Protein AF-0000000075581459 (afdb_homodimer)

Nearest PDB structures (foldseek):
  3ufb-assembly1_A  TM=8.511E-01  e=8.751E-43  Vibrio vulnificus YJ016
  5ybb-assembly1_B  TM=8.003E-01  e=1.503E-38  Caldanaerobacter subterraneus subsp. tengcongensis MB4
  2okc-assembly1_A  TM=8.372E-01  e=6.865E-29  Bacteroides thetaiotaomicron VPI-5482
  7eew-assembly1_A  TM=7.874E-01  e=3.936E-24  Vibrio vulnificus YJ016
  3s1s-assembly1_A  TM=5.682E-01  e=8.320E-13  Bacillus pumilus

Sequence (1012 aa):
MAVNNIIKRIRNIMRQDAGINGDAQRIEQMTWMIFLKVYDTQEETWEYKASRESKTYQSIIPKDLRWRNWAVDEKDGEALTGEALLSFVNEKLFPALKNLPVDANTPRAKSIVQETFADLNQYMKNGTLLRQVVNIVNEIEFDDADDRHTFGDIYEGILKDLQSAGNAGEFYTPRALTDFIVMMLDPKLGETFGDFTSGTGGFLTSALNYMGKSVRSAEDGEKLQNAVVGQEWKPLPYLLSITNLLLHDIEAPNIANCDSLGTNVTDFKETDKVDVIGMNPPYGGSTEDSVKNNFPLRYRSSETADLFIALIMYRLKAGGRCGVIIPDGFLFGTDGAKLALKENLLRKFNLHTIIRLPGSIFSPYTSIATNILFFNNEEAEGCEEGFKTKETWFYRLDMPEGYKHFSKNKPMKVEHTLPIQEWWNDRKEIVSSETGEKSRVFTAQQLLDLNCNFDQCKFPKEEEEILPPAELLKQYFEKRAALDYEIDKTLSEIQKILGIDIKSCNMAVNNIIKRIRNIMRQDAGINGDAQRIEQMTWMIFLKVYDTQEETWEYKASRESKTYQSIIPKDLRWRNWAVDEKDGEALTGEALLSFVNEKLFPALKNLPVDANTPRAKSIVQETFADLNQYMKNGTLLRQVVNIVNEIEFDDADDRHTFGDIYEGILKDLQSAGNAGEFYTPRALTDFIVMMLDPKLGETFGDFTSGTGGFLTSALNYMGKSVRSAEDGEKLQNAVVGQEWKPLPYLLSITNLLLHDIEAPNIANCDSLGTNVTDFKETDKVDVIGMNPPYGGSTEDSVKNNFPLRYRSSETADLFIALIMYRLKAGGRCGVIIPDGFLFGTDGAKLALKENLLRKFNLHTIIRLPGSIFSPYTSIATNILFFNNEEAEGCEEGFKTKETWFYRLDMPEGYKHFSKNKPMKVEHTLPIQEWWNDRKEIVSSETGEKSRVFTAQQLLDLNCNFDQCKFPKEEEEILPPAELLKQYFEKRAALDYEIDKTLSEIQKILGIDIKSCN

Solvent-accessible surface area (backbone atoms only — not comparable to full-atom values): 54076 Å² total; per-residue (Å²): 117,72,45,73,40,49,61,50,51,44,48,60,50,45,58,63,24,58,42,44,74,25,40,48,54,46,49,48,46,50,46,57,54,49,38,41,48,51,51,46,54,50,46,52,54,48,38,52,56,24,47,76,69,76,42,82,66,76,73,82,58,56,72,78,64,32,42,83,64,56,55,59,71,85,81,76,81,75,51,62,38,32,69,62,33,42,46,43,46,66,67,42,45,48,55,48,40,43,61,48,93,66,58,94,80,46,52,60,59,51,40,50,56,27,64,52,40,57,79,58,70,86,46,76,71,42,20,53,56,49,36,53,43,43,50,55,59,66,68,61,54,73,88,42,74,75,24,46,54,41,43,53,50,43,50,51,50,50,50,54,44,50,52,52,9,38,47,83,47,59,69,80,74,54,62,32,55,35,40,47,51,40,59,74,65,56,70,50,80,76,42,34,38,30,18,64,50,27,44,54,26,54,46,55,51,34,42,49,58,59,35,53,73,69,51,83,46,73,65,42,47,54,34,56,57,63,22,47,40,34,20,15,55,37,59,63,38,30,42,44,19,49,42,50,35,44,74,69,69,26,73,44,64,50,56,45,80,36,60,67,59,69,50,45,52,86,71,59,49,79,87,66,31,27,38,30,37,42,42,55,57,52,52,86,38,62,62,61,72,73,44,36,69,27,43,60,77,63,46,41,52,61,43,43,47,56,45,48,54,54,49,47,66,60,31,47,29,85,71,10,41,35,39,34,45,42,50,53,58,66,30,58,37,74,50,66,26,49,41,47,50,53,49,41,37,31,36,68,15,17,40,44,35,38,38,38,46,50,39,32,71,52,28,85,74,40,71,67,41,35,27,37,45,32,33,28,38,41,70,40,84,84,29,50,92,78,32,10,12,34,43,32,36,33,38,40,50,68,73,52,90,94,45,92,61,40,29,87,90,50,57,78,48,52,75,70,47,46,71,54,62,63,35,67,85,57,73,64,72,39,71,45,93,86,69,37,46,32,19,45,73,40,40,41,66,58,34,53,74,54,69,49,52,60,67,58,39,63,78,77,75,63,85,62,67,81,59,60,67,65,60,47,46,54,49,38,56,64,39,32,73,65,41,47,62,58,49,52,50,45,48,49,45,43,29,56,69,63,65,46,78,72,73,76,81,119,118,73,44,73,38,52,62,50,50,45,49,61,50,45,57,61,24,58,42,43,76,25,41,48,53,45,49,49,45,52,47,58,53,50,38,41,48,52,51,44,54,50,46,52,53,48,38,52,55,23,48,75,70,76,41,83,65,78,72,82,59,56,72,79,66,32,42,81,63,57,56,60,70,84,80,77,82,74,53,63,38,30,69,62,32,42,47,43,45,66,68,42,46,48,53,48,40,43,61,47,93,66,59,95,80,46,53,58,61,51,40,50,55,27,64,52,38,56,79,60,70,88,47,75,70,42,19,54,56,49,37,53,44,43,50,56,58,66,67,59,54,73,87,41,75,75,23,45,56,40,44,52,50,43,50,50,50,50,52,54,45,51,51,52,10,39,46,86,45,60,70,79,74,52,64,32,57,36,40,47,50,39,59,74,64,57,71,50,82,74,43,33,38,31,18,64,49,28,43,54,25,55,46,55,50,36,42,49,58,59,35,54,74,68,51,81,45,72,68,43,47,54,34,56,56,62,21,49,39,34,20,15,56,37,60,65,38,30,43,44,19,48,42,50,36,43,75,70,69,25,72,44,62,49,57,46,81,37,60,67,60,71,50,46,53,86,70,58,51,81,86,68,31,27,38,30,37,43,42,56,58,54,52,86,38,61,63,61,72,74,45,36,70,27,42,61,76,63,47,42,54,60,43,43,47,56,44,49,54,53,48,48,66,61,31,48,28,85,73,11,41,35,40,35,45,41,50,55,60,66,27,58,38,76,50,66,26,48,43,47,50,52,50,40,36,30,37,67,15,17,39,45,34,36,38,37,44,51,40,32,71,53,28,85,74,42,69,66,41,36,27,37,44,32,35,28,39,40,70,40,85,85,29,50,93,79,32,10,13,35,43,29,35,34,37,39,50,68,73,52,90,94,45,92,60,41,28,85,88,49,58,78,48,53,75,70,45,46,70,56,62,63,34,66,85,58,72,64,71,38,71,44,94,86,69,37,45,32,18,44,74,40,40,42,66,56,34,54,74,54,70,50,52,60,68,60,38,62,79,75,76,62,84,63,68,80,57,60,68,65,62,46,46,53,50,34,56,63,39,32,73,66,40,47,61,58,48,53,51,46,49,49,45,43,29,58,69,65,65,46,79,71,76,76,82,119

InterPro domains:
  IPR003356 DNA methylase, adenine-specific [PF02384] (147-430)
  IPR022749 N6 adenine-specific DNA methyltransferase, N-terminal domain [PF12161] (4-136)
  IPR029063 S-adenosyl-L-methionine-dependent methyltransferase superfamily [G3DSA:3.40.50.150] (144-503)
  IPR029063 S-adenosyl-L-methionine-dependent methyltransferase superfamily [SSF53335] (4-499)
  IPR038333 Type I restriction enzyme EcoKI-like, methylase subunit, N-terminal domain superfamily [G3DSA:1.20.1260.30] (1-143)
  IPR051537 DNA Adenine N(4)/N(6)-Methyltransferase [PTHR42933] (8-495)

Structure (mmCIF, N/CA/C/O backbone):
data_AF-0000000075581459-model_v1
#
loop_
_entity.id
_entity.type
_entity.pdbx_description
1 polymer 'site-specific DNA-methyltransferase (adenine-specific)'
#
loop_
_atom_site.group_PDB
_atom_site.id
_atom_site.type_symbol
_atom_site.label_atom_id
_atom_site.label_alt_id
_atom_site.label_comp_id
_atom_site.label_asym_id
_atom_site.label_entity_id
_atom_site.label_seq_id
_atom_site.pdbx_PDB_ins_code
_atom_site.Cartn_x
_atom_site.Cartn_y
_atom_site.Cartn_z
_atom_site.occupancy
_atom_site.B_iso_or_equiv
_atom_site.auth_seq_id
_atom_site.auth_comp_id
_atom_site.auth_asym_id
_atom_site.auth_atom_id
_atom_site.pdbx_PDB_model_num
ATOM 1 N N . MET A 1 1 ? 22.797 -0.743 -11.5 1 39.19 1 MET A N 1
ATOM 2 C CA . MET A 1 1 ? 22.922 0.636 -11.031 1 39.19 1 MET A CA 1
ATOM 3 C C . MET A 1 1 ? 21.953 1.548 -11.789 1 39.19 1 MET A C 1
ATOM 5 O O . MET A 1 1 ? 21.219 2.328 -11.18 1 39.19 1 MET A O 1
ATOM 9 N N . ALA A 1 2 ? 21.953 1.307 -13.188 1 44.03 2 ALA A N 1
ATOM 10 C CA . ALA A 1 2 ? 21.203 2.195 -14.07 1 44.03 2 ALA A CA 1
ATOM 11 C C . ALA A 1 2 ? 19.703 1.949 -13.93 1 44.03 2 ALA A C 1
ATOM 13 O O . ALA A 1 2 ? 18.922 2.896 -13.859 1 44.03 2 ALA A O 1
ATOM 14 N N . VAL A 1 3 ? 19.234 0.582 -13.852 1 48.88 3 VAL A N 1
ATOM 15 C CA . VAL A 1 3 ? 17.844 0.143 -13.875 1 48.88 3 VAL A CA 1
ATOM 16 C C . VAL A 1 3 ? 17.188 0.456 -12.539 1 48.88 3 VAL A C 1
ATOM 18 O O . VAL A 1 3 ? 16.047 0.937 -12.5 1 48.88 3 VAL A O 1
ATOM 21 N N . ASN A 1 4 ? 17.828 0.048 -11.312 1 57.47 4 ASN A N 1
ATOM 22 C CA . ASN A 1 4 ? 17.359 0.475 -9.992 1 57.47 4 ASN A CA 1
ATOM 23 C C . ASN A 1 4 ? 17.078 1.975 -9.961 1 57.47 4 ASN A C 1
ATOM 25 O O . ASN A 1 4 ? 16.172 2.424 -9.258 1 57.47 4 ASN A O 1
ATOM 29 N N . ASN A 1 5 ? 17.547 2.447 -11.117 1 75.88 5 ASN A N 1
ATOM 30 C CA . ASN A 1 5 ? 17.438 3.898 -11.234 1 75.88 5 ASN A CA 1
ATOM 31 C C . ASN A 1 5 ? 16.109 4.309 -11.883 1 75.88 5 ASN A C 1
ATOM 33 O O . ASN A 1 5 ? 15.477 5.27 -11.453 1 75.88 5 ASN A O 1
ATOM 37 N N . ILE A 1 6 ? 15.523 3.244 -12.75 1 83.69 6 ILE A N 1
ATOM 38 C CA . ILE A 1 6 ? 14.32 3.609 -13.492 1 83.69 6 ILE A CA 1
ATOM 39 C C . ILE A 1 6 ? 13.109 3.566 -12.57 1 83.69 6 ILE A C 1
ATOM 41 O O . ILE A 1 6 ? 12.297 4.492 -12.555 1 83.69 6 ILE A O 1
ATOM 45 N N . ILE A 1 7 ? 13.008 2.508 -11.758 1 84.88 7 ILE A N 1
ATOM 46 C CA . ILE A 1 7 ? 11.891 2.354 -10.836 1 84.88 7 ILE A CA 1
ATOM 47 C C . ILE A 1 7 ? 11.906 3.49 -9.82 1 84.88 7 ILE A C 1
ATOM 49 O O . ILE A 1 7 ? 10.852 4.055 -9.5 1 84.88 7 ILE A O 1
ATOM 53 N N . LYS A 1 8 ? 13.078 3.781 -9.406 1 84 8 LYS A N 1
ATOM 54 C CA . LYS A 1 8 ? 13.219 4.867 -8.438 1 84 8 LYS A CA 1
ATOM 55 C C . LYS A 1 8 ? 12.812 6.203 -9.047 1 84 8 LYS A C 1
ATOM 57 O O . LYS A 1 8 ? 12.141 7.012 -8.406 1 84 8 LYS A O 1
ATOM 62 N N . ARG A 1 9 ? 13.211 6.41 -10.289 1 88.88 9 ARG A N 1
ATOM 63 C CA . ARG A 1 9 ? 12.859 7.641 -10.992 1 88.88 9 ARG A CA 1
ATOM 64 C C . ARG A 1 9 ? 11.352 7.758 -11.172 1 88.88 9 ARG A C 1
ATOM 66 O O . ARG A 1 9 ? 10.773 8.82 -10.938 1 88.88 9 ARG A O 1
ATOM 73 N N . ILE A 1 10 ? 10.727 6.68 -11.57 1 91.31 10 ILE A N 1
ATOM 74 C CA . ILE A 1 10 ? 9.281 6.664 -11.766 1 91.31 10 ILE A CA 1
ATOM 75 C C . ILE A 1 10 ? 8.57 6.91 -10.438 1 91.31 10 ILE A C 1
ATOM 77 O O . ILE A 1 10 ? 7.629 7.699 -10.367 1 91.31 10 ILE A O 1
ATOM 81 N N . ARG A 1 11 ? 9.062 6.281 -9.43 1 86.06 11 ARG A N 1
ATOM 82 C CA . ARG A 1 11 ? 8.5 6.449 -8.094 1 86.06 11 ARG A CA 1
ATOM 83 C C . ARG A 1 11 ? 8.562 7.906 -7.648 1 86.06 11 ARG A C 1
ATOM 85 O O . ARG A 1 11 ? 7.59 8.445 -7.117 1 86.06 11 ARG A O 1
ATOM 92 N N . ASN A 1 12 ? 9.688 8.539 -7.879 1 84.12 12 ASN A N 1
ATOM 93 C CA . ASN A 1 12 ? 9.883 9.922 -7.473 1 84.12 12 ASN A CA 1
ATOM 94 C C . ASN A 1 12 ? 8.914 10.859 -8.195 1 84.12 12 ASN A C 1
ATOM 96 O O . ASN A 1 12 ? 8.422 11.82 -7.605 1 84.12 12 ASN A O 1
ATOM 100 N N . ILE A 1 13 ? 8.641 10.562 -9.383 1 89.88 13 ILE A N 1
ATOM 101 C CA . ILE A 1 13 ? 7.711 11.375 -10.156 1 89.88 13 ILE A CA 1
ATOM 102 C C . ILE A 1 13 ? 6.285 11.141 -9.656 1 89.88 13 ILE A C 1
ATOM 104 O O . ILE A 1 13 ? 5.543 12.094 -9.414 1 89.88 13 ILE A O 1
ATOM 108 N N . MET A 1 14 ? 5.941 9.891 -9.414 1 90.06 14 MET A N 1
ATOM 109 C CA . MET A 1 14 ? 4.566 9.531 -9.094 1 90.06 14 MET A CA 1
ATOM 110 C C . MET A 1 14 ? 4.207 9.977 -7.68 1 90.06 14 MET A C 1
ATOM 112 O O . MET A 1 14 ? 3.033 10.195 -7.371 1 90.06 14 MET A O 1
ATOM 116 N N . ARG A 1 15 ? 5.215 10.125 -6.883 1 81.88 15 ARG A N 1
ATOM 117 C CA . ARG A 1 15 ? 4.973 10.617 -5.531 1 81.88 15 ARG A CA 1
ATOM 118 C C . ARG A 1 15 ? 4.43 12.039 -5.555 1 81.88 15 ARG A C 1
ATOM 120 O O . ARG A 1 15 ? 3.781 12.477 -4.602 1 81.88 15 ARG A O 1
ATOM 127 N N . GLN A 1 16 ? 4.695 12.719 -6.625 1 83.25 16 GLN A N 1
ATOM 128 C CA . GLN A 1 16 ? 4.273 14.109 -6.77 1 83.25 16 GLN A CA 1
ATOM 129 C C . GLN A 1 16 ? 2.863 14.195 -7.348 1 83.25 16 GLN A C 1
ATOM 131 O O . GLN A 1 16 ? 2.324 15.289 -7.52 1 83.25 16 GLN A O 1
ATOM 136 N N . ASP A 1 17 ? 2.289 13.039 -7.66 1 88.69 17 ASP A N 1
ATOM 137 C CA . ASP A 1 17 ? 0.964 13.016 -8.273 1 88.69 17 ASP A CA 1
ATOM 138 C C . ASP A 1 17 ? -0.118 12.75 -7.227 1 88.69 17 ASP A C 1
ATOM 140 O O . ASP A 1 17 ? -0.044 11.766 -6.484 1 88.69 17 ASP A O 1
ATOM 144 N N . ALA A 1 18 ? -1.13 13.531 -7.188 1 83.62 18 ALA A N 1
ATOM 145 C CA . ALA A 1 18 ? -2.189 13.453 -6.184 1 83.62 18 ALA A CA 1
ATOM 146 C C . ALA A 1 18 ? -3.004 12.172 -6.34 1 83.62 18 ALA A C 1
ATOM 148 O O . ALA A 1 18 ? -3.668 11.734 -5.395 1 83.62 18 ALA A O 1
ATOM 149 N N . GLY A 1 19 ? -2.979 11.602 -7.535 1 86.69 19 GLY A N 1
ATOM 150 C CA . GLY A 1 19 ? -3.818 10.453 -7.816 1 86.69 19 GLY A CA 1
ATOM 151 C C . GLY A 1 19 ? -3.227 9.148 -7.316 1 86.69 19 GLY A C 1
ATOM 152 O O . GLY A 1 19 ? -3.908 8.117 -7.293 1 86.69 19 GLY A O 1
ATOM 153 N N . ILE A 1 20 ? -2.018 9.18 -6.863 1 86.12 20 ILE A N 1
ATOM 154 C CA . ILE A 1 20 ? -1.335 7.965 -6.43 1 86.12 20 ILE A CA 1
ATOM 155 C C . ILE A 1 20 ? -1.223 7.953 -4.906 1 86.12 20 ILE A C 1
ATOM 157 O O . ILE A 1 20 ? -0.55 8.805 -4.32 1 86.12 20 ILE A O 1
ATOM 161 N N . ASN A 1 21 ? -1.779 6.961 -4.23 1 75.94 21 ASN A N 1
ATOM 162 C CA . ASN A 1 21 ? -1.84 6.9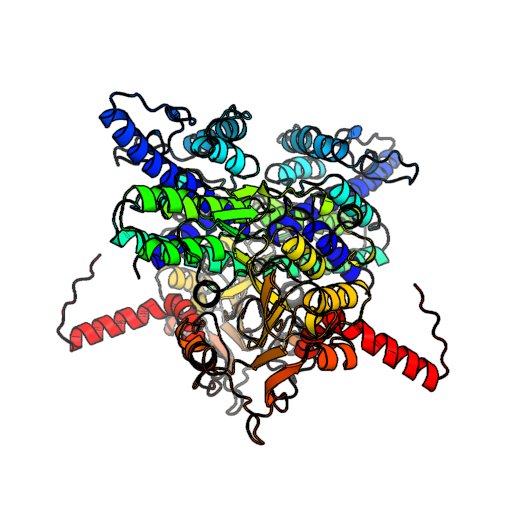45 -2.775 1 75.94 21 ASN A CA 1
ATOM 163 C C . ASN A 1 21 ? -1.022 5.797 -2.193 1 75.94 21 ASN A C 1
ATOM 165 O O . ASN A 1 21 ? -0.963 5.625 -0.974 1 75.94 21 ASN A O 1
ATOM 169 N N . GLY A 1 22 ? -0.362 5.027 -2.994 1 75.44 22 GLY A N 1
ATOM 170 C CA . GLY A 1 22 ? 0.388 3.898 -2.467 1 75.44 22 GLY A CA 1
ATOM 171 C C . GLY A 1 22 ? 1.098 3.098 -3.543 1 75.44 22 GLY A C 1
ATOM 172 O O . GLY A 1 22 ? 0.94 3.375 -4.734 1 75.44 22 GLY A O 1
ATOM 173 N N . ASP A 1 23 ? 1.802 2.125 -3.008 1 77.5 23 ASP A N 1
ATOM 174 C CA . ASP A 1 23 ? 2.66 1.334 -3.883 1 77.5 23 ASP A CA 1
ATOM 175 C C . ASP A 1 23 ? 1.831 0.502 -4.859 1 77.5 23 ASP A C 1
ATOM 177 O O . ASP A 1 23 ? 2.193 0.365 -6.031 1 77.5 23 ASP A O 1
ATOM 181 N N . ALA A 1 24 ? 0.75 -0.018 -4.367 1 79.12 24 ALA A N 1
ATOM 182 C CA . ALA A 1 24 ? -0.065 -0.855 -5.242 1 79.12 24 ALA A CA 1
ATOM 183 C C . ALA A 1 24 ? -0.57 -0.063 -6.445 1 79.12 24 ALA A C 1
ATOM 185 O O . ALA A 1 24 ? -0.527 -0.547 -7.578 1 79.12 24 ALA A O 1
ATOM 186 N N . GLN A 1 25 ? -1.04 1.146 -6.227 1 85.06 25 GLN A N 1
ATOM 187 C CA . GLN A 1 25 ? -1.517 2.004 -7.309 1 85.06 25 GLN A CA 1
ATOM 188 C C . GLN A 1 25 ? -0.373 2.408 -8.234 1 85.06 25 GLN A C 1
ATOM 190 O O . GLN A 1 25 ? -0.535 2.43 -9.453 1 85.06 25 GLN A O 1
ATOM 195 N N . ARG A 1 26 ? 0.713 2.691 -7.617 1 88.19 26 ARG A N 1
ATOM 196 C CA . ARG A 1 26 ? 1.892 3.076 -8.391 1 88.19 26 ARG A CA 1
ATOM 197 C C . ARG A 1 26 ? 2.336 1.948 -9.312 1 88.19 26 ARG A C 1
ATOM 199 O O . ARG A 1 26 ? 2.645 2.184 -10.484 1 88.19 26 ARG A O 1
ATOM 206 N N . ILE A 1 27 ? 2.369 0.792 -8.773 1 87 27 ILE A N 1
ATOM 207 C CA . ILE A 1 27 ? 2.82 -0.368 -9.539 1 87 27 ILE A CA 1
ATOM 208 C C . ILE A 1 27 ? 1.844 -0.649 -10.672 1 87 27 ILE A C 1
ATOM 210 O O . ILE A 1 27 ? 2.26 -0.887 -11.812 1 87 27 ILE A O 1
ATOM 214 N N . GLU A 1 28 ? 0.582 -0.624 -10.367 1 88.5 28 GLU A N 1
ATOM 215 C CA . GLU A 1 28 ? -0.414 -0.833 -11.414 1 88.5 28 GLU A CA 1
ATOM 216 C C . GLU A 1 28 ? -0.28 0.209 -12.516 1 88.5 28 GLU A C 1
ATOM 218 O O . GLU A 1 28 ? -0.324 -0.126 -13.703 1 88.5 28 GLU A O 1
ATOM 223 N N . GLN A 1 29 ? -0.099 1.438 -12.117 1 92.31 29 GLN A N 1
ATOM 224 C CA . GLN A 1 29 ? 0.054 2.555 -13.039 1 92.31 29 GLN A CA 1
ATOM 225 C C . GLN A 1 29 ? 1.251 2.344 -13.961 1 92.31 29 GLN A C 1
ATOM 227 O O . GLN A 1 29 ? 1.152 2.551 -15.172 1 92.31 29 GLN A O 1
ATOM 232 N N . MET A 1 30 ? 2.326 1.937 -13.438 1 92.19 30 MET A N 1
ATOM 233 C CA . MET A 1 30 ? 3.543 1.764 -14.227 1 92.19 30 MET A CA 1
ATOM 234 C C . MET A 1 30 ? 3.455 0.513 -15.094 1 92.19 30 MET A C 1
ATOM 236 O O . MET A 1 30 ? 3.928 0.508 -16.234 1 92.19 30 MET A O 1
ATOM 240 N N . THR A 1 31 ? 2.797 -0.512 -14.625 1 91.62 31 THR A N 1
ATOM 241 C CA . THR A 1 31 ? 2.83 -1.816 -15.281 1 91.62 31 THR A CA 1
ATOM 242 C C . THR A 1 31 ? 2.029 -1.792 -16.578 1 91.62 31 THR A C 1
ATOM 244 O O . THR A 1 31 ? 2.404 -2.441 -17.562 1 91.62 31 THR A O 1
ATOM 247 N N . TRP A 1 32 ? 0.893 -1.052 -16.578 1 95 32 TRP A N 1
ATOM 248 C CA . TRP A 1 32 ? 0.152 -1.059 -17.844 1 95 32 TRP A CA 1
ATOM 249 C C . TRP A 1 32 ? 0.925 -0.326 -18.938 1 95 32 TRP A C 1
ATOM 251 O O . TRP A 1 32 ? 0.815 -0.664 -20.109 1 95 32 TRP A O 1
ATOM 261 N N . MET A 1 33 ? 1.749 0.681 -18.594 1 95.38 33 MET A N 1
ATOM 262 C CA . MET A 1 33 ? 2.582 1.366 -19.578 1 95.38 33 MET A CA 1
ATOM 263 C C . MET A 1 33 ? 3.682 0.445 -20.109 1 95.38 33 MET A C 1
ATOM 265 O O . MET A 1 33 ? 3.926 0.38 -21.312 1 95.38 33 MET A O 1
ATOM 269 N N . ILE A 1 34 ? 4.273 -0.283 -19.172 1 91.88 34 ILE A N 1
ATOM 270 C CA . ILE A 1 34 ? 5.316 -1.227 -19.562 1 91.88 34 ILE A CA 1
ATOM 271 C C . ILE A 1 34 ? 4.73 -2.305 -20.469 1 91.88 34 ILE A C 1
ATOM 273 O O . ILE A 1 34 ? 5.344 -2.682 -21.469 1 91.88 34 ILE A O 1
ATOM 277 N N . PHE A 1 35 ? 3.521 -2.75 -20.156 1 95.06 35 PHE A N 1
ATOM 278 C CA . PHE A 1 35 ? 2.838 -3.742 -20.969 1 95.06 35 PHE A CA 1
ATOM 279 C C . PHE A 1 35 ? 2.662 -3.236 -22.406 1 95.06 35 PHE A C 1
ATOM 281 O O . PHE A 1 35 ? 2.975 -3.943 -23.359 1 95.06 35 PHE A O 1
ATOM 288 N N . LEU A 1 36 ? 2.166 -2.004 -22.547 1 96.62 36 LEU A N 1
ATOM 289 C CA . LEU A 1 36 ? 1.915 -1.459 -23.875 1 96.62 36 LEU A CA 1
ATOM 290 C C . LEU A 1 36 ? 3.217 -1.313 -24.656 1 96.62 36 LEU A C 1
ATOM 292 O O . LEU A 1 36 ? 3.252 -1.562 -25.875 1 96.62 36 LEU A O 1
ATOM 296 N N . LYS A 1 37 ? 4.246 -0.933 -23.984 1 94.31 37 LYS A N 1
ATOM 297 C CA . LYS A 1 37 ? 5.547 -0.808 -24.625 1 94.31 37 LYS A CA 1
ATOM 298 C C . LYS A 1 37 ? 6.066 -2.168 -25.094 1 94.31 37 LYS A C 1
ATOM 300 O O . LYS A 1 37 ? 6.527 -2.312 -26.219 1 94.31 37 LYS A O 1
ATOM 305 N N . VAL A 1 38 ? 5.996 -3.121 -24.219 1 91.5 38 VAL A N 1
ATOM 306 C CA . VAL A 1 38 ? 6.445 -4.477 -24.516 1 91.5 38 VAL A CA 1
ATOM 307 C C . VAL A 1 38 ? 5.609 -5.051 -25.656 1 91.5 38 VAL A C 1
ATOM 309 O O . VAL A 1 38 ? 6.152 -5.629 -26.609 1 91.5 38 VAL A O 1
ATOM 312 N N . TYR A 1 39 ? 4.324 -4.883 -25.562 1 94.94 39 TYR A N 1
ATOM 313 C CA . TYR A 1 39 ? 3.432 -5.391 -26.594 1 94.94 39 TYR A CA 1
ATOM 314 C C . TYR A 1 39 ? 3.754 -4.762 -27.953 1 94.94 39 TYR A C 1
ATOM 316 O O . TYR A 1 39 ? 3.771 -5.449 -28.969 1 94.94 39 TYR A O 1
ATOM 324 N N . ASP A 1 40 ? 4.031 -3.502 -27.938 1 95.19 40 ASP A N 1
ATOM 325 C CA . ASP A 1 40 ? 4.379 -2.801 -29.172 1 95.19 40 ASP A CA 1
ATOM 326 C C . ASP A 1 40 ? 5.668 -3.357 -29.781 1 95.19 40 ASP A C 1
ATOM 328 O O . ASP A 1 40 ? 5.766 -3.523 -31 1 95.19 40 ASP A O 1
ATOM 332 N N . THR A 1 41 ? 6.609 -3.604 -28.953 1 91.12 41 THR A N 1
ATOM 333 C CA . THR A 1 41 ? 7.867 -4.191 -29.406 1 91.12 41 THR A CA 1
ATOM 334 C C . THR A 1 41 ? 7.629 -5.566 -30.016 1 91.12 41 THR A C 1
ATOM 336 O O . THR A 1 41 ? 8.211 -5.898 -31.047 1 91.12 41 THR A O 1
ATOM 339 N N . GLN A 1 42 ? 6.793 -6.336 -29.375 1 92 42 GLN A N 1
ATOM 340 C CA . GLN A 1 42 ? 6.457 -7.648 -29.906 1 92 42 GLN A CA 1
ATOM 341 C C . GLN A 1 42 ? 5.762 -7.531 -31.266 1 92 42 GLN A C 1
ATOM 343 O O . GLN A 1 42 ? 6.023 -8.32 -32.188 1 92 42 GLN A O 1
ATOM 348 N N . GLU A 1 43 ? 4.871 -6.555 -31.375 1 94.56 43 GLU A N 1
ATOM 349 C CA . GLU A 1 43 ? 4.156 -6.367 -32.625 1 94.56 43 GLU A CA 1
ATOM 350 C C . GLU A 1 43 ? 5.117 -6.008 -33.75 1 94.56 43 GLU A C 1
ATOM 352 O O . GLU A 1 43 ? 4.91 -6.398 -34.906 1 94.56 43 GLU A O 1
ATOM 357 N N . GLU A 1 44 ? 6.16 -5.289 -33.438 1 92.94 44 GLU A N 1
ATOM 358 C CA . GLU A 1 44 ? 7.176 -4.996 -34.438 1 92.94 44 GLU A CA 1
ATOM 359 C C . GLU A 1 44 ? 7.789 -6.277 -35 1 92.94 44 GLU A C 1
ATOM 361 O O . GLU A 1 44 ? 8 -6.398 -36.188 1 92.94 44 GLU A O 1
ATOM 366 N N . THR A 1 45 ? 8.031 -7.137 -34.094 1 90.75 45 THR A N 1
ATOM 367 C CA . THR A 1 45 ? 8.57 -8.43 -34.5 1 90.75 45 THR A CA 1
ATOM 368 C C . THR A 1 45 ? 7.562 -9.203 -35.344 1 90.75 45 THR A C 1
ATOM 370 O O . THR A 1 45 ? 7.926 -9.812 -36.344 1 90.75 45 THR A O 1
ATOM 373 N N . TRP A 1 46 ? 6.297 -9.141 -34.969 1 93.25 46 TRP A N 1
ATOM 374 C CA . TRP A 1 46 ? 5.246 -9.844 -35.719 1 93.25 46 TRP A CA 1
ATOM 375 C C . TRP A 1 46 ? 5.031 -9.219 -37.094 1 93.25 46 TRP A C 1
ATOM 377 O O . TRP A 1 46 ? 4.777 -9.93 -38.062 1 93.25 46 TRP A O 1
ATOM 387 N N . GLU A 1 47 ? 5.145 -7.969 -37.125 1 94.94 47 GLU A N 1
ATOM 388 C CA . GLU A 1 47 ? 5.059 -7.266 -38.406 1 94.94 47 GLU A CA 1
ATOM 389 C C . GLU A 1 47 ? 6.184 -7.684 -39.344 1 94.94 47 GLU A C 1
ATOM 391 O O . GLU A 1 47 ? 5.957 -7.906 -40.531 1 94.94 47 GLU A O 1
ATOM 396 N N . TYR A 1 48 ? 7.34 -7.773 -38.812 1 93.31 48 TYR A N 1
ATOM 397 C CA . TYR A 1 48 ? 8.5 -8.188 -39.594 1 93.31 48 TYR A CA 1
ATOM 398 C C . TYR A 1 48 ? 8.328 -9.609 -40.094 1 93.31 48 TYR A C 1
ATOM 400 O O . TYR A 1 48 ? 8.57 -9.883 -41.281 1 93.31 48 TYR A O 1
ATOM 408 N N . LYS A 1 49 ? 7.918 -10.484 -39.25 1 91.5 49 LYS A N 1
ATOM 409 C CA . LYS A 1 49 ? 7.691 -11.875 -39.625 1 91.5 49 LYS A CA 1
ATOM 410 C C . LYS A 1 49 ? 6.625 -11.977 -40.719 1 91.5 49 LYS A C 1
ATOM 412 O O . LYS A 1 49 ? 6.785 -12.727 -41.688 1 91.5 49 LYS A O 1
ATOM 417 N N . ALA A 1 50 ? 5.582 -11.227 -40.562 1 94 50 ALA A N 1
ATOM 418 C CA . ALA A 1 50 ? 4.504 -11.219 -41.531 1 94 50 ALA A CA 1
ATOM 419 C C . ALA A 1 50 ? 5 -10.711 -42.906 1 94 50 ALA A C 1
ATOM 421 O O . ALA A 1 50 ? 4.641 -11.258 -43.938 1 94 50 ALA A O 1
ATOM 422 N N . SER A 1 51 ? 5.801 -9.766 -42.812 1 94.31 51 SER A N 1
ATOM 423 C CA . SER A 1 51 ? 6.324 -9.18 -44.031 1 94.31 51 SER A CA 1
ATOM 424 C C . SER A 1 51 ? 7.191 -10.18 -44.812 1 94.31 51 SER A C 1
ATOM 426 O O . SER A 1 51 ? 7.176 -10.219 -46.031 1 94.31 51 SER A O 1
ATOM 428 N N . ARG A 1 52 ? 7.855 -10.945 -44.156 1 93.25 52 ARG A N 1
ATOM 429 C CA . ARG A 1 52 ? 8.703 -11.969 -44.75 1 93.25 52 ARG A CA 1
ATOM 430 C C . ARG A 1 52 ? 7.859 -13.023 -45.469 1 93.25 52 ARG A C 1
ATOM 432 O O . ARG A 1 52 ? 8.328 -13.68 -46.406 1 93.25 52 ARG A O 1
ATOM 439 N N . GLU A 1 53 ? 6.727 -13.195 -45 1 93.19 53 GLU A N 1
ATOM 440 C CA . GLU A 1 53 ? 5.805 -14.156 -45.594 1 93.19 53 GLU A CA 1
ATOM 441 C C . GLU A 1 53 ? 4.84 -13.469 -46.562 1 93.19 53 GLU A C 1
ATOM 443 O O . GLU A 1 53 ? 3.85 -14.07 -46.969 1 93.19 53 GLU A O 1
ATOM 448 N N . SER A 1 54 ? 5.012 -12.258 -46.844 1 94.44 54 SER A N 1
ATOM 449 C CA . SER A 1 54 ? 4.195 -11.438 -47.719 1 94.44 54 SER A CA 1
ATOM 450 C C . SER A 1 54 ? 2.762 -11.32 -47.219 1 94.44 54 SER A C 1
ATOM 452 O O . SER A 1 54 ? 1.811 -11.391 -48 1 94.44 54 SER A O 1
ATOM 454 N N . LYS A 1 55 ? 2.678 -11.312 -45.938 1 93.88 55 LYS A N 1
ATOM 455 C CA . LYS A 1 55 ? 1.399 -11.07 -45.25 1 93.88 55 LYS A CA 1
ATOM 456 C C . LYS A 1 55 ? 1.41 -9.742 -44.5 1 93.88 55 LYS A C 1
ATOM 458 O O . LYS A 1 55 ? 2.469 -9.141 -44.312 1 93.88 55 LYS A O 1
ATOM 463 N N . THR A 1 56 ? 0.175 -9.273 -44.312 1 93.19 56 THR A N 1
ATOM 464 C CA . THR A 1 56 ? 0.052 -8.039 -43.531 1 93.19 56 THR A CA 1
ATOM 465 C C . THR A 1 56 ? -0.397 -8.336 -42.094 1 93.19 56 THR A C 1
ATOM 467 O O . THR A 1 56 ? -1.349 -9.094 -41.906 1 93.19 56 THR A O 1
ATOM 470 N N . TYR A 1 57 ? 0.357 -7.828 -41.156 1 94 57 TYR A N 1
ATOM 471 C CA . TYR A 1 57 ? -0.018 -7.945 -39.75 1 94 57 TYR A CA 1
ATOM 472 C C . TYR A 1 57 ? -1.026 -6.871 -39.344 1 94 57 TYR A C 1
ATOM 474 O O . TYR A 1 57 ? -0.856 -5.699 -39.688 1 94 57 TYR A O 1
ATOM 482 N N . GLN A 1 58 ? -2.088 -7.262 -38.781 1 94.25 58 GLN A N 1
ATOM 483 C CA . GLN A 1 58 ? -3.084 -6.328 -38.25 1 94.25 58 GLN A CA 1
ATOM 484 C C . GLN A 1 58 ? -3.105 -6.32 -36.719 1 94.25 58 GLN A C 1
ATOM 486 O O . GLN A 1 58 ? -3.434 -7.332 -36.094 1 94.25 58 GLN A O 1
ATOM 491 N N . SER A 1 59 ? -2.809 -5.211 -36.188 1 96.31 59 SER A N 1
ATOM 492 C CA . SER A 1 59 ? -2.828 -5.062 -34.719 1 96.31 59 SER A CA 1
ATOM 493 C C . SER A 1 59 ? -4.258 -5.031 -34.188 1 96.31 59 SER A C 1
ATOM 495 O O . SER A 1 59 ? -5.16 -4.512 -34.844 1 96.31 59 SER A O 1
ATOM 497 N N . ILE A 1 60 ? -4.465 -5.594 -33 1 96.94 60 ILE A N 1
ATOM 498 C CA . ILE A 1 60 ? -5.762 -5.48 -32.344 1 96.94 60 ILE A CA 1
ATOM 499 C C . ILE A 1 60 ? -5.93 -4.074 -31.766 1 96.94 60 ILE A C 1
ATOM 501 O O . ILE A 1 60 ? -7.051 -3.627 -31.531 1 96.94 60 ILE A O 1
ATOM 505 N N . ILE A 1 61 ? -4.855 -3.385 -31.547 1 97.75 61 ILE A N 1
ATOM 506 C CA . ILE A 1 61 ? -4.875 -2.021 -31.031 1 97.75 61 ILE A CA 1
ATOM 507 C C . ILE A 1 61 ? -5.016 -1.029 -32.188 1 97.75 61 ILE A C 1
ATOM 509 O O . ILE A 1 61 ? -4.238 -1.063 -33.125 1 97.75 61 ILE A O 1
ATOM 513 N N . PRO A 1 62 ? -6.016 -0.135 -32.062 1 97.69 62 PRO A N 1
ATOM 514 C CA . PRO A 1 62 ? -6.125 0.903 -33.094 1 97.69 62 PRO A CA 1
ATOM 515 C C . PRO A 1 62 ? -4.82 1.671 -33.312 1 97.69 62 PRO A C 1
ATOM 517 O O . PRO A 1 62 ? -4.094 1.927 -32.344 1 97.69 62 PRO A O 1
ATOM 520 N N . LYS A 1 63 ? -4.574 2.053 -34.531 1 96.88 63 LYS A N 1
ATOM 521 C CA . LYS A 1 63 ? -3.293 2.621 -34.938 1 96.88 63 LYS A CA 1
ATOM 522 C C . LYS A 1 63 ? -2.906 3.801 -34.031 1 96.88 63 LYS A C 1
ATOM 524 O O . LYS A 1 63 ? -1.776 3.873 -33.562 1 96.88 63 LYS A O 1
ATOM 529 N N . ASP A 1 64 ? -3.867 4.66 -33.719 1 96.5 64 ASP A N 1
ATOM 530 C CA . ASP A 1 64 ? -3.582 5.883 -33 1 96.5 64 ASP A CA 1
ATOM 531 C C . ASP A 1 64 ? -3.348 5.586 -31.5 1 96.5 64 ASP A C 1
ATOM 533 O O . ASP A 1 64 ? -2.859 6.445 -30.766 1 96.5 64 ASP A O 1
ATOM 537 N N . LEU A 1 65 ? -3.652 4.34 -31.109 1 97.94 65 LEU A N 1
ATOM 538 C CA . LEU A 1 65 ? -3.557 3.99 -29.703 1 97.94 65 LEU A CA 1
ATOM 539 C C . LEU A 1 65 ? -2.352 3.094 -29.438 1 97.94 65 LEU A C 1
ATOM 541 O O . LEU A 1 65 ? -2.074 2.736 -28.297 1 97.94 65 LEU A O 1
ATOM 545 N N . ARG A 1 66 ? -1.609 2.756 -30.531 1 97.62 66 ARG A N 1
ATOM 546 C CA . ARG A 1 66 ? -0.378 1.987 -30.375 1 97.62 66 ARG A CA 1
ATOM 547 C C . ARG A 1 66 ? 0.708 2.824 -29.703 1 97.62 66 ARG A C 1
ATOM 549 O O . ARG A 1 66 ? 0.858 4.008 -30.016 1 97.62 66 ARG A O 1
ATOM 556 N N . TRP A 1 67 ? 1.461 2.203 -28.828 1 97.31 67 TRP A N 1
ATOM 557 C CA . TRP A 1 67 ? 2.453 2.889 -28.016 1 97.31 67 TRP A CA 1
ATOM 558 C C . TRP A 1 67 ? 3.328 3.801 -28.875 1 97.31 67 TRP A C 1
ATOM 560 O O . TRP A 1 67 ? 3.533 4.969 -28.531 1 97.31 67 TRP A O 1
ATOM 570 N N . ARG A 1 68 ? 3.785 3.35 -30.016 1 95.88 68 ARG A N 1
ATOM 571 C CA . ARG A 1 68 ? 4.734 4.043 -30.891 1 95.88 68 ARG A CA 1
ATOM 572 C C . ARG A 1 68 ? 4.121 5.316 -31.453 1 95.88 68 ARG A C 1
ATOM 574 O O . ARG A 1 68 ? 4.844 6.211 -31.906 1 95.88 68 ARG A O 1
ATOM 581 N N . ASN A 1 69 ? 2.85 5.41 -31.375 1 96.44 69 ASN A N 1
ATOM 582 C CA . ASN A 1 69 ? 2.205 6.508 -32.094 1 96.44 69 ASN A CA 1
ATOM 583 C C . ASN A 1 69 ? 1.81 7.641 -31.141 1 96.44 69 ASN A C 1
ATOM 585 O O . ASN A 1 69 ? 1.475 8.734 -31.594 1 96.44 69 ASN A O 1
ATOM 589 N N . TRP A 1 70 ? 1.82 7.469 -29.812 1 96.25 70 TRP A N 1
ATOM 590 C CA . TRP A 1 70 ? 1.438 8.547 -28.922 1 96.25 70 TRP A CA 1
ATOM 591 C C . TRP A 1 70 ? 2.484 8.742 -27.828 1 96.25 70 TRP A C 1
ATOM 593 O O . TRP A 1 70 ? 2.582 9.82 -27.234 1 96.25 70 TRP A O 1
ATOM 603 N N . ALA A 1 71 ? 3.225 7.703 -27.5 1 95.81 71 ALA A N 1
ATOM 604 C CA . ALA A 1 71 ? 4.066 7.711 -26.312 1 95.81 71 ALA A CA 1
ATOM 605 C C . ALA A 1 71 ? 5.465 8.234 -26.625 1 95.81 71 ALA A C 1
ATOM 607 O O . ALA A 1 71 ? 6.16 8.734 -25.734 1 95.81 71 ALA A O 1
ATOM 608 N N . VAL A 1 72 ? 5.926 8.195 -27.844 1 93.88 72 VAL A N 1
ATOM 609 C CA . VAL A 1 72 ? 7.273 8.594 -28.234 1 93.88 72 VAL A CA 1
ATOM 610 C C . VAL A 1 72 ? 7.379 10.117 -28.234 1 93.88 72 VAL A C 1
ATOM 612 O O . VAL A 1 72 ? 6.504 10.805 -28.766 1 93.88 72 VAL A O 1
ATOM 615 N N . ASP A 1 73 ? 8.406 10.555 -27.531 1 92.31 73 ASP A N 1
ATOM 616 C CA . ASP A 1 73 ? 8.711 11.984 -27.5 1 92.31 73 ASP A CA 1
ATOM 617 C C . ASP A 1 73 ? 9.859 12.312 -28.469 1 92.31 73 ASP A C 1
ATOM 619 O O . ASP A 1 73 ? 11.023 12.023 -28.172 1 92.31 73 ASP A O 1
ATOM 623 N N . GLU A 1 74 ? 9.57 12.977 -29.547 1 89.56 74 GLU A N 1
ATOM 624 C CA . GLU A 1 74 ? 10.57 13.344 -30.547 1 89.56 74 GLU A CA 1
ATOM 625 C C . GLU A 1 74 ? 11.305 14.617 -30.141 1 89.56 74 GLU A C 1
ATOM 627 O O . GLU A 1 74 ? 12.18 15.102 -30.875 1 89.56 74 GLU A O 1
ATOM 632 N N . LYS A 1 75 ? 10.984 15.172 -29.047 1 88.31 75 LYS A N 1
ATOM 633 C CA . LYS A 1 75 ? 11.625 16.359 -28.484 1 88.31 75 LYS A CA 1
ATOM 634 C C . LYS A 1 75 ? 11.391 17.578 -29.375 1 88.31 75 LYS A C 1
ATOM 636 O O . LYS A 1 75 ? 12.289 18.406 -29.562 1 88.31 75 LYS A O 1
ATOM 641 N N . ASP A 1 76 ? 10.32 17.609 -30.094 1 87.31 76 ASP A N 1
ATOM 642 C CA . ASP A 1 76 ? 9.961 18.734 -30.938 1 87.31 76 ASP A CA 1
ATOM 643 C C . ASP A 1 76 ? 8.891 19.609 -30.281 1 87.31 76 ASP A C 1
ATOM 645 O O . ASP A 1 76 ? 8.375 20.531 -30.906 1 87.31 76 ASP A O 1
ATOM 649 N N . GLY A 1 77 ? 8.547 19.203 -29.047 1 86.19 77 GLY A N 1
ATOM 650 C CA . GLY A 1 77 ? 7.562 19.969 -28.297 1 86.19 77 GLY A CA 1
ATOM 651 C C . GLY A 1 77 ? 6.129 19.578 -28.609 1 86.19 77 GLY A C 1
ATOM 652 O O . GLY A 1 77 ? 5.188 20.203 -28.125 1 86.19 77 GLY A O 1
ATOM 653 N N . GLU A 1 78 ? 5.914 18.484 -29.422 1 87.06 78 GLU A N 1
ATOM 654 C CA . GLU A 1 78 ? 4.578 18.125 -29.891 1 87.06 78 GLU A CA 1
ATOM 655 C C . GLU A 1 78 ? 4.031 16.922 -29.125 1 87.06 78 GLU A C 1
ATOM 657 O O . GLU A 1 78 ? 2.865 16.562 -29.281 1 87.06 78 GLU A O 1
ATOM 662 N N . ALA A 1 79 ? 4.836 16.469 -28.266 1 91.75 79 ALA A N 1
ATOM 663 C CA . ALA A 1 79 ? 4.391 15.289 -27.531 1 91.75 79 ALA A CA 1
ATOM 664 C C . ALA A 1 79 ? 3.209 15.625 -26.625 1 91.75 79 ALA A C 1
ATOM 666 O O . ALA A 1 79 ? 3.178 16.688 -26 1 91.75 79 ALA A O 1
ATOM 667 N N . LEU A 1 80 ? 2.168 14.711 -26.578 1 93.69 80 LEU A N 1
ATOM 668 C CA . LEU A 1 80 ? 1.014 14.891 -25.703 1 93.69 80 LEU A CA 1
ATOM 669 C C . LEU A 1 80 ? 1.451 15.055 -24.25 1 93.69 80 LEU A C 1
ATOM 671 O O . LEU A 1 80 ? 2.311 14.312 -23.766 1 93.69 80 LEU A O 1
ATOM 675 N N . THR A 1 81 ? 0.926 16.031 -23.516 1 94.56 81 THR A N 1
ATOM 676 C CA . THR A 1 81 ? 1.209 16.281 -22.109 1 94.56 81 THR A CA 1
ATOM 677 C C . THR A 1 81 ? 0.065 17.047 -21.453 1 94.56 81 THR A C 1
ATOM 679 O O . THR A 1 81 ? -0.947 17.328 -22.094 1 94.56 81 THR A O 1
ATOM 682 N N . GLY A 1 82 ? 0.145 17.203 -20.156 1 94.12 82 GLY A N 1
ATOM 683 C CA . GLY A 1 82 ? -0.864 17.969 -19.453 1 94.12 82 GLY A CA 1
ATOM 684 C C . GLY A 1 82 ? -2.262 17.406 -19.578 1 94.12 82 GLY A C 1
ATOM 685 O O . GLY A 1 82 ? -2.443 16.188 -19.547 1 94.12 82 GLY A O 1
ATOM 686 N N . GLU A 1 83 ? -3.209 18.234 -19.734 1 94.69 83 GLU A N 1
ATOM 687 C CA . GLU A 1 83 ? -4.613 17.844 -19.797 1 94.69 83 GLU A CA 1
ATOM 688 C C . GLU A 1 83 ? -4.906 17.031 -21.062 1 94.69 83 GLU A C 1
ATOM 690 O O . GLU A 1 83 ? -5.742 16.125 -21.047 1 94.69 83 GLU A O 1
ATOM 695 N N . ALA A 1 84 ? -4.211 17.344 -22.125 1 96.38 84 ALA A N 1
ATOM 696 C CA . ALA A 1 84 ? -4.41 16.641 -23.375 1 96.38 84 ALA A CA 1
ATOM 697 C C . ALA A 1 84 ? -4.039 15.164 -23.234 1 96.38 84 ALA A C 1
ATOM 699 O O . ALA A 1 84 ? -4.762 14.289 -23.734 1 96.38 84 ALA A O 1
ATOM 700 N N . LEU A 1 85 ? -2.949 14.922 -22.594 1 97.19 85 LEU A N 1
ATOM 701 C CA . LEU A 1 85 ? -2.52 13.539 -22.391 1 97.19 85 LEU A CA 1
ATOM 702 C C . LEU A 1 85 ? -3.471 12.805 -21.453 1 97.19 85 LEU A C 1
ATOM 704 O O . LEU A 1 85 ? -3.824 11.648 -21.703 1 97.19 85 LEU A O 1
ATOM 708 N N . LEU A 1 86 ? -3.906 13.477 -20.422 1 95.81 86 LEU A N 1
ATOM 709 C CA . LEU A 1 86 ? -4.844 12.859 -19.484 1 95.81 86 LEU A CA 1
ATOM 710 C C . LEU A 1 86 ? -6.141 12.484 -20.188 1 95.81 86 LEU A C 1
ATOM 712 O O . LEU A 1 86 ? -6.652 11.375 -20 1 95.81 86 LEU A O 1
ATOM 716 N N . SER A 1 87 ? -6.617 13.414 -20.969 1 96 87 SER A N 1
ATOM 717 C CA . SER A 1 87 ? -7.844 13.156 -21.719 1 96 87 SER A CA 1
ATOM 718 C C . SER A 1 87 ? -7.664 12 -22.688 1 96 87 SER A C 1
ATOM 720 O O . SER A 1 87 ? -8.547 11.156 -22.844 1 96 87 SER A O 1
ATOM 722 N N . PHE A 1 88 ? -6.527 11.977 -23.375 1 97.62 88 PHE A N 1
ATOM 723 C CA . PHE A 1 88 ? -6.227 10.898 -24.297 1 97.62 88 PHE A CA 1
ATOM 724 C C . PHE A 1 88 ? -6.25 9.547 -23.594 1 97.62 88 PHE A C 1
ATOM 726 O O . PHE A 1 88 ? -6.891 8.602 -24.062 1 97.62 88 PHE A O 1
ATOM 733 N N . VAL A 1 89 ? -5.617 9.477 -22.438 1 97.5 89 VAL A N 1
ATOM 734 C CA . VAL A 1 89 ? -5.477 8.211 -21.719 1 97.5 89 VAL A CA 1
ATOM 735 C C . VAL A 1 89 ? -6.816 7.812 -21.109 1 97.5 89 VAL A C 1
ATOM 737 O O . VAL A 1 89 ? -7.25 6.664 -21.234 1 97.5 89 VAL A O 1
ATOM 740 N N . ASN A 1 90 ? -7.531 8.742 -20.531 1 93.88 90 ASN A N 1
ATOM 741 C CA . ASN A 1 90 ? -8.75 8.461 -19.766 1 93.88 90 ASN A CA 1
ATOM 742 C C . ASN A 1 90 ? -9.945 8.25 -20.688 1 93.88 90 ASN A C 1
ATOM 744 O O . ASN A 1 90 ? -10.812 7.426 -20.406 1 93.88 90 ASN A O 1
ATOM 748 N N . GLU A 1 91 ? -9.953 8.945 -21.797 1 94.69 91 GLU A N 1
ATOM 749 C CA . GLU A 1 91 ? -11.18 8.992 -22.594 1 94.69 91 GLU A CA 1
ATOM 750 C C . GLU A 1 91 ? -11.031 8.195 -23.891 1 94.69 91 GLU A C 1
ATOM 752 O O . GLU A 1 91 ? -12.023 7.84 -24.516 1 94.69 91 GLU A O 1
ATOM 757 N N . LYS A 1 92 ? -9.852 7.93 -24.281 1 97.12 92 LYS A N 1
ATOM 758 C CA . LYS A 1 92 ? -9.648 7.23 -25.547 1 97.12 92 LYS A CA 1
ATOM 759 C C . LYS A 1 92 ? -8.93 5.906 -25.344 1 97.12 92 LYS A C 1
ATOM 761 O O . LYS A 1 92 ? -9.5 4.836 -25.562 1 97.12 92 LYS A O 1
ATOM 766 N N . LEU A 1 93 ? -7.75 5.953 -24.812 1 97.81 93 LEU A N 1
ATOM 767 C CA . LEU A 1 93 ? -6.887 4.781 -24.719 1 97.81 93 LEU A CA 1
ATOM 768 C C . LEU A 1 93 ? -7.539 3.691 -23.875 1 97.81 93 LEU A C 1
ATOM 770 O O . LEU A 1 93 ? -7.781 2.584 -24.359 1 97.81 93 LEU A O 1
ATOM 774 N N . PHE A 1 94 ? -7.93 4.012 -22.656 1 96.38 94 PHE A N 1
ATOM 775 C CA . PHE A 1 94 ? -8.43 3.006 -21.719 1 96.38 94 PHE A CA 1
ATOM 776 C C . PHE A 1 94 ? -9.789 2.488 -22.172 1 96.38 94 PHE A C 1
ATOM 778 O O . PHE A 1 94 ? -9.992 1.277 -22.297 1 96.38 94 PHE A O 1
ATOM 785 N N . PRO A 1 95 ? -10.703 3.396 -22.516 1 95.06 95 PRO A N 1
ATOM 786 C CA . PRO A 1 95 ? -11.992 2.883 -22.969 1 95.06 95 PRO A CA 1
ATOM 787 C C . PRO A 1 95 ? -11.875 2.006 -24.203 1 95.06 95 PRO A C 1
ATOM 789 O O . PRO A 1 95 ? -12.523 0.963 -24.297 1 95.06 95 PRO A O 1
ATOM 792 N N . ALA A 1 96 ? -11.016 2.359 -25.109 1 97.19 96 ALA A N 1
ATOM 793 C CA . ALA A 1 96 ? -10.852 1.581 -26.344 1 97.19 96 ALA A CA 1
ATOM 794 C C . ALA A 1 96 ? -10.273 0.201 -26.047 1 97.19 96 ALA A C 1
ATOM 796 O O . ALA A 1 96 ? -10.773 -0.81 -26.547 1 97.19 96 ALA A O 1
ATOM 797 N N . LEU A 1 97 ? -9.25 0.122 -25.25 1 97.31 97 LEU A N 1
ATOM 798 C CA . LEU A 1 97 ? -8.57 -1.141 -24.969 1 97.31 97 LEU A CA 1
ATOM 799 C C . LEU A 1 97 ? -9.453 -2.051 -24.125 1 97.31 97 LEU A C 1
ATOM 801 O O . LEU A 1 97 ? -9.414 -3.275 -24.266 1 97.31 97 LEU A O 1
ATOM 805 N N . LYS A 1 98 ? -10.273 -1.46 -23.219 1 93.69 98 LYS A N 1
ATOM 806 C CA . LYS A 1 98 ? -11.203 -2.23 -22.406 1 93.69 98 LYS A CA 1
ATOM 807 C C . LYS A 1 98 ? -12.297 -2.865 -23.25 1 93.69 98 LYS A C 1
ATOM 809 O O . LYS A 1 98 ? -12.828 -3.92 -22.906 1 93.69 98 LYS A O 1
ATOM 814 N N . ASN A 1 99 ? -12.555 -2.248 -24.422 1 94.44 99 ASN A N 1
ATOM 815 C CA . ASN A 1 99 ? -13.719 -2.664 -25.203 1 94.44 99 ASN A CA 1
ATOM 816 C C . ASN A 1 99 ? -13.305 -3.23 -26.562 1 94.44 99 ASN A C 1
ATOM 818 O O . ASN A 1 99 ? -14.094 -3.227 -27.5 1 94.44 99 ASN A O 1
ATOM 822 N N . LEU A 1 100 ? -12.039 -3.635 -26.641 1 96.06 100 LEU A N 1
ATOM 823 C CA . LEU A 1 100 ? -11.602 -4.277 -27.891 1 96.06 100 LEU A CA 1
ATOM 824 C C . LEU A 1 100 ? -12.484 -5.477 -28.219 1 96.06 100 LEU A C 1
ATOM 826 O O . LEU A 1 100 ? -12.875 -6.23 -27.312 1 96.06 100 LEU A O 1
ATOM 830 N N . PRO A 1 101 ? -12.828 -5.645 -29.422 1 93.94 101 PRO A N 1
ATOM 831 C CA . PRO A 1 101 ? -13.656 -6.789 -29.797 1 93.94 101 PRO A CA 1
ATOM 832 C C . PRO A 1 101 ? -12.898 -8.117 -29.734 1 93.94 101 PRO A C 1
ATOM 834 O O . PRO A 1 101 ? -12.016 -8.367 -30.562 1 93.94 101 PRO A O 1
ATOM 837 N N . VAL A 1 102 ? -13.078 -8.875 -28.734 1 93.56 102 VAL A N 1
ATOM 838 C CA . VAL A 1 102 ? -12.453 -10.18 -28.547 1 93.56 102 VAL A CA 1
ATOM 839 C C . VAL A 1 102 ? -13.531 -11.266 -28.5 1 93.56 102 VAL A C 1
ATOM 841 O O . VAL A 1 102 ? -14.586 -11.078 -27.891 1 93.56 102 VAL A O 1
ATOM 844 N N . ASP A 1 103 ? -13.398 -12.305 -29.281 1 91.69 103 ASP A N 1
ATOM 845 C CA . ASP A 1 103 ? -14.266 -13.469 -29.25 1 91.69 103 ASP A CA 1
ATOM 846 C C . ASP A 1 103 ? -13.453 -14.766 -29.203 1 91.69 103 ASP A C 1
ATOM 848 O O . ASP A 1 103 ? -12.234 -14.727 -28.984 1 91.69 103 ASP A O 1
ATOM 852 N N . ALA A 1 104 ? -14.094 -15.914 -29.312 1 88.31 104 ALA A N 1
ATOM 853 C CA . ALA A 1 104 ? -13.445 -17.219 -29.156 1 88.31 104 ALA A CA 1
ATOM 854 C C . ALA A 1 104 ? -12.43 -17.453 -30.266 1 88.31 104 ALA A C 1
ATOM 856 O O . ALA A 1 104 ? -11.5 -18.25 -30.109 1 88.31 104 ALA A O 1
ATOM 857 N N . ASN A 1 105 ? -12.562 -16.688 -31.344 1 91.88 105 ASN A N 1
ATOM 858 C CA . ASN A 1 105 ? -11.688 -16.906 -32.5 1 91.88 105 ASN A CA 1
ATOM 859 C C . ASN A 1 105 ? -10.516 -15.922 -32.5 1 91.88 105 ASN A C 1
ATOM 861 O O . ASN A 1 105 ? -9.594 -16.062 -33.312 1 91.88 105 ASN A O 1
ATOM 865 N N . THR A 1 106 ? -10.578 -15.016 -31.578 1 93.94 106 THR A N 1
ATOM 866 C CA . THR A 1 106 ? -9.469 -14.07 -31.5 1 93.94 106 THR A CA 1
ATOM 867 C C . THR A 1 106 ? -8.203 -14.758 -30.984 1 93.94 106 THR A C 1
ATOM 869 O O . THR A 1 106 ? -8.234 -15.43 -29.953 1 93.94 106 THR A O 1
ATOM 872 N N . PRO A 1 107 ? -7.109 -14.617 -31.781 1 93.81 107 PRO A N 1
ATOM 873 C CA . PRO A 1 107 ? -5.867 -15.234 -31.312 1 93.81 107 PRO A CA 1
ATOM 874 C C . PRO A 1 107 ? -5.457 -14.766 -29.922 1 93.81 107 PRO A C 1
ATOM 876 O O . PRO A 1 107 ? -5.645 -13.594 -29.578 1 93.81 107 PRO A O 1
ATOM 879 N N . ARG A 1 108 ? -4.863 -15.68 -29.188 1 93.5 108 ARG A N 1
ATOM 880 C CA . ARG A 1 108 ? -4.469 -15.43 -27.812 1 93.5 108 ARG A CA 1
ATOM 881 C C . ARG A 1 108 ? -3.529 -14.227 -27.719 1 93.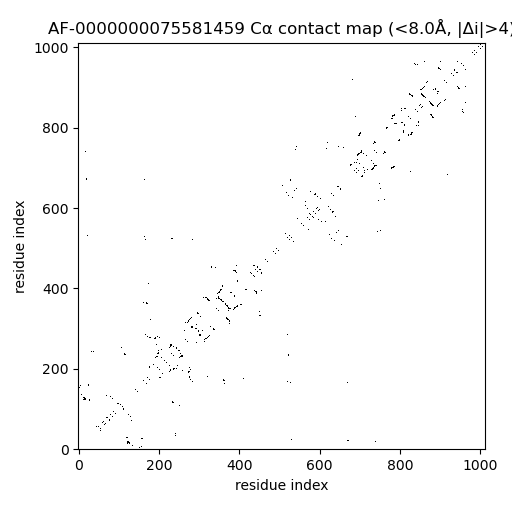5 108 ARG A C 1
ATOM 883 O O . ARG A 1 108 ? -3.666 -13.391 -26.828 1 93.5 108 ARG A O 1
ATOM 890 N N . ALA A 1 109 ? -2.615 -14.133 -28.672 1 93.19 109 ALA A N 1
ATOM 891 C CA . ALA A 1 109 ? -1.637 -13.047 -28.688 1 93.19 109 ALA A CA 1
ATOM 892 C C . ALA A 1 109 ? -2.328 -11.688 -28.75 1 93.19 109 ALA A C 1
ATOM 894 O O . ALA A 1 109 ? -1.759 -10.672 -28.328 1 93.19 109 ALA A O 1
ATOM 895 N N . LYS A 1 110 ? -3.564 -11.688 -29.234 1 95.38 110 LYS A N 1
ATOM 896 C CA . LYS A 1 110 ? -4.309 -10.445 -29.406 1 95.38 110 LYS A CA 1
ATOM 897 C C . LYS A 1 110 ? -5.297 -10.242 -28.25 1 95.38 110 LYS A C 1
ATOM 899 O O . LYS A 1 110 ? -5.395 -9.148 -27.688 1 95.38 110 LYS A O 1
ATOM 904 N N . SER A 1 111 ? -5.977 -11.297 -27.844 1 95.31 111 SER A N 1
ATOM 905 C CA . SER A 1 111 ? -7.031 -11.195 -26.844 1 95.31 111 SER A CA 1
ATOM 906 C C . SER A 1 111 ? -6.473 -10.766 -25.484 1 95.31 111 SER A C 1
ATOM 908 O O . SER A 1 111 ? -7.195 -10.211 -24.656 1 95.31 111 SER A O 1
ATOM 910 N N . ILE A 1 112 ? -5.18 -10.969 -25.281 1 94.44 112 ILE A N 1
ATOM 911 C CA . ILE A 1 112 ? -4.559 -10.672 -23.984 1 94.44 112 ILE A CA 1
ATOM 912 C C . ILE A 1 112 ? -4.641 -9.18 -23.703 1 94.44 112 ILE A C 1
ATOM 914 O O . ILE A 1 112 ? -4.691 -8.758 -22.547 1 94.44 112 ILE A O 1
ATOM 918 N N . VAL A 1 113 ? -4.684 -8.312 -24.766 1 96.06 113 VAL A N 1
ATOM 919 C CA . VAL A 1 113 ? -4.723 -6.867 -24.594 1 96.06 113 VAL A CA 1
ATOM 920 C C . VAL A 1 113 ? -6.016 -6.473 -23.875 1 96.06 113 VAL A C 1
ATOM 922 O O . VAL A 1 113 ? -5.98 -5.801 -22.844 1 96.06 113 VAL A O 1
ATOM 925 N N . GLN A 1 114 ? -7.102 -6.918 -24.406 1 95.62 114 GLN A N 1
ATOM 926 C CA . GLN A 1 114 ? -8.391 -6.609 -23.797 1 95.62 114 GLN A CA 1
ATOM 927 C C . GLN A 1 114 ? -8.492 -7.211 -22.406 1 95.62 114 GLN A C 1
ATOM 929 O O . GLN A 1 114 ? -8.984 -6.562 -21.469 1 95.62 114 GLN A O 1
ATOM 934 N N . GLU A 1 115 ? -8.023 -8.438 -22.219 1 92.56 115 GLU A N 1
ATOM 935 C CA . GLU A 1 115 ? -8.102 -9.133 -20.938 1 92.56 115 GLU A CA 1
ATOM 936 C C . GLU A 1 115 ? -7.324 -8.391 -19.844 1 92.56 115 GLU A C 1
ATOM 938 O O . GLU A 1 115 ? -7.777 -8.297 -18.703 1 92.56 115 GLU A O 1
ATOM 943 N N . THR A 1 116 ? -6.207 -7.895 -20.234 1 92.12 116 THR A N 1
ATOM 944 C CA . THR A 1 116 ? -5.344 -7.207 -19.281 1 92.12 116 THR A CA 1
ATOM 945 C C . THR A 1 116 ? -5.926 -5.848 -18.906 1 92.12 116 THR A C 1
ATOM 947 O O . THR A 1 116 ? -5.832 -5.422 -17.75 1 92.12 116 THR A O 1
ATOM 950 N N . PHE A 1 117 ? -6.57 -5.133 -19.797 1 93.81 117 PHE A N 1
ATOM 951 C CA . PHE A 1 117 ? -7.02 -3.764 -19.578 1 93.81 117 PHE A CA 1
ATOM 952 C C . PHE A 1 117 ? -8.43 -3.744 -19 1 93.81 117 PHE A C 1
ATOM 954 O O . PHE A 1 117 ? -8.883 -2.715 -18.5 1 93.81 117 PHE A O 1
ATOM 961 N N . ALA A 1 118 ? -9.086 -4.91 -19.031 1 88.81 118 ALA A N 1
ATOM 962 C CA . ALA A 1 118 ? -10.484 -4.977 -18.641 1 88.81 118 ALA A CA 1
ATOM 963 C C . ALA A 1 118 ? -10.68 -4.426 -17.219 1 88.81 118 ALA A C 1
ATOM 965 O O . ALA A 1 118 ? -11.656 -3.727 -16.953 1 88.81 118 ALA A O 1
ATOM 966 N N . ASP A 1 119 ? -9.688 -4.645 -16.375 1 84.5 119 ASP A N 1
ATOM 967 C CA . ASP A 1 119 ? -9.898 -4.316 -14.969 1 84.5 119 ASP A CA 1
ATOM 968 C C . ASP A 1 119 ? -8.82 -3.367 -14.453 1 84.5 119 ASP A C 1
ATOM 970 O O . ASP A 1 119 ? -8.648 -3.205 -13.242 1 84.5 119 ASP A O 1
ATOM 974 N N . LEU A 1 120 ? -8.133 -2.752 -15.328 1 87 120 LEU A N 1
ATOM 975 C CA . LEU A 1 120 ? -7.062 -1.847 -14.922 1 87 120 LEU A CA 1
ATOM 976 C C . LEU A 1 120 ? -7.598 -0.436 -14.703 1 87 120 LEU A C 1
ATOM 978 O O . LEU A 1 120 ? -8.641 -0.073 -15.25 1 87 120 LEU A O 1
ATOM 982 N N . ASN A 1 121 ? -6.883 0.281 -13.906 1 86.44 121 ASN A N 1
ATOM 983 C CA . ASN A 1 121 ? -7.227 1.669 -13.617 1 86.44 121 ASN A CA 1
ATOM 984 C C . ASN A 1 121 ? -6.074 2.615 -13.945 1 86.44 121 ASN A C 1
ATOM 986 O O . ASN A 1 121 ? -4.906 2.238 -13.828 1 86.44 121 ASN A O 1
ATOM 990 N N . GLN A 1 122 ? -6.461 3.773 -14.445 1 91.94 122 GLN A N 1
ATOM 991 C CA . GLN A 1 122 ? -5.551 4.91 -14.562 1 91.94 122 GLN A CA 1
ATOM 992 C C . GLN A 1 122 ? -5.68 5.844 -13.359 1 91.94 122 GLN A C 1
ATOM 994 O O . GLN A 1 122 ? -6.766 6.363 -13.086 1 91.94 122 GLN A O 1
ATOM 999 N N . TYR A 1 123 ? -4.516 6.09 -12.625 1 89.56 123 TYR A N 1
ATOM 1000 C CA . TYR A 1 123 ? -4.625 6.754 -11.336 1 89.56 123 TYR A CA 1
ATOM 1001 C C . TYR A 1 123 ? -4.09 8.18 -11.406 1 89.56 123 TYR A C 1
ATOM 1003 O O . TYR A 1 123 ? -4.492 9.039 -10.617 1 89.56 123 TYR A O 1
ATOM 1011 N N . MET A 1 124 ? -3.076 8.422 -12.25 1 93.31 124 MET A N 1
ATOM 1012 C CA . MET A 1 124 ? -2.393 9.711 -12.242 1 93.31 124 MET A CA 1
ATOM 1013 C C . MET A 1 124 ? -3.338 10.828 -12.664 1 93.31 124 MET A C 1
ATOM 1015 O O . MET A 1 124 ? -4.148 10.656 -13.57 1 93.31 124 MET A O 1
ATOM 1019 N N . LYS A 1 125 ? -3.211 11.984 -12.016 1 90.81 125 LYS A N 1
ATOM 1020 C CA . LYS A 1 125 ? -4.109 13.109 -12.242 1 90.81 125 LYS A CA 1
ATOM 1021 C C . LYS A 1 125 ? -3.363 14.297 -12.844 1 90.81 125 LYS A C 1
ATOM 1023 O O . LYS A 1 125 ? -3.979 15.297 -13.227 1 90.81 125 LYS A O 1
ATOM 1028 N N . ASN A 1 126 ? -2.064 14.242 -12.883 1 92 126 ASN A N 1
ATOM 1029 C CA . ASN A 1 126 ? -1.224 15.281 -13.469 1 92 126 ASN A CA 1
ATOM 1030 C C . ASN A 1 126 ? -0.613 14.828 -14.789 1 92 126 ASN A C 1
ATOM 1032 O O . ASN A 1 126 ? 0.281 13.977 -14.805 1 92 126 ASN A O 1
ATOM 1036 N N . GLY A 1 127 ? -1.103 15.445 -15.914 1 95.25 127 GLY A N 1
ATOM 1037 C CA . GLY A 1 127 ? -0.685 15.023 -17.25 1 95.25 127 GLY A CA 1
ATOM 1038 C C . GLY A 1 127 ? 0.783 15.289 -17.516 1 95.25 127 GLY A C 1
ATOM 1039 O O . GLY A 1 127 ? 1.411 14.578 -18.312 1 95.25 127 GLY A O 1
ATOM 1040 N N . THR A 1 128 ? 1.315 16.312 -16.922 1 93.5 128 THR A N 1
ATOM 1041 C CA . THR A 1 128 ? 2.734 16.609 -17.078 1 93.5 128 THR A CA 1
ATOM 1042 C C . THR A 1 128 ? 3.594 15.539 -16.422 1 93.5 128 THR A C 1
ATOM 1044 O O . THR A 1 128 ? 4.586 15.086 -17 1 93.5 128 THR A O 1
ATOM 1047 N N . LEU A 1 129 ? 3.221 15.156 -15.211 1 93.81 129 LEU A N 1
ATOM 1048 C CA . LEU A 1 129 ? 3.924 14.078 -14.523 1 93.81 129 LEU A CA 1
ATOM 1049 C C . LEU A 1 129 ? 3.766 12.758 -15.273 1 93.81 129 LEU A C 1
ATOM 1051 O O . LEU A 1 129 ? 4.723 11.984 -15.383 1 93.81 129 LEU A O 1
ATOM 1055 N N . LEU A 1 130 ? 2.574 12.539 -15.805 1 97.25 130 LEU A N 1
ATOM 1056 C CA . LEU A 1 130 ? 2.334 11.344 -16.609 1 97.25 130 LEU A CA 1
ATOM 1057 C C . LEU A 1 130 ? 3.27 11.289 -17.812 1 97.25 130 LEU A C 1
ATOM 1059 O O . LEU A 1 130 ? 3.84 10.242 -18.109 1 97.25 130 LEU A O 1
ATOM 1063 N N . ARG A 1 131 ? 3.457 12.422 -18.469 1 97 131 ARG A N 1
ATOM 1064 C CA . ARG A 1 131 ? 4.367 12.508 -19.609 1 97 131 ARG A CA 1
ATOM 1065 C C . ARG A 1 131 ? 5.789 12.148 -19.203 1 97 131 ARG A C 1
ATOM 1067 O O . ARG A 1 131 ? 6.488 11.43 -19.922 1 97 131 ARG A O 1
ATOM 1074 N N . GLN A 1 132 ? 6.207 12.586 -18.078 1 94.5 132 GLN A N 1
ATOM 1075 C CA . GLN A 1 132 ? 7.547 12.281 -17.594 1 94.5 132 GLN A CA 1
ATOM 1076 C C . GLN A 1 132 ? 7.73 10.781 -17.391 1 94.5 132 GLN A C 1
ATOM 1078 O O . GLN A 1 132 ? 8.773 10.219 -17.734 1 94.5 132 GLN A O 1
ATOM 1083 N N . VAL A 1 133 ? 6.715 10.164 -16.844 1 96.31 133 VAL A N 1
ATOM 1084 C CA . VAL A 1 133 ? 6.781 8.719 -16.609 1 96.31 133 VAL A CA 1
ATOM 1085 C C . VAL A 1 133 ? 6.84 7.992 -17.953 1 96.31 133 VAL A C 1
ATOM 1087 O O . VAL A 1 133 ? 7.66 7.09 -18.141 1 96.31 133 VAL A O 1
ATOM 1090 N N . VAL A 1 134 ? 5.992 8.391 -18.922 1 97.31 134 VAL A N 1
ATOM 1091 C CA . VAL A 1 134 ? 5.977 7.797 -20.25 1 97.31 134 VAL A CA 1
ATOM 1092 C C . VAL A 1 134 ? 7.355 7.922 -20.891 1 97.31 134 VAL A C 1
ATOM 1094 O O . VAL A 1 134 ? 7.848 6.977 -21.516 1 97.31 134 VAL A O 1
ATOM 1097 N N . ASN A 1 135 ? 7.98 9.047 -20.703 1 95.75 135 ASN A N 1
ATOM 1098 C CA . ASN A 1 135 ? 9.312 9.273 -21.266 1 95.75 135 ASN A CA 1
ATOM 1099 C C . ASN A 1 135 ? 10.336 8.312 -20.672 1 95.75 135 ASN A C 1
ATOM 1101 O O . ASN A 1 135 ? 11.211 7.812 -21.375 1 95.75 135 ASN A O 1
ATOM 1105 N N . ILE A 1 136 ? 10.258 8.102 -19.406 1 93.62 136 ILE A N 1
ATOM 1106 C CA . ILE A 1 136 ? 11.172 7.164 -18.75 1 93.62 136 ILE A CA 1
ATOM 1107 C C . ILE A 1 136 ? 10.93 5.754 -19.297 1 93.62 136 ILE A C 1
ATOM 1109 O O . ILE A 1 136 ? 11.883 5.031 -19.594 1 93.62 136 ILE A O 1
ATOM 1113 N N . VAL A 1 137 ? 9.664 5.332 -19.453 1 92.5 137 VAL A N 1
ATOM 1114 C CA . VAL A 1 137 ? 9.328 4.016 -19.984 1 92.5 137 VAL A CA 1
ATOM 1115 C C . VAL A 1 137 ? 9.883 3.865 -21.391 1 92.5 137 VAL A C 1
ATOM 1117 O O . VAL A 1 137 ? 10.359 2.791 -21.766 1 92.5 137 VAL A O 1
ATOM 1120 N N . ASN A 1 138 ? 9.914 4.934 -22.156 1 92.38 138 ASN A N 1
ATOM 1121 C CA . ASN A 1 138 ? 10.422 4.93 -23.531 1 92.38 138 ASN A CA 1
ATOM 1122 C C . ASN A 1 138 ? 11.93 4.688 -23.562 1 92.38 138 ASN A C 1
ATOM 1124 O O . ASN A 1 138 ? 12.477 4.277 -24.578 1 92.38 138 ASN A O 1
ATOM 1128 N N . GLU A 1 139 ? 12.586 4.957 -22.484 1 87.88 139 GLU A N 1
ATOM 1129 C CA . GLU A 1 139 ? 14.031 4.754 -22.422 1 87.88 139 GLU A CA 1
ATOM 1130 C C . GLU A 1 139 ? 14.375 3.271 -22.328 1 87.88 139 GLU A C 1
ATOM 1132 O O . GLU A 1 139 ? 15.516 2.879 -22.594 1 87.88 139 GLU A O 1
ATOM 1137 N N . ILE A 1 140 ? 13.398 2.531 -21.969 1 82.56 140 ILE A N 1
ATOM 1138 C CA . ILE A 1 140 ? 13.641 1.104 -21.797 1 82.56 140 ILE A CA 1
ATOM 1139 C C . ILE A 1 140 ? 13.688 0.425 -23.172 1 82.56 140 ILE A C 1
ATOM 1141 O O . ILE A 1 140 ? 12.742 0.527 -23.953 1 82.56 140 ILE A O 1
ATOM 1145 N N . GLU A 1 141 ? 14.812 -0.165 -23.516 1 78.75 141 GLU A N 1
ATOM 1146 C CA . GLU A 1 141 ? 14.93 -0.895 -24.766 1 78.75 141 GLU A CA 1
ATOM 1147 C C . GLU A 1 141 ? 14.867 -2.402 -24.547 1 78.75 141 GLU A C 1
ATOM 1149 O O . GLU A 1 141 ? 15.742 -2.969 -23.875 1 78.75 141 GLU A O 1
ATOM 1154 N N . PHE A 1 142 ? 13.891 -3.061 -25.016 1 71.56 142 PHE A N 1
ATOM 1155 C CA . PHE A 1 142 ? 13.656 -4.473 -24.734 1 71.56 142 PHE A CA 1
ATOM 1156 C C . PHE A 1 142 ? 14.258 -5.344 -25.828 1 71.56 142 PHE A C 1
ATOM 1158 O O . PHE A 1 142 ? 14.305 -6.57 -25.703 1 71.56 142 PHE A O 1
ATOM 1165 N N . ASP A 1 143 ? 14.789 -4.84 -26.922 1 64.88 143 ASP A N 1
ATOM 1166 C CA . ASP A 1 143 ? 15.266 -5.617 -28.062 1 64.88 143 ASP A CA 1
ATOM 1167 C C . ASP A 1 143 ? 16.719 -6.043 -27.875 1 64.88 143 ASP A C 1
ATOM 1169 O O . ASP A 1 143 ? 17.203 -6.949 -28.547 1 64.88 143 ASP A O 1
ATOM 1173 N N . ASP A 1 144 ? 17.422 -5.559 -26.953 1 61.19 144 ASP A N 1
ATOM 1174 C CA . ASP A 1 144 ? 18.828 -5.883 -26.781 1 61.19 144 ASP A CA 1
ATOM 1175 C C . ASP A 1 144 ? 19.047 -6.762 -25.547 1 61.19 144 ASP A C 1
ATOM 1177 O O . ASP A 1 144 ? 18.312 -6.633 -24.562 1 61.19 144 ASP A O 1
ATOM 1181 N N . ALA A 1 145 ? 19.828 -7.922 -25.766 1 54.75 145 ALA A N 1
ATOM 1182 C CA . ALA A 1 145 ? 20.141 -8.867 -24.703 1 54.75 145 ALA A CA 1
ATOM 1183 C C . ALA A 1 145 ? 20.453 -8.141 -23.406 1 54.75 145 ALA A C 1
ATOM 1185 O O . ALA A 1 145 ? 20.016 -8.555 -22.328 1 54.75 145 ALA A O 1
ATOM 1186 N N . ASP A 1 146 ? 21.297 -7.188 -23.516 1 56.44 146 ASP A N 1
ATOM 1187 C CA . ASP A 1 146 ? 21.656 -6.387 -22.344 1 56.44 146 ASP A CA 1
ATOM 1188 C C . ASP A 1 146 ? 20.422 -5.758 -21.703 1 56.44 146 ASP A C 1
ATOM 1190 O O . ASP A 1 146 ? 20.328 -5.652 -20.484 1 56.44 146 ASP A O 1
ATOM 1194 N N . ASP A 1 147 ? 19.422 -5.684 -22.531 1 58.38 147 ASP A N 1
ATOM 1195 C CA . ASP A 1 147 ? 18.234 -5 -22.062 1 58.38 147 ASP A CA 1
ATOM 1196 C C . ASP A 1 147 ? 17.266 -5.98 -21.406 1 58.38 147 ASP A C 1
ATOM 1198 O O . ASP A 1 147 ? 16.531 -5.605 -20.484 1 58.38 147 ASP A O 1
ATOM 1202 N N . ARG A 1 148 ? 17.438 -7.199 -21.781 1 60.84 148 ARG A N 1
ATOM 1203 C CA . ARG A 1 148 ? 16.641 -8.203 -21.094 1 60.84 148 ARG A CA 1
ATOM 1204 C C . ARG A 1 148 ? 17.047 -8.336 -19.625 1 60.84 148 ARG A C 1
ATOM 1206 O O . ARG A 1 148 ? 16.203 -8.5 -18.75 1 60.84 148 ARG A O 1
ATOM 1213 N N . HIS A 1 149 ? 18.312 -8.203 -19.453 1 64.88 149 HIS A N 1
ATOM 1214 C CA . HIS A 1 149 ? 18.797 -8.195 -18.078 1 64.88 149 HIS A CA 1
ATOM 1215 C C . HIS A 1 149 ? 18.281 -6.98 -17.312 1 64.88 149 HIS A C 1
ATOM 1217 O O . HIS A 1 149 ? 17.891 -7.094 -16.141 1 64.88 149 HIS A O 1
ATOM 1223 N N . THR A 1 150 ? 18.281 -5.93 -18.094 1 69.19 150 THR A N 1
ATOM 1224 C CA . THR A 1 150 ? 17.766 -4.703 -17.484 1 69.19 150 THR A CA 1
ATOM 1225 C C . THR A 1 150 ? 16.297 -4.863 -17.094 1 69.19 150 THR A C 1
ATOM 1227 O O . THR A 1 150 ? 15.898 -4.449 -16 1 69.19 150 THR A O 1
ATOM 1230 N N . PHE A 1 151 ? 15.57 -5.547 -17.922 1 71.69 151 PHE A N 1
ATOM 1231 C CA . PHE A 1 151 ? 14.156 -5.727 -17.594 1 71.69 151 PHE A CA 1
ATOM 1232 C C . PHE A 1 151 ? 14 -6.672 -16.406 1 71.69 151 PHE A C 1
ATOM 1234 O O . PHE A 1 151 ? 13.125 -6.469 -15.562 1 71.69 151 PHE A O 1
ATOM 1241 N N . GLY A 1 152 ? 14.836 -7.703 -16.5 1 73.62 152 GLY A N 1
ATOM 1242 C CA . GLY A 1 152 ? 14.805 -8.586 -15.352 1 73.62 152 GLY A CA 1
ATOM 1243 C C . GLY A 1 152 ? 14.969 -7.855 -14.031 1 73.62 152 GLY A C 1
ATOM 1244 O O . GLY A 1 152 ? 14.25 -8.125 -13.07 1 73.62 152 GLY A O 1
ATOM 1245 N N . ASP A 1 153 ? 15.789 -6.879 -14.125 1 76 153 ASP A N 1
ATOM 1246 C CA . ASP A 1 153 ? 16.031 -6.086 -12.922 1 76 153 ASP A CA 1
ATOM 1247 C C . ASP A 1 153 ? 14.828 -5.203 -12.594 1 76 153 ASP A C 1
ATOM 1249 O O . ASP A 1 153 ? 14.453 -5.07 -11.422 1 76 153 ASP A O 1
ATOM 1253 N N . ILE A 1 154 ? 14.281 -4.617 -13.641 1 77.75 154 ILE A N 1
ATOM 1254 C CA . ILE A 1 154 ? 13.102 -3.783 -13.461 1 77.75 154 ILE A CA 1
ATOM 1255 C C . ILE A 1 154 ? 11.961 -4.617 -12.875 1 77.75 154 ILE A C 1
ATOM 1257 O O . ILE A 1 154 ? 11.32 -4.207 -11.898 1 77.75 154 ILE A O 1
ATOM 1261 N N . TYR A 1 155 ? 11.859 -5.688 -13.453 1 79.19 155 TYR A N 1
ATOM 1262 C CA . TYR A 1 155 ? 10.773 -6.566 -13.031 1 79.19 155 TYR A CA 1
ATOM 1263 C C . TYR A 1 155 ? 10.953 -7 -11.578 1 79.19 155 TYR A C 1
ATOM 1265 O O . TYR A 1 155 ? 10 -6.965 -10.797 1 79.19 155 TYR A O 1
ATOM 1273 N N . GLU A 1 156 ? 12.133 -7.359 -11.188 1 78.38 156 GLU A N 1
ATOM 1274 C CA . GLU A 1 156 ? 12.406 -7.734 -9.805 1 78.38 156 GLU A CA 1
ATOM 1275 C C . GLU A 1 156 ? 12.148 -6.57 -8.859 1 78.38 156 GLU A C 1
ATOM 1277 O O . GLU A 1 156 ? 11.688 -6.773 -7.73 1 78.38 156 GLU A O 1
ATOM 1282 N N . GLY A 1 157 ? 12.484 -5.422 -9.305 1 77.44 157 GLY A N 1
ATOM 1283 C CA . GLY A 1 157 ? 12.172 -4.234 -8.523 1 77.44 157 GLY A CA 1
ATOM 1284 C C . GLY A 1 157 ? 10.68 -4.055 -8.289 1 77.44 157 GLY A C 1
ATOM 1285 O O . GLY A 1 157 ? 10.25 -3.748 -7.176 1 77.44 157 GLY A O 1
ATOM 1286 N N . ILE A 1 158 ? 9.922 -4.27 -9.312 1 81.19 158 ILE A N 1
ATOM 1287 C CA . ILE A 1 158 ? 8.469 -4.164 -9.234 1 81.19 158 ILE A CA 1
ATOM 1288 C C . ILE A 1 158 ? 7.934 -5.188 -8.234 1 81.19 158 ILE A C 1
ATOM 1290 O O . ILE A 1 158 ? 7.066 -4.867 -7.418 1 81.19 158 ILE A O 1
ATOM 1294 N N . LEU A 1 159 ? 8.508 -6.34 -8.312 1 79 159 LEU A N 1
ATOM 1295 C CA . LEU A 1 159 ? 8.062 -7.41 -7.418 1 79 159 LEU A CA 1
ATOM 1296 C C . LEU A 1 159 ? 8.336 -7.043 -5.961 1 79 159 LEU A C 1
ATOM 1298 O O . LEU A 1 159 ? 7.484 -7.27 -5.098 1 79 159 LEU A O 1
ATOM 1302 N N . LYS A 1 160 ? 9.461 -6.512 -5.742 1 76.31 160 LYS A N 1
ATOM 1303 C CA . LYS A 1 160 ? 9.828 -6.09 -4.395 1 76.31 160 LYS A CA 1
ATOM 1304 C C . LYS A 1 160 ? 8.852 -5.039 -3.867 1 76.31 160 LYS A C 1
ATOM 1306 O O . LYS A 1 160 ? 8.406 -5.117 -2.721 1 76.31 160 LYS A O 1
ATOM 1311 N N . ASP A 1 161 ? 8.531 -4.156 -4.699 1 75.62 161 ASP A N 1
ATOM 1312 C CA . ASP A 1 161 ? 7.609 -3.096 -4.309 1 75.62 161 ASP A CA 1
ATOM 1313 C C . ASP A 1 161 ? 6.207 -3.65 -4.07 1 75.62 161 ASP A C 1
ATOM 1315 O O . ASP A 1 161 ? 5.504 -3.201 -3.164 1 75.62 161 ASP A O 1
ATOM 1319 N N . LEU A 1 162 ? 5.844 -4.523 -4.895 1 75 162 LEU A N 1
ATOM 1320 C CA . LEU A 1 162 ? 4.523 -5.133 -4.762 1 75 162 LEU A CA 1
ATOM 1321 C C . LEU A 1 162 ? 4.391 -5.859 -3.428 1 75 162 LEU A C 1
ATOM 1323 O O . LEU A 1 162 ? 3.342 -5.793 -2.783 1 75 162 LEU A O 1
ATOM 1327 N N . GLN A 1 163 ? 5.418 -6.5 -3.043 1 72.06 163 GLN A N 1
ATOM 1328 C CA . GLN A 1 163 ? 5.426 -7.223 -1.777 1 72.06 163 GLN A CA 1
ATOM 1329 C C . GLN A 1 163 ? 5.324 -6.266 -0.594 1 72.06 163 GLN A C 1
ATOM 1331 O O . GLN A 1 163 ? 4.707 -6.586 0.423 1 72.06 163 GLN A O 1
ATOM 1336 N N . SER A 1 164 ? 5.879 -5.09 -0.748 1 68.94 164 SER A N 1
ATOM 1337 C CA . SER A 1 164 ? 5.879 -4.098 0.32 1 68.94 164 SER A CA 1
ATOM 1338 C C . SER A 1 164 ? 4.52 -3.416 0.443 1 68.94 164 SER A C 1
ATOM 1340 O O . SER A 1 164 ? 4.219 -2.799 1.467 1 68.94 164 SER A O 1
ATOM 1342 N N . ALA A 1 165 ? 3.785 -3.4 -0.6 1 65.31 165 ALA A N 1
ATOM 1343 C CA . ALA A 1 165 ? 2.502 -2.701 -0.631 1 65.31 165 ALA A CA 1
ATOM 1344 C C . ALA A 1 165 ? 1.473 -3.404 0.249 1 65.31 165 ALA A C 1
ATOM 1346 O O . ALA A 1 165 ? 0.379 -2.881 0.474 1 65.31 165 ALA A O 1
ATOM 1347 N N . GLY A 1 166 ? 1.937 -4.293 1.157 1 57.19 166 GLY A N 1
ATOM 1348 C CA . GLY A 1 166 ? 1.005 -4.98 2.037 1 57.19 166 GLY A CA 1
ATOM 1349 C C . GLY A 1 166 ? 0.02 -5.863 1.291 1 57.19 166 GLY A C 1
ATOM 1350 O O . GLY A 1 166 ? -0.361 -5.555 0.159 1 57.19 166 GLY A O 1
ATOM 1351 N N . ASN A 1 167 ? 0.147 -7.258 1.318 1 56.91 167 ASN A N 1
ATOM 1352 C CA . ASN A 1 167 ? -0.752 -8.156 0.605 1 56.91 167 ASN A CA 1
ATOM 1353 C C . ASN A 1 167 ? -1.51 -9.07 1.565 1 56.91 167 ASN A C 1
ATOM 1355 O O . ASN A 1 167 ? -1.133 -9.203 2.73 1 56.91 167 ASN A O 1
ATOM 1359 N N . ALA A 1 168 ? -2.869 -9.141 1.132 1 50.56 168 ALA A N 1
ATOM 1360 C CA . ALA A 1 168 ? -3.785 -10.102 1.748 1 50.56 168 ALA A CA 1
ATOM 1361 C C . ALA A 1 168 ? -3.207 -11.508 1.717 1 50.56 168 ALA A C 1
ATOM 1363 O O . ALA A 1 168 ? -3.889 -12.461 1.321 1 50.56 168 ALA A O 1
ATOM 1364 N N . GLY A 1 169 ? -1.895 -11.648 2.146 1 54.31 169 GLY A N 1
ATOM 1365 C CA . GLY A 1 169 ? -1.445 -13.023 2.209 1 54.31 169 GLY A CA 1
ATOM 1366 C C . GLY A 1 169 ? -0.733 -13.484 0.949 1 54.31 169 GLY A C 1
ATOM 1367 O O . GLY A 1 169 ? -0.38 -14.656 0.818 1 54.31 169 GLY A O 1
ATOM 1368 N N . GLU A 1 170 ? -0.626 -12.555 -0.047 1 62.88 170 GLU A N 1
ATOM 1369 C CA . GLU A 1 170 ? 0.08 -12.898 -1.278 1 62.88 170 GLU A CA 1
ATOM 1370 C C . GLU A 1 170 ? 1.574 -12.609 -1.154 1 62.88 170 GLU A C 1
ATOM 1372 O O . GLU A 1 170 ? 1.975 -11.477 -0.892 1 62.88 170 GLU A O 1
ATOM 1377 N N . PHE A 1 171 ? 2.268 -13.742 -1.106 1 69.94 171 PHE A N 1
ATOM 1378 C CA . PHE A 1 171 ? 3.719 -13.625 -1.045 1 69.94 171 PHE A CA 1
ATOM 1379 C C . PHE A 1 171 ? 4.359 -14.141 -2.33 1 69.94 171 PHE A C 1
ATOM 1381 O O . PHE A 1 171 ? 4.094 -15.266 -2.754 1 69.94 171 PHE A O 1
ATOM 1388 N N . TYR A 1 172 ? 5.148 -13.352 -2.928 1 78.44 172 TYR A N 1
ATOM 1389 C CA . TYR A 1 172 ? 5.809 -13.758 -4.16 1 78.44 172 TYR A CA 1
ATOM 1390 C C . TYR A 1 172 ? 7.066 -14.562 -3.861 1 78.44 172 TYR A C 1
ATOM 1392 O O . TYR A 1 172 ? 7.844 -14.211 -2.971 1 78.44 172 TYR A O 1
ATOM 1400 N N . THR A 1 173 ? 7.141 -15.656 -4.59 1 88.75 173 THR A N 1
ATOM 1401 C CA . THR A 1 173 ? 8.211 -16.625 -4.355 1 88.75 173 THR A CA 1
ATOM 1402 C C . THR A 1 173 ? 9.547 -16.062 -4.832 1 88.75 173 THR A C 1
ATOM 1404 O O . THR A 1 173 ? 9.664 -15.586 -5.965 1 88.75 173 THR A O 1
ATOM 1407 N N . PRO A 1 174 ? 10.578 -16.156 -3.924 1 88.19 174 PRO A N 1
ATOM 1408 C CA . PRO A 1 174 ? 11.906 -15.781 -4.418 1 88.19 174 PRO A CA 1
ATOM 1409 C C . PRO A 1 174 ? 12.312 -16.578 -5.66 1 88.19 174 PRO A C 1
ATOM 1411 O O . PRO A 1 174 ? 12.055 -17.781 -5.738 1 88.19 174 PRO A O 1
ATOM 1414 N N . ARG A 1 175 ? 12.93 -15.891 -6.586 1 89.06 175 ARG A N 1
ATOM 1415 C CA . ARG A 1 175 ? 13.297 -16.516 -7.855 1 89.06 175 ARG A CA 1
ATOM 1416 C C . ARG A 1 175 ? 14.234 -17.703 -7.629 1 89.06 175 ARG A C 1
ATOM 1418 O O . ARG A 1 175 ? 14.117 -18.734 -8.305 1 89.06 175 ARG A O 1
ATOM 1425 N N . ALA A 1 176 ? 15.125 -17.516 -6.664 1 92.5 176 ALA A N 1
ATOM 1426 C CA . ALA A 1 176 ? 16.047 -18.609 -6.344 1 92.5 176 ALA A CA 1
ATOM 1427 C C . ALA A 1 176 ? 15.281 -19.891 -5.992 1 92.5 176 ALA A C 1
ATOM 1429 O O . ALA A 1 176 ? 15.703 -20.984 -6.355 1 92.5 176 ALA A O 1
ATOM 1430 N N . LEU A 1 177 ? 14.234 -19.719 -5.328 1 95.19 177 LEU A N 1
ATOM 1431 C CA . LEU A 1 177 ? 13.453 -20.875 -4.891 1 95.19 177 LEU A CA 1
ATOM 1432 C C . LEU A 1 177 ? 12.672 -21.469 -6.055 1 95.19 177 LEU A C 1
ATOM 1434 O O . LEU A 1 177 ? 12.594 -22.688 -6.191 1 95.19 177 LEU A O 1
ATOM 1438 N N . THR A 1 178 ? 12.031 -20.609 -6.945 1 96.44 178 THR A N 1
ATOM 1439 C CA . THR A 1 178 ? 11.344 -21.125 -8.125 1 96.44 178 THR A CA 1
ATOM 1440 C C . THR A 1 178 ? 12.32 -21.844 -9.047 1 96.44 178 THR A C 1
ATOM 1442 O O . THR A 1 178 ? 12.016 -22.922 -9.562 1 96.44 178 THR A O 1
ATOM 1445 N N . ASP A 1 179 ? 13.508 -21.266 -9.195 1 96.75 179 ASP A N 1
ATOM 1446 C CA . ASP A 1 179 ? 14.531 -21.875 -10.031 1 96.75 179 ASP A CA 1
ATOM 1447 C C . ASP A 1 179 ? 14.938 -23.234 -9.492 1 96.75 179 ASP A C 1
ATOM 1449 O O . ASP A 1 179 ? 15.062 -24.203 -10.258 1 96.75 179 ASP A O 1
ATOM 1453 N N . PHE A 1 180 ? 15.117 -23.328 -8.25 1 97.88 180 PHE A N 1
ATOM 1454 C CA . PHE A 1 180 ? 15.508 -24.578 -7.613 1 97.88 180 PHE A CA 1
ATOM 1455 C C . PHE A 1 180 ? 14.445 -25.641 -7.836 1 97.88 180 PHE A C 1
ATOM 1457 O O . PHE A 1 180 ? 14.766 -26.766 -8.258 1 97.88 180 PHE A O 1
ATOM 1464 N N . ILE A 1 181 ? 13.219 -25.328 -7.543 1 98.69 181 ILE A N 1
ATOM 1465 C CA . ILE A 1 181 ? 12.133 -26.297 -7.648 1 98.69 181 ILE A CA 1
ATOM 1466 C C . ILE A 1 181 ? 12.008 -26.766 -9.094 1 98.69 181 ILE A C 1
ATOM 1468 O O . ILE A 1 181 ? 11.859 -27.969 -9.344 1 98.69 181 ILE A O 1
ATOM 1472 N N . VAL A 1 182 ? 12.102 -25.844 -10.023 1 98.69 182 VAL A N 1
ATOM 1473 C CA . VAL A 1 182 ? 12.016 -26.188 -11.438 1 98.69 182 VAL A CA 1
ATOM 1474 C C . VAL A 1 182 ? 13.172 -27.109 -11.82 1 98.69 182 VAL A C 1
ATOM 1476 O O . VAL A 1 182 ? 12.984 -28.078 -12.547 1 98.69 182 VAL A O 1
ATOM 1479 N N . MET A 1 183 ? 14.344 -26.75 -11.305 1 98.19 183 MET A N 1
ATOM 1480 C CA . MET A 1 183 ? 15.508 -27.578 -11.578 1 98.19 183 MET A CA 1
ATOM 1481 C C . MET A 1 183 ? 15.289 -29.016 -11.094 1 98.19 183 MET A C 1
ATOM 1483 O O . MET A 1 183 ? 15.586 -29.969 -11.812 1 98.19 183 MET A O 1
ATOM 1487 N N . MET A 1 184 ? 14.766 -29.156 -9.945 1 98.19 184 MET A N 1
ATOM 1488 C CA . MET A 1 184 ? 14.539 -30.484 -9.367 1 98.19 184 MET A CA 1
ATOM 1489 C C . MET A 1 184 ? 13.445 -31.219 -10.125 1 98.19 184 MET A C 1
ATOM 1491 O O . MET A 1 184 ? 13.492 -32.438 -10.25 1 98.19 184 MET A O 1
ATOM 1495 N N . LEU A 1 185 ? 12.461 -30.531 -10.656 1 98.69 185 LEU A N 1
ATOM 1496 C CA . LEU A 1 185 ? 11.367 -31.141 -11.406 1 98.69 185 LEU A CA 1
ATOM 1497 C C . LEU A 1 185 ? 11.82 -31.516 -12.812 1 98.69 185 LEU A C 1
ATOM 1499 O O . LEU A 1 185 ? 11.195 -32.375 -13.461 1 98.69 185 LEU A O 1
ATOM 1503 N N . ASP A 1 186 ? 12.805 -30.844 -13.32 1 98.44 186 ASP A N 1
ATOM 1504 C CA . ASP A 1 186 ? 13.484 -31.172 -14.57 1 98.44 186 ASP A CA 1
ATOM 1505 C C . ASP A 1 186 ? 12.484 -31.266 -15.727 1 98.44 186 ASP A C 1
ATOM 1507 O O . ASP A 1 186 ? 12.414 -32.281 -16.406 1 98.44 186 ASP A O 1
ATOM 1511 N N . PRO A 1 187 ? 11.672 -30.219 -15.93 1 98.75 187 PRO A N 1
ATOM 1512 C CA . PRO A 1 187 ? 10.75 -30.25 -17.078 1 98.75 187 PRO A CA 1
ATOM 1513 C C . PRO A 1 187 ? 11.477 -30.375 -18.406 1 98.75 187 PRO A C 1
ATOM 1515 O O . PRO A 1 187 ? 12.562 -29.812 -18.578 1 98.75 187 PRO A O 1
ATOM 1518 N N . LYS A 1 188 ? 10.859 -31.062 -19.391 1 98.31 188 LYS A N 1
ATOM 1519 C CA . LYS A 1 188 ? 11.43 -31.297 -20.719 1 98.31 188 LYS A CA 1
ATOM 1520 C C . LYS A 1 188 ? 10.617 -30.594 -21.797 1 98.31 188 LYS A C 1
ATOM 1522 O O . LYS A 1 188 ? 9.414 -30.391 -21.641 1 98.31 188 LYS A O 1
ATOM 1527 N N . LEU A 1 189 ? 11.359 -30.266 -22.875 1 97.94 189 LEU A N 1
ATOM 1528 C CA . LEU A 1 189 ? 10.633 -29.781 -24.047 1 97.94 189 LEU A CA 1
ATOM 1529 C C . LEU A 1 189 ? 9.602 -30.797 -24.516 1 97.94 189 LEU A C 1
ATOM 1531 O O . LEU A 1 189 ? 9.898 -31.984 -24.609 1 97.94 189 LEU A O 1
ATOM 1535 N N . GLY A 1 190 ? 8.477 -30.344 -24.719 1 97.25 190 GLY A N 1
ATOM 1536 C CA . GLY A 1 190 ? 7.379 -31.219 -25.078 1 97.25 190 GLY A CA 1
ATOM 1537 C C . GLY A 1 190 ? 6.418 -31.484 -23.938 1 97.25 190 GLY A C 1
ATOM 1538 O O . GLY A 1 190 ? 5.273 -31.875 -24.156 1 97.25 190 GLY A O 1
ATOM 1539 N N . GLU A 1 191 ? 6.898 -31.266 -22.734 1 98.31 191 GLU A N 1
ATOM 1540 C CA . GLU A 1 191 ? 6.031 -31.344 -21.562 1 98.31 191 GLU A CA 1
ATOM 1541 C C . GLU A 1 191 ? 5.375 -30 -21.281 1 98.31 191 GLU A C 1
ATOM 1543 O O . GLU A 1 191 ? 5.91 -28.953 -21.641 1 98.31 191 GLU A O 1
ATOM 1548 N N . THR A 1 192 ? 4.195 -30.062 -20.625 1 98.56 192 THR A N 1
ATOM 1549 C CA . THR A 1 192 ? 3.529 -28.859 -20.172 1 98.56 192 THR A CA 1
ATOM 1550 C C . THR A 1 192 ? 3.793 -28.609 -18.688 1 98.56 192 THR A C 1
ATOM 1552 O O . THR A 1 192 ? 3.76 -29.547 -17.891 1 98.56 192 THR A O 1
ATOM 1555 N N . PHE A 1 193 ? 4.152 -27.359 -18.375 1 98.88 193 PHE A N 1
ATOM 1556 C CA . PHE A 1 193 ? 4.406 -26.922 -17 1 98.88 193 PHE A CA 1
ATOM 1557 C C . PHE A 1 193 ? 3.289 -26.016 -16.5 1 98.88 193 PHE A C 1
ATOM 1559 O O . PHE A 1 193 ? 3.023 -24.969 -17.109 1 98.88 193 PHE A O 1
ATOM 1566 N N . GLY A 1 194 ? 2.686 -26.406 -15.398 1 98.81 194 GLY A N 1
ATOM 1567 C CA . GLY A 1 194 ? 1.532 -25.656 -14.914 1 98.81 194 GLY A CA 1
ATOM 1568 C C . GLY A 1 194 ? 1.787 -24.953 -13.594 1 98.81 194 GLY A C 1
ATOM 1569 O O . GLY A 1 194 ? 2.469 -25.484 -12.719 1 98.81 194 GLY A O 1
ATOM 1570 N N . ASP A 1 195 ? 1.257 -23.719 -13.445 1 98.62 195 ASP A N 1
ATOM 1571 C CA . ASP A 1 195 ? 1.083 -22.984 -12.203 1 98.62 195 ASP A CA 1
ATOM 1572 C C . ASP A 1 195 ? -0.307 -22.344 -12.133 1 98.62 195 ASP A C 1
ATOM 1574 O O . ASP A 1 195 ? -0.574 -21.344 -12.797 1 98.62 195 ASP A O 1
ATOM 1578 N N . PHE A 1 196 ? -1.159 -22.875 -11.273 1 98.38 196 PHE A N 1
ATOM 1579 C CA . PHE A 1 196 ? -2.562 -22.469 -11.25 1 98.38 196 PHE A CA 1
ATOM 1580 C C . PHE A 1 196 ? -2.805 -21.406 -10.195 1 98.38 196 PHE A C 1
ATOM 1582 O O . PHE A 1 196 ? -3.949 -21.141 -9.82 1 98.38 196 PHE A O 1
ATOM 1589 N N . THR A 1 197 ? -1.793 -20.859 -9.617 1 95.88 197 THR A N 1
ATOM 1590 C CA . THR A 1 197 ? -1.68 -19.641 -8.828 1 95.88 197 THR A CA 1
ATOM 1591 C C . THR A 1 197 ? -0.442 -18.844 -9.234 1 95.88 197 THR A C 1
ATOM 1593 O O . THR A 1 197 ? 0.42 -18.562 -8.406 1 95.88 197 THR A O 1
ATOM 1596 N N . SER A 1 198 ? -0.388 -18.422 -10.414 1 95.69 198 SER A N 1
ATOM 1597 C CA . SER A 1 198 ? 0.864 -18.078 -11.07 1 95.69 198 SER A CA 1
ATOM 1598 C C . SER A 1 198 ? 1.404 -16.75 -10.562 1 95.69 198 SER A C 1
ATOM 1600 O O . SER A 1 198 ? 2.59 -16.453 -10.727 1 95.69 198 SER A O 1
ATOM 1602 N N . GLY A 1 199 ? 0.463 -15.938 -9.945 1 91.69 199 GLY A N 1
ATOM 1603 C CA . GLY A 1 199 ? 0.936 -14.633 -9.508 1 91.69 199 GLY A CA 1
ATOM 1604 C C . GLY A 1 199 ? 1.59 -13.828 -10.617 1 91.69 199 GLY A C 1
ATOM 1605 O O . GLY A 1 199 ? 1.004 -13.648 -11.688 1 91.69 199 GLY A O 1
ATOM 1606 N N . THR A 1 200 ? 2.834 -13.477 -10.422 1 90.62 200 THR A N 1
ATOM 1607 C CA . THR A 1 200 ? 3.561 -12.664 -11.398 1 90.62 200 THR A CA 1
ATOM 1608 C C . THR A 1 200 ? 4.277 -13.555 -12.406 1 90.62 200 THR A C 1
ATOM 1610 O O . THR A 1 200 ? 5.09 -13.07 -13.203 1 90.62 200 THR A O 1
ATOM 1613 N N . GLY A 1 201 ? 4.086 -14.812 -12.367 1 93.69 201 GLY A N 1
ATOM 1614 C CA . GLY A 1 201 ? 4.613 -15.727 -13.359 1 93.69 201 GLY A CA 1
ATOM 1615 C C . GLY A 1 201 ? 5.977 -16.281 -13 1 93.69 201 GLY A C 1
ATOM 1616 O O . GLY A 1 201 ? 6.715 -16.75 -13.875 1 93.69 201 GLY A O 1
ATOM 1617 N N . GLY A 1 202 ? 6.328 -16.266 -11.75 1 92.56 202 GLY A N 1
ATOM 1618 C CA . GLY A 1 202 ? 7.652 -16.688 -11.32 1 92.56 202 GLY A CA 1
ATOM 1619 C C . GLY A 1 202 ? 7.984 -18.109 -11.727 1 92.56 202 GLY A C 1
ATOM 1620 O O . GLY A 1 202 ? 9 -18.359 -12.383 1 92.56 202 GLY A O 1
ATOM 1621 N N . PHE A 1 203 ? 7.176 -19.078 -11.422 1 97.38 203 PHE A N 1
ATOM 1622 C CA . PHE A 1 203 ? 7.398 -20.469 -11.766 1 97.38 203 PHE A CA 1
ATOM 1623 C C . PHE A 1 203 ? 7.41 -20.656 -13.281 1 97.38 203 PHE A C 1
ATOM 1625 O O . PHE A 1 203 ? 8.242 -21.406 -13.805 1 97.38 203 PHE A O 1
ATOM 1632 N N . LEU A 1 204 ? 6.492 -20.016 -13.953 1 97.81 204 LEU A N 1
ATOM 1633 C CA . LEU A 1 204 ? 6.371 -20.156 -15.398 1 97.81 204 LEU A CA 1
ATOM 1634 C C . LEU A 1 204 ? 7.629 -19.656 -16.094 1 97.81 204 LEU A C 1
ATOM 1636 O O . LEU A 1 204 ? 8.148 -20.328 -16.984 1 97.81 204 LEU A O 1
ATOM 1640 N N . THR A 1 205 ? 8.133 -18.547 -15.664 1 94.38 205 THR A N 1
ATOM 1641 C CA . THR A 1 205 ? 9.336 -17.984 -16.266 1 94.38 205 THR A CA 1
ATOM 1642 C C . THR A 1 205 ? 10.555 -18.844 -15.938 1 94.38 205 THR A C 1
ATOM 1644 O O . THR A 1 205 ? 11.43 -19.047 -16.797 1 94.38 205 THR A O 1
ATOM 1647 N N . SER A 1 206 ? 10.625 -19.328 -14.68 1 96.19 206 SER A N 1
ATOM 1648 C CA . SER A 1 206 ? 11.703 -20.234 -14.32 1 96.19 206 SER A CA 1
ATOM 1649 C C . SER A 1 206 ? 11.688 -21.484 -15.195 1 96.19 206 SER A C 1
ATOM 1651 O O . SER A 1 206 ? 12.734 -21.953 -15.633 1 96.19 206 SER A O 1
ATOM 1653 N N . ALA A 1 207 ? 10.539 -22.016 -15.469 1 98.38 207 ALA A N 1
ATOM 1654 C CA . ALA A 1 207 ? 10.398 -23.188 -16.312 1 98.38 207 ALA A CA 1
ATOM 1655 C C . ALA A 1 207 ? 10.836 -22.891 -17.75 1 98.38 207 ALA A C 1
ATOM 1657 O O . ALA A 1 207 ? 11.539 -23.688 -18.375 1 98.38 207 ALA A O 1
ATOM 1658 N N . LEU A 1 208 ? 10.414 -21.75 -18.266 1 96.88 208 LEU A N 1
ATOM 1659 C CA . LEU A 1 208 ? 10.797 -21.359 -19.625 1 96.88 208 LEU A CA 1
ATOM 1660 C C . LEU A 1 208 ? 12.312 -21.219 -19.734 1 96.88 208 LEU A C 1
ATOM 1662 O O . LEU A 1 208 ? 12.906 -21.703 -20.703 1 96.88 208 LEU A O 1
ATOM 1666 N N . ASN A 1 209 ? 12.891 -20.562 -18.75 1 94.75 209 ASN A N 1
ATOM 1667 C CA . ASN A 1 209 ? 14.344 -20.406 -18.75 1 94.75 209 ASN A CA 1
ATOM 1668 C C . ASN A 1 209 ? 15.055 -21.75 -18.703 1 94.75 209 ASN A C 1
ATOM 1670 O O . ASN A 1 209 ? 16.047 -21.953 -19.406 1 94.75 209 ASN A O 1
ATOM 1674 N N . TYR A 1 210 ? 14.531 -22.609 -17.906 1 97.44 210 TYR A N 1
ATOM 1675 C CA . TYR A 1 210 ? 15.133 -23.938 -17.766 1 97.44 210 TYR A CA 1
ATOM 1676 C C . TYR A 1 210 ? 15.016 -24.734 -19.062 1 97.44 210 TYR A C 1
ATOM 1678 O O . TYR A 1 210 ? 16.016 -25.25 -19.578 1 97.44 210 TYR A O 1
ATOM 1686 N N . MET A 1 211 ? 13.867 -24.812 -19.656 1 97.94 211 MET A N 1
ATOM 1687 C CA . MET A 1 211 ? 13.625 -25.578 -20.875 1 97.94 211 MET A CA 1
ATOM 1688 C C . MET A 1 211 ? 14.305 -24.922 -22.062 1 97.94 211 MET A C 1
ATOM 1690 O O . MET A 1 211 ? 14.703 -25.594 -23.016 1 97.94 211 MET A O 1
ATOM 1694 N N . GLY A 1 212 ? 14.391 -23.625 -22.031 1 96.56 212 GLY A N 1
ATOM 1695 C CA . GLY A 1 212 ? 14.984 -22.859 -23.109 1 96.56 212 GLY A CA 1
ATOM 1696 C C . GLY A 1 212 ? 16.422 -23.266 -23.406 1 96.56 212 GLY A C 1
ATOM 1697 O O . GLY A 1 212 ? 16.859 -23.188 -24.562 1 96.56 212 GLY A O 1
ATOM 1698 N N . LYS A 1 213 ? 17.078 -23.75 -22.406 1 95.44 213 LYS A N 1
ATOM 1699 C CA . LYS A 1 213 ? 18.469 -24.172 -22.562 1 95.44 213 LYS A CA 1
ATOM 1700 C C . LYS A 1 213 ? 18.594 -25.375 -23.484 1 95.44 213 LYS A C 1
ATOM 1702 O O . LYS A 1 213 ? 19.656 -25.641 -24.047 1 95.44 213 LYS A O 1
ATOM 1707 N N . SER A 1 214 ? 17.5 -26.031 -23.719 1 96.5 214 SER A N 1
ATOM 1708 C CA . SER A 1 214 ? 17.531 -27.266 -24.5 1 96.5 214 SER A CA 1
ATOM 1709 C C . SER A 1 214 ? 17.031 -27.031 -25.922 1 96.5 214 SER A C 1
ATOM 1711 O O . SER A 1 214 ? 16.906 -27.969 -26.703 1 96.5 214 SER A O 1
ATOM 1713 N N . VAL A 1 215 ? 16.688 -25.828 -26.25 1 95.88 215 VAL A N 1
ATOM 1714 C CA . VAL A 1 215 ? 16.188 -25.531 -27.594 1 95.88 215 VAL A CA 1
ATOM 1715 C C . VAL A 1 215 ? 17.344 -25.609 -28.594 1 95.88 215 VAL A C 1
ATOM 1717 O O . VAL A 1 215 ? 18.375 -24.953 -28.422 1 95.88 215 VAL A O 1
ATOM 1720 N N . ARG A 1 216 ? 17.172 -26.453 -29.609 1 96.12 216 ARG A N 1
ATOM 1721 C CA . ARG A 1 216 ? 18.219 -26.656 -30.609 1 96.12 216 ARG A CA 1
ATOM 1722 C C . ARG A 1 216 ? 17.672 -26.484 -32.031 1 96.12 216 ARG A C 1
ATOM 1724 O O . ARG A 1 216 ? 18.438 -26.438 -33 1 96.12 216 ARG A O 1
ATOM 1731 N N . SER A 1 217 ? 16.375 -26.438 -32.156 1 96.06 217 SER A N 1
ATOM 1732 C CA . SER A 1 217 ? 15.742 -26.344 -33.469 1 96.06 217 SER A CA 1
ATOM 1733 C C . SER A 1 217 ? 14.5 -25.469 -33.438 1 96.06 217 SER A C 1
ATOM 1735 O O . SER A 1 217 ? 14.062 -25.062 -32.344 1 96.06 217 SER A O 1
ATOM 1737 N N . ALA A 1 218 ? 14.016 -25.156 -34.594 1 92.88 218 ALA A N 1
ATOM 1738 C CA . ALA A 1 218 ? 12.773 -24.391 -34.688 1 92.88 218 ALA A CA 1
ATOM 1739 C C . ALA A 1 218 ? 11.609 -25.156 -34.062 1 92.88 218 ALA A C 1
ATOM 1741 O O . ALA A 1 218 ? 10.719 -24.562 -33.438 1 92.88 218 ALA A O 1
ATOM 1742 N N . GLU A 1 219 ? 11.742 -26.406 -34.25 1 95.94 219 GLU A N 1
ATOM 1743 C CA . GLU A 1 219 ? 10.711 -27.25 -33.656 1 95.94 219 GLU A CA 1
ATOM 1744 C C . GLU A 1 219 ? 10.742 -27.172 -32.125 1 95.94 219 GLU A C 1
ATOM 1746 O O . GLU A 1 219 ? 9.695 -27.109 -31.484 1 95.94 219 GLU A O 1
ATOM 1751 N N . ASP A 1 220 ? 11.945 -27.172 -31.594 1 96.62 220 ASP A N 1
ATOM 1752 C CA . ASP A 1 220 ? 12.109 -27 -30.141 1 96.62 220 ASP A CA 1
ATOM 1753 C C . ASP A 1 220 ? 11.555 -25.656 -29.688 1 96.62 220 ASP A C 1
ATOM 1755 O O . ASP A 1 220 ? 10.938 -25.578 -28.625 1 96.62 220 ASP A O 1
ATOM 1759 N N . GLY A 1 221 ? 11.719 -24.703 -30.5 1 95.94 221 GLY A N 1
ATOM 1760 C CA . GLY A 1 221 ? 11.195 -23.391 -30.203 1 95.94 221 GLY A CA 1
ATOM 1761 C C . GLY A 1 221 ? 9.68 -23.344 -30.125 1 95.94 221 GLY A C 1
ATOM 1762 O O . GLY A 1 221 ? 9.109 -22.672 -29.25 1 95.94 221 GLY A O 1
ATOM 1763 N N . GLU A 1 222 ? 9.156 -24.047 -31 1 95.81 222 GLU A N 1
ATOM 1764 C CA . GLU A 1 222 ? 7.699 -24.125 -31.016 1 95.81 222 GLU A CA 1
ATOM 1765 C C . GLU A 1 222 ? 7.176 -24.844 -29.766 1 95.81 222 GLU A C 1
ATOM 1767 O O . GLU A 1 222 ? 6.152 -24.438 -29.203 1 95.81 222 GLU A O 1
ATOM 1772 N N . LYS A 1 223 ? 7.871 -25.891 -29.391 1 97.38 223 LYS A N 1
ATOM 1773 C CA . LYS A 1 223 ? 7.5 -26.578 -28.172 1 97.38 223 LYS A CA 1
ATOM 1774 C C . LYS A 1 223 ? 7.57 -25.656 -26.969 1 97.38 223 LYS A C 1
ATOM 1776 O O . LYS A 1 223 ? 6.715 -25.719 -26.078 1 97.38 223 LYS A O 1
ATOM 1781 N N . LEU A 1 224 ? 8.531 -24.812 -26.953 1 97.69 224 LEU A N 1
ATOM 1782 C CA . LEU A 1 224 ? 8.719 -23.875 -25.859 1 97.69 224 LEU A CA 1
ATOM 1783 C C . LEU A 1 224 ? 7.566 -22.875 -25.797 1 97.69 224 LEU A C 1
ATOM 1785 O O . LEU A 1 224 ? 7.117 -22.5 -24.719 1 97.69 224 LEU A O 1
ATOM 1789 N N . GLN A 1 225 ? 7.012 -22.484 -26.969 1 96.75 225 GLN A N 1
ATOM 1790 C CA . GLN A 1 225 ? 5.918 -21.516 -27.062 1 96.75 225 GLN A CA 1
ATOM 1791 C C . GLN A 1 225 ? 4.668 -22.031 -26.344 1 96.75 225 GLN A C 1
ATOM 1793 O O . GLN A 1 225 ? 3.863 -21.234 -25.859 1 96.75 225 GLN A O 1
ATOM 1798 N N . ASN A 1 226 ? 4.602 -23.344 -26.188 1 96.38 226 ASN A N 1
ATOM 1799 C CA . ASN A 1 226 ? 3.395 -23.938 -25.641 1 96.38 226 ASN A CA 1
ATOM 1800 C C . ASN A 1 226 ? 3.676 -24.672 -24.328 1 96.38 226 ASN A C 1
ATOM 1802 O O . ASN A 1 226 ? 2.852 -25.453 -23.859 1 96.38 226 ASN A O 1
ATOM 1806 N N . ALA A 1 227 ? 4.758 -24.375 -23.734 1 97.88 227 ALA A N 1
ATOM 1807 C CA . ALA A 1 227 ? 5.285 -25.203 -22.656 1 97.88 227 ALA A CA 1
ATOM 1808 C C . ALA A 1 227 ? 4.648 -24.844 -21.328 1 97.88 227 ALA A C 1
ATOM 1810 O O . ALA A 1 227 ? 4.668 -25.641 -20.391 1 97.88 227 ALA A O 1
ATOM 1811 N N . VAL A 1 228 ? 4.082 -23.609 -21.188 1 98.44 228 VAL A N 1
ATOM 1812 C CA . VAL A 1 228 ? 3.65 -23.203 -19.859 1 98.44 228 VAL A CA 1
ATOM 1813 C C . VAL A 1 228 ? 2.158 -22.875 -19.891 1 98.44 228 VAL A C 1
ATOM 1815 O O . VAL A 1 228 ? 1.642 -22.359 -20.875 1 98.44 228 VAL A O 1
ATOM 1818 N N . VAL A 1 229 ? 1.462 -23.266 -18.812 1 98.38 229 VAL A N 1
ATOM 1819 C CA . VAL A 1 229 ? 0.047 -23.016 -18.562 1 98.38 229 VAL A CA 1
ATOM 1820 C C . VAL A 1 229 ? -0.132 -22.391 -17.188 1 98.38 229 VAL A C 1
ATOM 1822 O O . VAL A 1 229 ? 0.333 -22.938 -16.188 1 98.38 229 VAL A O 1
ATOM 1825 N N . GLY A 1 230 ? -0.755 -21.203 -17.172 1 98.19 230 GLY A N 1
ATOM 1826 C CA . GLY A 1 230 ? -0.938 -20.547 -15.891 1 98.19 230 GLY A CA 1
ATOM 1827 C C . GLY A 1 230 ? -2.361 -20.078 -15.656 1 98.19 230 GLY A C 1
ATOM 1828 O O . GLY A 1 230 ? -3.162 -20.016 -16.594 1 98.19 230 GLY A O 1
ATOM 1829 N N . GLN A 1 231 ? -2.748 -19.859 -14.445 1 97.69 231 GLN A N 1
ATOM 1830 C CA . GLN A 1 231 ? -3.967 -19.188 -14.016 1 97.69 231 GLN A CA 1
ATOM 1831 C C . GLN A 1 231 ? -3.676 -18.188 -12.898 1 97.69 231 GLN A C 1
ATOM 1833 O O . GLN A 1 231 ? -2.863 -18.453 -12.016 1 97.69 231 GLN A O 1
ATOM 1838 N N . GLU A 1 232 ? -4.199 -17.016 -13.023 1 95.06 232 GLU A N 1
ATOM 1839 C CA . GLU A 1 232 ? -4.055 -15.977 -12 1 95.06 232 GLU A CA 1
ATOM 1840 C C . GLU A 1 232 ? -5.367 -15.219 -11.797 1 95.06 232 GLU A C 1
ATOM 1842 O O . GLU A 1 232 ? -6.016 -14.812 -12.758 1 95.06 232 GLU A O 1
ATOM 1847 N N . TRP A 1 233 ? -5.684 -15.141 -10.555 1 91.19 233 TRP A N 1
ATOM 1848 C CA . TRP A 1 233 ? -6.988 -14.617 -10.18 1 91.19 233 TRP A CA 1
ATOM 1849 C C . TRP A 1 233 ? -6.977 -13.086 -10.18 1 91.19 233 TRP A C 1
ATOM 1851 O O . TRP A 1 233 ? -7.906 -12.453 -10.68 1 91.19 233 TRP A O 1
ATOM 1861 N N . LYS A 1 234 ? -5.996 -12.477 -9.664 1 88.38 234 LYS A N 1
ATOM 1862 C CA . LYS A 1 234 ? -5.941 -11.031 -9.484 1 88.38 234 LYS A CA 1
ATOM 1863 C C . LYS A 1 234 ? -5.414 -10.344 -10.742 1 88.38 234 LYS A C 1
ATOM 1865 O O . LYS A 1 234 ? -4.422 -10.781 -11.328 1 88.38 234 LYS A O 1
ATOM 1870 N N . PRO A 1 235 ? -5.965 -9.234 -11.078 1 88.44 235 PRO A N 1
ATOM 1871 C CA . PRO A 1 235 ? -5.633 -8.562 -12.336 1 88.44 235 PRO A CA 1
ATOM 1872 C C . PRO A 1 235 ? -4.191 -8.055 -12.367 1 88.44 235 PRO A C 1
ATOM 1874 O O . PRO A 1 235 ? -3.504 -8.211 -13.383 1 88.44 235 PRO A O 1
ATOM 1877 N N . LEU A 1 236 ? -3.744 -7.434 -11.305 1 87 236 LEU A N 1
ATOM 1878 C CA . LEU A 1 236 ? -2.416 -6.832 -11.344 1 87 236 LEU A CA 1
ATOM 1879 C C . LEU A 1 236 ? -1.337 -7.902 -11.469 1 87 236 LEU A C 1
ATOM 1881 O O . LEU A 1 236 ? -0.499 -7.84 -12.375 1 87 236 LEU A O 1
ATOM 1885 N N . PRO A 1 237 ? -1.332 -8.906 -10.586 1 90.38 237 PRO A N 1
ATOM 1886 C CA . PRO A 1 237 ? -0.37 -9.984 -10.805 1 90.38 237 PRO A CA 1
ATOM 1887 C C . PRO A 1 237 ? -0.531 -10.648 -12.172 1 90.38 237 PRO A C 1
ATOM 1889 O O . PRO A 1 237 ? 0.462 -11.031 -12.797 1 90.38 237 PRO A O 1
ATOM 1892 N N . TYR A 1 238 ? -1.746 -10.766 -12.664 1 93.31 238 TYR A N 1
ATOM 1893 C CA . TYR A 1 238 ? -2.004 -11.312 -13.992 1 93.31 238 TYR A CA 1
ATOM 1894 C C . TYR A 1 238 ? -1.304 -10.477 -15.062 1 93.31 238 TYR A C 1
ATOM 1896 O O . TYR A 1 238 ? -0.601 -11.023 -15.922 1 93.31 238 TYR A O 1
ATOM 1904 N N . LEU A 1 239 ? -1.486 -9.188 -14.977 1 92 239 LEU A N 1
ATOM 1905 C CA . LEU A 1 239 ? -0.844 -8.273 -15.914 1 92 239 LEU A CA 1
ATOM 1906 C C . LEU A 1 239 ? 0.671 -8.445 -15.891 1 92 239 LEU A C 1
ATOM 1908 O O . LEU A 1 239 ? 1.311 -8.5 -16.938 1 92 239 LEU A O 1
ATOM 1912 N N . LEU A 1 240 ? 1.204 -8.539 -14.758 1 90.81 240 LEU A N 1
ATOM 1913 C CA . LEU A 1 240 ? 2.646 -8.695 -14.602 1 90.81 240 LEU A CA 1
ATOM 1914 C C . LEU A 1 240 ? 3.123 -10.016 -15.188 1 90.81 240 LEU A C 1
ATOM 1916 O O . LEU A 1 240 ? 4.188 -10.078 -15.805 1 90.81 240 LEU A O 1
ATOM 1920 N N . SER A 1 241 ? 2.346 -11.039 -14.992 1 94.19 241 SER A N 1
ATOM 1921 C CA . SER A 1 241 ? 2.719 -12.352 -15.516 1 94.19 241 SER A CA 1
ATOM 1922 C C . SER A 1 241 ? 2.686 -12.367 -17.031 1 94.19 241 SER A C 1
ATOM 1924 O O . SER A 1 241 ? 3.592 -12.898 -17.688 1 94.19 241 SER A O 1
ATOM 1926 N N . ILE A 1 242 ? 1.654 -11.805 -17.641 1 94.75 242 ILE A N 1
ATOM 1927 C CA . ILE A 1 242 ? 1.538 -11.719 -19.094 1 94.75 242 ILE A CA 1
ATOM 1928 C C . ILE A 1 242 ? 2.727 -10.945 -19.656 1 94.75 242 ILE A C 1
ATOM 1930 O O . ILE A 1 242 ? 3.375 -11.398 -20.609 1 94.75 242 ILE A O 1
ATOM 1934 N N . THR A 1 243 ? 2.986 -9.812 -19.047 1 91.25 243 THR A N 1
ATOM 1935 C CA . THR A 1 243 ? 4.094 -8.969 -19.484 1 91.25 243 THR A CA 1
ATOM 1936 C C . THR A 1 243 ? 5.418 -9.719 -19.391 1 91.25 243 THR A C 1
ATOM 1938 O O . THR A 1 243 ? 6.242 -9.648 -20.297 1 91.25 243 THR A O 1
ATOM 1941 N N . ASN A 1 244 ? 5.594 -10.43 -18.344 1 89.88 244 ASN A N 1
ATOM 1942 C CA . ASN A 1 244 ? 6.805 -11.211 -18.125 1 89.88 244 ASN A CA 1
ATOM 1943 C C . ASN A 1 244 ? 6.992 -12.273 -19.203 1 89.88 244 ASN A C 1
ATOM 1945 O O . ASN A 1 244 ? 8.094 -12.453 -19.719 1 89.88 244 ASN A O 1
ATOM 1949 N N . LEU A 1 245 ? 5.965 -12.953 -19.547 1 94 245 LEU A N 1
ATOM 1950 C CA . LEU A 1 245 ? 6.059 -13.992 -20.578 1 94 245 LEU A CA 1
ATOM 1951 C C . LEU A 1 245 ? 6.34 -13.375 -21.938 1 94 245 LEU A C 1
ATOM 1953 O O . LEU A 1 245 ? 7.117 -13.93 -22.719 1 94 245 LEU A O 1
ATOM 1957 N N . LEU A 1 246 ? 5.688 -12.25 -22.234 1 90.81 246 LEU A N 1
ATOM 1958 C CA . LEU A 1 246 ? 5.965 -11.562 -23.484 1 90.81 246 LEU A CA 1
ATOM 1959 C C . LEU A 1 246 ? 7.441 -11.188 -23.594 1 90.81 246 LEU A C 1
ATOM 1961 O O . LEU A 1 246 ? 8.055 -11.328 -24.656 1 90.81 246 LEU A O 1
ATOM 1965 N N . LEU A 1 247 ? 7.969 -10.797 -22.531 1 85.88 247 LEU A N 1
ATOM 1966 C CA . LEU A 1 247 ? 9.375 -10.398 -22.484 1 85.88 247 LEU A CA 1
ATOM 1967 C C . LEU A 1 247 ? 10.281 -11.602 -22.703 1 85.88 247 LEU A C 1
ATOM 1969 O O . LEU A 1 247 ? 11.445 -11.453 -23.094 1 85.88 247 LEU A O 1
ATOM 1973 N N . HIS A 1 248 ? 9.805 -12.742 -22.375 1 86.75 248 HIS A N 1
ATOM 1974 C CA . HIS A 1 248 ? 10.547 -13.977 -22.609 1 86.75 248 HIS A CA 1
ATOM 1975 C C . HIS A 1 248 ? 10.234 -14.57 -23.969 1 86.75 248 HIS A C 1
ATOM 1977 O O . HIS A 1 248 ? 10.469 -15.758 -24.203 1 86.75 248 HIS A O 1
ATOM 1983 N N . ASP A 1 249 ? 9.609 -13.789 -24.781 1 88.5 249 ASP A N 1
ATOM 1984 C CA . ASP A 1 249 ? 9.359 -14.062 -26.188 1 88.5 249 ASP A CA 1
ATOM 1985 C C . ASP A 1 249 ? 8.289 -15.133 -26.359 1 88.5 249 ASP A C 1
ATOM 1987 O O . ASP A 1 249 ? 8.344 -15.945 -27.297 1 88.5 249 ASP A O 1
ATOM 1991 N N . ILE A 1 250 ? 7.492 -15.266 -25.406 1 94.38 250 ILE A N 1
ATOM 1992 C CA . ILE A 1 250 ? 6.289 -16.062 -25.578 1 94.38 250 ILE A CA 1
ATOM 1993 C C . ILE A 1 250 ? 5.207 -15.234 -26.266 1 94.38 250 ILE A C 1
ATOM 1995 O O . ILE A 1 250 ? 4.676 -14.289 -25.672 1 94.38 250 ILE A O 1
ATOM 1999 N N . GLU A 1 251 ? 4.855 -15.609 -27.422 1 92.88 251 GLU A N 1
ATOM 2000 C CA . GLU A 1 251 ? 3.996 -14.797 -28.281 1 92.88 251 GLU A CA 1
ATOM 2001 C C . GLU A 1 251 ? 2.553 -14.812 -27.781 1 92.88 251 GLU A C 1
ATOM 2003 O O . GLU A 1 251 ? 1.844 -13.812 -27.891 1 92.88 251 GLU A O 1
ATOM 2008 N N . ALA A 1 252 ? 2.107 -15.945 -27.281 1 95 252 ALA A N 1
ATOM 2009 C CA . ALA A 1 252 ? 0.738 -16.156 -26.828 1 95 252 ALA A CA 1
ATOM 2010 C C . ALA A 1 252 ? 0.716 -16.734 -25.406 1 95 252 ALA A C 1
ATOM 2012 O O . ALA A 1 252 ? 0.387 -17.906 -25.219 1 95 252 ALA A O 1
ATOM 2013 N N . PRO A 1 253 ? 1.03 -15.867 -24.438 1 96.38 253 PRO A N 1
ATOM 2014 C CA . PRO A 1 253 ? 1.038 -16.359 -23.062 1 96.38 253 PRO A CA 1
ATOM 2015 C C . PRO A 1 253 ? -0.256 -17.078 -22.688 1 96.38 253 PRO A C 1
ATOM 2017 O O . PRO A 1 253 ? -1.338 -16.5 -22.766 1 96.38 253 PRO A O 1
ATOM 2020 N N . ASN A 1 254 ? -0.119 -18.328 -22.297 1 96.81 254 ASN A N 1
ATOM 2021 C CA . ASN A 1 254 ? -1.268 -19.156 -21.922 1 96.81 254 ASN A CA 1
ATOM 2022 C C . ASN A 1 254 ? -1.549 -19.078 -20.422 1 96.81 254 ASN A C 1
ATOM 2024 O O . ASN A 1 254 ? -1.417 -20.078 -19.719 1 96.81 254 ASN A O 1
ATOM 2028 N N . ILE A 1 255 ? -1.884 -17.906 -19.953 1 97.5 255 ILE A N 1
ATOM 2029 C CA . ILE A 1 255 ? -2.293 -17.656 -18.578 1 97.5 255 ILE A CA 1
ATOM 2030 C C . ILE A 1 255 ? -3.721 -17.125 -18.547 1 97.5 255 ILE A C 1
ATOM 2032 O O . ILE A 1 255 ? -4.02 -16.094 -19.172 1 97.5 255 ILE A O 1
ATOM 2036 N N . ALA A 1 256 ? -4.609 -17.812 -17.906 1 95.5 256 ALA A N 1
ATOM 2037 C CA . ALA A 1 256 ? -5.996 -17.359 -17.797 1 95.5 256 ALA A CA 1
ATOM 2038 C C . ALA A 1 256 ? -6.191 -16.5 -16.547 1 95.5 256 ALA A C 1
ATOM 2040 O O . ALA A 1 256 ? -5.645 -16.797 -15.484 1 95.5 256 ALA A O 1
ATOM 2041 N N . ASN A 1 257 ? -6.891 -15.375 -16.703 1 93.75 257 ASN A N 1
ATOM 2042 C CA . ASN A 1 257 ? -7.309 -14.562 -15.555 1 93.75 257 ASN A CA 1
ATOM 2043 C C . ASN A 1 257 ? -8.586 -15.102 -14.922 1 93.75 257 ASN A C 1
ATOM 2045 O O . ASN A 1 257 ? -9.688 -14.68 -15.273 1 93.75 257 ASN A O 1
ATOM 2049 N N . CYS A 1 258 ? -8.406 -15.984 -13.93 1 92.88 258 CYS A N 1
ATOM 2050 C CA . CYS A 1 258 ? -9.57 -16.641 -13.352 1 92.88 258 CYS A CA 1
ATOM 2051 C C . CYS A 1 258 ? -9.25 -17.203 -11.969 1 92.88 258 CYS A C 1
ATOM 2053 O O . CYS A 1 258 ? -8.094 -17.234 -11.562 1 92.88 258 CYS A O 1
ATOM 2055 N N . ASP A 1 259 ? -10.297 -17.547 -11.281 1 92.06 259 ASP A N 1
ATOM 2056 C CA . ASP A 1 259 ? -10.172 -18.266 -10.023 1 92.06 259 ASP A CA 1
ATOM 2057 C C . ASP A 1 259 ? -9.953 -19.766 -10.273 1 92.06 259 ASP A C 1
ATOM 2059 O O . ASP A 1 259 ? -10.867 -20.453 -10.711 1 92.06 259 ASP A O 1
ATOM 2063 N N . SER A 1 260 ? -8.797 -20.25 -9.938 1 95.88 260 SER A N 1
ATOM 2064 C CA . SER A 1 260 ? -8.469 -21.656 -10.18 1 95.88 260 SER A CA 1
ATOM 2065 C C . SER A 1 260 ? -9.375 -22.578 -9.375 1 95.88 260 SER A C 1
ATOM 2067 O O . SER A 1 260 ? -9.586 -23.734 -9.75 1 95.88 260 SER A O 1
ATOM 2069 N N . LEU A 1 261 ? -9.914 -22.094 -8.312 1 95.25 261 LEU A N 1
ATOM 2070 C CA . LEU A 1 261 ? -10.758 -22.922 -7.453 1 95.25 261 LEU A CA 1
ATOM 2071 C C . LEU A 1 261 ? -12.211 -22.875 -7.898 1 95.25 261 LEU A C 1
ATOM 2073 O O . LEU A 1 261 ? -13.07 -23.531 -7.312 1 95.25 261 LEU A O 1
ATOM 2077 N N . GLY A 1 262 ? -12.477 -22.125 -8.898 1 93.44 262 GLY A N 1
ATOM 2078 C CA . GLY A 1 262 ? -13.836 -21.891 -9.336 1 93.44 262 GLY A CA 1
ATOM 2079 C C . GLY A 1 262 ? -14.383 -23 -10.211 1 93.44 262 GLY A C 1
ATOM 2080 O O . GLY A 1 262 ? -15.586 -23.047 -10.492 1 93.44 262 GLY A O 1
ATOM 2081 N N . THR A 1 263 ? -13.609 -23.891 -10.602 1 94.56 263 THR A N 1
ATOM 2082 C CA . THR A 1 263 ? -14.016 -25.016 -11.445 1 94.56 263 THR A CA 1
ATOM 2083 C C . THR A 1 263 ? -14.18 -26.281 -10.609 1 94.56 263 THR A C 1
ATOM 2085 O O . THR A 1 263 ? -13.344 -26.578 -9.758 1 94.56 263 THR A O 1
ATOM 2088 N N . ASN A 1 264 ? -15.289 -26.938 -10.844 1 96.69 264 ASN A N 1
ATOM 2089 C CA . ASN A 1 264 ? -15.43 -28.234 -10.203 1 96.69 264 ASN A CA 1
ATOM 2090 C C . ASN A 1 264 ? -14.312 -29.188 -10.609 1 96.69 264 ASN A C 1
ATOM 2092 O O . ASN A 1 264 ? -14.141 -29.484 -11.797 1 96.69 264 ASN A O 1
ATOM 2096 N N . VAL A 1 265 ? -13.602 -29.75 -9.672 1 96.94 265 VAL A N 1
ATOM 2097 C CA . VAL A 1 265 ? -12.375 -30.484 -9.961 1 96.94 265 VAL A CA 1
ATOM 2098 C C . VAL A 1 265 ? -12.695 -31.766 -10.711 1 96.94 265 VAL A C 1
ATOM 2100 O O . VAL A 1 265 ? -11.867 -32.281 -11.461 1 96.94 265 VAL A O 1
ATOM 2103 N N . THR A 1 266 ? -13.891 -32.281 -10.57 1 95.12 266 THR A N 1
ATOM 2104 C CA . THR A 1 266 ? -14.266 -33.531 -11.242 1 95.12 266 THR A CA 1
ATOM 2105 C C . THR A 1 266 ? -14.562 -33.281 -12.711 1 95.12 266 THR A C 1
ATOM 2107 O O . THR A 1 266 ? -14.672 -34.25 -13.5 1 95.12 266 THR A O 1
ATOM 2110 N N . ASP A 1 267 ? -14.641 -32.031 -13.062 1 96.25 267 ASP A N 1
ATOM 2111 C CA . ASP A 1 267 ? -14.961 -31.672 -14.445 1 96.25 267 ASP A CA 1
ATOM 2112 C C . ASP A 1 267 ? -13.703 -31.609 -15.305 1 96.25 267 ASP A C 1
ATOM 2114 O O . ASP A 1 267 ? -13.789 -31.516 -16.531 1 96.25 267 ASP A O 1
ATOM 2118 N N . PHE A 1 268 ? -12.516 -31.688 -14.695 1 96.56 268 PHE A N 1
ATOM 2119 C CA . PHE A 1 268 ? -11.281 -31.594 -15.469 1 96.56 268 PHE A CA 1
ATOM 2120 C C . PHE A 1 268 ? -11.109 -32.812 -16.359 1 96.56 268 PHE A C 1
ATOM 2122 O O . PHE A 1 268 ? -11.273 -33.938 -15.906 1 96.56 268 PHE A O 1
ATOM 2129 N N . LYS A 1 269 ? -10.828 -32.5 -17.609 1 96.56 269 LYS A N 1
ATOM 2130 C CA . LYS A 1 269 ? -10.508 -33.531 -18.578 1 96.56 269 LYS A CA 1
ATOM 2131 C C . LYS A 1 269 ? -9 -33.75 -18.688 1 96.56 269 LYS A C 1
ATOM 2133 O O . LYS A 1 269 ? -8.219 -33 -18.109 1 96.56 269 LYS A O 1
ATOM 2138 N N . GLU A 1 270 ? -8.617 -34.812 -19.406 1 96 270 GLU A N 1
ATOM 2139 C CA . GLU A 1 270 ? -7.203 -35.125 -19.594 1 96 270 GLU A CA 1
ATOM 2140 C C . GLU A 1 270 ? -6.48 -33.938 -20.25 1 96 270 GLU A C 1
ATOM 2142 O O . GLU A 1 270 ? -5.316 -33.656 -19.953 1 96 270 GLU A O 1
ATOM 2147 N N . THR A 1 271 ? -7.184 -33.219 -21.062 1 95.38 271 THR A N 1
ATOM 2148 C CA . THR A 1 271 ? -6.602 -32.094 -21.781 1 95.38 271 THR A CA 1
ATOM 2149 C C . THR A 1 271 ? -6.359 -30.906 -20.859 1 95.38 271 THR A C 1
ATOM 2151 O O . THR A 1 271 ? -5.629 -29.969 -21.203 1 95.38 271 THR A O 1
ATOM 2154 N N . ASP A 1 272 ? -6.969 -30.953 -19.688 1 96.62 272 ASP A N 1
ATOM 2155 C CA . ASP A 1 272 ? -6.824 -29.875 -18.719 1 96.62 272 ASP A CA 1
ATOM 2156 C C . ASP A 1 272 ? -5.656 -30.141 -17.766 1 96.62 272 ASP A C 1
ATOM 2158 O O . ASP A 1 272 ? -5.293 -29.266 -16.969 1 96.62 272 ASP A O 1
ATOM 2162 N N . LYS A 1 273 ? -5.086 -31.328 -17.875 1 98.31 273 LYS A N 1
ATOM 2163 C CA . LYS A 1 273 ? -3.99 -31.719 -17 1 98.31 273 LYS A CA 1
ATOM 2164 C C . LYS A 1 273 ? -2.639 -31.344 -17.594 1 98.31 273 LYS A C 1
ATOM 2166 O O . LYS A 1 273 ? -2.543 -31.062 -18.797 1 98.31 273 LYS A O 1
ATOM 2171 N N . VAL A 1 274 ? -1.639 -31.266 -16.766 1 98.75 274 VAL A N 1
ATOM 2172 C CA . VAL A 1 274 ? -0.298 -30.891 -17.203 1 98.75 274 VAL A CA 1
ATOM 2173 C C . VAL A 1 274 ? 0.708 -31.938 -16.719 1 98.75 274 VAL A C 1
ATOM 2175 O O . VAL A 1 274 ? 0.416 -32.719 -15.797 1 98.75 274 VAL A O 1
ATOM 2178 N N . ASP A 1 275 ? 1.921 -31.906 -17.297 1 98.88 275 ASP A N 1
ATOM 2179 C CA . ASP A 1 275 ? 2.955 -32.906 -17 1 98.88 275 ASP A CA 1
ATOM 2180 C C . ASP A 1 275 ? 3.688 -32.531 -15.703 1 98.88 275 ASP A C 1
ATOM 2182 O O . ASP A 1 275 ? 4.082 -33.438 -14.938 1 98.88 275 ASP A O 1
ATOM 2186 N N . VAL A 1 276 ? 3.914 -31.297 -15.508 1 98.94 276 VAL A N 1
ATOM 2187 C CA . VAL A 1 276 ? 4.695 -30.812 -14.375 1 98.94 276 VAL A CA 1
ATOM 2188 C C . VAL A 1 276 ? 3.98 -29.641 -13.727 1 98.94 276 VAL A C 1
ATOM 2190 O O . VAL A 1 276 ? 3.422 -28.781 -14.414 1 98.94 276 VAL A O 1
ATOM 2193 N N . ILE A 1 277 ? 3.938 -29.641 -12.391 1 98.94 277 ILE A N 1
ATOM 2194 C CA . ILE A 1 277 ? 3.336 -28.516 -11.688 1 98.94 277 ILE A CA 1
ATOM 2195 C C . ILE A 1 277 ? 4.332 -27.938 -10.68 1 98.94 277 ILE A C 1
ATOM 2197 O O . ILE A 1 277 ? 4.93 -28.688 -9.898 1 98.94 277 ILE A O 1
ATOM 2201 N N . GLY A 1 278 ? 4.684 -26.703 -10.75 1 98.75 278 GLY A N 1
ATOM 2202 C CA . GLY A 1 278 ? 5.309 -25.891 -9.719 1 98.75 278 GLY A CA 1
ATOM 2203 C C . GLY A 1 278 ? 4.414 -24.766 -9.219 1 98.75 278 GLY A C 1
ATOM 2204 O O . GLY A 1 278 ? 3.934 -23.953 -10.016 1 98.75 278 GLY A O 1
ATOM 2205 N N . MET A 1 279 ? 4.215 -24.703 -7.898 1 97.31 279 MET A N 1
ATOM 2206 C CA . MET A 1 279 ? 3.188 -23.781 -7.414 1 97.31 279 MET A CA 1
ATOM 2207 C C . MET A 1 279 ? 3.508 -23.312 -6.004 1 97.31 279 MET A C 1
ATOM 2209 O O . MET A 1 279 ? 4.094 -24.047 -5.211 1 97.31 279 MET A O 1
ATOM 2213 N N . ASN A 1 280 ? 3.199 -22.062 -5.703 1 95.19 280 ASN A N 1
ATOM 2214 C CA . ASN A 1 280 ? 3.141 -21.469 -4.367 1 95.19 280 ASN A CA 1
ATOM 2215 C C . ASN A 1 280 ? 1.766 -20.875 -4.078 1 95.19 280 ASN A C 1
ATOM 2217 O O . ASN A 1 280 ? 1.582 -19.656 -4.164 1 95.19 280 ASN A O 1
ATOM 2221 N N . PRO A 1 281 ? 0.816 -21.75 -3.682 1 93.88 281 PRO A N 1
ATOM 2222 C CA . PRO A 1 281 ? -0.541 -21.25 -3.432 1 93.88 281 PRO A CA 1
ATOM 2223 C C . PRO A 1 281 ? -0.604 -20.266 -2.273 1 93.88 281 PRO A C 1
ATOM 2225 O O . PRO A 1 281 ? 0.295 -20.234 -1.429 1 93.88 281 PRO A O 1
ATOM 2228 N N . PRO A 1 282 ? -1.601 -19.344 -2.312 1 87.38 282 PRO A N 1
ATOM 2229 C CA . PRO A 1 282 ? -1.749 -18.422 -1.181 1 87.38 282 PRO A CA 1
ATOM 2230 C C . PRO A 1 282 ? -2.027 -19.141 0.134 1 87.38 282 PRO A C 1
ATOM 2232 O O . PRO A 1 282 ? -2.676 -20.203 0.139 1 87.38 282 PRO A O 1
ATOM 2235 N N . TYR A 1 283 ? -1.484 -18.469 1.248 1 79.31 283 TYR A N 1
ATOM 2236 C CA . TYR A 1 283 ? -1.635 -19.047 2.578 1 79.31 283 TYR A CA 1
ATOM 2237 C C . TYR A 1 283 ? -2.725 -18.328 3.365 1 79.31 283 TYR A C 1
ATOM 2239 O O . TYR A 1 283 ? -2.842 -17.109 3.297 1 79.31 283 TYR A O 1
ATOM 2247 N N . GLY A 1 284 ? -3.424 -19 4.113 1 68.31 284 GLY A N 1
ATOM 2248 C CA . GLY A 1 284 ? -4.281 -18.375 5.113 1 68.31 284 GLY A CA 1
ATOM 2249 C C . GLY A 1 284 ? -5.527 -17.75 4.52 1 68.31 284 GLY A C 1
ATOM 2250 O O . GLY A 1 284 ? -6.246 -17.016 5.207 1 68.31 284 GLY A O 1
ATOM 2251 N N . GLY A 1 285 ? -5.652 -17.969 3.289 1 68.38 285 GLY A N 1
ATOM 2252 C CA . GLY A 1 285 ? -6.855 -17.391 2.707 1 68.38 285 GLY A CA 1
ATOM 2253 C C . GLY A 1 285 ? -8.094 -18.234 2.939 1 68.38 285 GLY A C 1
ATOM 2254 O O . GLY A 1 285 ? -7.988 -19.406 3.336 1 68.38 285 GLY A O 1
ATOM 2255 N N . SER A 1 286 ? -9.188 -17.438 3.057 1 74.62 286 SER A N 1
ATOM 2256 C CA . SER A 1 286 ? -10.484 -18.109 3.104 1 74.62 286 SER A CA 1
ATOM 2257 C C . SER A 1 286 ? -11.281 -17.875 1.827 1 74.62 286 SER A C 1
ATOM 2259 O O . SER A 1 286 ? -11.055 -16.875 1.129 1 74.62 286 SER A O 1
ATOM 2261 N N . THR A 1 287 ? -11.914 -18.938 1.44 1 77 287 THR A N 1
ATOM 2262 C CA . THR A 1 287 ? -12.734 -18.828 0.238 1 77 287 THR A CA 1
ATOM 2263 C C . THR A 1 287 ? -14.219 -18.906 0.586 1 77 287 THR A C 1
ATOM 2265 O O . THR A 1 287 ? -14.586 -19.359 1.674 1 77 287 THR A O 1
ATOM 2268 N N . GLU A 1 288 ? -15.016 -18.438 -0.297 1 76.56 288 GLU A N 1
ATOM 2269 C CA . GLU A 1 288 ? -16.469 -18.516 -0.157 1 76.56 288 GLU A CA 1
ATOM 2270 C C . GLU A 1 288 ? -16.922 -19.969 -0.096 1 76.56 288 GLU A C 1
ATOM 2272 O O . GLU A 1 288 ? -16.312 -20.844 -0.698 1 76.56 288 GLU A O 1
ATOM 2277 N N . ASP A 1 289 ? -18 -20.172 0.608 1 81.12 289 ASP A N 1
ATOM 2278 C CA . ASP A 1 289 ? -18.547 -21.516 0.781 1 81.12 289 ASP A CA 1
ATOM 2279 C C . ASP A 1 289 ? -18.922 -22.141 -0.564 1 81.12 289 ASP A C 1
ATOM 2281 O O . ASP A 1 289 ? -18.781 -23.344 -0.754 1 81.12 289 ASP A O 1
ATOM 2285 N N . SER A 1 290 ? -19.266 -21.297 -1.41 1 84.12 290 SER A N 1
ATOM 2286 C CA . SER A 1 290 ? -19.672 -21.797 -2.719 1 84.12 290 SER A CA 1
ATOM 2287 C C . SER A 1 290 ? -18.5 -22.453 -3.443 1 84.12 290 SER A C 1
ATOM 2289 O O . SER A 1 290 ? -18.703 -23.406 -4.203 1 84.12 290 SER A O 1
ATOM 2291 N N . VAL A 1 291 ? -17.344 -22.094 -3.211 1 89.44 291 VAL A N 1
ATOM 2292 C CA . VAL A 1 291 ? -16.156 -22.625 -3.857 1 89.44 291 VAL A CA 1
ATOM 2293 C C . VAL A 1 291 ? -15.867 -24.031 -3.344 1 89.44 291 VAL A C 1
ATOM 2295 O O . VAL A 1 291 ? -15.398 -24.891 -4.098 1 89.44 291 VAL A O 1
ATOM 2298 N N . LYS A 1 292 ? -16.219 -24.281 -2.121 1 91.31 292 LYS A N 1
ATOM 2299 C CA . LYS A 1 292 ? -15.977 -25.594 -1.511 1 91.31 292 LYS A CA 1
ATOM 2300 C C . LYS A 1 292 ? -16.75 -26.688 -2.24 1 91.31 292 LYS A C 1
ATOM 2302 O O . LYS A 1 292 ? -16.297 -27.828 -2.305 1 91.31 292 LYS A O 1
ATOM 2307 N N . ASN A 1 293 ? -17.875 -26.25 -2.781 1 93.94 293 ASN A N 1
ATOM 2308 C CA . ASN A 1 293 ? -18.734 -27.203 -3.467 1 93.94 293 ASN A CA 1
ATOM 2309 C C . ASN A 1 293 ? -18.078 -27.734 -4.742 1 93.94 293 ASN A C 1
ATOM 2311 O O . ASN A 1 293 ? -18.531 -28.734 -5.309 1 93.94 293 ASN A O 1
ATOM 2315 N N . ASN A 1 294 ? -17.047 -27.141 -5.16 1 96.25 294 ASN A N 1
ATOM 2316 C CA . ASN A 1 294 ? -16.328 -27.562 -6.359 1 96.25 294 ASN A CA 1
ATOM 2317 C C . ASN A 1 294 ? -15.398 -28.734 -6.062 1 96.25 294 ASN A C 1
ATOM 2319 O O . ASN A 1 294 ? -14.742 -29.25 -6.965 1 96.25 294 ASN A O 1
ATOM 2323 N N . PHE A 1 295 ? -15.406 -29.219 -4.828 1 97.31 295 PHE A N 1
ATOM 2324 C CA . PHE A 1 295 ? -14.516 -30.281 -4.395 1 97.31 295 PHE A CA 1
ATOM 2325 C C . PHE A 1 295 ? -15.305 -31.422 -3.75 1 97.31 295 PHE A C 1
ATOM 2327 O O . PHE A 1 295 ? -16.391 -31.203 -3.211 1 97.31 295 PHE A O 1
ATOM 2334 N N . PRO A 1 296 ? -14.719 -32.625 -3.783 1 96.62 296 PRO A N 1
ATOM 2335 C CA . PRO A 1 296 ? -15.328 -33.688 -2.998 1 96.62 296 PRO A CA 1
ATOM 2336 C C . PRO A 1 296 ? -15.445 -33.344 -1.516 1 96.62 296 PRO A C 1
ATOM 2338 O O . PRO A 1 296 ? -14.609 -32.625 -0.977 1 96.62 296 PRO A O 1
ATOM 2341 N N . LEU A 1 297 ? -16.438 -33.844 -0.843 1 95.56 297 LEU A N 1
ATOM 2342 C CA . LEU A 1 297 ? -16.766 -33.531 0.545 1 95.56 297 LEU A CA 1
ATOM 2343 C C . LEU A 1 297 ? -15.555 -33.719 1.443 1 95.56 297 LEU A C 1
ATOM 2345 O O . LEU A 1 297 ? -15.281 -32.875 2.303 1 95.56 297 LEU A O 1
ATOM 2349 N N . ARG A 1 298 ? -14.773 -34.719 1.244 1 95.38 298 ARG A N 1
ATOM 2350 C CA . ARG A 1 298 ? -13.664 -35.094 2.127 1 95.38 298 ARG A CA 1
ATOM 2351 C C . ARG A 1 298 ? -12.523 -34.094 2 1 95.38 298 ARG A C 1
ATOM 2353 O O . ARG A 1 298 ? -11.625 -34.031 2.842 1 95.38 298 ARG A O 1
ATOM 2360 N N . TYR A 1 299 ? -12.547 -33.312 0.904 1 95.81 299 TYR A N 1
ATOM 2361 C CA . TYR A 1 299 ? -11.461 -32.344 0.675 1 95.81 299 TYR A CA 1
ATOM 2362 C C . TYR A 1 299 ? -11.898 -30.938 0.999 1 95.81 299 TYR A C 1
ATOM 2364 O O . TYR A 1 299 ? -11.086 -30 0.974 1 95.81 299 TYR A O 1
ATOM 2372 N N . ARG A 1 300 ? -13.148 -30.703 1.297 1 94 300 ARG A N 1
ATOM 2373 C CA . ARG A 1 300 ? -13.664 -29.359 1.522 1 94 300 ARG A CA 1
ATOM 2374 C C . ARG A 1 300 ? -13.055 -28.734 2.775 1 94 300 ARG A C 1
ATOM 2376 O O . ARG A 1 300 ? -13 -29.375 3.828 1 94 300 ARG A O 1
ATOM 2383 N N . SER A 1 301 ? -12.461 -27.656 2.58 1 91.38 301 SER A N 1
ATOM 2384 C CA . SER A 1 301 ? -11.742 -26.922 3.623 1 91.38 301 SER A CA 1
ATOM 2385 C C . SER A 1 301 ? -11.914 -25.422 3.469 1 91.38 301 SER A C 1
ATOM 2387 O O . SER A 1 301 ? -12.109 -24.922 2.357 1 91.38 301 SER A O 1
ATOM 2389 N N . SER A 1 302 ? -11.891 -24.719 4.547 1 84.69 302 SER A N 1
ATOM 2390 C CA . SER A 1 302 ? -11.891 -23.25 4.492 1 84.69 302 SER A CA 1
ATOM 2391 C C . SER A 1 302 ? -10.492 -22.719 4.195 1 84.69 302 SER A C 1
ATOM 2393 O O . SER A 1 302 ? -10.336 -21.547 3.84 1 84.69 302 SER A O 1
ATOM 2395 N N . GLU A 1 303 ? -9.484 -23.562 4.367 1 87.25 303 GLU A N 1
ATOM 2396 C CA . GLU A 1 303 ? -8.117 -23.172 4.039 1 87.25 303 GLU A CA 1
ATOM 2397 C C . GLU A 1 303 ? -7.828 -23.359 2.553 1 87.25 303 GLU A C 1
ATOM 2399 O O . GLU A 1 303 ? -7.781 -24.484 2.066 1 87.25 303 GLU A O 1
ATOM 2404 N N . THR A 1 304 ? -7.523 -22.281 1.868 1 88.88 304 THR A N 1
ATOM 2405 C CA . THR A 1 304 ? -7.348 -22.328 0.42 1 88.88 304 THR A CA 1
ATOM 2406 C C . THR A 1 304 ? -6.168 -23.234 0.048 1 88.88 304 THR A C 1
ATOM 2408 O O . THR A 1 304 ? -6.199 -23.906 -0.977 1 88.88 304 THR A O 1
ATOM 2411 N N . ALA A 1 305 ? -5.137 -23.234 0.92 1 91.25 305 ALA A N 1
ATOM 2412 C CA . ALA A 1 305 ? -3.959 -24.047 0.635 1 91.25 305 ALA A CA 1
ATOM 2413 C C . ALA A 1 305 ? -4.336 -25.516 0.472 1 91.25 305 ALA A C 1
ATOM 2415 O O . ALA A 1 305 ? -3.793 -26.219 -0.387 1 91.25 305 ALA A O 1
ATOM 2416 N N . ASP A 1 306 ? -5.277 -25.984 1.27 1 95.56 306 ASP A N 1
ATOM 2417 C CA . ASP A 1 306 ? -5.746 -27.359 1.187 1 95.56 306 ASP A CA 1
ATOM 2418 C C . ASP A 1 306 ? -6.426 -27.641 -0.153 1 95.56 306 ASP A C 1
ATOM 2420 O O . ASP A 1 306 ? -6.164 -28.656 -0.796 1 95.56 306 ASP A O 1
ATOM 2424 N N . LEU A 1 307 ? -7.242 -26.719 -0.532 1 96.25 307 LEU A N 1
ATOM 2425 C CA . LEU A 1 307 ? -7.984 -26.875 -1.779 1 96.25 307 LEU A CA 1
ATOM 2426 C C . LEU A 1 307 ? -7.035 -26.891 -2.975 1 96.25 307 LEU A C 1
ATOM 2428 O O . LEU A 1 307 ? -7.277 -27.594 -3.953 1 96.25 307 LEU A O 1
ATOM 2432 N N . PHE A 1 308 ? -5.969 -26.188 -2.871 1 96.88 308 PHE A N 1
ATOM 2433 C CA . PHE A 1 308 ? -5.02 -26.156 -3.979 1 96.88 308 PHE A CA 1
ATOM 2434 C C . PHE A 1 308 ? -4.254 -27.469 -4.074 1 96.88 308 PHE A C 1
ATOM 2436 O O . PHE A 1 308 ? -3.896 -27.906 -5.168 1 96.88 308 PHE A O 1
ATOM 2443 N N . ILE A 1 309 ? -3.982 -28.109 -2.949 1 97.75 309 ILE A N 1
ATOM 2444 C CA . ILE A 1 309 ? -3.393 -29.438 -3.006 1 97.75 309 ILE A CA 1
ATOM 2445 C C . ILE A 1 309 ? -4.332 -30.391 -3.744 1 97.75 309 ILE A C 1
ATOM 2447 O O . ILE A 1 309 ? -3.904 -31.141 -4.625 1 97.75 309 ILE A O 1
ATOM 2451 N N . ALA A 1 310 ? -5.605 -30.312 -3.375 1 97.88 310 ALA A N 1
ATOM 2452 C CA . ALA A 1 310 ? -6.598 -31.125 -4.078 1 97.88 310 ALA A CA 1
ATOM 2453 C C . ALA A 1 310 ? -6.613 -30.797 -5.57 1 97.88 310 ALA A C 1
ATOM 2455 O O . ALA A 1 310 ? -6.637 -31.703 -6.406 1 97.88 310 ALA A O 1
ATOM 2456 N N . LEU A 1 311 ? -6.57 -29.516 -5.895 1 98.31 311 LEU A N 1
ATOM 2457 C CA . LEU A 1 311 ? -6.574 -29.078 -7.289 1 98.31 311 LEU A CA 1
ATOM 2458 C C . LEU A 1 311 ? -5.391 -29.688 -8.047 1 98.31 311 LEU A C 1
ATOM 2460 O O . LEU A 1 311 ? -5.547 -30.156 -9.172 1 98.31 311 LEU A O 1
ATOM 2464 N N . ILE A 1 312 ? -4.25 -29.656 -7.441 1 98.56 312 ILE A N 1
ATOM 2465 C CA . ILE A 1 312 ? -3.047 -30.203 -8.062 1 98.56 312 ILE A CA 1
ATOM 2466 C C . ILE A 1 312 ? -3.258 -31.688 -8.391 1 98.56 312 ILE A C 1
ATOM 2468 O O . ILE A 1 312 ? -2.908 -32.125 -9.484 1 98.56 312 ILE A O 1
ATOM 2472 N N . MET A 1 313 ? -3.834 -32.438 -7.469 1 98 313 MET A N 1
ATOM 2473 C CA . MET A 1 313 ? -4.055 -33.875 -7.648 1 98 313 MET A CA 1
ATOM 2474 C C . MET A 1 313 ? -4.938 -34.125 -8.859 1 98 313 MET A C 1
ATOM 2476 O O . MET A 1 313 ? -4.77 -35.156 -9.547 1 98 313 MET A O 1
ATOM 2480 N N . TYR A 1 314 ? -5.82 -33.219 -9.133 1 98.19 314 TYR A N 1
ATOM 2481 C CA . TYR A 1 314 ? -6.746 -33.406 -10.242 1 98.19 314 TYR A CA 1
ATOM 2482 C C . TYR A 1 314 ? -6.168 -32.875 -11.539 1 98.19 314 TYR A C 1
ATOM 2484 O O . TYR A 1 314 ? -6.652 -33.188 -12.633 1 98.19 314 TYR A O 1
ATOM 2492 N N . ARG A 1 315 ? -5.129 -32.031 -11.469 1 98.5 315 ARG A N 1
ATOM 2493 C CA . ARG A 1 315 ? -4.59 -31.359 -12.633 1 98.5 315 ARG A CA 1
ATOM 2494 C C . ARG A 1 315 ? -3.299 -32 -13.109 1 98.5 315 ARG A C 1
ATOM 2496 O O . ARG A 1 315 ? -2.779 -31.672 -14.172 1 98.5 315 ARG A O 1
ATOM 2503 N N . LEU A 1 316 ? -2.773 -32.938 -12.32 1 98.75 316 LEU A N 1
ATOM 2504 C CA . LEU A 1 316 ? -1.509 -33.594 -12.641 1 98.75 316 LEU A CA 1
ATOM 2505 C C . LEU A 1 316 ? -1.744 -34.844 -13.477 1 98.75 316 LEU A C 1
ATOM 2507 O O . LEU A 1 316 ? -2.494 -35.719 -13.07 1 98.75 316 LEU A O 1
ATOM 2511 N N . LYS A 1 317 ? -1.111 -34.938 -14.625 1 98.62 317 LYS A N 1
ATOM 2512 C CA . LYS A 1 317 ? -1.233 -36.125 -15.5 1 98.62 317 LYS A CA 1
ATOM 2513 C C . LYS A 1 317 ? -0.63 -37.344 -14.852 1 98.62 317 LYS A C 1
ATOM 2515 O O . LYS A 1 317 ? 0.232 -37.25 -13.977 1 98.62 317 LYS A O 1
ATOM 2520 N N . ALA A 1 318 ? -1.138 -38.531 -15.336 1 98 318 ALA A N 1
ATOM 2521 C CA . ALA A 1 318 ? -0.436 -39.75 -14.977 1 98 318 ALA A CA 1
ATOM 2522 C C . ALA A 1 318 ? 1.029 -39.688 -15.398 1 98 318 ALA A C 1
ATOM 2524 O O . ALA A 1 318 ? 1.342 -39.312 -16.531 1 98 318 ALA A O 1
ATOM 2525 N N . GLY A 1 319 ? 1.886 -40 -14.445 1 97.94 319 GLY A N 1
ATOM 2526 C CA . GLY A 1 319 ? 3.311 -39.906 -14.719 1 97.94 319 GLY A CA 1
ATOM 2527 C C . GLY A 1 319 ? 3.889 -38.531 -14.5 1 97.94 319 GLY A C 1
ATOM 2528 O O . GLY A 1 319 ? 5.105 -38.344 -14.578 1 97.94 319 GLY A O 1
ATOM 2529 N N . GLY A 1 320 ? 3.012 -37.562 -14.164 1 98.69 320 GLY A N 1
ATOM 2530 C CA . GLY A 1 320 ? 3.455 -36.219 -13.914 1 98.69 320 GLY A CA 1
ATOM 2531 C C . GLY A 1 320 ? 4.102 -36.031 -12.555 1 98.69 320 GLY A C 1
ATOM 2532 O O . GLY A 1 320 ? 4.082 -36.938 -11.727 1 98.69 320 GLY A O 1
ATOM 2533 N N . ARG A 1 321 ? 4.73 -34.875 -12.336 1 98.75 321 ARG A N 1
ATOM 2534 C CA . ARG A 1 321 ? 5.398 -34.594 -11.078 1 98.75 321 ARG A CA 1
ATOM 2535 C C . ARG A 1 321 ? 5.117 -33.156 -10.633 1 98.75 321 ARG A C 1
ATOM 2537 O O . ARG A 1 321 ? 4.785 -32.312 -11.453 1 98.75 321 ARG A O 1
ATOM 2544 N N . CYS A 1 322 ? 5.238 -32.969 -9.328 1 98.75 322 CYS A N 1
ATOM 2545 C CA . CYS A 1 322 ? 4.848 -31.688 -8.734 1 98.75 322 CYS A CA 1
ATOM 2546 C C . CYS A 1 322 ? 5.82 -31.281 -7.633 1 98.75 322 CYS A C 1
ATOM 2548 O O . CYS A 1 322 ? 6.355 -32.125 -6.922 1 98.75 322 CYS A O 1
ATOM 2550 N N . GLY A 1 323 ? 6.145 -29.984 -7.582 1 98.81 323 GLY A N 1
ATOM 2551 C CA . GLY A 1 323 ? 6.738 -29.281 -6.449 1 98.81 323 GLY A CA 1
ATOM 2552 C C . GLY A 1 323 ? 5.906 -28.109 -5.961 1 98.81 323 GLY A C 1
ATOM 2553 O O . GLY A 1 323 ? 5.758 -27.109 -6.668 1 98.81 323 GLY A O 1
ATOM 2554 N N . VAL A 1 324 ? 5.363 -28.25 -4.73 1 98.62 324 VAL A N 1
ATOM 2555 C CA . VAL A 1 324 ? 4.449 -27.219 -4.238 1 98.62 324 VAL A CA 1
ATOM 2556 C C . VAL A 1 324 ? 4.934 -26.703 -2.883 1 98.62 324 VAL A C 1
ATOM 2558 O O . VAL A 1 324 ? 5.395 -27.484 -2.047 1 98.62 324 VAL A O 1
ATOM 2561 N N . ILE A 1 325 ? 4.961 -25.375 -2.729 1 97.06 325 ILE A N 1
ATOM 2562 C CA . ILE A 1 325 ? 5.301 -24.734 -1.463 1 97.06 325 ILE A CA 1
ATOM 2563 C C . ILE A 1 325 ? 4.059 -24.641 -0.58 1 97.06 325 ILE A C 1
ATOM 2565 O O . ILE A 1 325 ? 3.012 -24.156 -1.019 1 97.06 325 ILE A O 1
ATOM 2569 N N . ILE A 1 326 ? 4.164 -25.141 0.645 1 95.75 326 ILE A N 1
ATOM 2570 C CA . ILE A 1 326 ? 3.023 -25.172 1.553 1 95.75 326 ILE A CA 1
ATOM 2571 C C . ILE A 1 326 ? 3.473 -24.781 2.959 1 95.75 326 ILE A C 1
ATOM 2573 O O . ILE A 1 326 ? 4.617 -25.031 3.342 1 95.75 326 ILE A O 1
ATOM 2577 N N . PRO A 1 327 ? 2.576 -24.156 3.725 1 92.06 327 PRO A N 1
ATOM 2578 C CA . PRO A 1 327 ? 2.939 -23.797 5.098 1 92.06 327 PRO A CA 1
ATOM 2579 C C . PRO A 1 327 ? 2.932 -24.984 6.043 1 92.06 327 PRO A C 1
ATOM 2581 O O . PRO A 1 327 ? 2.379 -26.047 5.707 1 92.06 327 PRO A O 1
ATOM 2584 N N . ASP A 1 328 ? 3.469 -24.797 7.242 1 92.62 328 ASP A N 1
ATOM 2585 C CA . ASP A 1 328 ? 3.568 -25.812 8.273 1 92.62 328 ASP A CA 1
ATOM 2586 C C . ASP A 1 328 ? 2.186 -26.328 8.68 1 92.62 328 ASP A C 1
ATOM 2588 O O . ASP A 1 328 ? 2.027 -27.5 9.039 1 92.62 328 ASP A O 1
ATOM 2592 N N . GLY A 1 329 ? 1.29 -25.484 8.562 1 90.75 329 GLY A N 1
ATOM 2593 C CA . GLY A 1 329 ? -0.054 -25.844 8.984 1 90.75 329 GLY A CA 1
ATOM 2594 C C . GLY A 1 329 ? -0.593 -27.062 8.266 1 90.75 329 GLY A C 1
ATOM 2595 O O . GLY A 1 329 ? -1.333 -27.859 8.852 1 90.75 329 GLY A O 1
ATOM 2596 N N . PHE A 1 330 ? -0.246 -27.219 7.07 1 94.62 330 PHE A N 1
ATOM 2597 C CA . PHE A 1 330 ? -0.675 -28.391 6.32 1 94.62 330 PHE A CA 1
ATOM 2598 C C . PHE A 1 330 ? 0.025 -29.656 6.828 1 94.62 330 PHE A C 1
ATOM 2600 O O . PHE A 1 330 ? -0.57 -30.734 6.859 1 94.62 330 PHE A O 1
ATOM 2607 N N . LEU A 1 331 ? 1.277 -29.516 7.234 1 96.06 331 LEU A N 1
ATOM 2608 C CA . LEU A 1 331 ? 2.084 -30.656 7.633 1 96.06 331 LEU A CA 1
ATOM 2609 C C . LEU A 1 331 ? 1.585 -31.25 8.945 1 96.06 331 LEU A C 1
ATOM 2611 O O . LEU A 1 331 ? 1.516 -32.469 9.102 1 96.06 331 LEU A O 1
ATOM 2615 N N . PHE A 1 332 ? 1.229 -30.422 9.867 1 93.25 332 PHE A N 1
ATOM 2616 C CA . PHE A 1 332 ? 0.908 -30.953 11.188 1 93.25 332 PHE A CA 1
ATOM 2617 C C . PHE A 1 332 ? -0.599 -30.969 11.414 1 93.25 332 PHE A C 1
ATOM 2619 O O . PHE A 1 332 ? -1.084 -31.578 12.367 1 93.25 332 PHE A O 1
ATOM 2626 N N . GLY A 1 333 ? -1.319 -30.312 10.523 1 91.75 333 GLY A N 1
ATOM 2627 C CA . GLY A 1 333 ? -2.758 -30.234 10.719 1 91.75 333 GLY A CA 1
ATOM 2628 C C . GLY A 1 333 ? -3.439 -31.594 10.695 1 91.75 333 GLY A C 1
ATOM 2629 O O . GLY A 1 333 ? -3.061 -32.469 9.906 1 91.75 333 GLY A O 1
ATOM 2630 N N . THR A 1 334 ? -4.613 -31.656 11.547 1 91.12 334 THR A N 1
ATOM 2631 C CA . THR A 1 334 ? -5.266 -32.969 11.656 1 91.12 334 THR A CA 1
ATOM 2632 C C . THR A 1 334 ? -6.758 -32.844 11.359 1 91.12 334 THR A C 1
ATOM 2634 O O . THR A 1 334 ? -7.527 -33.75 11.656 1 91.12 334 THR A O 1
ATOM 2637 N N . ASP A 1 335 ? -7.07 -31.703 10.828 1 90.62 335 ASP A N 1
ATOM 2638 C CA . ASP A 1 335 ? -8.477 -31.594 10.453 1 90.62 335 ASP A CA 1
ATOM 2639 C C . ASP A 1 335 ? -8.82 -32.562 9.328 1 90.62 335 ASP A C 1
ATOM 2641 O O . ASP A 1 335 ? -7.922 -33.062 8.641 1 90.62 335 ASP A O 1
ATOM 2645 N N . GLY A 1 336 ? -10.047 -32.875 9.172 1 92.25 336 GLY A N 1
ATOM 2646 C CA . GLY A 1 336 ? -10.516 -33.906 8.273 1 92.25 336 GLY A CA 1
ATOM 2647 C C . GLY A 1 336 ? -10 -33.75 6.855 1 92.25 336 GLY A C 1
ATOM 2648 O O . GLY A 1 336 ? -9.492 -34.719 6.27 1 92.25 336 GLY A O 1
ATOM 2649 N N . ALA A 1 337 ? -10.148 -32.625 6.328 1 94.44 337 ALA A N 1
ATOM 2650 C CA . ALA A 1 337 ? -9.734 -32.375 4.949 1 94.44 337 ALA A CA 1
ATOM 2651 C C . ALA A 1 337 ? -8.227 -32.594 4.789 1 94.44 337 ALA A C 1
ATOM 2653 O O . ALA A 1 337 ? -7.777 -33.219 3.832 1 94.44 337 ALA A O 1
ATOM 2654 N N . LYS A 1 338 ? -7.41 -32.062 5.691 1 95.69 338 LYS A N 1
ATOM 2655 C CA . LYS A 1 338 ? -5.957 -32.188 5.652 1 95.69 338 LYS A CA 1
ATOM 2656 C C . LYS A 1 338 ? -5.543 -33.656 5.758 1 95.69 338 LYS A C 1
ATOM 2658 O O . LYS A 1 338 ? -4.676 -34.125 5.008 1 95.69 338 LYS A O 1
ATOM 2663 N N . LEU A 1 339 ? -6.164 -34.312 6.621 1 96.94 339 LEU A N 1
ATOM 2664 C CA . LEU A 1 339 ? -5.844 -35.719 6.785 1 96.94 339 LEU A CA 1
ATOM 2665 C C . LEU A 1 339 ? -6.172 -36.5 5.52 1 96.94 339 LEU A C 1
ATOM 2667 O O . LEU A 1 339 ? -5.379 -37.344 5.074 1 96.94 339 LEU A O 1
ATOM 2671 N N . ALA A 1 340 ? -7.32 -36.25 4.992 1 97.69 340 ALA A N 1
ATOM 2672 C CA . ALA A 1 340 ? -7.734 -36.938 3.766 1 97.69 340 ALA A CA 1
ATOM 2673 C C . ALA A 1 340 ? -6.758 -36.656 2.627 1 97.69 340 ALA A C 1
ATOM 2675 O O . ALA A 1 340 ? -6.406 -37.562 1.87 1 97.69 340 ALA A O 1
ATOM 2676 N N . LEU A 1 341 ? -6.367 -35.438 2.523 1 98.19 341 LEU A N 1
ATOM 2677 C CA . LEU A 1 341 ? -5.449 -35.062 1.463 1 98.19 341 LEU A CA 1
ATOM 2678 C C . LEU A 1 341 ? -4.082 -35.719 1.655 1 98.19 341 LEU A C 1
ATOM 2680 O O . LEU A 1 341 ? -3.508 -36.25 0.706 1 98.19 341 LEU A O 1
ATOM 2684 N N . LYS A 1 342 ? -3.555 -35.656 2.85 1 98.56 342 LYS A N 1
ATOM 2685 C CA . LYS A 1 342 ? -2.252 -36.25 3.139 1 98.56 342 LYS A CA 1
ATOM 2686 C C . LYS A 1 342 ? -2.27 -37.75 2.918 1 98.56 342 LYS A C 1
ATOM 2688 O O . LYS A 1 342 ? -1.323 -38.312 2.363 1 98.56 342 LYS A O 1
ATOM 2693 N N . GLU A 1 343 ? -3.322 -38.344 3.352 1 98.12 343 GLU A N 1
ATOM 2694 C CA . GLU A 1 343 ? -3.461 -39.781 3.1 1 98.12 343 GLU A CA 1
ATOM 2695 C C . GLU A 1 343 ? -3.498 -40.062 1.604 1 98.12 343 GLU A C 1
ATOM 2697 O O . GLU A 1 343 ? -2.895 -41.031 1.144 1 98.12 343 GLU A O 1
ATOM 2702 N N . ASN A 1 344 ? -4.23 -39.281 0.892 1 98.12 344 ASN A N 1
ATOM 2703 C CA . ASN A 1 344 ? -4.32 -39.469 -0.553 1 98.12 344 ASN A CA 1
ATOM 2704 C C . ASN A 1 344 ? -2.965 -39.312 -1.227 1 98.12 344 ASN A C 1
ATOM 2706 O O . ASN A 1 344 ? -2.654 -40 -2.195 1 98.12 344 ASN A O 1
ATOM 2710 N N . LEU A 1 345 ? -2.166 -38.375 -0.741 1 98.62 345 LEU A N 1
ATOM 2711 C CA . LEU A 1 345 ? -0.823 -38.188 -1.273 1 98.62 345 LEU A CA 1
ATOM 2712 C C . LEU A 1 345 ? 0.007 -39.469 -1.136 1 98.62 345 LEU A C 1
ATOM 2714 O O . LEU A 1 345 ? 0.82 -39.781 -2.008 1 98.62 345 LEU A O 1
ATOM 2718 N N . LEU A 1 346 ? -0.246 -40.219 -0.069 1 98.62 346 LEU A N 1
ATOM 2719 C CA . LEU A 1 346 ? 0.502 -41.438 0.19 1 98.62 346 LEU A CA 1
ATOM 2720 C C . LEU A 1 346 ? -0.082 -42.594 -0.597 1 98.62 346 LEU A C 1
ATOM 2722 O O . LEU A 1 346 ? 0.661 -43.438 -1.112 1 98.62 346 LEU A O 1
ATOM 2726 N N . ARG A 1 347 ? -1.387 -42.625 -0.737 1 98.5 347 ARG A N 1
ATOM 2727 C CA . ARG A 1 347 ? -2.068 -43.781 -1.278 1 98.5 347 ARG A CA 1
ATOM 2728 C C . ARG A 1 347 ? -2.209 -43.688 -2.793 1 98.5 347 ARG A C 1
ATOM 2730 O O . ARG A 1 347 ? -2.143 -44.719 -3.496 1 98.5 347 ARG A O 1
ATOM 2737 N N . LYS A 1 348 ? -2.377 -42.5 -3.295 1 98.25 348 LYS A N 1
ATOM 2738 C CA . LYS A 1 348 ? -2.723 -42.375 -4.707 1 98.25 348 LYS A CA 1
ATOM 2739 C C . LYS A 1 348 ? -1.611 -41.656 -5.477 1 98.25 348 LYS A C 1
ATOM 2741 O O . LYS A 1 348 ? -1.595 -41.656 -6.707 1 98.25 348 LYS A O 1
ATOM 2746 N N . PHE A 1 349 ? -0.704 -41.094 -4.801 1 98.69 349 PHE A N 1
ATOM 2747 C CA . PHE A 1 349 ? 0.471 -40.438 -5.375 1 98.69 349 PHE A CA 1
ATOM 2748 C C . PHE A 1 349 ? 1.745 -40.938 -4.707 1 98.69 349 PHE A C 1
ATOM 2750 O O . PHE A 1 349 ? 1.686 -41.719 -3.756 1 98.69 349 PHE A O 1
ATOM 2757 N N . ASN A 1 350 ? 2.861 -40.594 -5.266 1 98.75 350 ASN A N 1
ATOM 2758 C CA . ASN A 1 350 ? 4.164 -40.875 -4.684 1 98.75 350 ASN A CA 1
ATOM 2759 C C . ASN A 1 350 ? 4.801 -39.656 -4.066 1 98.75 350 ASN A C 1
ATOM 2761 O O . ASN A 1 350 ? 5.609 -38.969 -4.707 1 98.75 350 ASN A O 1
ATOM 2765 N N . LEU A 1 351 ? 4.363 -39.375 -2.787 1 98.81 351 LEU A N 1
ATOM 2766 C CA . LEU A 1 351 ? 4.984 -38.281 -2.025 1 98.81 351 LEU A CA 1
ATOM 2767 C C . LEU A 1 351 ? 6.387 -38.688 -1.576 1 98.81 351 LEU A C 1
ATOM 2769 O O . LEU A 1 351 ? 6.574 -39.156 -0.457 1 98.81 351 LEU A O 1
ATOM 2773 N N . HIS A 1 352 ? 7.387 -38.344 -2.393 1 98.44 352 HIS A N 1
ATOM 2774 C CA . HIS A 1 352 ? 8.688 -38.969 -2.176 1 98.44 352 HIS A CA 1
ATOM 2775 C C . HIS A 1 352 ? 9.617 -38.062 -1.388 1 98.44 352 HIS A C 1
ATOM 2777 O O . HIS A 1 352 ? 10.625 -38.5 -0.844 1 98.44 352 HIS A O 1
ATOM 2783 N N . THR A 1 353 ? 9.273 -36.719 -1.338 1 98.81 353 THR A N 1
ATOM 2784 C CA . THR A 1 353 ? 10.234 -35.812 -0.686 1 98.81 353 THR A CA 1
ATOM 2785 C C . THR A 1 353 ? 9.523 -34.625 -0.08 1 98.81 353 THR A C 1
ATOM 2787 O O . THR A 1 353 ? 8.664 -34 -0.719 1 98.81 353 THR A O 1
ATOM 2790 N N . ILE A 1 354 ? 9.789 -34.25 1.152 1 98.75 354 ILE A N 1
ATOM 2791 C CA . ILE A 1 354 ? 9.375 -33 1.801 1 98.75 354 ILE A CA 1
ATOM 2792 C C . ILE A 1 354 ? 10.609 -32.25 2.287 1 98.75 354 ILE A C 1
ATOM 2794 O O . ILE A 1 354 ? 11.422 -32.781 3.049 1 98.75 354 ILE A O 1
ATOM 2798 N N . ILE A 1 355 ? 10.789 -31.047 1.796 1 98.62 355 ILE A N 1
ATOM 2799 C CA . ILE A 1 355 ? 11.891 -30.172 2.205 1 98.62 355 ILE A CA 1
ATOM 2800 C C . ILE A 1 355 ? 11.383 -29.125 3.186 1 98.62 355 ILE A C 1
ATOM 2802 O O . ILE A 1 355 ? 10.438 -28.391 2.885 1 98.62 355 ILE A O 1
ATOM 2806 N N . ARG A 1 356 ? 12 -29.062 4.352 1 97.44 356 ARG A N 1
ATOM 2807 C CA . ARG A 1 356 ? 11.695 -28.031 5.324 1 97.44 356 ARG A CA 1
ATOM 2808 C C . ARG A 1 356 ? 12.508 -26.766 5.047 1 97.44 356 ARG A C 1
ATOM 2810 O O . ARG A 1 356 ? 13.742 -26.828 4.949 1 97.44 356 ARG A O 1
ATOM 2817 N N . LEU A 1 357 ? 11.828 -25.641 4.902 1 96.12 357 LEU A N 1
ATOM 2818 C CA . LEU A 1 357 ? 12.523 -24.391 4.582 1 96.12 357 LEU A CA 1
ATOM 2819 C C . LEU A 1 357 ? 12.664 -23.516 5.82 1 96.12 357 LEU A C 1
ATOM 2821 O O . LEU A 1 357 ? 11.781 -23.516 6.684 1 96.12 357 LEU A O 1
ATOM 2825 N N . PRO A 1 358 ? 13.766 -22.75 5.859 1 92.38 358 PRO A N 1
ATOM 2826 C CA . PRO A 1 358 ? 13.883 -21.781 6.961 1 92.38 358 PRO A CA 1
ATOM 2827 C C . PRO A 1 358 ? 12.758 -20.75 6.969 1 92.38 358 PRO A C 1
ATOM 2829 O O . PRO A 1 358 ? 12.195 -20.438 5.914 1 92.38 358 PRO A O 1
ATOM 2832 N N . GLY A 1 359 ? 12.531 -20.219 8.141 1 88.06 359 GLY A N 1
ATOM 2833 C CA . GLY A 1 359 ? 11.422 -19.297 8.32 1 88.06 359 GLY A CA 1
ATOM 2834 C C . GLY A 1 359 ? 11.602 -17.984 7.582 1 88.06 359 GLY A C 1
ATOM 2835 O O . GLY A 1 359 ? 10.625 -17.297 7.273 1 88.06 359 GLY A O 1
ATOM 2836 N N . SER A 1 360 ? 12.781 -17.625 7.234 1 86.69 360 SER A N 1
ATOM 2837 C CA . SER A 1 360 ? 13.023 -16.281 6.707 1 86.69 360 SER A CA 1
ATOM 2838 C C . SER A 1 360 ? 13.109 -16.297 5.184 1 86.69 360 SER A C 1
ATOM 2840 O O . SER A 1 360 ? 13.531 -15.305 4.574 1 86.69 360 SER A O 1
ATOM 2842 N N . ILE A 1 361 ? 12.625 -17.406 4.598 1 88.31 361 ILE A N 1
ATOM 2843 C CA . ILE A 1 361 ? 12.703 -17.531 3.145 1 88.31 361 ILE A CA 1
ATOM 2844 C C . ILE A 1 361 ? 11.93 -16.391 2.49 1 88.31 361 ILE A C 1
ATOM 2846 O O . ILE A 1 361 ? 12.383 -15.797 1.507 1 88.31 361 ILE A O 1
ATOM 2850 N N . PHE A 1 362 ? 10.75 -16.047 3.029 1 81 362 PHE A N 1
ATOM 2851 C CA . PHE A 1 362 ? 9.883 -15.039 2.447 1 81 362 PHE A CA 1
ATOM 2852 C C . PHE A 1 362 ? 9.984 -13.727 3.221 1 81 362 PHE A C 1
ATOM 2854 O O . PHE A 1 362 ? 9.125 -12.852 3.084 1 81 362 PHE A O 1
ATOM 2861 N N . SER A 1 363 ? 11.062 -13.656 4.082 1 78.62 363 SER A N 1
ATOM 2862 C CA . SER A 1 363 ? 11.305 -12.406 4.789 1 78.62 363 SER A CA 1
ATOM 2863 C C . SER A 1 363 ? 11.656 -11.281 3.824 1 78.62 363 SER A C 1
ATOM 2865 O O . SER A 1 363 ? 12.289 -11.516 2.795 1 78.62 363 SER A O 1
ATOM 2867 N N . PRO A 1 364 ? 11.266 -10.062 4.234 1 70.94 364 PRO A N 1
ATOM 2868 C CA . PRO A 1 364 ? 10.57 -9.602 5.441 1 70.94 364 PRO A CA 1
ATOM 2869 C C . PRO A 1 364 ? 9.055 -9.617 5.293 1 70.94 364 PRO A C 1
ATOM 2871 O O . PRO A 1 364 ? 8.344 -9.008 6.098 1 70.94 364 PRO A O 1
ATOM 2874 N N . TYR A 1 365 ? 8.586 -10.281 4.336 1 70 365 TYR A N 1
ATOM 2875 C CA . TYR A 1 365 ? 7.18 -10.133 3.982 1 70 365 TYR A CA 1
ATOM 2876 C C . TYR A 1 365 ? 6.305 -11.023 4.859 1 70 365 TYR A C 1
ATOM 2878 O O . TYR A 1 365 ? 5.164 -10.664 5.168 1 70 365 TYR A O 1
ATOM 2886 N N . THR A 1 366 ? 6.832 -12.18 5.223 1 71.31 366 THR A N 1
ATOM 2887 C CA . THR A 1 366 ? 6.156 -13.062 6.172 1 71.31 366 THR A CA 1
ATOM 2888 C C . THR A 1 366 ? 7.164 -13.914 6.93 1 71.31 366 THR A C 1
ATOM 2890 O O . THR A 1 366 ? 8.258 -14.188 6.426 1 71.31 366 THR A O 1
ATOM 2893 N N . SER A 1 367 ? 6.738 -14.328 8.117 1 77.31 367 SER A N 1
ATOM 2894 C CA . SER A 1 367 ? 7.586 -15.195 8.922 1 77.31 367 SER A CA 1
ATOM 2895 C C . SER A 1 367 ? 7.035 -16.625 8.969 1 77.31 367 SER A C 1
ATOM 2897 O O . SER A 1 367 ? 7.535 -17.453 9.719 1 77.31 367 SER A O 1
ATOM 2899 N N . ILE A 1 368 ? 6.078 -16.812 8.117 1 77.5 368 ILE A N 1
ATOM 2900 C CA . ILE A 1 368 ? 5.445 -18.125 8.109 1 77.5 368 ILE A CA 1
ATOM 2901 C C . ILE A 1 368 ? 6.426 -19.172 7.582 1 77.5 368 ILE A C 1
ATOM 2903 O O . ILE A 1 368 ? 7.094 -18.953 6.566 1 77.5 368 ILE A O 1
ATOM 2907 N N . ALA A 1 369 ? 6.523 -20.234 8.328 1 87 369 ALA A N 1
ATOM 2908 C CA . ALA A 1 369 ? 7.383 -21.344 7.898 1 87 369 ALA A CA 1
ATOM 2909 C C . ALA A 1 369 ? 6.746 -22.109 6.742 1 87 369 ALA A C 1
ATOM 2911 O O . ALA A 1 369 ? 5.555 -22.438 6.781 1 87 369 ALA A O 1
ATOM 2912 N N . THR A 1 370 ? 7.527 -22.359 5.75 1 93.31 370 THR A N 1
ATOM 2913 C CA . THR A 1 370 ? 7.008 -23.047 4.566 1 93.31 370 THR A CA 1
ATOM 2914 C C . THR A 1 370 ? 7.836 -24.281 4.254 1 93.31 370 THR A C 1
ATOM 2916 O O . THR A 1 370 ? 8.898 -24.484 4.84 1 93.31 370 THR A O 1
ATOM 2919 N N . ASN A 1 371 ? 7.312 -25.109 3.404 1 97.25 371 ASN A N 1
ATOM 2920 C CA . ASN A 1 371 ? 7.883 -26.375 2.969 1 97.25 371 ASN A CA 1
ATOM 2921 C C . ASN A 1 371 ? 7.617 -26.641 1.488 1 97.25 371 ASN A C 1
ATOM 2923 O O . ASN A 1 371 ? 6.73 -26.016 0.897 1 97.25 371 ASN A O 1
ATOM 2927 N N . ILE A 1 372 ? 8.453 -27.516 0.974 1 98.5 372 ILE A N 1
ATOM 2928 C CA . ILE A 1 372 ? 8.211 -27.969 -0.391 1 98.5 372 ILE A CA 1
ATOM 2929 C C . ILE A 1 372 ? 7.816 -29.438 -0.384 1 98.5 372 ILE A C 1
ATOM 2931 O O . ILE A 1 372 ? 8.539 -30.281 0.163 1 98.5 372 ILE A O 1
ATOM 2935 N N . LEU A 1 373 ? 6.652 -29.781 -0.904 1 98.88 373 LEU A N 1
ATOM 2936 C CA . LEU A 1 373 ? 6.27 -31.156 -1.167 1 98.88 373 LEU A CA 1
ATOM 2937 C C . LEU A 1 373 ? 6.57 -31.547 -2.613 1 98.88 373 LEU A C 1
ATOM 2939 O O . LEU A 1 373 ? 6.125 -30.859 -3.543 1 98.88 373 LEU A O 1
ATOM 2943 N N . PHE A 1 374 ? 7.375 -32.562 -2.803 1 98.88 374 PHE A N 1
ATOM 2944 C CA . PHE A 1 374 ? 7.582 -33.156 -4.117 1 98.88 374 PHE A CA 1
ATOM 2945 C C . PHE A 1 374 ? 6.848 -34.5 -4.23 1 98.88 374 PHE A C 1
ATOM 2947 O O . PHE A 1 374 ? 7.062 -35.406 -3.424 1 98.88 374 PHE A O 1
ATOM 2954 N N . PHE A 1 375 ? 5.969 -34.656 -5.242 1 98.75 375 PHE A N 1
ATOM 2955 C CA . PHE A 1 375 ? 5.305 -35.938 -5.438 1 98.75 375 PHE A CA 1
ATOM 2956 C C . PHE A 1 375 ? 5.02 -36.188 -6.914 1 98.75 375 PHE A C 1
ATOM 2958 O O . PHE A 1 375 ? 4.945 -35.219 -7.699 1 98.75 375 PHE A O 1
ATOM 2965 N N . ASN A 1 376 ? 4.918 -37.406 -7.281 1 98.44 376 ASN A N 1
ATOM 2966 C CA . ASN A 1 376 ? 4.598 -37.875 -8.625 1 98.44 376 ASN A CA 1
ATOM 2967 C C . ASN A 1 376 ? 3.236 -38.562 -8.68 1 98.44 376 ASN A C 1
ATOM 2969 O O . ASN A 1 376 ? 2.799 -39.156 -7.691 1 98.44 376 ASN A O 1
ATOM 2973 N N . ASN A 1 377 ? 2.576 -38.375 -9.797 1 98.62 377 ASN A N 1
ATOM 2974 C CA . ASN A 1 377 ? 1.393 -39.188 -10.062 1 98.62 377 ASN A CA 1
ATOM 2975 C C . ASN A 1 377 ? 1.762 -40.531 -10.672 1 98.62 377 ASN A C 1
ATOM 2977 O O . ASN A 1 377 ? 1.429 -40.812 -11.828 1 98.62 377 ASN A O 1
ATOM 2981 N N . GLU A 1 378 ? 2.42 -41.312 -9.961 1 97.94 378 GLU A N 1
ATOM 2982 C CA . GLU A 1 378 ? 2.859 -42.656 -10.336 1 97.94 378 GLU A CA 1
ATOM 2983 C C . GLU A 1 378 ? 3.07 -43.531 -9.102 1 97.94 378 GLU A C 1
ATOM 2985 O O . GLU A 1 378 ? 3.115 -43.031 -7.973 1 97.94 378 GLU A O 1
ATOM 2990 N N . GLU A 1 379 ? 3.092 -44.781 -9.336 1 97.62 379 GLU A N 1
ATOM 2991 C CA . GLU A 1 379 ? 3.373 -45.719 -8.266 1 97.62 379 GLU A CA 1
ATOM 2992 C C . GLU A 1 379 ? 4.875 -45.969 -8.109 1 97.62 379 GLU A C 1
ATOM 2994 O O . GLU A 1 379 ? 5.566 -46.25 -9.094 1 97.62 379 GLU A O 1
ATOM 2999 N N . ALA A 1 380 ? 5.32 -45.781 -6.871 1 97.5 380 ALA A N 1
ATOM 3000 C CA . ALA A 1 380 ? 6.73 -46.062 -6.609 1 97.5 380 ALA A CA 1
ATOM 3001 C C . ALA A 1 380 ? 7.012 -47.562 -6.66 1 97.5 380 ALA A C 1
ATOM 3003 O O . ALA A 1 380 ? 6.184 -48.375 -6.238 1 97.5 380 ALA A O 1
ATOM 3004 N N . GLU A 1 381 ? 8.188 -47.844 -7.129 1 95.81 381 GLU A N 1
ATOM 3005 C CA . GLU A 1 381 ? 8.594 -49.25 -7.105 1 95.81 381 GLU A CA 1
ATOM 3006 C C . GLU A 1 381 ? 8.758 -49.75 -5.672 1 95.81 381 GLU A C 1
ATOM 3008 O O . GLU A 1 381 ? 9.406 -49.094 -4.852 1 95.81 381 GLU A O 1
ATOM 3013 N N . GLY A 1 382 ? 8.125 -50.844 -5.355 1 94.75 382 GLY A N 1
ATOM 3014 C CA . GLY A 1 382 ? 8.312 -51.5 -4.066 1 94.75 382 GLY A CA 1
ATOM 3015 C C . GLY A 1 382 ? 7.41 -50.938 -2.982 1 94.75 382 GLY A C 1
ATOM 3016 O O . GLY A 1 382 ? 7.637 -51.156 -1.795 1 94.75 382 GLY A O 1
ATOM 3017 N N . CYS A 1 383 ? 6.477 -50.156 -3.385 1 93.5 383 CYS A N 1
ATOM 3018 C CA . CYS A 1 383 ? 5.594 -49.594 -2.365 1 93.5 383 CYS A CA 1
ATOM 3019 C C . CYS A 1 383 ? 4.699 -50.688 -1.771 1 93.5 383 CYS A C 1
ATOM 3021 O O . CYS A 1 383 ? 4.453 -51.719 -2.408 1 93.5 383 CYS A O 1
ATOM 3023 N N . GLU A 1 384 ? 4.289 -50.469 -0.57 1 95.19 384 GLU A N 1
ATOM 3024 C CA . GLU A 1 384 ? 3.387 -51.406 0.112 1 95.19 384 GLU A CA 1
ATOM 3025 C C . GLU A 1 384 ? 1.992 -51.375 -0.509 1 95.19 384 GLU A C 1
ATOM 3027 O O . GLU A 1 384 ? 1.616 -50.406 -1.156 1 95.19 384 GLU A O 1
ATOM 3032 N N . GLU A 1 385 ? 1.238 -52.5 -0.242 1 95.31 385 GLU A N 1
ATOM 3033 C CA . GLU A 1 385 ? -0.122 -52.594 -0.766 1 95.31 385 GLU A CA 1
ATOM 3034 C C . GLU A 1 385 ? -0.985 -51.438 -0.248 1 95.31 385 GLU A C 1
ATOM 3036 O O . GLU A 1 385 ? -0.954 -51.125 0.942 1 95.31 385 GLU A O 1
ATOM 3041 N N . GLY A 1 386 ? -1.604 -50.812 -1.147 1 96.69 386 GLY A N 1
ATOM 3042 C CA . GLY A 1 386 ? -2.514 -49.75 -0.769 1 96.69 386 GLY A CA 1
ATOM 3043 C C . GLY A 1 386 ? -1.887 -48.375 -0.865 1 96.69 386 GLY A C 1
ATOM 3044 O O . GLY A 1 386 ? -2.568 -47.375 -0.683 1 96.69 386 GLY A O 1
ATOM 3045 N N . PHE A 1 387 ? -0.583 -48.406 -1.105 1 98.12 387 PHE A N 1
ATOM 3046 C CA . PHE A 1 387 ? 0.126 -47.125 -1.223 1 98.12 387 PHE A CA 1
ATOM 3047 C C . PHE A 1 387 ? 0.788 -47 -2.59 1 98.12 387 PHE A C 1
ATOM 3049 O O . PHE A 1 387 ? 1.078 -48 -3.24 1 98.12 387 PHE A O 1
ATOM 3056 N N . LYS A 1 388 ? 0.918 -45.781 -3.02 1 98.44 388 LYS A N 1
ATOM 3057 C CA . LYS A 1 388 ? 1.773 -45.531 -4.172 1 98.44 388 LYS A CA 1
ATOM 3058 C C . LYS A 1 388 ? 3.1 -44.906 -3.742 1 98.44 388 LYS A C 1
ATOM 3060 O O . LYS A 1 388 ? 4.059 -44.875 -4.52 1 98.44 388 LYS A O 1
ATOM 3065 N N . THR A 1 389 ? 3.127 -44.438 -2.543 1 98.69 389 THR A N 1
ATOM 3066 C CA . THR A 1 389 ? 4.363 -43.938 -1.94 1 98.69 389 THR A CA 1
ATOM 3067 C C . THR A 1 389 ? 5.098 -45.062 -1.228 1 98.69 389 THR A C 1
ATOM 3069 O O . THR A 1 389 ? 4.512 -45.781 -0.406 1 98.69 389 THR A O 1
ATOM 3072 N N . LYS A 1 390 ? 6.312 -45.312 -1.578 1 98.25 390 LYS A N 1
ATOM 3073 C CA . LYS A 1 390 ? 7.129 -46.281 -0.859 1 98.25 390 LYS A CA 1
ATOM 3074 C C . LYS A 1 390 ? 7.672 -45.688 0.44 1 98.25 390 LYS A C 1
ATOM 3076 O O . LYS A 1 390 ? 7.457 -46.25 1.518 1 98.25 390 LYS A O 1
ATOM 3081 N N . GLU A 1 391 ? 8.367 -44.625 0.289 1 98.06 391 GLU A N 1
ATOM 3082 C CA . GLU A 1 391 ? 8.93 -43.906 1.414 1 98.06 391 GLU A CA 1
ATOM 3083 C C . GLU A 1 391 ? 8.977 -42.406 1.123 1 98.06 391 GLU A C 1
ATOM 3085 O O . GLU A 1 391 ? 9.039 -42 -0.038 1 98.06 391 GLU A O 1
ATOM 3090 N N . THR A 1 392 ? 8.805 -41.625 2.137 1 98.69 392 THR A N 1
ATOM 3091 C CA . THR A 1 392 ? 8.945 -40.156 2.053 1 98.69 392 THR A CA 1
ATOM 3092 C C . THR A 1 392 ? 10.203 -39.719 2.789 1 98.69 392 THR A C 1
ATOM 3094 O O . THR A 1 392 ? 10.383 -40 3.969 1 98.69 392 THR A O 1
ATOM 3097 N N . TRP A 1 393 ? 11.055 -39.031 2.025 1 98.69 393 TRP A N 1
ATOM 3098 C CA . TRP A 1 393 ? 12.258 -38.438 2.605 1 98.69 393 TRP A CA 1
ATOM 3099 C C . TRP A 1 393 ? 12 -37 3.07 1 98.69 393 TRP A C 1
ATOM 3101 O O . TRP A 1 393 ? 11.367 -36.219 2.363 1 98.69 393 TRP A O 1
ATOM 3111 N N . PHE A 1 394 ? 12.422 -36.75 4.301 1 98.56 394 PHE A N 1
ATOM 3112 C CA . PHE A 1 394 ? 12.391 -35.375 4.863 1 98.56 394 PHE A CA 1
ATOM 3113 C C . PHE A 1 394 ? 13.797 -34.812 4.941 1 98.56 394 PHE A C 1
ATOM 3115 O O . PHE A 1 394 ? 14.742 -35.5 5.312 1 98.56 394 PHE A O 1
ATOM 3122 N N . TYR A 1 395 ? 13.961 -33.562 4.535 1 98.38 395 TYR A N 1
ATOM 3123 C CA . TYR A 1 395 ? 15.242 -32.875 4.625 1 98.38 395 TYR A CA 1
ATOM 3124 C C . TYR A 1 395 ? 15.039 -31.422 5.07 1 98.38 395 TYR A C 1
ATOM 3126 O O . TYR A 1 395 ? 14.25 -30.688 4.473 1 98.38 395 TYR A O 1
ATOM 3134 N N . ARG A 1 396 ? 15.711 -31.031 6.102 1 97.25 396 ARG A N 1
ATOM 3135 C CA . ARG A 1 396 ? 15.68 -29.656 6.598 1 97.25 396 ARG A CA 1
ATOM 3136 C C . ARG A 1 396 ? 16.812 -28.828 5.992 1 97.25 396 ARG A C 1
ATOM 3138 O O . ARG A 1 396 ? 17.984 -29.141 6.172 1 97.25 396 ARG A O 1
ATOM 3145 N N . LEU A 1 397 ? 16.438 -27.812 5.246 1 96.56 397 LEU A N 1
ATOM 3146 C CA . LEU A 1 397 ? 17.438 -26.875 4.75 1 96.56 397 LEU A CA 1
ATOM 3147 C C . LEU A 1 397 ? 17.812 -25.859 5.824 1 96.56 397 LEU A C 1
ATOM 3149 O O . LEU A 1 397 ? 17.016 -24.953 6.129 1 96.56 397 LEU A O 1
ATOM 3153 N N . ASP A 1 398 ? 18.984 -25.953 6.32 1 93.81 398 ASP A N 1
ATOM 3154 C CA . ASP A 1 398 ? 19.438 -25.016 7.348 1 93.81 398 ASP A CA 1
ATOM 3155 C C . ASP A 1 398 ? 19.875 -23.688 6.723 1 93.81 398 ASP A C 1
ATOM 3157 O O . ASP A 1 398 ? 20.156 -23.625 5.527 1 93.81 398 ASP A O 1
ATOM 3161 N N . MET A 1 399 ? 19.891 -22.641 7.562 1 92.69 399 MET A N 1
ATOM 3162 C CA . MET A 1 399 ? 20.422 -21.359 7.102 1 92.69 399 MET A CA 1
ATOM 3163 C C . MET A 1 399 ? 21.875 -21.484 6.648 1 92.69 399 MET A C 1
ATOM 3165 O O . MET A 1 399 ? 22.656 -22.203 7.281 1 92.69 399 MET A O 1
ATOM 3169 N N . PRO A 1 400 ? 22.203 -20.828 5.566 1 92.69 400 PRO A N 1
ATOM 3170 C CA . PRO A 1 400 ? 23.594 -20.906 5.137 1 92.69 400 PRO A CA 1
ATOM 3171 C C . PRO A 1 400 ? 24.562 -20.266 6.133 1 92.69 400 PRO A C 1
ATOM 3173 O O . PRO A 1 400 ? 24.156 -19.391 6.906 1 92.69 400 PRO A O 1
ATOM 3176 N N . GLU A 1 401 ? 25.781 -20.703 6.059 1 88.19 401 GLU A N 1
ATOM 3177 C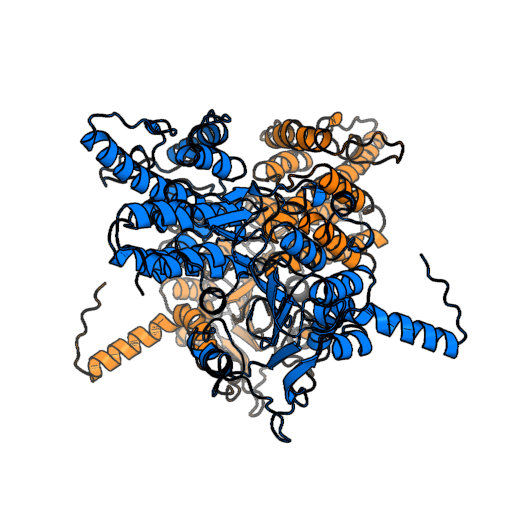 CA . GLU A 1 401 ? 26.797 -20.125 6.934 1 88.19 401 GLU A CA 1
ATOM 3178 C C . GLU A 1 401 ? 26.891 -18.625 6.754 1 88.19 401 GLU A C 1
ATOM 3180 O O . GLU A 1 401 ? 26.906 -18.125 5.625 1 88.19 401 GLU A O 1
ATOM 3185 N N . GLY A 1 402 ? 26.844 -17.969 7.812 1 86.69 402 GLY A N 1
ATOM 3186 C CA . GLY A 1 402 ? 26.969 -16.516 7.77 1 86.69 402 GLY A CA 1
ATOM 3187 C C . GLY A 1 402 ? 25.641 -15.797 7.707 1 86.69 402 GLY A C 1
ATOM 3188 O O . GLY A 1 402 ? 25.594 -14.57 7.754 1 86.69 402 GLY A O 1
ATOM 3189 N N . TYR A 1 403 ? 24.516 -16.578 7.535 1 89.44 403 TYR A N 1
ATOM 3190 C CA . TYR A 1 403 ? 23.188 -15.977 7.496 1 89.44 403 TYR A CA 1
ATOM 3191 C C . TYR A 1 403 ? 22.438 -16.25 8.789 1 89.44 403 TYR A C 1
ATOM 3193 O O . TYR A 1 403 ? 22.266 -17.406 9.188 1 89.44 403 TYR A O 1
ATOM 3201 N N . LYS A 1 404 ? 22.078 -15.219 9.43 1 84.69 404 LYS A N 1
ATOM 3202 C CA . LYS A 1 404 ? 21.125 -15.391 10.523 1 84.69 404 LYS A CA 1
ATOM 3203 C C . LYS A 1 404 ? 19.688 -15.43 10.016 1 84.69 404 LYS A C 1
ATOM 3205 O O . LYS A 1 404 ? 18.875 -16.203 10.508 1 84.69 404 LYS A O 1
ATOM 3210 N N . HIS A 1 405 ? 19.391 -14.648 9.07 1 89.06 405 HIS A N 1
ATOM 3211 C CA . HIS A 1 405 ? 18.109 -14.578 8.367 1 89.06 405 HIS A CA 1
ATOM 3212 C C . HIS A 1 405 ? 18.281 -14.023 6.961 1 89.06 405 HIS A C 1
ATOM 3214 O O . HIS A 1 405 ? 19.266 -13.336 6.676 1 89.06 405 HIS A O 1
ATOM 3220 N N . PHE A 1 406 ? 17.422 -14.484 6.09 1 87.19 406 PHE A N 1
ATOM 3221 C CA . PHE A 1 406 ? 17.359 -13.828 4.789 1 87.19 406 PHE A CA 1
ATOM 3222 C C . PHE A 1 406 ? 16.672 -12.469 4.906 1 87.19 406 PHE A C 1
ATOM 3224 O O . PHE A 1 406 ? 15.844 -12.258 5.793 1 87.19 406 PHE A O 1
ATOM 3231 N N . SER A 1 407 ? 17.078 -11.523 4.148 1 79.62 407 SER A N 1
ATOM 3232 C CA . SER A 1 407 ? 16.531 -10.172 4.152 1 79.62 407 SER A CA 1
ATOM 3233 C C . SER A 1 407 ? 16.5 -9.586 2.746 1 79.62 407 SER A C 1
ATOM 3235 O O . SER A 1 407 ? 16.891 -10.242 1.783 1 79.62 407 SER A O 1
ATOM 3237 N N . LYS A 1 408 ? 15.906 -8.391 2.707 1 73.06 408 LYS A N 1
ATOM 3238 C CA . LYS A 1 408 ? 15.883 -7.684 1.431 1 73.06 408 LYS A CA 1
ATOM 3239 C C . LYS A 1 408 ? 17.297 -7.492 0.878 1 73.06 408 LYS A C 1
ATOM 3241 O O . LYS A 1 408 ? 17.516 -7.613 -0.328 1 73.06 408 LYS A O 1
ATOM 3246 N N . ASN A 1 409 ? 18.219 -7.262 1.731 1 74.19 409 ASN A N 1
ATOM 3247 C CA . ASN A 1 409 ? 19.594 -6.965 1.328 1 74.19 409 ASN A CA 1
ATOM 3248 C C . ASN A 1 409 ? 20.422 -8.234 1.18 1 74.19 409 ASN A C 1
ATOM 3250 O O . ASN A 1 409 ? 21.438 -8.234 0.498 1 74.19 409 ASN A O 1
ATOM 3254 N N . LYS A 1 410 ? 20.031 -9.312 1.847 1 84.81 410 LYS A N 1
ATOM 3255 C CA . LYS A 1 410 ? 20.656 -10.617 1.734 1 84.81 410 LYS A CA 1
ATOM 3256 C C . LYS A 1 410 ? 19.641 -11.703 1.418 1 84.81 410 LYS A C 1
ATOM 3258 O O . LYS A 1 410 ? 19.344 -12.555 2.262 1 84.81 410 LYS A O 1
ATOM 3263 N N . PRO A 1 411 ? 19.203 -11.664 0.143 1 83.69 411 PRO A N 1
ATOM 3264 C CA . PRO A 1 411 ? 18.141 -12.617 -0.219 1 83.69 411 PRO A CA 1
ATOM 3265 C C . PRO A 1 411 ? 18.688 -14.023 -0.447 1 83.69 411 PRO A C 1
ATOM 3267 O O . PRO A 1 411 ? 19.891 -14.219 -0.544 1 83.69 411 PRO A O 1
ATOM 3270 N N . MET A 1 412 ? 17.859 -14.969 -0.54 1 89.75 412 MET A N 1
ATOM 3271 C CA . MET A 1 412 ? 18.219 -16.344 -0.868 1 89.75 412 MET A CA 1
ATOM 3272 C C . MET A 1 412 ? 18.766 -16.453 -2.285 1 89.75 412 MET A C 1
ATOM 3274 O O . MET A 1 412 ? 18.281 -15.766 -3.193 1 89.75 412 MET A O 1
ATOM 3278 N N . LYS A 1 413 ? 19.719 -17.203 -2.422 1 90.94 413 LYS A N 1
ATOM 3279 C CA . LYS A 1 413 ? 20.312 -17.531 -3.715 1 90.94 413 LYS A CA 1
ATOM 3280 C C . LYS A 1 413 ? 20.188 -19.031 -4.02 1 90.94 413 LYS A C 1
ATOM 3282 O O . LYS A 1 413 ? 20 -19.828 -3.109 1 90.94 413 LYS A O 1
ATOM 3287 N N . VAL A 1 414 ? 20.266 -19.281 -5.273 1 92.25 414 VAL A N 1
ATOM 3288 C CA . VAL A 1 414 ? 20.156 -20.688 -5.684 1 92.25 414 VAL A CA 1
ATOM 3289 C C . VAL A 1 414 ? 21.25 -21.516 -5.023 1 92.25 414 VAL A C 1
ATOM 3291 O O . VAL A 1 414 ? 21.047 -22.672 -4.676 1 92.25 414 VAL A O 1
ATOM 3294 N N . GLU A 1 415 ? 22.422 -20.891 -4.805 1 94.38 415 GLU A N 1
ATOM 3295 C CA . GLU A 1 415 ? 23.547 -21.578 -4.199 1 94.38 415 GLU A CA 1
ATOM 3296 C C . GLU A 1 415 ? 23.219 -22.078 -2.795 1 94.38 415 GLU A C 1
ATOM 3298 O O . GLU A 1 415 ? 23.797 -23.047 -2.324 1 94.38 415 GLU A O 1
ATOM 3303 N N . HIS A 1 416 ? 22.297 -21.469 -2.199 1 95 416 HIS A N 1
ATOM 3304 C CA . HIS A 1 416 ? 21.906 -21.859 -0.847 1 95 416 HIS A CA 1
ATOM 3305 C C . HIS A 1 416 ? 21.125 -23.172 -0.852 1 95 416 HIS A C 1
ATOM 3307 O O . HIS A 1 416 ? 20.906 -23.781 0.203 1 95 416 HIS A O 1
ATOM 3313 N N . THR A 1 417 ? 20.75 -23.672 -2.02 1 95.75 417 THR A N 1
ATOM 3314 C CA . THR A 1 417 ? 20.016 -24.922 -2.131 1 95.75 417 THR A CA 1
ATOM 3315 C C . THR A 1 417 ? 20.953 -26.078 -2.463 1 95.75 417 THR A C 1
ATOM 3317 O O . THR A 1 417 ? 20.516 -27.219 -2.592 1 95.75 417 THR A O 1
ATOM 3320 N N . LEU A 1 418 ? 22.219 -25.875 -2.58 1 95.19 418 LEU A N 1
ATOM 3321 C CA . LEU A 1 418 ? 23.203 -26.859 -2.977 1 95.19 418 LEU A CA 1
ATOM 3322 C C . LEU A 1 418 ? 23.172 -28.062 -2.045 1 95.19 418 LEU A C 1
ATOM 3324 O O . LEU A 1 418 ? 23.281 -29.203 -2.496 1 95.19 418 LEU A O 1
ATOM 3328 N N . PRO A 1 419 ? 23.062 -27.859 -0.728 1 95.44 419 PRO A N 1
ATOM 3329 C CA . PRO A 1 419 ? 23 -29.031 0.161 1 95.44 419 PRO A CA 1
ATOM 3330 C C . PRO A 1 419 ? 21.875 -30 -0.212 1 95.44 419 PRO A C 1
ATOM 3332 O O . PRO A 1 419 ? 22.062 -31.219 -0.105 1 95.44 419 PRO A O 1
ATOM 3335 N N . ILE A 1 420 ? 20.75 -29.516 -0.648 1 97.44 420 ILE A N 1
ATOM 3336 C CA . ILE A 1 420 ? 19.641 -30.375 -1.058 1 97.44 420 ILE A CA 1
ATOM 3337 C C . ILE A 1 420 ? 20 -31.094 -2.365 1 97.44 420 ILE A C 1
ATOM 3339 O O . ILE A 1 420 ? 19.734 -32.281 -2.523 1 97.44 420 ILE A O 1
ATOM 3343 N N . GLN A 1 421 ? 20.578 -30.312 -3.281 1 96.12 421 GLN A N 1
ATOM 3344 C CA . GLN A 1 421 ? 20.938 -30.859 -4.586 1 96.12 421 GLN A CA 1
ATOM 3345 C C . GLN A 1 421 ? 21.906 -32.031 -4.441 1 96.12 421 GLN A C 1
ATOM 3347 O O . GLN A 1 421 ? 21.766 -33.062 -5.117 1 96.12 421 GLN A O 1
ATOM 3352 N N . GLU A 1 422 ? 22.812 -31.875 -3.537 1 95.5 422 GLU A N 1
ATOM 3353 C CA . GLU A 1 422 ? 23.812 -32.906 -3.297 1 95.5 422 GLU A CA 1
ATOM 3354 C C . GLU A 1 422 ? 23.203 -34.125 -2.613 1 95.5 422 GLU A C 1
ATOM 3356 O O . GLU A 1 422 ? 23.562 -35.25 -2.916 1 95.5 422 GLU A O 1
ATOM 3361 N N . TRP A 1 423 ? 22.281 -33.875 -1.751 1 97.06 423 TRP A N 1
ATOM 3362 C CA . TRP A 1 423 ? 21.594 -34.906 -0.988 1 97.06 423 TRP A CA 1
ATOM 3363 C C . TRP A 1 423 ? 20.578 -35.625 -1.855 1 97.06 423 TRP A C 1
ATOM 3365 O O . TRP A 1 423 ? 20.312 -36.812 -1.631 1 97.06 423 TRP A O 1
ATOM 3375 N N . TRP A 1 424 ? 20.094 -35.125 -2.904 1 97.31 424 TRP A N 1
ATOM 3376 C CA . TRP A 1 424 ? 18.922 -35.531 -3.664 1 97.31 424 TRP A CA 1
ATOM 3377 C C . TRP A 1 424 ? 19.125 -36.906 -4.312 1 97.31 424 TRP A C 1
ATOM 3379 O O . TRP A 1 424 ? 18.234 -37.75 -4.285 1 97.31 424 TRP A O 1
ATOM 3389 N N . ASN A 1 425 ? 20.297 -37.094 -4.871 1 91.88 425 ASN A N 1
ATOM 3390 C CA . ASN A 1 425 ? 20.547 -38.344 -5.598 1 91.88 425 ASN A CA 1
ATOM 3391 C C . ASN A 1 425 ? 21.281 -39.344 -4.738 1 91.88 425 ASN A C 1
ATOM 3393 O O . ASN A 1 425 ? 21.578 -40.469 -5.184 1 91.88 425 ASN A O 1
ATOM 3397 N N . ASP A 1 426 ? 21.703 -38.969 -3.602 1 93.44 426 ASP A N 1
ATOM 3398 C CA . ASP A 1 426 ? 22.344 -39.844 -2.629 1 93.44 426 ASP A CA 1
ATOM 3399 C C . ASP A 1 426 ? 21.781 -39.625 -1.228 1 93.44 426 ASP A C 1
ATOM 3401 O O . ASP A 1 426 ? 22.516 -39.219 -0.321 1 93.44 426 ASP A O 1
ATOM 3405 N N . ARG A 1 427 ? 20.578 -40 -1.137 1 96.75 427 ARG A N 1
ATOM 3406 C CA . ARG A 1 427 ? 19.828 -39.656 0.068 1 96.75 427 ARG A CA 1
ATOM 3407 C C . ARG A 1 427 ? 20.297 -40.5 1.257 1 96.75 427 ARG A C 1
ATOM 3409 O O . ARG A 1 427 ? 20.484 -41.719 1.138 1 96.75 427 ARG A O 1
ATOM 3416 N N . LYS A 1 428 ? 20.609 -39.812 2.322 1 96.31 428 LYS A N 1
ATOM 3417 C CA . LYS A 1 428 ? 20.984 -40.438 3.59 1 96.31 428 LYS A CA 1
ATOM 3418 C C . LYS A 1 428 ? 20.312 -39.75 4.766 1 96.31 428 LYS A C 1
ATOM 3420 O O . LYS A 1 428 ? 20.062 -38.531 4.715 1 96.31 428 LYS A O 1
ATOM 3425 N N . GLU A 1 429 ? 19.969 -40.562 5.715 1 97.31 429 GLU A N 1
ATOM 3426 C CA . GLU A 1 429 ? 19.516 -39.938 6.957 1 97.31 429 GLU A CA 1
ATOM 3427 C C . GLU A 1 429 ? 20.656 -39.156 7.625 1 97.31 429 GLU A C 1
ATOM 3429 O O . GLU A 1 429 ? 21.812 -39.562 7.602 1 97.31 429 GLU A O 1
ATOM 3434 N N . ILE A 1 430 ? 20.328 -38.031 8.062 1 96.12 430 ILE A N 1
ATOM 3435 C CA . ILE A 1 430 ? 21.297 -37.188 8.758 1 96.12 430 ILE A CA 1
ATOM 3436 C C . ILE A 1 430 ? 20.75 -36.812 10.133 1 96.12 430 ILE A C 1
ATOM 3438 O O . ILE A 1 430 ? 19.875 -35.938 10.25 1 96.12 430 ILE A O 1
ATOM 3442 N N . VAL A 1 431 ? 21.234 -37.5 11.18 1 93.44 431 VAL A N 1
ATOM 3443 C CA . VAL A 1 431 ? 20.844 -37.281 12.562 1 93.44 431 VAL A CA 1
ATOM 3444 C C . VAL A 1 431 ? 22.078 -37.125 13.445 1 93.44 431 VAL A C 1
ATOM 3446 O O . VAL A 1 431 ? 23.016 -37.906 13.352 1 93.44 431 VAL A O 1
ATOM 3449 N N . SER A 1 432 ? 22.078 -36.031 14.164 1 88.56 432 SER A N 1
ATOM 3450 C CA . SER A 1 432 ? 23.172 -35.812 15.109 1 88.56 432 SER A CA 1
ATOM 3451 C C . SER A 1 432 ? 22.688 -35.031 16.328 1 88.56 432 SER A C 1
ATOM 3453 O O . SER A 1 432 ? 21.594 -34.469 16.312 1 88.56 432 SER A O 1
ATOM 3455 N N . SER A 1 433 ? 23.5 -35.125 17.422 1 80.69 433 SER A N 1
ATOM 3456 C CA . SER A 1 433 ? 23.172 -34.375 18.641 1 80.69 433 SER A CA 1
ATOM 3457 C C . SER A 1 433 ? 23.25 -32.875 18.406 1 80.69 433 SER A C 1
ATOM 3459 O O . SER A 1 433 ? 22.531 -32.094 19.047 1 80.69 433 SER A O 1
ATOM 3461 N N . GLU A 1 434 ? 24.031 -32.5 17.516 1 76.31 434 GLU A N 1
ATOM 3462 C CA . GLU A 1 434 ? 24.266 -31.094 17.25 1 76.31 434 GLU A CA 1
ATOM 3463 C C . GLU A 1 434 ? 23.172 -30.516 16.344 1 76.31 434 GLU A C 1
ATOM 3465 O O . GLU A 1 434 ? 22.656 -29.422 16.609 1 76.31 434 GLU A O 1
ATOM 3470 N N . THR A 1 435 ? 22.766 -31.25 15.375 1 81.38 435 THR A N 1
ATOM 3471 C CA . THR A 1 435 ? 21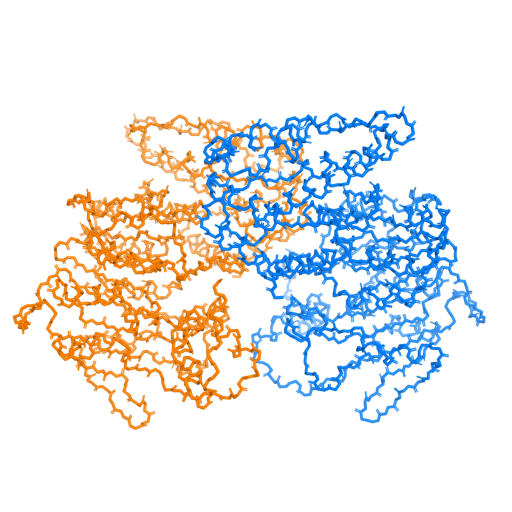.891 -30.688 14.344 1 81.38 435 THR A CA 1
ATOM 3472 C C . THR A 1 435 ? 20.469 -31.234 14.469 1 81.38 435 THR A C 1
ATOM 3474 O O . THR A 1 435 ? 19.562 -30.75 13.797 1 81.38 435 THR A O 1
ATOM 3477 N N . GLY A 1 436 ? 20.312 -32.188 15.406 1 89.19 436 GLY A N 1
ATOM 3478 C CA . GLY A 1 436 ? 19.016 -32.844 15.453 1 89.19 436 GLY A CA 1
ATOM 3479 C C . GLY A 1 436 ? 18.75 -33.719 14.25 1 89.19 436 GLY A C 1
ATOM 3480 O O . GLY A 1 436 ? 19.672 -34.312 13.672 1 89.19 436 GLY A O 1
ATOM 3481 N N . GLU A 1 437 ? 17.516 -33.938 13.953 1 94.31 437 GLU A N 1
ATOM 3482 C CA . GLU A 1 437 ? 17.141 -34.719 12.789 1 94.31 437 GLU A CA 1
ATOM 3483 C C . GLU A 1 437 ? 17.047 -33.844 11.539 1 94.31 437 GLU A C 1
ATOM 3485 O O . GLU A 1 437 ? 15.984 -33.281 11.258 1 94.31 437 GLU A O 1
ATOM 3490 N N . LYS A 1 438 ? 18.094 -33.812 10.852 1 95.69 438 LYS A N 1
ATOM 3491 C CA . LYS A 1 438 ? 18.156 -33 9.648 1 95.69 438 LYS A CA 1
ATOM 3492 C C . LYS A 1 438 ? 17.516 -33.719 8.461 1 95.69 438 LYS A C 1
ATOM 3494 O O . LYS A 1 438 ? 16.922 -33.062 7.586 1 95.69 438 LYS A O 1
ATOM 3499 N N . SER A 1 439 ? 17.703 -34.938 8.359 1 97.88 439 SER A N 1
ATOM 3500 C CA . SER A 1 439 ? 17.094 -35.781 7.312 1 97.88 439 SER A CA 1
ATOM 3501 C C . SER A 1 439 ? 16.641 -37.125 7.859 1 97.88 439 SER A C 1
ATOM 3503 O O . SER A 1 439 ? 17.375 -37.75 8.625 1 97.88 439 SER A O 1
ATOM 3505 N N . ARG A 1 440 ? 15.453 -37.438 7.547 1 98.12 440 ARG A N 1
ATOM 3506 C CA . ARG A 1 440 ? 14.859 -38.719 7.949 1 98.12 440 ARG A CA 1
ATOM 3507 C C . ARG A 1 440 ? 14.039 -39.312 6.82 1 98.12 440 ARG A C 1
ATOM 3509 O O . ARG A 1 440 ? 13.617 -38.594 5.902 1 98.12 440 ARG A O 1
ATOM 3516 N N . VAL A 1 441 ? 13.859 -40.625 6.863 1 98.25 441 VAL A N 1
ATOM 3517 C CA . VAL A 1 441 ? 13.008 -41.312 5.898 1 98.25 441 VAL A CA 1
ATOM 3518 C C . VAL A 1 441 ? 11.945 -42.125 6.637 1 98.25 441 VAL A C 1
ATOM 3520 O O . VAL A 1 441 ? 12.211 -42.688 7.691 1 98.25 441 VAL A O 1
ATOM 3523 N N . PHE A 1 442 ? 10.711 -42.125 6.184 1 98.38 442 PHE A N 1
ATOM 3524 C CA . PHE A 1 442 ? 9.586 -42.875 6.723 1 98.38 442 PHE A CA 1
ATOM 3525 C C . PHE A 1 442 ? 8.875 -43.656 5.617 1 98.38 442 PHE A C 1
ATOM 3527 O O . PHE A 1 442 ? 8.68 -43.125 4.52 1 98.38 442 PHE A O 1
ATOM 3534 N N . THR A 1 443 ? 8.477 -44.875 5.895 1 97.94 443 THR A N 1
ATOM 3535 C CA . THR A 1 443 ? 7.594 -45.562 4.965 1 97.94 443 THR A CA 1
ATOM 3536 C C . THR A 1 443 ? 6.199 -44.938 4.98 1 97.94 443 THR A C 1
ATOM 3538 O O . THR A 1 443 ? 5.848 -44.219 5.914 1 97.94 443 THR A O 1
ATOM 3541 N N . ALA A 1 444 ? 5.441 -45.188 3.914 1 98.25 444 ALA A N 1
ATOM 3542 C CA . ALA A 1 444 ? 4.07 -44.688 3.873 1 98.25 444 ALA A CA 1
ATOM 3543 C C . ALA A 1 444 ? 3.273 -45.188 5.082 1 98.25 444 ALA A C 1
ATOM 3545 O O . ALA A 1 444 ? 2.533 -44.406 5.691 1 98.25 444 ALA A O 1
ATOM 3546 N N . GLN A 1 445 ? 3.447 -46.406 5.473 1 97.5 445 GLN A N 1
ATOM 3547 C CA . GLN A 1 445 ? 2.729 -46.969 6.609 1 97.5 445 GLN A CA 1
ATOM 3548 C C . GLN A 1 445 ? 3.133 -46.281 7.91 1 97.5 445 GLN A C 1
ATOM 3550 O O . GLN A 1 445 ? 2.287 -46.031 8.766 1 97.5 445 GLN A O 1
ATOM 3555 N N . GLN A 1 446 ? 4.402 -46.062 8.086 1 97.75 446 GLN A N 1
ATOM 3556 C CA . GLN A 1 446 ? 4.875 -45.375 9.281 1 97.75 446 GLN A CA 1
ATOM 3557 C C . GLN A 1 446 ? 4.223 -44 9.414 1 97.75 446 GLN A C 1
ATOM 3559 O O . GLN A 1 446 ? 3.84 -43.594 10.508 1 97.75 446 GLN A O 1
ATOM 3564 N N . LEU A 1 447 ? 4.113 -43.281 8.297 1 98.06 447 LEU A N 1
ATOM 3565 C CA . LEU A 1 447 ? 3.492 -41.969 8.312 1 98.06 447 LEU A CA 1
ATOM 3566 C C . LEU A 1 447 ? 2.004 -42.062 8.633 1 98.06 447 LEU A C 1
ATOM 3568 O O . LEU A 1 447 ? 1.456 -41.219 9.344 1 98.06 447 LEU A O 1
ATOM 3572 N N . LEU A 1 448 ? 1.364 -43.062 8.07 1 96.94 448 LEU A N 1
ATOM 3573 C CA . LEU A 1 448 ? -0.042 -43.281 8.383 1 96.94 448 LEU A CA 1
ATOM 3574 C C . LEU A 1 448 ? -0.226 -43.562 9.875 1 96.94 448 LEU A C 1
ATOM 3576 O O . LEU A 1 448 ? -1.184 -43.094 10.484 1 96.94 448 LEU A O 1
ATOM 3580 N N . ASP A 1 449 ? 0.71 -44.312 10.461 1 96.69 449 ASP A N 1
ATOM 3581 C CA . ASP A 1 449 ? 0.657 -44.656 11.875 1 96.69 449 ASP A CA 1
ATOM 3582 C C . ASP A 1 449 ? 0.868 -43.438 12.75 1 96.69 449 ASP A C 1
ATOM 3584 O O . ASP A 1 449 ? 0.421 -43.406 13.898 1 96.69 449 ASP A O 1
ATOM 3588 N N . LEU A 1 450 ? 1.512 -42.469 12.195 1 96.06 450 LEU A N 1
ATOM 3589 C CA . LEU A 1 450 ? 1.729 -41.219 12.898 1 96.06 450 LEU A CA 1
ATOM 3590 C C . LEU A 1 450 ? 0.58 -40.25 12.648 1 96.06 450 LEU A C 1
ATOM 3592 O O . LEU A 1 450 ? 0.728 -39.031 12.836 1 96.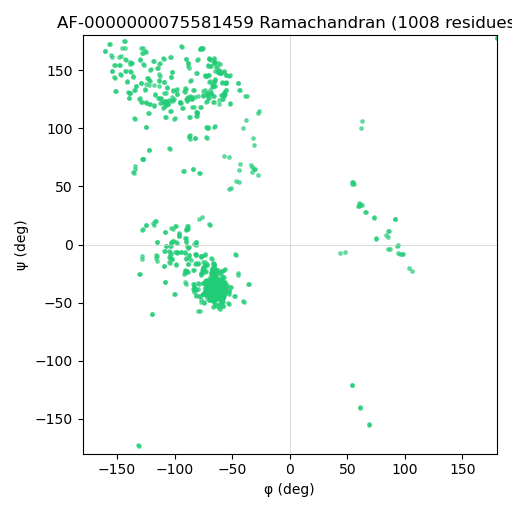06 450 LEU A O 1
ATOM 3596 N N . ASN A 1 451 ? -0.531 -40.719 12.102 1 95.31 451 ASN A N 1
ATOM 3597 C CA . ASN A 1 451 ? -1.683 -39.906 11.734 1 95.31 451 ASN A CA 1
ATOM 3598 C C . ASN A 1 451 ? -1.312 -38.844 10.703 1 95.31 451 ASN A C 1
ATOM 3600 O O . ASN A 1 451 ? -1.731 -37.688 10.805 1 95.31 451 ASN A O 1
ATOM 3604 N N . CYS A 1 452 ? -0.416 -39.219 9.812 1 97.19 452 CYS A N 1
ATOM 3605 C CA . CYS A 1 452 ? 0.048 -38.375 8.711 1 97.19 452 CYS A CA 1
ATOM 3606 C C . CYS A 1 452 ? 0.678 -37.094 9.219 1 97.19 452 CYS A C 1
ATOM 3608 O O . CYS A 1 452 ? 0.474 -36.031 8.641 1 97.19 452 CYS A O 1
ATOM 3610 N N . ASN A 1 453 ? 1.315 -37.156 10.328 1 97.12 453 ASN A N 1
ATOM 3611 C CA . ASN A 1 453 ? 2.104 -36 10.789 1 97.12 453 ASN A CA 1
ATOM 3612 C C . ASN A 1 453 ? 3.367 -35.844 9.953 1 97.12 453 ASN A C 1
ATOM 3614 O O . ASN A 1 453 ? 4.375 -36.5 10.195 1 97.12 453 ASN A O 1
ATOM 3618 N N . PHE A 1 454 ? 3.301 -34.906 9.039 1 98 454 PHE A N 1
ATOM 3619 C CA . PHE A 1 454 ? 4.418 -34.656 8.133 1 98 454 PHE A CA 1
ATOM 3620 C C . PHE A 1 454 ? 5.375 -33.625 8.719 1 98 454 PHE A C 1
ATOM 3622 O O . PHE A 1 454 ? 6.305 -33.188 8.047 1 98 454 PHE A O 1
ATOM 3629 N N . ASP A 1 455 ? 5.09 -33.156 9.93 1 96.31 455 ASP A N 1
ATOM 3630 C CA . ASP A 1 455 ? 5.945 -32.188 10.594 1 96.31 455 ASP A CA 1
ATOM 3631 C C . ASP A 1 455 ? 7.184 -32.844 11.188 1 96.31 455 ASP A C 1
ATOM 3633 O O . ASP A 1 455 ? 7.375 -32.844 12.406 1 96.31 455 ASP A O 1
ATOM 3637 N N . GLN A 1 456 ? 7.938 -33.406 10.289 1 95.81 456 GLN A N 1
ATOM 3638 C CA . GLN A 1 456 ? 9.18 -34.094 10.648 1 95.81 456 GLN A CA 1
ATOM 3639 C C . GLN A 1 456 ? 10.398 -33.25 10.305 1 95.81 456 GLN A C 1
ATOM 3641 O O . GLN A 1 456 ? 10.281 -32.281 9.539 1 95.81 456 GLN A O 1
ATOM 3646 N N . CYS A 1 457 ? 11.602 -33.594 10.938 1 95.81 457 CYS A N 1
ATOM 3647 C CA . CYS A 1 457 ? 12.852 -32.844 10.711 1 95.81 457 CYS A CA 1
ATOM 3648 C C . CYS A 1 457 ? 12.664 -31.375 10.969 1 95.81 457 CYS A C 1
ATOM 3650 O O . CYS A 1 457 ? 13.016 -30.547 10.125 1 95.81 457 CYS A O 1
ATOM 3652 N N . LYS A 1 458 ? 12.148 -31.031 12.109 1 91.12 458 LYS A N 1
ATOM 3653 C CA . LYS A 1 458 ? 11.844 -29.656 12.5 1 91.12 458 LYS A CA 1
ATOM 3654 C C . LYS A 1 458 ? 13.125 -28.859 12.75 1 91.12 458 LYS A C 1
ATOM 3656 O O . LYS A 1 458 ? 14.18 -29.438 13 1 91.12 458 LYS A O 1
ATOM 3661 N N . PHE A 1 459 ? 13.023 -27.609 12.586 1 89.75 459 PHE A N 1
ATOM 3662 C CA . PHE A 1 459 ? 14.125 -26.734 12.969 1 89.75 459 PHE A CA 1
ATOM 3663 C C . PHE A 1 459 ? 14.32 -26.734 14.477 1 89.75 459 PHE A C 1
ATOM 3665 O O . PHE A 1 459 ? 13.352 -26.75 15.234 1 89.75 459 PHE A O 1
ATOM 3672 N N . PRO A 1 460 ? 15.609 -26.812 14.906 1 78.12 460 PRO A N 1
ATOM 3673 C CA . PRO A 1 460 ? 15.859 -26.781 16.344 1 78.12 460 PRO A CA 1
ATOM 3674 C C . PRO A 1 460 ? 15.398 -25.484 17.016 1 78.12 460 PRO A C 1
ATOM 3676 O O . PRO A 1 460 ? 15.453 -24.422 16.391 1 78.12 460 PRO A O 1
ATOM 3679 N N . LYS A 1 461 ? 14.656 -25.5 17.906 1 58.69 461 LYS A N 1
ATOM 3680 C CA . LYS A 1 461 ? 14.156 -24.344 18.641 1 58.69 461 LYS A CA 1
ATOM 3681 C C . LYS A 1 461 ? 15.305 -23.531 19.219 1 58.69 461 LYS A C 1
ATOM 3683 O O . LYS A 1 461 ? 16.141 -24.047 19.953 1 58.69 461 LYS A O 1
ATOM 3688 N N . GLU A 1 462 ? 16.047 -22.766 18.578 1 47.34 462 GLU A N 1
ATOM 3689 C CA . GLU A 1 462 ? 16.906 -21.906 19.375 1 47.34 462 GLU A CA 1
ATOM 3690 C C . GLU A 1 462 ? 16.172 -21.391 20.609 1 47.34 462 GLU A C 1
ATOM 3692 O O . GLU A 1 462 ? 14.961 -21.219 20.594 1 47.34 462 GLU A O 1
ATOM 3697 N N . GLU A 1 463 ? 16.766 -21.562 21.875 1 36.25 463 GLU A N 1
ATOM 3698 C CA . GLU A 1 463 ? 16.312 -20.781 23.016 1 36.25 463 GLU A CA 1
ATOM 3699 C C . GLU A 1 463 ? 15.852 -19.391 22.594 1 36.25 463 GLU A C 1
ATOM 3701 O O . GLU A 1 463 ? 16.656 -18.578 22.125 1 36.25 463 GLU A O 1
ATOM 3706 N N . GLU A 1 464 ? 14.93 -19.359 21.859 1 36.47 464 GLU A N 1
ATOM 3707 C CA . GLU A 1 464 ? 14.383 -18.094 21.391 1 36.47 464 GLU A CA 1
ATOM 3708 C C . GLU A 1 464 ? 14.531 -17 22.438 1 36.47 464 GLU A C 1
ATOM 3710 O O . GLU A 1 464 ? 14.156 -17.188 23.609 1 36.47 464 GLU A O 1
ATOM 3715 N N . GLU A 1 465 ? 15.57 -16.281 22.406 1 34.81 465 GLU A N 1
ATOM 3716 C CA . GLU A 1 465 ? 15.43 -15.039 23.156 1 34.81 465 GLU A CA 1
ATOM 3717 C C . GLU A 1 465 ? 13.977 -14.586 23.234 1 34.81 465 GLU A C 1
ATOM 3719 O O . GLU A 1 465 ? 13.227 -14.75 22.266 1 34.81 465 GLU A O 1
ATOM 3724 N N . ILE A 1 466 ? 13.453 -14.578 24.453 1 33.12 466 ILE A N 1
ATOM 3725 C CA . ILE A 1 466 ? 12.172 -13.977 24.812 1 33.12 466 ILE A CA 1
ATOM 3726 C C . ILE A 1 466 ? 11.883 -12.781 23.906 1 33.12 466 ILE A C 1
ATOM 3728 O O . ILE A 1 466 ? 12.539 -11.742 24.016 1 33.12 466 ILE A O 1
ATOM 3732 N N . LEU A 1 467 ? 11.727 -13.086 22.688 1 36.16 467 LEU A N 1
ATOM 3733 C CA . LEU A 1 467 ? 11.258 -11.938 21.922 1 36.16 467 LEU A CA 1
ATOM 3734 C C . LEU A 1 467 ? 10.164 -11.188 22.672 1 36.16 467 LEU A C 1
ATOM 3736 O O . LEU A 1 467 ? 9.445 -11.781 23.484 1 36.16 467 LEU A O 1
ATOM 3740 N N . PRO A 1 468 ? 10.219 -9.898 22.766 1 35.72 468 PRO A N 1
ATOM 3741 C CA . PRO A 1 468 ? 9.18 -9.188 23.516 1 35.72 468 PRO A CA 1
ATOM 3742 C C . PRO A 1 468 ? 7.773 -9.688 23.188 1 35.72 468 PRO A C 1
ATOM 3744 O O . PRO A 1 468 ? 7.535 -10.203 22.094 1 35.72 468 PRO A O 1
ATOM 3747 N N . PRO A 1 469 ? 6.883 -9.836 24.125 1 32.5 469 PRO A N 1
ATOM 3748 C CA . PRO A 1 469 ? 5.512 -10.352 24.094 1 32.5 469 PRO A CA 1
ATOM 3749 C C . PRO A 1 469 ? 4.777 -9.984 22.812 1 32.5 469 PRO A C 1
ATOM 3751 O O . PRO A 1 469 ? 4.031 -10.797 22.266 1 32.5 469 PRO A O 1
ATOM 3754 N N . ALA A 1 470 ? 5.102 -8.836 22.344 1 33.06 470 ALA A N 1
ATOM 3755 C CA . ALA A 1 470 ? 4.293 -8.312 21.25 1 33.06 470 ALA A CA 1
ATOM 3756 C C . ALA A 1 470 ? 4.578 -9.062 19.953 1 33.06 470 ALA A C 1
ATOM 3758 O O . ALA A 1 470 ? 3.658 -9.367 19.188 1 33.06 470 ALA A O 1
ATOM 3759 N N . GLU A 1 471 ? 5.832 -9.383 19.672 1 38.53 471 GLU A N 1
ATOM 3760 C CA . GLU A 1 471 ? 6.172 -10.164 18.484 1 38.53 471 GLU A CA 1
ATOM 3761 C C . GLU A 1 471 ? 5.723 -11.617 18.625 1 38.53 471 GLU A C 1
ATOM 3763 O O . GLU A 1 471 ? 5.293 -12.242 17.656 1 38.53 471 GLU A O 1
ATOM 3768 N N . LEU A 1 472 ? 5.719 -12.055 19.859 1 37.47 472 LEU A N 1
ATOM 3769 C CA . LEU A 1 472 ? 5.203 -13.375 20.203 1 37.47 472 LEU A CA 1
ATOM 3770 C C . LEU A 1 472 ? 3.707 -13.469 19.906 1 37.47 472 LEU A C 1
ATOM 3772 O O . LEU A 1 472 ? 3.234 -14.469 19.375 1 37.47 472 LEU A O 1
ATOM 3776 N N . LEU A 1 473 ? 2.998 -12.422 20.297 1 36.25 473 LEU A N 1
ATOM 3777 C CA . LEU A 1 473 ? 1.557 -12.406 20.062 1 36.25 473 LEU A CA 1
ATOM 3778 C C . LEU A 1 473 ? 1.238 -12.336 18.578 1 36.25 473 LEU A C 1
ATOM 3780 O O . LEU A 1 473 ? 0.331 -13.023 18.094 1 36.25 473 LEU A O 1
ATOM 3784 N N . LYS A 1 474 ? 2.07 -11.555 17.875 1 38.75 474 LYS A N 1
ATOM 3785 C CA . LYS A 1 474 ? 1.877 -11.531 16.422 1 38.75 474 LYS A CA 1
ATOM 3786 C C . LYS A 1 474 ? 2.172 -12.898 15.812 1 38.75 474 LYS A C 1
ATOM 3788 O O . LYS A 1 474 ? 1.403 -13.383 14.984 1 38.75 474 LYS A O 1
ATOM 3793 N N . GLN A 1 475 ? 3.201 -13.555 16.234 1 41.09 475 GLN A N 1
ATOM 3794 C CA . GLN A 1 475 ? 3.48 -14.938 15.859 1 41.09 475 GLN A CA 1
ATOM 3795 C C . GLN A 1 475 ? 2.4 -15.883 16.375 1 41.09 475 GLN A C 1
ATOM 3797 O O . GLN A 1 475 ? 2.031 -16.844 15.711 1 41.09 475 GLN A O 1
ATOM 3802 N N . TYR A 1 476 ? 1.941 -15.602 17.641 1 37.94 476 TYR A N 1
ATOM 3803 C CA . TYR A 1 476 ? 0.862 -16.359 18.266 1 37.94 476 TYR A CA 1
ATOM 3804 C C . TYR A 1 476 ? -0.413 -16.281 17.438 1 37.94 476 TYR A C 1
ATOM 3806 O O . TYR A 1 476 ? -1.061 -17.281 17.172 1 37.94 476 TYR A O 1
ATOM 3814 N N . PHE A 1 477 ? -0.788 -15.109 17.047 1 37.09 477 PHE A N 1
ATOM 3815 C CA . PHE A 1 477 ? -2.016 -15 16.266 1 37.09 477 PHE A CA 1
ATOM 3816 C C . PHE A 1 477 ? -1.841 -15.641 14.891 1 37.09 477 PHE A C 1
ATOM 3818 O O . PHE A 1 477 ? -2.76 -16.281 14.375 1 37.09 477 PHE A O 1
ATOM 3825 N N . GLU A 1 478 ? -0.7 -15.531 14.383 1 39.91 478 GLU A N 1
ATOM 3826 C CA . GLU A 1 478 ? -0.432 -16.25 13.133 1 39.91 478 GLU A CA 1
ATOM 3827 C C . GLU A 1 478 ? -0.336 -17.75 13.375 1 39.91 478 GLU A C 1
ATOM 3829 O O . GLU A 1 478 ? -0.873 -18.547 12.594 1 39.91 478 GLU A O 1
ATOM 3834 N N . LYS A 1 479 ? 0.275 -18.125 14.562 1 36.25 479 LYS A N 1
ATOM 3835 C CA . LYS A 1 479 ? 0.308 -19.5 15.031 1 36.25 479 LYS A CA 1
ATOM 3836 C C . LYS A 1 479 ? -1.048 -19.922 15.594 1 36.25 479 LYS A C 1
ATOM 3838 O O . LYS A 1 479 ? -1.45 -21.078 15.453 1 36.25 479 LYS A O 1
ATOM 3843 N N . ARG A 1 480 ? -1.745 -19.078 16.391 1 35.56 480 ARG A N 1
ATOM 3844 C CA . ARG A 1 480 ? -3.059 -19.406 16.922 1 35.56 480 ARG A CA 1
ATOM 3845 C C . ARG A 1 480 ? -4.043 -19.734 15.812 1 35.56 480 ARG A C 1
ATOM 3847 O O . ARG A 1 480 ? -4.953 -20.547 16.016 1 35.56 480 ARG A O 1
ATOM 3854 N N . ALA A 1 481 ? -4.004 -19.156 14.734 1 35.34 481 ALA A N 1
ATOM 3855 C CA . ALA A 1 481 ? -4.816 -19.734 13.664 1 35.34 481 ALA A CA 1
ATOM 3856 C C . ALA A 1 481 ? -4.441 -21.188 13.422 1 35.34 481 ALA A C 1
ATOM 3858 O O . ALA A 1 481 ? -5.316 -22.031 13.172 1 35.34 481 ALA A O 1
ATOM 3859 N N . ALA A 1 482 ? -3.141 -21.531 13.625 1 34.47 482 ALA A N 1
ATOM 3860 C CA . ALA A 1 482 ? -2.75 -22.938 13.68 1 34.47 482 ALA A CA 1
ATOM 3861 C C . ALA A 1 482 ? -3.131 -23.547 15.023 1 34.47 482 ALA A C 1
ATOM 3863 O O . ALA A 1 482 ? -3.613 -24.688 15.078 1 34.47 482 ALA A O 1
ATOM 3864 N N . LEU A 1 483 ? -2.814 -22.844 16.234 1 35.06 483 LEU A N 1
ATOM 3865 C CA . LEU A 1 483 ? -2.953 -23.375 17.578 1 35.06 483 LEU A CA 1
ATOM 3866 C C . LEU A 1 483 ? -4.391 -23.266 18.078 1 35.06 483 LEU A C 1
ATOM 3868 O O . LEU A 1 483 ? -4.738 -23.781 19.125 1 35.06 483 LEU A O 1
ATOM 3872 N N . ASP A 1 484 ? -5.301 -22.516 17.531 1 36.59 484 ASP A N 1
ATOM 3873 C CA . ASP A 1 484 ? -6.641 -22.453 18.109 1 36.59 484 ASP A CA 1
ATOM 3874 C C . ASP A 1 484 ? -7.148 -23.859 18.469 1 36.59 484 ASP A C 1
ATOM 3876 O O . ASP A 1 484 ? -7.914 -24.016 19.422 1 36.59 484 ASP A O 1
ATOM 3880 N N . TYR A 1 485 ? -6.672 -24.859 17.797 1 34.31 485 TYR A N 1
ATOM 3881 C CA . TYR A 1 485 ? -7.242 -26.141 18.203 1 34.31 485 TYR A CA 1
ATOM 3882 C C . TYR A 1 485 ? -6.801 -26.5 19.625 1 34.31 485 TYR A C 1
ATOM 3884 O O . TYR A 1 485 ? -7.625 -26.891 20.453 1 34.31 485 TYR A O 1
ATOM 3892 N N . GLU A 1 486 ? -5.508 -26.375 19.922 1 34.44 486 GLU A N 1
ATOM 3893 C CA . GLU A 1 486 ? -5.074 -26.875 21.234 1 34.44 486 GLU A CA 1
ATOM 3894 C C . GLU A 1 486 ? -5.543 -25.969 22.359 1 34.44 486 GLU A C 1
ATOM 3896 O O . GLU A 1 486 ? -5.91 -26.438 23.438 1 34.44 486 GLU A O 1
ATOM 3901 N N . ILE A 1 487 ? -5.668 -24.688 22.125 1 37.06 487 ILE A N 1
ATOM 3902 C CA . ILE A 1 487 ? -6.125 -23.766 23.172 1 37.06 487 ILE A CA 1
ATOM 3903 C C . ILE A 1 487 ? -7.598 -24.031 23.484 1 37.06 487 ILE A C 1
ATOM 3905 O O . ILE A 1 487 ? -7.992 -24.109 24.641 1 37.06 487 ILE A O 1
ATOM 3909 N N . ASP A 1 488 ? -8.344 -24.266 22.406 1 40.06 488 ASP A N 1
ATOM 3910 C CA . ASP A 1 488 ? -9.727 -24.641 22.688 1 40.06 488 ASP A CA 1
ATOM 3911 C C . ASP A 1 488 ? -9.789 -25.906 23.531 1 40.06 488 ASP A C 1
ATOM 3913 O O . ASP A 1 488 ? -10.594 -26 24.469 1 40.06 488 ASP A O 1
ATOM 3917 N N . LYS A 1 489 ? -8.828 -26.812 23.25 1 41.72 489 LYS A N 1
ATOM 3918 C CA . LYS A 1 489 ? -8.766 -28.016 24.062 1 41.72 489 LYS A CA 1
ATOM 3919 C C . LYS A 1 489 ? -8.336 -27.703 25.484 1 41.72 489 LYS A C 1
ATOM 3921 O O . LYS A 1 489 ? -8.953 -28.172 26.438 1 41.72 489 LYS A O 1
ATOM 3926 N N . THR A 1 490 ? -7.367 -26.828 25.625 1 38.16 490 THR A N 1
ATOM 3927 C CA . THR A 1 490 ? -6.895 -26.484 26.969 1 38.16 490 THR A CA 1
ATOM 3928 C C . THR A 1 490 ? -7.902 -25.594 27.688 1 38.16 490 THR A C 1
ATOM 3930 O O . THR A 1 490 ? -8.18 -25.812 28.875 1 38.16 490 THR A O 1
ATOM 3933 N N . LEU A 1 491 ? -8.461 -24.672 27 1 41.78 491 LEU A N 1
ATOM 3934 C CA . LEU A 1 491 ? -9.5 -23.859 27.625 1 41.78 491 LEU A CA 1
ATOM 3935 C C . LEU A 1 491 ? -10.711 -24.703 28 1 41.78 491 LEU A C 1
ATOM 3937 O O . LEU A 1 491 ? -11.281 -24.516 29.078 1 41.78 491 LEU A O 1
ATOM 3941 N N . SER A 1 492 ? -10.977 -25.625 27.094 1 44 492 SER A N 1
ATOM 3942 C CA . SER A 1 492 ? -12.008 -26.578 27.469 1 44 492 SER A CA 1
ATOM 3943 C C . SER A 1 492 ? -11.625 -27.344 28.734 1 44 492 SER A C 1
ATOM 3945 O O . SER A 1 492 ? -12.453 -27.578 29.609 1 44 492 SER A O 1
ATOM 3947 N N . GLU A 1 493 ? -10.312 -27.656 28.781 1 43.56 493 GLU A N 1
ATOM 3948 C CA . GLU A 1 493 ? -9.836 -28.391 29.953 1 43.56 493 GLU A CA 1
ATOM 3949 C C . GLU A 1 493 ? -9.812 -27.5 31.188 1 43.56 493 GLU A C 1
ATOM 3951 O O . GLU A 1 493 ? -10.195 -27.938 32.281 1 43.56 493 GLU A O 1
ATOM 3956 N N . ILE A 1 494 ? -9.336 -26.328 30.922 1 40.34 494 ILE A N 1
ATOM 3957 C CA . ILE A 1 494 ? -9.328 -25.375 32.031 1 40.34 494 ILE A CA 1
ATOM 3958 C C . ILE A 1 494 ? -10.766 -25.094 32.469 1 40.34 494 ILE A C 1
ATOM 3960 O O . ILE A 1 494 ? -11.055 -25.062 33.688 1 40.34 494 ILE A O 1
ATOM 3964 N N . GLN A 1 495 ? -11.555 -24.859 31.438 1 39.16 495 GLN A N 1
ATOM 3965 C CA . GLN A 1 495 ? -12.969 -24.703 31.75 1 39.16 495 GLN A CA 1
ATOM 3966 C C . GLN A 1 495 ? -13.5 -25.891 32.531 1 39.16 495 GLN A C 1
ATOM 3968 O O . GLN A 1 495 ? -14.266 -25.719 33.5 1 39.16 495 GLN A O 1
ATOM 3973 N N . LYS A 1 496 ? -13.016 -27 32.094 1 47.44 496 LYS A N 1
ATOM 3974 C CA . LYS A 1 496 ? -13.375 -28.203 32.812 1 47.44 496 LYS A CA 1
ATOM 3975 C C . LYS A 1 496 ? -12.844 -28.172 34.25 1 47.44 496 LYS A C 1
ATOM 3977 O O . LYS A 1 496 ? -13.547 -28.531 35.188 1 47.44 496 LYS A O 1
ATOM 3982 N N . ILE A 1 497 ? -11.617 -27.766 34.25 1 42.84 497 ILE A N 1
ATOM 3983 C CA . ILE A 1 497 ? -11.008 -27.719 35.594 1 42.84 497 ILE A CA 1
ATOM 3984 C C . ILE A 1 497 ? -11.633 -26.594 36.406 1 42.84 497 ILE A C 1
ATOM 3986 O O . ILE A 1 497 ? -11.891 -26.766 37.594 1 42.84 497 ILE A O 1
ATOM 3990 N N . LEU A 1 498 ? -11.68 -25.469 35.625 1 40.56 498 LEU A N 1
ATOM 3991 C CA . LEU A 1 498 ? -12.234 -24.344 36.375 1 40.56 498 LEU A CA 1
ATOM 3992 C C . LEU A 1 498 ? -13.75 -24.469 36.5 1 40.56 498 LEU A C 1
ATOM 3994 O O . LEU A 1 498 ? -14.391 -23.688 37.219 1 40.56 498 LEU A O 1
ATOM 3998 N N . GLY A 1 499 ? -14.297 -25.562 36.406 1 42 499 GLY A N 1
ATOM 3999 C CA . GLY A 1 499 ? -15.711 -25.875 36.562 1 42 499 GLY A CA 1
ATOM 4000 C C . GLY A 1 499 ? -16.625 -24.875 35.875 1 42 499 GLY A C 1
ATOM 4001 O O . GLY A 1 499 ? -17.781 -24.719 36.281 1 42 499 GLY A O 1
ATOM 4002 N N . ILE A 1 500 ? -16.016 -23.797 35.375 1 37.75 500 ILE A N 1
ATOM 4003 C CA . ILE A 1 500 ? -16.906 -22.734 34.906 1 37.75 500 ILE A CA 1
ATOM 4004 C C . ILE A 1 500 ? -17.312 -23 33.469 1 37.75 500 ILE A C 1
ATOM 4006 O O . ILE A 1 500 ? -16.469 -23.359 32.625 1 37.75 500 ILE A O 1
ATOM 4010 N N . ASP A 1 501 ? -18.422 -23.719 33.188 1 37.28 501 ASP A N 1
ATOM 4011 C CA . ASP A 1 501 ? -19.141 -23.953 31.938 1 37.28 501 ASP A CA 1
ATOM 4012 C C . ASP A 1 501 ? -19.297 -22.656 31.156 1 37.28 501 ASP A C 1
ATOM 4014 O O . ASP A 1 501 ? -20.094 -21.781 31.547 1 37.28 501 ASP A O 1
ATOM 4018 N N . ILE A 1 502 ? -18.172 -21.938 30.891 1 33.31 502 ILE A N 1
ATOM 4019 C CA . ILE A 1 502 ? -18.609 -20.719 30.203 1 33.31 502 ILE A CA 1
ATOM 4020 C C . ILE A 1 502 ? -19.219 -21.094 28.859 1 33.31 502 ILE A C 1
ATOM 4022 O O . ILE A 1 502 ? -18.578 -21.781 28.047 1 33.31 502 ILE A O 1
ATOM 4026 N N . LYS A 1 503 ? -20.547 -21.109 28.766 1 32.59 503 LYS A N 1
ATOM 4027 C CA . LYS A 1 503 ? -21.391 -21.234 27.578 1 32.59 503 LYS A CA 1
ATOM 4028 C C . LYS A 1 503 ? -20.797 -20.469 26.391 1 32.59 503 LYS A C 1
ATOM 4030 O O . LYS A 1 503 ? -20.297 -19.344 26.562 1 32.59 503 LYS A O 1
ATOM 4035 N N . SER A 1 504 ? -20.203 -21.312 25.312 1 30.19 504 SER A N 1
ATOM 4036 C CA . SER A 1 504 ? -19.828 -20.938 23.953 1 30.19 504 SER A CA 1
ATOM 4037 C C . SER A 1 504 ? -20.688 -19.766 23.453 1 30.19 504 SER A C 1
ATOM 4039 O O . SER A 1 504 ? -21.891 -19.922 23.25 1 30.19 504 SER A O 1
ATOM 4041 N N . CYS A 1 505 ? -20.625 -18.641 24.141 1 24.72 505 CYS A N 1
ATOM 4042 C CA . CYS A 1 505 ? -21.453 -17.688 23.422 1 24.72 505 CYS A CA 1
ATOM 4043 C C . CYS A 1 505 ? -21.219 -17.781 21.922 1 24.72 505 CYS A C 1
ATOM 4045 O O . CYS A 1 505 ? -20.156 -17.406 21.422 1 24.72 505 CYS A O 1
ATOM 4047 N N . ASN A 1 506 ? -21.672 -18.953 21.25 1 20.83 506 ASN A N 1
ATOM 4048 C CA . ASN A 1 506 ? -22.031 -18.891 19.828 1 20.83 506 ASN A CA 1
ATOM 4049 C C . ASN A 1 506 ? -22.781 -17.594 19.516 1 20.83 506 ASN A C 1
ATOM 4051 O O . ASN A 1 506 ? -23.672 -17.188 20.25 1 20.83 506 ASN A O 1
ATOM 4055 N N . MET B 1 1 ? -12.328 -4.383 21.719 1 39.19 1 MET B N 1
ATOM 4056 C CA . MET B 1 1 ? -12.367 -5.785 21.312 1 39.19 1 MET B CA 1
ATOM 4057 C C . MET B 1 1 ? -13.305 -5.98 20.125 1 39.19 1 MET B C 1
ATOM 4059 O O . MET B 1 1 ? -12.945 -6.617 19.141 1 39.19 1 MET B O 1
ATOM 4063 N N . ALA B 1 2 ? -14.531 -5.281 20.281 1 44.47 2 ALA B N 1
ATOM 4064 C CA . ALA B 1 2 ? -15.594 -5.477 19.297 1 44.47 2 ALA B CA 1
ATOM 4065 C C . ALA B 1 2 ? -15.258 -4.789 17.984 1 44.47 2 ALA B C 1
ATOM 4067 O O . ALA B 1 2 ? -15.453 -5.363 16.906 1 44.47 2 ALA B O 1
ATOM 4068 N N . VAL B 1 3 ? -14.68 -3.461 18.016 1 48.94 3 VAL B N 1
ATOM 4069 C CA . VAL B 1 3 ? -14.445 -2.582 16.875 1 48.94 3 VAL B CA 1
ATOM 4070 C C . VAL B 1 3 ? -13.25 -3.086 16.078 1 48.94 3 VAL B C 1
ATOM 4072 O O . VAL B 1 3 ? -13.289 -3.123 14.852 1 48.94 3 VAL B O 1
ATOM 4075 N N . ASN B 1 4 ? -12.008 -3.4 16.766 1 57.53 4 ASN B N 1
ATOM 4076 C CA . ASN B 1 4 ? -10.891 -4.07 16.109 1 57.53 4 ASN B CA 1
ATOM 4077 C C . ASN B 1 4 ? -11.344 -5.289 15.32 1 57.53 4 ASN B C 1
ATOM 4079 O O . ASN B 1 4 ? -10.781 -5.602 14.273 1 57.53 4 ASN B O 1
ATOM 4083 N N . ASN B 1 5 ? -12.633 -5.449 15.633 1 76.06 5 ASN B N 1
ATOM 4084 C CA . ASN B 1 5 ? -13.234 -6.629 15.016 1 76.06 5 ASN B CA 1
ATOM 4085 C C . ASN B 1 5 ? -13.875 -6.297 13.672 1 76.06 5 ASN B C 1
ATOM 4087 O O . ASN B 1 5 ? -13.742 -7.062 12.711 1 76.06 5 ASN B O 1
ATOM 4091 N N . ILE B 1 6 ? -14.281 -4.871 13.547 1 83.81 6 ILE B N 1
ATOM 4092 C CA . ILE B 1 6 ? -15.008 -4.512 12.336 1 83.81 6 ILE B CA 1
ATOM 4093 C C . ILE B 1 6 ? -14.023 -4.379 11.172 1 83.81 6 ILE B C 1
ATOM 4095 O O . ILE B 1 6 ? -14.266 -4.902 10.086 1 83.81 6 ILE B O 1
ATOM 4099 N N . ILE B 1 7 ? -12.883 -3.705 11.414 1 85.12 7 ILE B N 1
ATOM 4100 C CA . ILE B 1 7 ? -11.875 -3.51 10.383 1 85.12 7 ILE B CA 1
ATOM 4101 C C . ILE B 1 7 ? -11.32 -4.859 9.945 1 85.12 7 ILE B C 1
ATOM 4103 O O . ILE B 1 7 ? -11.125 -5.102 8.75 1 85.12 7 ILE B O 1
ATOM 4107 N N . LYS B 1 8 ? -11.141 -5.66 10.922 1 84.12 8 LYS B N 1
ATOM 4108 C CA . LYS B 1 8 ? -10.617 -6.996 10.625 1 84.12 8 LYS B CA 1
ATOM 4109 C C . LYS B 1 8 ? -11.625 -7.805 9.812 1 84.12 8 LYS B C 1
ATOM 4111 O O . LYS B 1 8 ? -11.242 -8.5 8.867 1 84.12 8 LYS B O 1
ATOM 4116 N N . ARG B 1 9 ? -12.883 -7.68 10.172 1 89 9 ARG B N 1
ATOM 4117 C CA . ARG B 1 9 ? -13.938 -8.383 9.445 1 89 9 ARG B CA 1
ATOM 4118 C C . ARG B 1 9 ? -14.023 -7.906 8 1 89 9 ARG B C 1
ATOM 4120 O O . ARG B 1 9 ? -14.117 -8.719 7.078 1 89 9 ARG B O 1
ATOM 4127 N N . ILE B 1 10 ? -13.969 -6.617 7.805 1 91.5 10 ILE B N 1
ATOM 4128 C CA . ILE B 1 10 ? -14.031 -6.035 6.469 1 91.5 10 ILE B CA 1
ATOM 4129 C C . ILE B 1 10 ? -12.812 -6.473 5.66 1 91.5 10 ILE B C 1
ATOM 4131 O O . ILE B 1 10 ? -12.938 -6.863 4.496 1 91.5 10 ILE B O 1
ATOM 4135 N N . ARG B 1 11 ? -11.688 -6.441 6.293 1 86.38 11 ARG B N 1
ATOM 4136 C CA . ARG B 1 11 ? -10.453 -6.859 5.641 1 86.38 11 ARG B CA 1
ATOM 4137 C C . ARG B 1 11 ? -10.539 -8.305 5.172 1 86.38 11 ARG B C 1
ATOM 4139 O O . ARG B 1 11 ? -10.156 -8.625 4.047 1 86.38 11 ARG B O 1
ATOM 4146 N N . ASN B 1 12 ? -11.07 -9.164 6.012 1 84.38 12 ASN B N 1
ATOM 4147 C CA . ASN B 1 12 ? -11.18 -10.578 5.691 1 84.38 12 ASN B CA 1
ATOM 4148 C C . ASN B 1 12 ? -12.102 -10.812 4.496 1 84.38 12 ASN B C 1
ATOM 4150 O O . ASN B 1 12 ? -11.844 -11.688 3.67 1 84.38 12 ASN B O 1
ATOM 4154 N N . ILE B 1 13 ? -13.094 -10.039 4.398 1 90.06 13 ILE B N 1
ATOM 4155 C CA . ILE B 1 13 ? -14.016 -10.156 3.277 1 90.06 13 ILE B CA 1
ATOM 4156 C C . ILE B 1 13 ? -13.352 -9.641 2.004 1 90.06 13 ILE B C 1
ATOM 4158 O O . ILE B 1 13 ? -13.391 -10.297 0.962 1 90.06 13 ILE B O 1
ATOM 4162 N N . MET B 1 14 ? -12.664 -8.508 2.113 1 90.31 14 MET B N 1
ATOM 4163 C CA . MET B 1 14 ? -12.125 -7.836 0.936 1 90.31 14 MET B CA 1
ATOM 4164 C C . MET B 1 14 ? -10.93 -8.594 0.377 1 90.31 14 MET B C 1
ATOM 4166 O O . MET B 1 14 ? -10.617 -8.492 -0.811 1 90.31 14 MET B O 1
ATOM 4170 N N . ARG B 1 15 ? -10.328 -9.367 1.231 1 82.12 15 ARG B N 1
ATOM 4171 C CA . ARG B 1 15 ? -9.211 -10.18 0.768 1 82.12 15 ARG B CA 1
ATOM 4172 C C . ARG B 1 15 ? -9.68 -11.227 -0.239 1 82.12 15 ARG B C 1
ATOM 4174 O O . ARG B 1 15 ? -8.883 -11.719 -1.043 1 82.12 15 ARG B O 1
ATOM 4181 N N . GLN B 1 16 ? -10.938 -11.523 -0.183 1 83.38 16 GLN B N 1
ATOM 4182 C CA . GLN B 1 16 ? -11.516 -12.539 -1.062 1 83.38 16 GLN B CA 1
ATOM 4183 C C . GLN B 1 16 ? -11.969 -11.922 -2.385 1 83.38 16 GLN B C 1
ATOM 4185 O O . GLN B 1 16 ? -12.453 -12.633 -3.27 1 83.38 16 GLN B O 1
ATOM 4190 N N . ASP B 1 17 ? -11.82 -10.609 -2.49 1 89 17 ASP B N 1
ATOM 4191 C CA . ASP B 1 17 ? -12.273 -9.914 -3.691 1 89 17 ASP B CA 1
ATOM 4192 C C . ASP B 1 17 ? -11.109 -9.68 -4.66 1 89 17 ASP B C 1
ATOM 4194 O O . ASP B 1 17 ? -10.086 -9.109 -4.281 1 89 17 ASP B O 1
ATOM 4198 N N . ALA B 1 18 ? -11.266 -10.023 -5.887 1 83.88 18 ALA B N 1
ATOM 4199 C CA . ALA B 1 18 ? -10.219 -9.945 -6.902 1 83.88 18 ALA B CA 1
ATOM 4200 C C . ALA B 1 18 ? -9.859 -8.5 -7.211 1 83.88 18 ALA B C 1
ATOM 4202 O O . ALA B 1 18 ? -8.773 -8.219 -7.727 1 83.88 18 ALA B O 1
ATOM 4203 N N . GLY B 1 19 ? -10.781 -7.598 -6.918 1 86.81 19 GLY B N 1
ATOM 4204 C CA . GLY B 1 19 ? -10.578 -6.203 -7.285 1 86.81 19 GLY B CA 1
ATOM 4205 C C . GLY B 1 19 ? -9.711 -5.445 -6.301 1 86.81 19 GLY B C 1
ATOM 4206 O O . GLY B 1 19 ? -9.289 -4.32 -6.574 1 86.81 19 GLY B O 1
ATOM 4207 N N . ILE B 1 20 ? -9.406 -6.043 -5.215 1 86.31 20 ILE B N 1
ATOM 4208 C CA . ILE B 1 20 ? -8.641 -5.367 -4.172 1 86.31 20 ILE B CA 1
ATOM 4209 C C . ILE B 1 20 ? -7.219 -5.926 -4.133 1 86.31 20 ILE B C 1
ATOM 4211 O O . ILE B 1 20 ? -7.012 -7.102 -3.826 1 86.31 20 ILE B O 1
ATOM 4215 N N . ASN B 1 21 ? -6.191 -5.105 -4.348 1 76.19 21 ASN B N 1
ATOM 4216 C CA . ASN B 1 21 ? -4.816 -5.574 -4.473 1 76.19 21 ASN B CA 1
ATOM 4217 C C . ASN B 1 21 ? -3.939 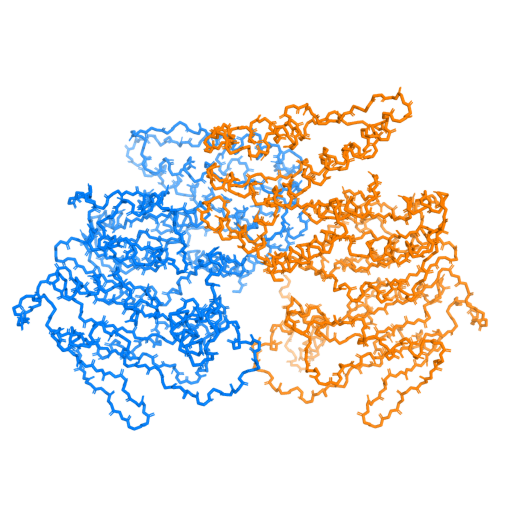-5.059 -3.334 1 76.19 21 ASN B C 1
ATOM 4219 O O . ASN B 1 21 ? -2.744 -5.355 -3.283 1 76.19 21 ASN B O 1
ATOM 4223 N N . GLY B 1 22 ? -4.465 -4.34 -2.398 1 75.38 22 GLY B N 1
ATOM 4224 C CA . GLY B 1 22 ? -3.639 -3.799 -1.33 1 75.38 22 GLY B CA 1
ATOM 4225 C C . GLY B 1 22 ? -4.422 -2.975 -0.328 1 75.38 22 GLY B C 1
ATOM 4226 O O . GLY B 1 22 ? -5.621 -2.744 -0.509 1 75.38 22 GLY B O 1
ATOM 4227 N N . ASP B 1 23 ? -3.654 -2.559 0.638 1 77.62 23 ASP B N 1
ATOM 4228 C CA . ASP B 1 23 ? -4.27 -1.859 1.762 1 77.62 23 ASP B CA 1
ATOM 4229 C C . ASP B 1 23 ? -4.832 -0.508 1.326 1 77.62 23 ASP B C 1
ATOM 4231 O O . ASP B 1 23 ? -5.91 -0.108 1.77 1 77.62 23 ASP B O 1
ATOM 4235 N N . ALA B 1 24 ? -4.105 0.146 0.482 1 79.06 24 ALA B N 1
ATOM 4236 C CA . ALA B 1 24 ? -4.574 1.463 0.06 1 79.06 24 ALA B CA 1
ATOM 4237 C C . ALA B 1 24 ? -5.93 1.367 -0.634 1 79.06 24 ALA B C 1
ATOM 4239 O O . ALA B 1 24 ? -6.828 2.17 -0.369 1 79.06 24 ALA B O 1
ATOM 4240 N N . GLN B 1 25 ? -6.105 0.398 -1.509 1 85.06 25 GLN B N 1
ATOM 4241 C CA . GLN B 1 25 ? -7.371 0.193 -2.203 1 85.06 25 GLN B CA 1
ATOM 4242 C C . GLN B 1 25 ? -8.469 -0.229 -1.232 1 85.06 25 GLN B C 1
ATOM 4244 O O . GLN B 1 25 ? -9.609 0.235 -1.333 1 85.06 25 GLN B O 1
ATOM 4249 N N . ARG B 1 26 ? -8.086 -1.058 -0.349 1 88.31 26 ARG B N 1
ATOM 4250 C CA . ARG B 1 26 ? -9.031 -1.533 0.652 1 88.31 26 ARG B CA 1
ATOM 4251 C C . ARG B 1 26 ? -9.547 -0.382 1.511 1 88.31 26 ARG B C 1
ATOM 4253 O O . ARG B 1 26 ? -10.75 -0.283 1.771 1 88.31 26 ARG B O 1
ATOM 4260 N N . ILE B 1 27 ? -8.641 0.417 1.919 1 87.06 27 ILE B N 1
ATOM 4261 C CA . ILE B 1 27 ? -8.984 1.539 2.785 1 87.06 27 ILE B CA 1
ATOM 4262 C C . ILE B 1 27 ? -9.875 2.521 2.029 1 87.06 27 ILE B C 1
ATOM 4264 O O . ILE B 1 27 ? -10.891 2.986 2.559 1 87.06 27 ILE B O 1
ATOM 4268 N N . GLU B 1 28 ? -9.508 2.832 0.832 1 88.56 28 GLU B N 1
ATOM 4269 C CA . GLU B 1 28 ? -10.336 3.723 0.026 1 88.56 28 GLU B CA 1
ATOM 4270 C C . GLU B 1 28 ? -11.742 3.154 -0.16 1 88.56 28 GLU B C 1
ATOM 4272 O O . GLU B 1 28 ? -12.734 3.877 -0.024 1 88.56 28 GLU B O 1
ATOM 4277 N N . GLN B 1 29 ? -11.797 1.876 -0.448 1 92.44 29 GLN B N 1
ATOM 4278 C CA . GLN B 1 29 ? -13.062 1.175 -0.651 1 92.44 29 GLN B CA 1
ATOM 4279 C C . GLN B 1 29 ? -13.945 1.268 0.587 1 92.44 29 GLN B C 1
ATOM 4281 O O . GLN B 1 29 ? -15.141 1.545 0.481 1 92.44 29 GLN B O 1
ATOM 4286 N N . MET B 1 30 ? -13.406 1.067 1.707 1 92.31 30 MET B N 1
ATOM 4287 C CA . MET B 1 30 ? -14.188 1.075 2.943 1 92.31 30 MET B CA 1
ATOM 4288 C C . MET B 1 30 ? -14.555 2.498 3.342 1 92.31 30 MET B C 1
ATOM 4290 O O . MET B 1 30 ? -15.656 2.74 3.838 1 92.31 30 MET B O 1
ATOM 4294 N N . THR B 1 31 ? -13.711 3.447 3.061 1 91.62 31 THR B N 1
ATOM 4295 C CA . THR B 1 31 ? -13.875 4.801 3.58 1 91.62 31 THR B CA 1
ATOM 4296 C C . THR B 1 31 ? -15.031 5.512 2.885 1 91.62 31 THR B C 1
ATOM 4298 O O . THR B 1 31 ? -15.758 6.285 3.51 1 91.62 31 THR B O 1
ATOM 4301 N N . TRP B 1 32 ? -15.203 5.262 1.561 1 95.12 32 TRP B N 1
ATOM 4302 C CA . TRP B 1 32 ? -16.312 5.961 0.93 1 95.12 32 TRP B CA 1
ATOM 4303 C C . TRP B 1 32 ? -17.656 5.438 1.445 1 95.12 32 TRP B C 1
ATOM 4305 O O . TRP B 1 32 ? -18.641 6.18 1.519 1 95.12 32 TRP B O 1
ATOM 4315 N N . MET B 1 33 ? -17.75 4.16 1.852 1 95.5 33 MET B N 1
ATOM 4316 C CA . MET B 1 33 ? -18.969 3.615 2.434 1 95.5 33 MET B CA 1
ATOM 4317 C C . MET B 1 33 ? -19.234 4.219 3.811 1 95.5 33 MET B C 1
ATOM 4319 O O . MET B 1 33 ? -20.359 4.613 4.117 1 95.5 33 MET B O 1
ATOM 4323 N N . ILE B 1 34 ? -18.172 4.32 4.582 1 92 34 ILE B N 1
ATOM 4324 C CA . ILE B 1 34 ? -18.281 4.914 5.906 1 92 34 ILE B CA 1
ATOM 4325 C C . ILE B 1 34 ? -18.719 6.375 5.777 1 92 34 ILE B C 1
ATOM 4327 O O . ILE B 1 34 ? -19.578 6.84 6.527 1 92 34 ILE B O 1
ATOM 4331 N N . PHE B 1 35 ? -18.172 7.07 4.785 1 95 35 PHE B N 1
ATOM 4332 C CA . PHE B 1 35 ? -18.547 8.461 4.535 1 95 35 PHE B CA 1
ATOM 4333 C C . PHE B 1 35 ? -20.047 8.57 4.262 1 95 35 PHE B C 1
ATOM 4335 O O . PHE B 1 35 ? -20.719 9.414 4.848 1 95 35 PHE B O 1
ATOM 4342 N N . LEU B 1 36 ? -20.562 7.719 3.367 1 96.69 36 LEU B N 1
ATOM 4343 C CA . LEU B 1 36 ? -21.969 7.793 3.004 1 96.69 36 LEU B CA 1
ATOM 4344 C C . LEU B 1 36 ? -22.859 7.488 4.207 1 96.69 36 LEU B C 1
ATOM 4346 O O . LEU B 1 36 ? -23.906 8.117 4.383 1 96.69 36 LEU B O 1
ATOM 4350 N N . LYS B 1 37 ? -22.438 6.57 5.008 1 94.38 37 LYS B N 1
ATOM 4351 C CA . LYS B 1 37 ? -23.188 6.234 6.211 1 94.38 37 LYS B CA 1
ATOM 4352 C C . LYS B 1 37 ? -23.203 7.398 7.199 1 94.38 37 LYS B C 1
ATOM 4354 O O . LYS B 1 37 ? -24.25 7.766 7.73 1 94.38 37 LYS B O 1
ATOM 4359 N N . VAL B 1 38 ? -22.062 7.934 7.426 1 91.56 38 VAL B N 1
ATOM 4360 C CA . VAL B 1 38 ? -21.922 9.07 8.336 1 91.56 38 VAL B CA 1
ATOM 4361 C C . VAL B 1 38 ? -22.719 10.258 7.812 1 91.56 38 VAL B C 1
ATOM 4363 O O . VAL B 1 38 ? -23.453 10.906 8.57 1 91.56 38 VAL B O 1
ATOM 4366 N N . TYR B 1 39 ? -22.578 10.523 6.543 1 95 39 TYR B N 1
ATOM 4367 C CA . TYR B 1 39 ? -23.297 11.633 5.938 1 95 39 TYR B CA 1
ATOM 4368 C C . TYR B 1 39 ? -24.797 11.445 6.078 1 95 39 TYR B C 1
ATOM 4370 O O . TYR B 1 39 ? -25.531 12.398 6.383 1 95 39 TYR B O 1
ATOM 4378 N N . ASP B 1 40 ? -25.25 10.258 5.902 1 95.25 40 ASP B N 1
ATOM 4379 C CA . ASP B 1 40 ? -26.672 9.953 6.039 1 95.25 40 ASP B CA 1
ATOM 4380 C C . ASP B 1 40 ? -27.156 10.203 7.465 1 95.25 40 ASP B C 1
ATOM 4382 O O . ASP B 1 40 ? -28.25 10.742 7.676 1 95.25 40 ASP B O 1
ATOM 4386 N N . THR B 1 41 ? -26.375 9.797 8.391 1 91.25 41 THR B N 1
ATOM 4387 C CA . THR B 1 41 ? -26.703 10.039 9.797 1 91.25 41 THR B CA 1
ATOM 4388 C C . THR B 1 41 ? -26.797 11.531 10.086 1 91.25 41 THR B C 1
ATOM 4390 O O . THR B 1 41 ? -27.703 11.977 10.789 1 91.25 41 THR B O 1
ATOM 4393 N N . GLN B 1 42 ? -25.844 12.266 9.547 1 92.06 42 GLN B N 1
ATOM 4394 C CA . GLN B 1 42 ? -25.875 13.711 9.719 1 92.06 42 GLN B CA 1
ATOM 4395 C C . GLN B 1 42 ? -27.125 14.32 9.086 1 92.06 42 GLN B C 1
ATOM 4397 O O . GLN B 1 42 ? -27.734 15.234 9.656 1 92.06 42 GLN B O 1
ATOM 4402 N N . GLU B 1 43 ? -27.5 13.82 7.914 1 94.62 43 GLU B N 1
ATOM 4403 C CA . GLU B 1 43 ? -28.672 14.344 7.238 1 94.62 43 GLU B CA 1
ATOM 4404 C C . GLU B 1 43 ? -29.938 14.094 8.062 1 94.62 43 GLU B C 1
ATOM 4406 O O . GLU B 1 43 ? -30.859 14.914 8.055 1 94.62 43 GLU B O 1
ATOM 4411 N N . GLU B 1 44 ? -29.953 12.992 8.773 1 93 44 GLU B N 1
ATOM 4412 C CA . GLU B 1 44 ? -31.078 12.734 9.664 1 93 44 GLU B CA 1
ATOM 4413 C C . GLU B 1 44 ? -31.219 13.836 10.711 1 93 44 GLU B C 1
ATOM 4415 O O . GLU B 1 44 ? -32.312 14.297 11.008 1 93 44 GLU B O 1
ATOM 4420 N N . THR B 1 45 ? -30.109 14.18 11.211 1 90.81 45 THR B N 1
ATOM 4421 C CA . THR B 1 45 ? -30.094 15.258 12.188 1 90.81 45 THR B CA 1
ATOM 4422 C C . THR B 1 45 ? -30.531 16.578 11.555 1 90.81 45 THR B C 1
ATOM 4424 O O . THR B 1 45 ? -31.297 17.328 12.164 1 90.81 45 THR B O 1
ATOM 4427 N N . TRP B 1 46 ? -30.109 16.828 10.328 1 93.31 46 TRP B N 1
ATOM 4428 C CA . TRP B 1 46 ? -30.453 18.062 9.625 1 93.31 46 TRP B CA 1
ATOM 4429 C C . TRP B 1 46 ? -31.938 18.078 9.266 1 93.31 46 TRP B C 1
ATOM 4431 O O . TRP B 1 46 ? -32.594 19.125 9.328 1 93.31 46 TRP B O 1
ATOM 4441 N N . GLU B 1 47 ? -32.438 16.969 8.945 1 95 47 GLU B N 1
ATOM 4442 C CA . GLU B 1 47 ? -33.844 16.828 8.68 1 95 47 GLU B CA 1
ATOM 4443 C C . GLU B 1 47 ? -34.688 17.125 9.922 1 95 47 GLU B C 1
ATOM 4445 O O . GLU B 1 47 ? -35.719 17.812 9.844 1 95 47 GLU B O 1
ATOM 4450 N N . TYR B 1 48 ? -34.219 16.609 11.008 1 93.38 48 TYR B N 1
ATOM 4451 C CA . TYR B 1 48 ? -34.906 16.844 12.273 1 93.38 48 TYR B CA 1
ATOM 4452 C C . TYR B 1 48 ? -34.906 18.328 12.641 1 93.38 48 TYR B C 1
ATOM 4454 O O . TYR B 1 48 ? -35.938 18.891 13.008 1 93.38 48 TYR B O 1
ATOM 4462 N N . LYS B 1 49 ? -33.781 18.938 12.516 1 91.44 49 LYS B N 1
ATOM 4463 C CA . LYS B 1 49 ? -33.625 20.359 12.812 1 91.44 49 LYS B CA 1
ATOM 4464 C C . LYS B 1 49 ? -34.531 21.188 11.898 1 91.44 49 LYS B C 1
ATOM 4466 O O . LYS B 1 49 ? -35.188 22.125 12.359 1 91.44 49 LYS B O 1
ATOM 4471 N N . ALA B 1 50 ? -34.562 20.828 10.641 1 94 50 ALA B N 1
ATOM 4472 C CA . ALA B 1 50 ? -35.406 21.547 9.68 1 94 50 ALA B CA 1
ATOM 4473 C C . ALA B 1 50 ? -36.875 21.406 10.016 1 94 50 ALA B C 1
ATOM 4475 O O . ALA B 1 50 ? -37.625 22.359 9.93 1 94 50 ALA B O 1
ATOM 4476 N N . SER B 1 51 ? -37.188 20.266 10.453 1 94.25 51 SER B N 1
ATOM 4477 C CA . SER B 1 51 ? -38.594 20.016 10.789 1 94.25 51 SER B CA 1
ATOM 4478 C C . SER B 1 51 ? -39.031 20.844 11.984 1 94.25 51 SER B C 1
ATOM 4480 O O . SER B 1 51 ? -40.156 21.312 12.039 1 94.25 51 SER B O 1
ATOM 4482 N N . ARG B 1 52 ? -38.188 21.062 12.828 1 93.19 52 ARG B N 1
ATOM 4483 C CA . ARG B 1 52 ? -38.5 21.875 14.008 1 93.19 52 ARG B CA 1
ATOM 4484 C C . ARG B 1 52 ? -38.719 23.328 13.617 1 93.19 52 ARG B C 1
ATOM 4486 O O . ARG B 1 52 ? -39.406 24.062 14.328 1 93.19 52 ARG B O 1
ATOM 4493 N N . GLU B 1 53 ? -38.125 23.703 12.609 1 93.12 53 GLU B N 1
ATOM 4494 C CA . GLU B 1 53 ? -38.281 25.078 12.109 1 93.12 53 GLU B CA 1
ATOM 4495 C C . GLU B 1 53 ? -39.344 25.141 11.008 1 93.12 53 GLU B C 1
ATOM 4497 O O . GLU B 1 53 ? -39.438 26.141 10.312 1 93.12 53 GLU B O 1
ATOM 4502 N N . SER B 1 54 ? -40.031 24.125 10.75 1 94.44 54 SER B N 1
ATOM 4503 C CA . SER B 1 54 ? -41.094 24 9.742 1 94.44 54 SER B CA 1
ATOM 4504 C C . SER B 1 54 ? -40.531 24.219 8.336 1 94.44 54 SER B C 1
ATOM 4506 O O . SER B 1 54 ? -41.156 24.859 7.504 1 94.44 54 SER B O 1
ATOM 4508 N N . LYS B 1 55 ? -39.312 23.781 8.195 1 93.81 55 LYS B N 1
ATOM 4509 C CA . LYS B 1 55 ? -38.656 23.781 6.887 1 93.81 55 LYS B CA 1
ATOM 4510 C C . LYS B 1 55 ? -38.406 22.359 6.398 1 93.81 55 LYS B C 1
ATOM 4512 O O . LYS B 1 55 ? -38.5 21.406 7.172 1 93.81 55 LYS B O 1
ATOM 4517 N N . THR B 1 56 ? -38.312 22.297 5.062 1 93.25 56 THR B N 1
ATOM 4518 C CA . THR B 1 56 ? -38 21 4.48 1 93.25 56 THR B CA 1
ATOM 4519 C C . THR B 1 56 ? -36.531 20.906 4.102 1 93.25 56 THR B C 1
ATOM 4521 O O . THR B 1 56 ? -36 21.812 3.457 1 93.25 56 THR B O 1
ATOM 4524 N N . TYR B 1 57 ? -35.844 19.891 4.602 1 94.06 57 TYR B N 1
ATOM 4525 C CA . TYR B 1 57 ? -34.469 19.625 4.23 1 94.06 57 TYR B CA 1
ATOM 4526 C C . TYR B 1 57 ? -34.375 18.906 2.887 1 94.06 57 TYR B C 1
ATOM 4528 O O . TYR B 1 57 ? -35.094 17.953 2.643 1 94.06 57 TYR B O 1
ATOM 4536 N N . GLN B 1 58 ? -33.594 19.422 1.996 1 94.25 58 GLN B N 1
ATOM 4537 C CA . GLN B 1 58 ? -33.344 18.781 0.708 1 94.25 58 GLN B CA 1
ATOM 4538 C C . GLN B 1 58 ? -31.938 18.25 0.616 1 94.25 58 GLN B C 1
ATOM 4540 O O . GLN B 1 58 ? -30.969 19.031 0.64 1 94.25 58 GLN B O 1
ATOM 4545 N N . SER B 1 59 ? -31.812 16.984 0.482 1 96.38 59 SER B N 1
ATOM 4546 C CA . SER B 1 59 ? -30.516 16.359 0.346 1 96.38 59 SER B CA 1
ATOM 4547 C C . SER B 1 59 ? -29.906 16.641 -1.022 1 96.38 59 SER B C 1
ATOM 4549 O O . SER B 1 59 ? -30.625 16.734 -2.021 1 96.38 59 SER B O 1
ATOM 4551 N N . ILE B 1 60 ? -28.578 16.797 -1.081 1 97 60 ILE B N 1
ATOM 4552 C CA . ILE B 1 60 ? -27.891 16.922 -2.361 1 97 60 ILE B CA 1
ATOM 4553 C C . ILE B 1 60 ? -27.812 15.555 -3.041 1 97 60 ILE B C 1
ATOM 4555 O O . ILE B 1 60 ? -27.656 15.469 -4.262 1 97 60 ILE B O 1
ATOM 4559 N N . ILE B 1 61 ? -27.938 14.492 -2.285 1 97.81 61 ILE B N 1
ATOM 4560 C CA . ILE B 1 61 ? -27.906 13.125 -2.807 1 97.81 61 ILE B CA 1
ATOM 4561 C C . ILE B 1 61 ? -29.328 12.719 -3.234 1 97.81 61 ILE B C 1
ATOM 4563 O O . ILE B 1 61 ? -30.266 12.805 -2.447 1 97.81 61 ILE B O 1
ATOM 4567 N N . PRO B 1 62 ? -29.453 12.266 -4.5 1 97.69 62 PRO B N 1
ATOM 4568 C CA . PRO B 1 62 ? -30.766 11.758 -4.918 1 97.69 62 PRO B CA 1
ATOM 4569 C C . PRO B 1 62 ? -31.312 10.711 -3.963 1 97.69 62 PRO B C 1
ATOM 4571 O O . PRO B 1 62 ? -30.562 9.898 -3.418 1 97.69 62 PRO B O 1
ATOM 4574 N N . LYS B 1 63 ? -32.625 10.711 -3.811 1 96.88 63 LYS B N 1
ATOM 4575 C CA . LYS B 1 63 ? -33.312 9.914 -2.797 1 96.88 63 LYS B CA 1
ATOM 4576 C C . LYS B 1 63 ? -32.906 8.438 -2.891 1 96.88 63 LYS B C 1
ATOM 4578 O O . LYS B 1 63 ? -32.562 7.816 -1.883 1 96.88 63 LYS B O 1
ATOM 4583 N N . ASP B 1 64 ? -32.812 7.918 -4.098 1 96.56 64 ASP B N 1
ATOM 4584 C CA . ASP B 1 64 ? -32.562 6.496 -4.297 1 96.56 64 ASP B CA 1
ATOM 4585 C C . ASP B 1 64 ? -31.094 6.156 -4.043 1 96.56 64 ASP B C 1
ATOM 4587 O O . ASP B 1 64 ? -30.734 4.98 -3.922 1 96.56 64 ASP B O 1
ATOM 4591 N N . LEU B 1 65 ? -30.281 7.211 -3.908 1 97.94 65 LEU B N 1
ATOM 4592 C CA . LEU B 1 65 ? -28.844 6.988 -3.764 1 97.94 65 LEU B CA 1
ATOM 4593 C C . LEU B 1 65 ? -28.391 7.258 -2.332 1 97.94 65 LEU B C 1
ATOM 4595 O O . LEU B 1 65 ? -27.219 7.074 -2.002 1 97.94 65 LEU B O 1
ATOM 4599 N N . ARG B 1 66 ? -29.359 7.676 -1.463 1 97.62 66 ARG B N 1
ATOM 4600 C CA . ARG B 1 66 ? -29.047 7.863 -0.049 1 97.62 66 ARG B CA 1
ATOM 4601 C C . ARG B 1 66 ? -28.797 6.527 0.64 1 97.62 66 ARG B C 1
ATOM 4603 O O . ARG B 1 66 ? -29.5 5.547 0.379 1 97.62 66 ARG B O 1
ATOM 4610 N N . TRP B 1 67 ? -27.812 6.5 1.516 1 97.38 67 TRP B N 1
ATOM 4611 C CA . TRP B 1 67 ? -27.375 5.273 2.164 1 97.38 67 TRP B CA 1
ATOM 4612 C C . TRP B 1 67 ? -28.547 4.473 2.699 1 97.38 67 TRP B C 1
ATOM 4614 O O . TRP B 1 67 ? -28.656 3.268 2.461 1 97.38 67 TRP B O 1
ATOM 4624 N N . ARG B 1 68 ? -29.516 5.109 3.346 1 96 68 ARG B N 1
ATOM 4625 C CA . ARG B 1 68 ? -30.641 4.48 4.031 1 96 68 ARG B CA 1
ATOM 4626 C C . ARG B 1 68 ? -31.562 3.785 3.037 1 96 68 ARG B C 1
ATOM 4628 O O . ARG B 1 68 ? -32.344 2.914 3.42 1 96 68 ARG B O 1
ATOM 4635 N N . ASN B 1 69 ? -31.422 4.125 1.802 1 96.56 69 ASN B N 1
ATOM 4636 C CA . ASN B 1 69 ? -32.406 3.641 0.844 1 96.56 69 ASN B CA 1
ATOM 4637 C C . ASN B 1 69 ? -31.875 2.463 0.032 1 96.56 69 ASN B C 1
ATOM 4639 O O . ASN B 1 69 ? -32.656 1.787 -0.662 1 96.56 69 ASN B O 1
ATOM 4643 N N . TRP B 1 70 ? -30.578 2.135 0.054 1 96.38 70 TRP B N 1
ATOM 4644 C CA . TRP B 1 70 ? -30.078 1.01 -0.725 1 96.38 70 TRP B CA 1
ATOM 4645 C C . TRP B 1 70 ? -29.203 0.102 0.134 1 96.38 70 TRP B C 1
ATOM 4647 O O . TRP B 1 70 ? -29.016 -1.077 -0.18 1 96.38 70 TRP B O 1
ATOM 4657 N N . ALA B 1 71 ? -28.609 0.638 1.174 1 95.94 71 ALA B N 1
ATOM 4658 C CA . ALA B 1 71 ? -27.547 -0.073 1.899 1 95.94 71 ALA B CA 1
ATOM 4659 C C . ALA B 1 71 ? -28.141 -0.9 3.039 1 95.94 71 ALA B C 1
ATOM 4661 O O . ALA B 1 71 ? -27.531 -1.878 3.482 1 95.94 71 ALA B O 1
ATOM 4662 N N . VAL B 1 72 ? -29.312 -0.59 3.543 1 94 72 VAL B N 1
ATOM 4663 C CA . VAL B 1 72 ? -29.922 -1.27 4.68 1 94 72 VAL B CA 1
ATOM 4664 C C . VAL B 1 72 ? -30.453 -2.631 4.242 1 94 72 VAL B C 1
ATOM 4666 O O . VAL B 1 72 ? -31.125 -2.742 3.209 1 94 72 VAL B O 1
ATOM 4669 N N . ASP B 1 73 ? -30.047 -3.623 5.012 1 92.38 73 ASP B N 1
ATOM 4670 C CA . ASP B 1 73 ? -30.531 -4.98 4.801 1 92.38 73 ASP B CA 1
ATOM 4671 C C . ASP B 1 73 ? -31.625 -5.332 5.797 1 92.38 73 ASP B C 1
ATOM 4673 O O . ASP B 1 73 ? -31.359 -5.566 6.977 1 92.38 73 ASP B O 1
ATOM 4677 N N . GLU B 1 74 ? -32.844 -5.41 5.355 1 89.62 74 GLU B N 1
ATOM 4678 C CA . GLU B 1 74 ? -34 -5.734 6.207 1 89.62 74 GLU B CA 1
ATOM 4679 C C . GLU B 1 74 ? -34.125 -7.238 6.426 1 89.62 74 GLU B C 1
ATOM 4681 O O . GLU B 1 74 ? -35.031 -7.703 7.109 1 89.62 74 GLU B O 1
ATOM 4686 N N . LYS B 1 75 ? -33.281 -8.008 5.871 1 88.31 75 LYS B N 1
ATOM 4687 C CA . LYS B 1 75 ? -33.219 -9.453 6.027 1 88.31 75 LYS B CA 1
ATOM 4688 C C . LYS B 1 75 ? -34.438 -10.125 5.43 1 88.31 75 LYS B C 1
ATOM 4690 O O . LYS B 1 75 ? -34.969 -11.086 5.988 1 88.31 75 LYS B O 1
ATOM 4695 N N . ASP B 1 76 ? -35.031 -9.508 4.434 1 87.38 76 ASP B N 1
ATOM 4696 C CA . ASP B 1 76 ? -36.188 -10.062 3.74 1 87.38 76 ASP B CA 1
ATOM 4697 C C . ASP B 1 76 ? -35.781 -10.68 2.402 1 87.38 76 ASP B C 1
ATOM 4699 O O . ASP B 1 76 ? -36.625 -11.094 1.621 1 87.38 76 ASP B O 1
ATOM 4703 N N . GLY B 1 77 ? -34.438 -10.656 2.158 1 86.5 77 GLY B N 1
ATOM 4704 C CA . GLY B 1 77 ? -33.906 -11.242 0.933 1 86.5 77 GLY B CA 1
ATOM 4705 C C . GLY B 1 77 ? -33.969 -10.297 -0.25 1 86.5 77 GLY B C 1
ATOM 4706 O O . GLY B 1 77 ? -33.656 -10.68 -1.375 1 86.5 77 GLY B O 1
ATOM 4707 N N . GLU B 1 78 ? -34.344 -8.984 -0.025 1 87.12 78 GLU B N 1
ATOM 4708 C CA . GLU B 1 78 ? -34.531 -8.039 -1.119 1 87.12 78 GLU B CA 1
ATOM 4709 C C . GLU B 1 78 ? -33.375 -7.082 -1.248 1 87.12 78 GLU B C 1
ATOM 4711 O O . GLU B 1 78 ? -33.281 -6.301 -2.199 1 87.12 78 GLU B O 1
ATOM 4716 N N . ALA B 1 79 ? -32.469 -7.254 -0.367 1 91.94 79 ALA B N 1
ATOM 4717 C CA . ALA B 1 79 ? -31.344 -6.332 -0.404 1 91.94 79 ALA B CA 1
ATOM 4718 C C . ALA B 1 79 ? -30.516 -6.535 -1.668 1 91.94 79 ALA B C 1
ATOM 4720 O O . ALA B 1 79 ? -30.297 -7.672 -2.098 1 91.94 79 ALA B O 1
ATOM 4721 N N . LEU B 1 80 ? -30.078 -5.398 -2.328 1 93.81 80 LEU B N 1
ATOM 4722 C CA . LEU B 1 80 ? -29.219 -5.461 -3.51 1 93.81 80 LEU B CA 1
ATOM 4723 C C . LEU B 1 80 ? -27.953 -6.266 -3.227 1 93.81 80 LEU B C 1
ATOM 4725 O O . LEU B 1 80 ? -27.328 -6.09 -2.182 1 93.81 80 LEU B O 1
ATOM 4729 N N . THR B 1 81 ? -27.547 -7.191 -4.086 1 94.62 81 THR B N 1
ATOM 4730 C CA . THR B 1 81 ? -26.344 -8 -3.979 1 94.62 81 THR B CA 1
ATOM 4731 C C . THR B 1 81 ? -25.906 -8.508 -5.352 1 94.62 81 THR B C 1
ATOM 4733 O O . THR B 1 81 ? -26.531 -8.18 -6.363 1 94.62 81 THR B O 1
ATOM 4736 N N . GLY B 1 82 ? -24.75 -9.125 -5.395 1 94.25 82 GLY B N 1
ATOM 4737 C CA . GLY B 1 82 ? -24.281 -9.695 -6.648 1 94.25 82 GLY B CA 1
ATOM 4738 C C . GLY B 1 82 ? -24.094 -8.664 -7.742 1 94.25 82 GLY B C 1
ATOM 4739 O O . GLY B 1 82 ? -23.625 -7.559 -7.484 1 94.25 82 GLY B O 1
ATOM 4740 N N . GLU B 1 83 ? -24.438 -9.016 -8.914 1 94.75 83 GLU B N 1
ATOM 4741 C CA . GLU B 1 83 ? -24.25 -8.164 -10.086 1 94.75 83 GLU B CA 1
ATOM 4742 C C . GLU B 1 83 ? -25.125 -6.914 -10.016 1 94.75 83 GLU B C 1
ATOM 4744 O O . GLU B 1 83 ? -24.719 -5.844 -10.477 1 94.75 83 GLU B O 1
ATOM 4749 N N . ALA B 1 84 ? -26.281 -7.062 -9.422 1 96.38 84 ALA B N 1
ATOM 4750 C CA . ALA B 1 84 ? -27.203 -5.934 -9.305 1 96.38 84 ALA B CA 1
ATOM 4751 C C . ALA B 1 84 ? -26.594 -4.824 -8.445 1 96.38 84 ALA B C 1
ATOM 4753 O O . ALA B 1 84 ? -26.688 -3.645 -8.789 1 96.38 84 ALA B O 1
ATOM 4754 N N . LEU B 1 85 ? -26 -5.219 -7.367 1 97.31 85 LEU B N 1
ATOM 4755 C CA . LEU B 1 85 ? -25.375 -4.234 -6.488 1 97.31 85 LEU B CA 1
ATOM 4756 C C . LEU B 1 85 ? -24.156 -3.594 -7.164 1 97.31 85 LEU B C 1
ATOM 4758 O O . LEU B 1 85 ? -23.969 -2.379 -7.074 1 97.31 85 LEU B O 1
ATOM 4762 N N . LEU B 1 86 ? -23.375 -4.395 -7.855 1 95.88 86 LEU B N 1
ATOM 4763 C CA . LEU B 1 86 ? -22.219 -3.863 -8.562 1 95.88 86 LEU B CA 1
ATOM 4764 C C . LEU B 1 86 ? -22.641 -2.836 -9.609 1 95.88 86 LEU B C 1
ATOM 4766 O O . LEU B 1 86 ? -22.047 -1.758 -9.703 1 95.88 86 LEU B O 1
ATOM 4770 N N . SER B 1 87 ? -23.656 -3.205 -10.344 1 96.06 87 SER B N 1
ATOM 4771 C CA . SER B 1 87 ? -24.172 -2.297 -11.367 1 96.06 87 SER B CA 1
ATOM 4772 C C . SER B 1 87 ? -24.703 -1.012 -10.742 1 96.06 87 SER B C 1
ATOM 4774 O O . SER B 1 87 ? -24.469 0.081 -11.266 1 96.06 87 SER B O 1
ATOM 4776 N N . PHE B 1 88 ? -25.422 -1.149 -9.648 1 97.62 88 PHE B N 1
ATOM 4777 C CA . PHE B 1 88 ? -25.938 0.013 -8.938 1 97.62 88 PHE B CA 1
ATOM 4778 C C . PHE B 1 88 ? -24.812 0.945 -8.516 1 97.62 88 PHE B C 1
ATOM 4780 O O . PHE B 1 88 ? -24.875 2.152 -8.758 1 97.62 88 PHE B O 1
ATOM 4787 N N . VAL B 1 89 ? -23.766 0.39 -7.953 1 97.56 89 VAL B N 1
ATOM 4788 C CA . VAL B 1 89 ? -22.672 1.192 -7.41 1 97.56 89 VAL B CA 1
ATOM 4789 C C . VAL B 1 89 ? -21.844 1.785 -8.555 1 97.56 89 VAL B C 1
ATOM 4791 O O . VAL B 1 89 ? -21.531 2.979 -8.547 1 97.56 89 VAL B O 1
ATOM 4794 N N . ASN B 1 90 ? -21.562 1.012 -9.57 1 93.88 90 ASN B N 1
ATOM 4795 C CA . ASN B 1 90 ? -20.656 1.408 -10.648 1 93.88 90 ASN B CA 1
ATOM 4796 C C . ASN B 1 90 ? -21.344 2.33 -11.648 1 93.88 90 ASN B C 1
ATOM 4798 O O . ASN B 1 90 ? -20.719 3.246 -12.188 1 93.88 90 ASN B O 1
ATOM 4802 N N . GLU B 1 91 ? -22.625 2.117 -11.859 1 94.69 91 GLU B N 1
ATOM 4803 C CA . GLU B 1 91 ? -23.281 2.777 -12.984 1 94.69 91 GLU B CA 1
ATOM 4804 C C . GLU B 1 91 ? -24.234 3.871 -12.508 1 94.69 91 GLU B C 1
ATOM 4806 O O . GLU B 1 91 ? -24.625 4.746 -13.281 1 94.69 91 GLU B O 1
ATOM 4811 N N . LYS B 1 92 ? -24.609 3.826 -11.281 1 97.12 92 LYS B N 1
ATOM 4812 C CA . LYS B 1 92 ? -25.562 4.809 -10.797 1 97.12 92 LYS B CA 1
ATOM 4813 C C . LYS B 1 92 ? -24.969 5.645 -9.664 1 97.12 92 LYS B C 1
ATOM 4815 O O . LYS B 1 92 ? -24.766 6.848 -9.812 1 97.12 92 LYS B O 1
ATOM 4820 N N . LEU B 1 93 ? -24.594 5.016 -8.609 1 97.81 93 LEU B N 1
ATOM 4821 C CA . LEU B 1 93 ? -24.172 5.707 -7.391 1 97.81 93 LEU B CA 1
ATOM 4822 C C . LEU B 1 93 ? -22.953 6.586 -7.66 1 97.81 93 LEU B C 1
ATOM 4824 O O . LEU B 1 93 ? -23.016 7.801 -7.477 1 97.81 93 LEU B O 1
ATOM 4828 N N . PHE B 1 94 ? -21.891 6.008 -8.188 1 96.44 94 PHE B N 1
ATOM 4829 C CA . PHE B 1 94 ? -20.641 6.73 -8.344 1 96.44 94 PHE B CA 1
ATOM 4830 C C . PHE B 1 94 ? -20.766 7.809 -9.414 1 96.44 94 PHE B C 1
ATOM 4832 O O . PHE B 1 94 ? -20.453 8.977 -9.172 1 96.44 94 PHE B O 1
ATOM 4839 N N . PRO B 1 95 ? -21.312 7.457 -10.57 1 95.12 95 PRO B N 1
ATOM 4840 C CA . PRO B 1 95 ? -21.469 8.508 -11.578 1 95.12 95 PRO B CA 1
ATOM 4841 C C . PRO B 1 95 ? -22.344 9.664 -11.094 1 95.12 95 PRO B C 1
ATOM 4843 O O . PRO B 1 95 ? -22.016 10.836 -11.336 1 95.12 95 PRO B O 1
ATOM 4846 N N . ALA B 1 96 ? -23.375 9.391 -10.383 1 97.25 96 ALA B N 1
ATOM 4847 C CA . ALA B 1 96 ? -24.266 10.438 -9.891 1 97.25 96 ALA B CA 1
ATOM 4848 C C . ALA B 1 96 ? -23.562 11.336 -8.883 1 97.25 96 ALA B C 1
ATOM 4850 O O . ALA B 1 96 ? -23.641 12.562 -8.969 1 97.25 96 ALA B O 1
ATOM 4851 N N . LEU B 1 97 ? -22.875 10.766 -7.934 1 97.31 97 LEU B N 1
ATOM 4852 C CA . LEU B 1 97 ? -22.25 11.539 -6.867 1 97.31 97 LEU B CA 1
ATOM 4853 C C . LEU B 1 97 ? -21.062 12.328 -7.406 1 97.31 97 LEU B C 1
ATOM 4855 O O . LEU B 1 97 ? -20.797 13.438 -6.938 1 97.31 97 LEU B O 1
ATOM 4859 N N . LYS B 1 98 ? -20.359 11.789 -8.422 1 93.69 98 LYS B N 1
ATOM 4860 C CA . LYS B 1 98 ? -19.25 12.492 -9.055 1 93.69 98 LYS B CA 1
ATOM 4861 C C . LYS B 1 98 ? -19.75 13.719 -9.812 1 93.69 98 LYS B C 1
ATOM 4863 O O . LYS B 1 98 ? -19.016 14.703 -9.961 1 93.69 98 LYS B O 1
ATOM 4868 N N . ASN B 1 99 ? -21.016 13.68 -10.227 1 94.5 99 ASN B N 1
ATOM 4869 C CA . ASN B 1 99 ? -21.516 14.719 -11.125 1 94.5 99 ASN B CA 1
ATOM 4870 C C . ASN B 1 99 ? -22.625 15.539 -10.469 1 94.5 99 ASN B C 1
ATOM 4872 O O . ASN B 1 99 ? -23.453 16.141 -11.164 1 94.5 99 ASN B O 1
ATOM 4876 N N . LEU B 1 100 ? -22.672 15.484 -9.133 1 96.12 100 LEU B N 1
ATOM 4877 C CA . LEU B 1 100 ? -23.641 16.328 -8.445 1 96.12 100 LEU B CA 1
ATOM 4878 C C . LEU B 1 100 ? -23.469 17.781 -8.828 1 96.12 100 LEU B C 1
ATOM 4880 O O . LEU B 1 100 ? -22.344 18.266 -8.969 1 96.12 100 LEU B O 1
ATOM 4884 N N . PRO B 1 101 ? -24.516 18.469 -9.031 1 93.94 101 PRO B N 1
ATOM 4885 C CA . PRO B 1 101 ? -24.422 19.891 -9.383 1 93.94 101 PRO B CA 1
ATOM 4886 C C . PRO B 1 101 ? -23.969 20.766 -8.211 1 93.94 101 PRO B C 1
ATOM 4888 O O . PRO B 1 101 ? -24.719 20.969 -7.258 1 93.94 101 PRO B O 1
ATOM 4891 N N . VAL B 1 102 ? -22.75 21.125 -8.156 1 93.62 102 VAL B N 1
ATOM 4892 C CA . VAL B 1 102 ? -22.188 21.984 -7.125 1 93.62 102 VAL B CA 1
ATOM 4893 C C . VAL B 1 102 ? -21.672 23.281 -7.75 1 93.62 102 VAL B C 1
ATOM 4895 O O . VAL B 1 102 ? -21.078 23.266 -8.828 1 93.62 102 VAL B O 1
ATOM 4898 N N . ASP B 1 103 ? -22.047 24.422 -7.23 1 91.62 103 ASP B N 1
ATOM 4899 C CA . ASP B 1 103 ? -21.531 25.719 -7.633 1 91.62 103 ASP B CA 1
ATOM 4900 C C . ASP B 1 103 ? -21.125 26.547 -6.422 1 91.62 103 ASP B C 1
ATOM 4902 O O . ASP B 1 103 ? -21.031 26.031 -5.309 1 91.62 103 ASP B O 1
ATOM 4906 N N . ALA B 1 104 ? -20.781 27.812 -6.609 1 88.25 104 ALA B N 1
ATOM 4907 C CA . ALA B 1 104 ? -20.234 28.672 -5.555 1 88.25 104 ALA B CA 1
ATOM 4908 C C . ALA B 1 104 ? -21.281 28.922 -4.465 1 88.25 104 ALA B C 1
ATOM 4910 O O . ALA B 1 104 ? -20.938 29.234 -3.326 1 88.25 104 ALA B O 1
ATOM 4911 N N . ASN B 1 105 ? -22.531 28.672 -4.805 1 91.88 105 ASN B N 1
ATOM 4912 C CA . ASN B 1 105 ? -23.609 28.953 -3.865 1 91.88 105 ASN B CA 1
ATOM 4913 C C . ASN B 1 105 ? -24.047 27.703 -3.111 1 91.88 105 ASN B C 1
ATOM 4915 O O . ASN B 1 105 ? -24.844 27.781 -2.17 1 91.88 105 ASN B O 1
ATOM 4919 N N . THR B 1 106 ? -23.5 26.609 -3.525 1 94 106 THR B N 1
ATOM 4920 C CA . THR B 1 106 ? -23.844 25.375 -2.826 1 94 106 THR B CA 1
ATOM 4921 C C . THR B 1 106 ? -23.234 25.359 -1.426 1 94 106 THR B C 1
ATOM 4923 O O . THR B 1 106 ? -22.031 25.594 -1.262 1 94 106 THR B O 1
ATOM 4926 N N . PRO B 1 107 ? -24.125 25.141 -0.418 1 93.81 107 PRO B N 1
ATOM 4927 C CA . PRO B 1 107 ? -23.578 25.078 0.942 1 93.81 107 PRO B CA 1
ATOM 4928 C C . PRO B 1 107 ? -22.469 24.047 1.093 1 93.81 107 PRO B C 1
ATOM 4930 O O . PRO B 1 107 ? -22.531 22.969 0.487 1 93.81 107 PRO B O 1
ATOM 4933 N N . ARG B 1 108 ? -21.516 24.375 1.939 1 93.56 108 ARG B N 1
ATOM 4934 C CA . ARG B 1 108 ? -20.344 23.531 2.154 1 93.56 108 ARG B CA 1
ATOM 4935 C C . ARG B 1 108 ? -20.75 22.141 2.604 1 93.56 108 ARG B C 1
ATOM 4937 O O . ARG B 1 108 ? -20.188 21.141 2.135 1 93.56 108 ARG B O 1
ATOM 4944 N N . ALA B 1 109 ? -21.75 22.062 3.469 1 93.31 109 ALA B N 1
ATOM 4945 C CA . ALA B 1 109 ? -22.219 20.797 3.998 1 93.31 109 ALA B CA 1
ATOM 4946 C C . ALA B 1 109 ? -22.688 19.875 2.875 1 93.31 109 ALA B C 1
ATOM 4948 O O . ALA B 1 109 ? -22.703 18.641 3.029 1 93.31 109 ALA B O 1
ATOM 4949 N N . LYS B 1 110 ? -23.047 20.469 1.747 1 95.44 110 LYS B N 1
ATOM 4950 C CA . LYS B 1 110 ? -23.562 19.703 0.617 1 95.44 110 LYS B CA 1
ATOM 4951 C C . LYS B 1 110 ? -22.469 19.469 -0.429 1 95.44 110 LYS B C 1
ATOM 4953 O O . LYS B 1 110 ? -22.312 18.359 -0.928 1 95.44 110 LYS B O 1
ATOM 4958 N N . SER B 1 111 ? -21.672 20.484 -0.718 1 95.31 111 SER B N 1
ATOM 4959 C CA . SER B 1 111 ? -20.672 20.406 -1.787 1 95.31 111 SER B CA 1
ATOM 4960 C C . SER B 1 111 ? -19.609 19.375 -1.478 1 95.31 111 SER B C 1
ATOM 4962 O O . SER B 1 111 ? -18.953 18.844 -2.387 1 95.31 111 SER B O 1
ATOM 4964 N N . ILE B 1 112 ? -19.438 19.016 -0.203 1 94.5 112 ILE B N 1
ATOM 4965 C CA . ILE B 1 112 ? -18.391 18.094 0.212 1 94.5 112 ILE B CA 1
ATOM 4966 C C . ILE B 1 112 ? -18.641 16.719 -0.405 1 94.5 112 ILE B C 1
ATOM 4968 O O . ILE B 1 112 ? -17.688 15.969 -0.656 1 94.5 112 ILE B O 1
ATOM 4972 N N . VAL B 1 113 ? -19.922 16.359 -0.698 1 96.06 113 VAL B N 1
ATOM 4973 C CA . VAL B 1 113 ? -20.234 15.047 -1.256 1 96.06 113 VAL B CA 1
ATOM 4974 C C . VAL B 1 113 ? -19.609 14.906 -2.635 1 96.06 113 VAL B C 1
ATOM 4976 O O . VAL B 1 113 ? -18.875 13.945 -2.889 1 96.06 113 VAL B O 1
ATOM 4979 N N . GLN B 1 114 ? -19.859 15.859 -3.469 1 95.62 114 GLN B N 1
ATOM 4980 C CA . GLN B 1 114 ? -19.297 15.828 -4.812 1 95.62 114 GLN B CA 1
ATOM 4981 C C . GLN B 1 114 ? -17.781 15.898 -4.766 1 95.62 114 GLN B C 1
ATOM 4983 O O . GLN B 1 114 ? -17.094 15.172 -5.492 1 95.62 114 GLN B O 1
ATOM 4988 N N . GLU B 1 115 ? -17.203 16.734 -3.904 1 92.56 115 GLU B N 1
ATOM 4989 C CA . GLU B 1 115 ? -15.766 16.922 -3.793 1 92.56 115 GLU B CA 1
ATOM 4990 C C . GLU B 1 115 ? -15.07 15.625 -3.381 1 92.56 115 GLU B C 1
ATOM 4992 O O . GLU B 1 115 ? -13.992 15.305 -3.895 1 92.56 115 GLU B O 1
ATOM 4997 N N . THR B 1 116 ? -15.695 14.938 -2.492 1 92.12 116 THR B N 1
ATOM 4998 C CA . THR B 1 116 ? -15.109 13.711 -1.974 1 92.12 116 THR B CA 1
ATOM 4999 C C . THR B 1 116 ? -15.18 12.594 -3.014 1 92.12 116 THR B C 1
ATOM 5001 O O . THR B 1 116 ? -14.25 11.797 -3.137 1 92.12 116 THR B O 1
ATOM 5004 N N . PHE B 1 117 ? -16.203 12.508 -3.824 1 93.81 117 PHE B N 1
ATOM 5005 C CA . PHE B 1 117 ? -16.422 11.391 -4.738 1 93.81 117 PHE B CA 1
ATOM 5006 C C . PHE B 1 117 ? -15.773 11.656 -6.09 1 93.81 117 PHE B C 1
ATOM 5008 O O . PHE B 1 117 ? -15.617 10.75 -6.902 1 93.81 117 PHE B O 1
ATOM 5015 N N . ALA B 1 118 ? -15.367 12.922 -6.289 1 88.81 118 ALA B N 1
ATOM 5016 C CA . ALA B 1 118 ? -14.844 13.32 -7.594 1 88.81 118 ALA B CA 1
ATOM 5017 C C . ALA B 1 118 ? -13.703 12.414 -8.039 1 88.81 118 ALA B C 1
ATOM 5019 O O . ALA B 1 118 ? -13.609 12.047 -9.211 1 88.81 118 ALA B O 1
ATOM 5020 N N . ASP B 1 119 ? -12.906 11.961 -7.082 1 84.38 119 ASP B N 1
ATOM 5021 C CA . ASP B 1 119 ? -11.688 11.258 -7.465 1 84.38 119 ASP B CA 1
ATOM 5022 C C . ASP B 1 119 ? -11.625 9.875 -6.812 1 84.38 119 ASP B C 1
ATOM 5024 O O . ASP B 1 119 ? -10.562 9.25 -6.777 1 84.38 119 ASP B O 1
ATOM 5028 N N . LEU B 1 120 ? -12.711 9.422 -6.34 1 86.94 120 LEU B N 1
ATOM 5029 C CA . LEU B 1 120 ? -12.727 8.125 -5.676 1 86.94 120 LEU B CA 1
ATOM 5030 C C . LEU B 1 120 ? -12.969 7.004 -6.684 1 86.94 120 LEU B C 1
ATOM 5032 O O . LEU B 1 120 ? -13.516 7.238 -7.762 1 86.94 120 LEU B O 1
ATOM 5036 N N . ASN B 1 121 ? -12.523 5.844 -6.301 1 86.31 121 ASN B N 1
ATOM 5037 C CA . ASN B 1 121 ? -12.703 4.652 -7.125 1 86.31 121 ASN B CA 1
ATOM 5038 C C . ASN B 1 121 ? -13.422 3.545 -6.363 1 86.31 121 ASN B C 1
ATOM 5040 O O . ASN B 1 121 ? -13.289 3.436 -5.145 1 86.31 121 ASN B O 1
ATOM 5044 N N . GLN B 1 122 ? -14.258 2.842 -7.113 1 92.06 122 GLN B N 1
ATOM 5045 C CA . GLN B 1 122 ? -14.828 1.582 -6.656 1 92.06 122 GLN B CA 1
ATOM 5046 C C . GLN B 1 122 ? -14.023 0.392 -7.16 1 92.06 122 GLN B C 1
ATOM 5048 O O . GLN B 1 122 ? -13.859 0.213 -8.367 1 92.06 122 GLN B O 1
ATOM 5053 N N . TYR B 1 123 ? -13.516 -0.477 -6.191 1 89.75 123 TYR B N 1
ATOM 5054 C CA . TYR B 1 123 ? -12.523 -1.471 -6.586 1 89.75 123 TYR B CA 1
ATOM 5055 C C . TYR B 1 123 ? -13.125 -2.871 -6.582 1 89.75 123 TYR B C 1
ATOM 5057 O O . TYR B 1 123 ? -12.641 -3.762 -7.289 1 89.75 123 TYR B O 1
ATOM 5065 N N . MET B 1 124 ? -14.086 -3.139 -5.688 1 93.44 124 MET B N 1
ATOM 5066 C CA . MET B 1 124 ? -14.57 -4.5 -5.5 1 93.44 124 MET B CA 1
ATOM 5067 C C . MET B 1 124 ? -15.273 -5.004 -6.758 1 93.44 124 MET B C 1
ATOM 5069 O O . MET B 1 124 ? -16 -4.254 -7.41 1 93.44 124 MET B O 1
ATOM 5073 N N . LYS B 1 125 ? -15.078 -6.281 -7.066 1 91 125 LYS B N 1
ATOM 5074 C CA . LYS B 1 125 ? -15.609 -6.875 -8.297 1 91 125 LYS B CA 1
ATOM 5075 C C . LYS B 1 125 ? -16.641 -7.961 -7.98 1 91 125 LYS B C 1
ATOM 5077 O O . LYS B 1 125 ? -17.281 -8.492 -8.891 1 91 125 LYS B O 1
ATOM 5082 N N . ASN B 1 126 ? -16.766 -8.328 -6.742 1 92.12 126 ASN B N 1
ATOM 5083 C CA . ASN B 1 126 ? -17.75 -9.32 -6.289 1 92.12 126 ASN B CA 1
ATOM 5084 C C . ASN B 1 126 ? -18.875 -8.672 -5.496 1 92.12 126 ASN B C 1
ATOM 5086 O O . ASN B 1 126 ? -18.672 -8.234 -4.359 1 92.12 126 ASN B O 1
ATOM 5090 N N . GLY B 1 127 ? -20.094 -8.648 -6.121 1 95.31 127 GLY B N 1
ATOM 5091 C CA . GLY B 1 127 ? -21.219 -7.965 -5.52 1 95.31 127 GLY B CA 1
ATOM 5092 C C . GLY B 1 127 ? -21.688 -8.609 -4.227 1 95.31 127 GLY B C 1
ATOM 5093 O O . GLY B 1 127 ? -22.234 -7.93 -3.355 1 95.31 127 GLY B O 1
ATOM 5094 N N . THR B 1 128 ? -21.516 -9.891 -4.125 1 93.56 128 THR B N 1
ATOM 5095 C CA . THR B 1 128 ? -21.891 -10.578 -2.895 1 93.56 128 THR B CA 1
ATOM 5096 C C . THR B 1 128 ? -20.969 -10.172 -1.747 1 93.56 128 THR B C 1
ATOM 5098 O O . THR B 1 128 ? -21.438 -9.922 -0.633 1 93.56 128 THR B O 1
ATOM 5101 N N . LEU B 1 129 ? -19.672 -10.133 -2.016 1 93.94 129 LEU B N 1
ATOM 5102 C CA . LEU B 1 129 ? -18.719 -9.68 -1.014 1 93.94 129 LEU B CA 1
ATOM 5103 C C . LEU B 1 129 ? -18.953 -8.211 -0.662 1 93.94 129 LEU B C 1
ATOM 5105 O O . LEU B 1 129 ? -18.875 -7.828 0.507 1 93.94 129 LEU B O 1
ATOM 5109 N N . LEU B 1 130 ? -19.281 -7.418 -1.68 1 97.25 130 LEU B N 1
ATOM 5110 C CA . LEU B 1 130 ? -19.609 -6.012 -1.448 1 97.25 130 LEU B CA 1
ATOM 5111 C C . LEU B 1 130 ? -20.781 -5.871 -0.498 1 97.25 130 LEU B C 1
ATOM 5113 O O . LEU B 1 130 ? -20.766 -5.043 0.417 1 97.25 130 LEU B O 1
ATOM 5117 N N . ARG B 1 131 ? -21.812 -6.684 -0.683 1 97.06 131 ARG B N 1
ATOM 5118 C CA . ARG B 1 131 ? -22.984 -6.68 0.192 1 97.06 131 ARG B CA 1
ATOM 5119 C C . ARG B 1 131 ? -22.594 -6.996 1.631 1 97.06 131 ARG B C 1
ATOM 5121 O O . ARG B 1 131 ? -23.078 -6.363 2.568 1 97.06 131 ARG B O 1
ATOM 5128 N N . GLN B 1 132 ? -21.719 -7.914 1.806 1 94.62 132 GLN B N 1
ATOM 5129 C CA . GLN B 1 132 ? -21.266 -8.281 3.145 1 94.62 132 GLN B CA 1
ATOM 5130 C C . GLN B 1 132 ? -20.578 -7.105 3.834 1 94.62 132 GLN B C 1
ATOM 5132 O O . GLN B 1 132 ? -20.812 -6.859 5.02 1 94.62 132 GLN B O 1
ATOM 5137 N N . VAL B 1 133 ? -19.766 -6.422 3.076 1 96.38 133 VAL B N 1
ATOM 5138 C CA . VAL B 1 133 ? -19.062 -5.266 3.633 1 96.38 133 VAL B CA 1
ATOM 5139 C C . VAL B 1 133 ? -20.078 -4.184 4.008 1 96.38 133 VAL B C 1
ATOM 5141 O O . VAL B 1 133 ? -20.016 -3.615 5.098 1 96.38 133 VAL B O 1
ATOM 5144 N N . VAL B 1 134 ? -21.047 -3.902 3.119 1 97.38 134 VAL B N 1
ATOM 5145 C CA . VAL B 1 134 ? -22.094 -2.914 3.373 1 97.38 134 VAL B CA 1
ATOM 5146 C C . VAL B 1 134 ? -22.844 -3.275 4.652 1 97.38 134 VAL B C 1
ATOM 5148 O O . VAL B 1 134 ? -23.156 -2.404 5.469 1 97.38 134 VAL B O 1
ATOM 5151 N N . ASN B 1 135 ? -23.109 -4.539 4.828 1 95.81 135 ASN B N 1
ATOM 5152 C CA . ASN B 1 135 ? -23.812 -4.996 6.023 1 95.81 135 ASN B CA 1
ATOM 5153 C C . ASN B 1 135 ? -23 -4.723 7.289 1 95.81 135 ASN B C 1
ATOM 5155 O O . ASN B 1 135 ? -23.562 -4.34 8.312 1 95.81 135 ASN B O 1
ATOM 5159 N N . ILE B 1 136 ? -21.75 -4.953 7.238 1 93.81 136 ILE B N 1
ATOM 5160 C CA . ILE B 1 136 ? -20.891 -4.684 8.391 1 93.81 136 ILE B CA 1
ATOM 5161 C C . ILE B 1 136 ? -20.891 -3.186 8.688 1 93.81 136 ILE B C 1
ATOM 5163 O O . ILE B 1 136 ? -21 -2.777 9.844 1 93.81 136 ILE B O 1
ATOM 5167 N N . VAL B 1 137 ? -20.797 -2.326 7.648 1 92.56 137 VAL B N 1
ATOM 5168 C CA . VAL B 1 137 ? -20.812 -0.877 7.82 1 92.56 137 VAL B CA 1
ATOM 5169 C C . VAL B 1 137 ? -22.125 -0.447 8.469 1 92.56 137 VAL B C 1
ATOM 5171 O O . VAL B 1 137 ? -22.141 0.454 9.305 1 92.56 137 VAL B O 1
ATOM 5174 N N . ASN B 1 138 ? -23.203 -1.124 8.156 1 92.44 138 ASN B N 1
ATOM 5175 C CA . ASN B 1 138 ? -24.531 -0.818 8.703 1 92.44 138 ASN B CA 1
ATOM 5176 C C . ASN B 1 138 ? -24.594 -1.121 10.195 1 92.44 138 ASN B C 1
ATOM 5178 O O . ASN B 1 138 ? -25.469 -0.598 10.898 1 92.44 138 ASN B O 1
ATOM 5182 N N . GLU B 1 139 ? -23.75 -1.951 10.656 1 88.06 139 GLU B N 1
ATOM 5183 C CA . GLU B 1 139 ? -23.734 -2.301 12.07 1 88.06 139 GLU B CA 1
ATOM 5184 C C . GLU B 1 139 ? -23.172 -1.157 12.914 1 88.06 139 GLU B C 1
ATOM 5186 O O . GLU B 1 139 ? -23.391 -1.116 14.133 1 88.06 139 GLU B O 1
ATOM 5191 N N . ILE B 1 140 ? -22.5 -0.312 12.25 1 82.75 140 ILE B N 1
ATOM 5192 C CA . ILE B 1 140 ? -21.875 0.79 12.969 1 82.75 140 ILE B CA 1
ATOM 5193 C C . ILE B 1 140 ? -22.922 1.841 13.312 1 82.75 140 ILE B C 1
ATOM 5195 O O . ILE B 1 140 ? -23.609 2.35 12.43 1 82.75 140 ILE B O 1
ATOM 5199 N N . GLU B 1 141 ? -23.125 2.088 14.586 1 79 141 GLU B N 1
ATOM 5200 C CA . GLU B 1 141 ? -24.062 3.123 15.008 1 79 141 GLU B CA 1
ATOM 5201 C C . GLU B 1 141 ? -23.328 4.375 15.477 1 79 141 GLU B C 1
ATOM 5203 O O . GLU B 1 141 ? -22.594 4.336 16.469 1 79 141 GLU B O 1
ATOM 5208 N N . PHE B 1 142 ? -23.469 5.434 14.812 1 71.69 142 PHE B N 1
ATOM 5209 C CA . PHE B 1 142 ? -22.719 6.652 15.078 1 71.69 142 PHE B CA 1
ATOM 5210 C C . PHE B 1 142 ? -23.5 7.586 16 1 71.69 142 PHE B C 1
ATOM 5212 O O . PHE B 1 142 ? -22.953 8.586 16.469 1 71.69 142 PHE B O 1
ATOM 5219 N N . ASP B 1 143 ? -24.734 7.344 16.359 1 64.88 143 ASP B N 1
ATOM 5220 C CA . ASP B 1 143 ? -25.578 8.25 17.141 1 64.88 143 ASP B CA 1
ATOM 5221 C C . ASP B 1 143 ? -25.359 8.055 18.641 1 64.88 143 ASP B C 1
ATOM 5223 O O . ASP B 1 143 ? -25.719 8.914 19.438 1 64.88 143 ASP B O 1
ATOM 5227 N N . ASP B 1 144 ? -24.734 7.055 19.062 1 61.5 144 ASP B N 1
ATOM 5228 C CA . ASP B 1 144 ? -24.562 6.781 20.484 1 61.5 144 ASP B CA 1
ATOM 5229 C C . ASP B 1 144 ? -23.125 7.039 20.922 1 61.5 144 ASP B C 1
ATOM 5231 O O . ASP B 1 144 ? -22.172 6.824 20.156 1 61.5 144 ASP B O 1
ATOM 5235 N N . ALA B 1 145 ? -22.984 7.852 22.094 1 54.69 145 ALA B N 1
ATOM 5236 C CA . ALA B 1 145 ? -21.688 8.188 22.672 1 54.69 145 ALA B CA 1
ATOM 5237 C C . ALA B 1 145 ? -20.734 6.988 22.641 1 54.69 145 ALA B C 1
ATOM 5239 O O . ALA B 1 145 ? -19.562 7.133 22.328 1 54.69 145 ALA B O 1
ATOM 5240 N N . ASP B 1 146 ? -21.234 5.902 23.078 1 56.66 146 ASP B N 1
ATOM 5241 C CA . ASP B 1 146 ? -20.453 4.676 23.078 1 56.66 146 ASP B CA 1
ATOM 5242 C C . ASP B 1 146 ? -19.969 4.336 21.656 1 56.66 146 ASP B C 1
ATOM 5244 O O . ASP B 1 146 ? -18.844 3.846 21.484 1 56.66 146 ASP B O 1
ATOM 5248 N N . ASP B 1 147 ? -20.688 4.902 20.75 1 58.38 147 ASP B N 1
ATOM 5249 C CA . ASP B 1 147 ? -20.375 4.559 19.359 1 58.38 147 ASP B CA 1
ATOM 5250 C C . ASP B 1 147 ? -19.344 5.52 18.781 1 58.38 147 ASP B C 1
ATOM 5252 O O . ASP B 1 147 ? -18.562 5.141 17.891 1 58.38 147 ASP B O 1
ATOM 5256 N N . ARG B 1 148 ? -19.312 6.645 19.391 1 61.19 148 ARG B N 1
ATOM 5257 C CA . ARG B 1 148 ? -18.266 7.566 18.969 1 61.19 148 ARG B CA 1
ATOM 5258 C C . ARG B 1 148 ? -16.875 7.031 19.328 1 61.19 148 ARG B C 1
ATOM 5260 O O . ARG B 1 148 ? -15.93 7.164 18.547 1 61.19 148 ARG B O 1
ATOM 5267 N N . HIS B 1 149 ? -16.844 6.414 20.453 1 65.5 149 HIS B N 1
ATOM 5268 C CA . HIS B 1 149 ? -15.609 5.758 20.844 1 65.5 149 HIS B CA 1
ATOM 5269 C C . HIS B 1 149 ? -15.266 4.617 19.891 1 65.5 149 HIS B C 1
ATOM 5271 O O . HIS B 1 149 ? -14.102 4.445 19.516 1 65.5 149 HIS B O 1
ATOM 5277 N N . THR B 1 150 ? -16.359 3.988 19.547 1 70 150 THR B N 1
ATOM 5278 C CA . THR B 1 150 ? -16.172 2.889 18.609 1 70 150 THR B CA 1
ATOM 5279 C C . THR B 1 150 ? -15.625 3.402 17.281 1 70 150 THR B C 1
ATOM 5281 O O . THR B 1 150 ? -14.711 2.805 16.703 1 70 150 THR B O 1
ATOM 5284 N N . PHE B 1 151 ? -16.109 4.535 16.859 1 72.25 151 PHE B N 1
ATOM 5285 C CA . PHE B 1 151 ? -15.617 5.066 15.594 1 72.25 151 PHE B CA 1
ATOM 5286 C C . PHE B 1 151 ? -14.18 5.531 15.727 1 72.25 151 PHE B C 1
ATOM 5288 O O . PHE B 1 151 ? -13.383 5.371 14.797 1 72.25 151 PHE B O 1
ATOM 5295 N N . GLY B 1 152 ? -13.984 6.172 16.891 1 74 152 GLY B N 1
ATOM 5296 C 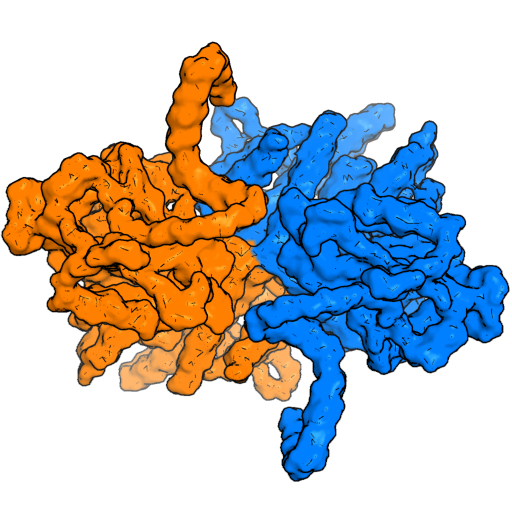CA . GLY B 1 152 ? -12.602 6.551 17.125 1 74 152 GLY B CA 1
ATOM 5297 C C . GLY B 1 152 ? -11.633 5.398 16.969 1 74 152 GLY B C 1
ATOM 5298 O O . GLY B 1 152 ? -10.578 5.547 16.344 1 74 152 GLY B O 1
ATOM 5299 N N . ASP B 1 153 ? -12.109 4.301 17.391 1 76.5 153 ASP B N 1
ATOM 5300 C CA . ASP B 1 153 ? -11.281 3.105 17.281 1 76.5 153 ASP B CA 1
ATOM 5301 C C . ASP B 1 153 ? -11.172 2.643 15.836 1 76.5 153 ASP B C 1
ATOM 5303 O O . ASP B 1 153 ? -10.094 2.254 15.383 1 76.5 153 ASP B O 1
ATOM 5307 N N . ILE B 1 154 ? -12.297 2.684 15.164 1 78.06 154 ILE B N 1
ATOM 5308 C CA . ILE B 1 154 ? -12.32 2.305 13.758 1 78.06 154 ILE B CA 1
ATOM 5309 C C . ILE B 1 154 ? -11.391 3.223 12.961 1 78.06 154 ILE B C 1
ATOM 5311 O O . ILE B 1 154 ? -10.57 2.752 12.172 1 78.06 154 ILE B O 1
ATOM 5315 N N . TYR B 1 155 ? -11.57 4.398 13.273 1 79.38 155 TYR B N 1
ATOM 5316 C CA . TYR B 1 155 ? -10.781 5.395 12.555 1 79.38 155 TYR B CA 1
ATOM 5317 C C . TYR B 1 155 ? -9.297 5.199 12.805 1 79.38 155 TYR B C 1
ATOM 5319 O O . TYR B 1 155 ? -8.492 5.227 11.867 1 79.38 155 TYR B O 1
ATOM 5327 N N . GLU B 1 156 ? -8.898 4.969 14.016 1 78.44 156 GLU B N 1
ATOM 5328 C CA . GLU B 1 156 ? -7.496 4.715 14.344 1 78.44 156 GLU B CA 1
ATOM 5329 C C . GLU B 1 156 ? -6.984 3.463 13.641 1 78.44 156 GLU B C 1
ATOM 5331 O O . GLU B 1 156 ? -5.824 3.408 13.227 1 78.44 156 GLU B O 1
ATOM 5336 N N . GLY B 1 157 ? -7.828 2.504 13.57 1 77.88 157 GLY B N 1
ATOM 5337 C CA . GLY B 1 157 ? -7.477 1.312 12.812 1 77.88 157 GLY B CA 1
ATOM 5338 C C . GLY B 1 157 ? -7.203 1.593 11.352 1 77.88 157 GLY B C 1
ATOM 5339 O O . GLY B 1 157 ? -6.23 1.082 10.789 1 77.88 157 GLY B O 1
ATOM 5340 N N . ILE B 1 158 ? -8.023 2.396 10.766 1 81.81 158 ILE B N 1
ATOM 5341 C CA . ILE B 1 158 ? -7.863 2.783 9.367 1 81.81 158 ILE B CA 1
ATOM 5342 C C . ILE B 1 158 ? -6.535 3.512 9.18 1 81.81 158 ILE B C 1
ATOM 5344 O O . ILE B 1 158 ? -5.809 3.252 8.219 1 81.81 158 ILE B O 1
ATOM 5348 N N . LEU B 1 159 ? -6.262 4.355 10.133 1 79.44 159 LEU B N 1
ATOM 5349 C CA . LEU B 1 159 ? -5.023 5.125 10.055 1 79.44 159 LEU B CA 1
ATOM 5350 C C . LEU B 1 159 ? -3.807 4.211 10.109 1 79.44 159 LEU B C 1
ATOM 5352 O O . LEU B 1 159 ? -2.848 4.402 9.359 1 79.44 159 LEU B O 1
ATOM 5356 N N . LYS B 1 160 ? -3.867 3.268 10.953 1 76.88 160 LYS B N 1
ATOM 5357 C CA . LYS B 1 160 ? -2.777 2.301 11.086 1 76.88 160 LYS B CA 1
ATOM 5358 C C . LYS B 1 160 ? -2.566 1.539 9.781 1 76.88 160 LYS B C 1
ATOM 5360 O O . LYS B 1 160 ? -1.431 1.365 9.328 1 76.88 160 LYS B O 1
ATOM 5365 N N . ASP B 1 161 ? -3.621 1.171 9.211 1 75.88 161 ASP B N 1
ATOM 5366 C CA . ASP B 1 161 ? -3.543 0.435 7.953 1 75.88 161 ASP B CA 1
ATOM 5367 C C . ASP B 1 161 ? -3.014 1.322 6.832 1 75.88 161 ASP B C 1
ATOM 5369 O O . ASP B 1 161 ? -2.264 0.86 5.969 1 75.88 161 ASP B O 1
ATOM 5373 N N . LEU B 1 162 ? -3.461 2.496 6.828 1 75.19 162 LEU B N 1
ATOM 5374 C CA . LEU B 1 162 ? -3.021 3.439 5.809 1 75.19 162 LEU B CA 1
ATOM 5375 C C . LEU B 1 162 ? -1.513 3.652 5.879 1 75.19 162 LEU B C 1
ATOM 5377 O O . LEU B 1 162 ? -0.846 3.738 4.844 1 75.19 162 LEU B O 1
ATOM 5381 N N . GLN B 1 163 ? -1.01 3.723 7.051 1 72.12 163 GLN B N 1
ATOM 5382 C CA . GLN B 1 163 ? 0.423 3.91 7.25 1 72.12 163 GLN B CA 1
ATOM 5383 C C . GLN B 1 163 ? 1.21 2.695 6.766 1 72.12 163 GLN B C 1
ATOM 5385 O O . GLN B 1 163 ? 2.324 2.834 6.254 1 72.12 163 GLN B O 1
ATOM 5390 N N . SER B 1 164 ? 0.623 1.537 6.883 1 68.94 164 SER B N 1
ATOM 5391 C CA . SER B 1 164 ? 1.282 0.298 6.48 1 68.94 164 SER B CA 1
ATOM 5392 C C . SER B 1 164 ? 1.279 0.135 4.965 1 68.94 164 SER B C 1
ATOM 5394 O O . SER B 1 164 ? 2.049 -0.659 4.418 1 68.94 164 SER B O 1
ATOM 5396 N N . ALA B 1 165 ? 0.361 0.752 4.312 1 65.19 165 ALA B N 1
ATOM 5397 C CA . ALA B 1 165 ? 0.198 0.595 2.869 1 65.19 165 ALA B CA 1
ATOM 5398 C C . ALA B 1 165 ? 1.349 1.25 2.113 1 65.19 165 ALA B C 1
ATOM 5400 O O . ALA B 1 165 ? 1.456 1.111 0.892 1 65.19 165 ALA B O 1
ATOM 5401 N N . GLY B 1 166 ? 2.492 1.54 2.797 1 57 166 GLY B N 1
ATOM 5402 C CA . GLY B 1 166 ? 3.633 2.139 2.121 1 57 166 GLY B CA 1
ATOM 5403 C C . GLY B 1 166 ? 3.33 3.508 1.54 1 57 166 GLY B C 1
ATOM 5404 O O . GLY B 1 166 ? 2.227 3.746 1.043 1 57 166 GLY B O 1
ATOM 5405 N N . ASN B 1 167 ? 3.725 4.668 2.223 1 56.72 167 ASN B N 1
ATOM 5406 C CA . ASN B 1 167 ? 3.428 6.008 1.732 1 56.72 167 ASN B CA 1
ATOM 5407 C C . ASN B 1 167 ? 4.695 6.754 1.329 1 56.72 167 ASN B C 1
ATOM 5409 O O . ASN B 1 167 ? 5.801 6.359 1.713 1 56.72 167 ASN B O 1
ATOM 5413 N N . ALA B 1 168 ? 4.453 7.414 0.079 1 50.5 168 ALA B N 1
ATOM 5414 C CA . ALA B 1 168 ? 5.43 8.352 -0.476 1 50.5 168 ALA B CA 1
ATOM 5415 C C . ALA B 1 168 ? 5.84 9.391 0.562 1 50.5 168 ALA B C 1
ATOM 5417 O O . ALA B 1 168 ? 5.832 10.594 0.282 1 50.5 168 ALA B O 1
ATOM 5418 N N . GLY B 1 169 ? 6.195 8.898 1.81 1 54.47 169 GLY B N 1
ATOM 5419 C CA . GLY B 1 169 ? 6.691 9.93 2.711 1 54.47 169 GLY B CA 1
ATOM 5420 C C . GLY B 1 169 ? 5.613 10.523 3.592 1 54.47 169 GLY B C 1
ATOM 5421 O O . GLY B 1 169 ? 5.863 11.484 4.328 1 54.47 169 GLY B O 1
ATOM 5422 N N . GLU B 1 170 ? 4.344 10.039 3.4 1 63.25 170 GLU B N 1
ATOM 5423 C CA . GLU B 1 170 ? 3.252 10.523 4.238 1 63.25 170 GLU B CA 1
ATOM 5424 C C . GLU B 1 170 ? 3.143 9.719 5.527 1 63.25 170 GLU B C 1
ATOM 5426 O O . GLU B 1 170 ? 2.961 8.5 5.488 1 63.25 170 GLU B O 1
ATOM 5431 N N . PHE B 1 171 ? 3.521 10.445 6.574 1 70.06 171 PHE B N 1
ATOM 5432 C CA . PHE B 1 171 ? 3.414 9.828 7.891 1 70.06 171 PHE B CA 1
ATOM 5433 C C . PHE B 1 171 ? 2.336 10.508 8.727 1 70.06 171 PHE B C 1
ATOM 5435 O O . PHE B 1 171 ? 2.35 11.727 8.891 1 70.06 171 PHE B O 1
ATOM 5442 N N . TYR B 1 172 ? 1.434 9.758 9.211 1 78.62 172 TYR B N 1
ATOM 5443 C CA . TYR B 1 172 ? 0.368 10.32 10.031 1 78.62 172 TYR B CA 1
ATOM 5444 C C . TYR B 1 172 ? 0.816 10.477 11.477 1 78.62 172 TYR B C 1
ATOM 5446 O O . TYR B 1 172 ? 1.464 9.578 12.031 1 78.62 172 TYR B O 1
ATOM 5454 N N . THR B 1 173 ? 0.516 11.656 11.969 1 88.88 173 THR B N 1
ATOM 5455 C CA . THR B 1 173 ? 0.979 12.031 13.305 1 88.88 173 THR B CA 1
ATOM 5456 C C . THR B 1 173 ? 0.23 11.25 14.375 1 88.88 173 THR B C 1
ATOM 5458 O O . THR B 1 173 ? -1.001 11.195 14.367 1 88.88 173 THR B O 1
ATOM 5461 N N . PRO B 1 174 ? 1.02 10.656 15.32 1 88.25 174 PRO B N 1
ATOM 5462 C CA . PRO B 1 174 ? 0.322 10.039 16.453 1 88.25 174 PRO B CA 1
ATOM 5463 C C . PRO B 1 174 ? -0.601 11.016 17.188 1 88.25 174 PRO B C 1
ATOM 5465 O O . PRO B 1 174 ? -0.246 12.188 17.359 1 88.25 174 PRO B O 1
ATOM 5468 N N . ARG B 1 175 ? -1.754 10.531 17.562 1 89.12 175 ARG B N 1
ATOM 5469 C CA . ARG B 1 175 ? -2.758 11.383 18.203 1 89.12 175 ARG B CA 1
ATOM 5470 C C . ARG B 1 175 ? -2.221 12.016 19.469 1 89.12 175 ARG B C 1
ATOM 5472 O O . ARG B 1 175 ? -2.494 13.18 19.766 1 89.12 175 ARG B O 1
ATOM 5479 N N . ALA B 1 176 ? -1.452 11.219 20.188 1 92.5 176 ALA B N 1
ATOM 5480 C CA . ALA B 1 176 ? -0.859 11.734 21.422 1 92.5 176 ALA B CA 1
ATOM 5481 C C . ALA B 1 176 ? -0.027 12.984 21.156 1 92.5 176 ALA B C 1
ATOM 5483 O O . ALA B 1 176 ? -0.03 13.922 21.953 1 92.5 176 ALA B O 1
ATOM 5484 N N . LEU B 1 177 ? 0.62 12.977 20.094 1 95.25 177 LEU B N 1
ATOM 5485 C CA . LEU B 1 177 ? 1.486 14.094 19.75 1 95.25 177 LEU B CA 1
ATOM 5486 C C . LEU B 1 177 ? 0.665 15.297 19.281 1 95.25 177 LEU B C 1
ATOM 5488 O O . LEU B 1 177 ? 0.958 16.438 19.641 1 95.25 177 LEU B O 1
ATOM 5492 N N . THR B 1 178 ? -0.407 15.062 18.422 1 96.5 178 THR B N 1
ATOM 5493 C CA . THR B 1 178 ? -1.275 16.172 18.016 1 96.5 178 THR B CA 1
ATOM 5494 C C . THR B 1 178 ? -1.981 16.766 19.234 1 96.5 178 THR B C 1
ATOM 5496 O O . THR B 1 178 ? -2.072 18 19.359 1 96.5 178 THR B O 1
ATOM 5499 N N . ASP B 1 179 ? -2.416 15.914 20.125 1 96.75 179 ASP B N 1
ATOM 5500 C CA . ASP B 1 179 ? -3.076 16.375 21.344 1 96.75 179 ASP B CA 1
ATOM 5501 C C . ASP B 1 179 ? -2.139 17.25 22.188 1 96.75 179 ASP B C 1
ATOM 5503 O O . ASP B 1 179 ? -2.533 18.312 22.672 1 96.75 179 ASP B O 1
ATOM 5507 N N . PHE B 1 180 ? -0.972 16.812 22.312 1 97.88 180 PHE B N 1
ATOM 5508 C CA . PHE B 1 180 ? 0.018 17.547 23.094 1 97.88 180 PHE B CA 1
ATOM 5509 C C . PHE B 1 180 ? 0.263 18.922 22.5 1 97.88 180 PHE B C 1
ATOM 5511 O O . PHE B 1 180 ? 0.219 19.938 23.203 1 97.88 180 PHE B O 1
ATOM 5518 N N . ILE B 1 181 ? 0.545 18.969 21.234 1 98.69 181 ILE B N 1
ATOM 5519 C CA . ILE B 1 181 ? 0.862 20.219 20.562 1 98.69 181 ILE B CA 1
ATOM 5520 C C . ILE B 1 181 ? -0.319 21.188 20.688 1 98.69 181 ILE B C 1
ATOM 5522 O O . ILE B 1 181 ? -0.139 22.359 20.984 1 98.69 181 ILE B O 1
ATOM 5526 N N . VAL B 1 182 ? -1.518 20.656 20.484 1 98.69 182 VAL B N 1
ATOM 5527 C CA . VAL B 1 182 ? -2.717 21.484 20.594 1 98.69 182 VAL B CA 1
ATOM 5528 C C . VAL B 1 182 ? -2.857 22.016 22.016 1 98.69 182 VAL B C 1
ATOM 5530 O O . VAL B 1 182 ? -3.188 23.188 22.219 1 98.69 182 VAL B O 1
ATOM 5533 N N . MET B 1 183 ? -2.596 21.125 22.953 1 98.19 183 MET B N 1
ATOM 5534 C CA . MET B 1 183 ? -2.668 21.531 24.359 1 98.19 183 MET B CA 1
ATOM 5535 C C . MET B 1 183 ? -1.713 22.688 24.625 1 98.19 183 MET B C 1
ATOM 5537 O O . MET B 1 183 ? -2.088 23.672 25.281 1 98.19 183 MET B O 1
ATOM 5541 N N . MET B 1 184 ? -0.535 22.594 24.141 1 98.19 184 MET B N 1
ATOM 5542 C CA . MET B 1 184 ? 0.47 23.625 24.375 1 98.19 184 MET B CA 1
ATOM 5543 C C . MET B 1 184 ? 0.103 24.922 23.656 1 98.19 184 MET B C 1
ATOM 5545 O O . MET B 1 184 ? 0.398 26.016 24.125 1 98.19 184 MET B O 1
ATOM 5549 N N . LEU B 1 185 ? -0.552 24.844 22.516 1 98.69 185 LEU B N 1
ATOM 5550 C CA . LEU B 1 185 ? -0.961 26.016 21.734 1 98.69 185 LEU B CA 1
ATOM 5551 C C . LEU B 1 185 ? -2.186 26.672 22.359 1 98.69 185 LEU B C 1
ATOM 5553 O O . LEU B 1 185 ? -2.455 27.844 22.094 1 98.69 185 LEU B O 1
ATOM 5557 N N . ASP B 1 186 ? -2.963 25.938 23.078 1 98.38 186 ASP B N 1
ATOM 5558 C CA . ASP B 1 186 ? -4.078 26.422 23.875 1 98.38 186 ASP B CA 1
ATOM 5559 C C . ASP B 1 186 ? -5.047 27.25 23.031 1 98.38 186 ASP B C 1
ATOM 5561 O O . ASP B 1 186 ? -5.336 28.391 23.359 1 98.38 186 ASP B O 1
ATOM 5565 N N . PRO B 1 187 ? -5.543 26.688 21.906 1 98.75 187 PRO B N 1
ATOM 5566 C CA . PRO B 1 187 ? -6.523 27.422 21.125 1 98.75 187 PRO B CA 1
ATOM 5567 C C . PRO B 1 187 ? -7.793 27.75 21.906 1 98.75 187 PRO B C 1
ATOM 5569 O O . PRO B 1 187 ? -8.227 26.938 22.734 1 98.75 187 PRO B O 1
ATOM 5572 N N . LYS B 1 188 ? -8.422 28.891 21.609 1 98.31 188 LYS B N 1
ATOM 5573 C CA . LYS B 1 188 ? -9.625 29.359 22.297 1 98.31 188 LYS B CA 1
ATOM 5574 C C . LYS B 1 188 ? -10.812 29.406 21.344 1 98.31 188 LYS B C 1
ATOM 5576 O O . LYS B 1 188 ? -10.641 29.594 20.141 1 98.31 188 LYS B O 1
ATOM 5581 N N . LEU B 1 189 ? -12.016 29.234 21.969 1 97.94 189 LEU B N 1
ATOM 5582 C CA . LEU B 1 189 ? -13.219 29.469 21.172 1 97.94 189 LEU B CA 1
ATOM 5583 C C . LEU B 1 189 ? -13.227 30.875 20.594 1 97.94 189 LEU B C 1
ATOM 5585 O O . LEU B 1 189 ? -12.93 31.844 21.297 1 97.94 189 LEU B O 1
ATOM 5589 N N . GLY B 1 190 ? -13.461 30.922 19.391 1 97.31 190 GLY B N 1
ATOM 5590 C CA . GLY B 1 190 ? -13.414 32.219 18.703 1 97.31 190 GLY B CA 1
ATOM 5591 C C . GLY B 1 190 ? -12.18 32.375 17.828 1 97.31 190 GLY B C 1
ATOM 5592 O O . GLY B 1 190 ? -12.164 33.188 16.922 1 97.31 190 GLY B O 1
ATOM 5593 N N . GLU B 1 191 ? -11.156 31.609 18.156 1 98.31 191 GLU B N 1
ATOM 5594 C CA . GLU B 1 191 ? -9.961 31.562 17.312 1 98.31 191 GLU B CA 1
ATOM 5595 C C . GLU B 1 191 ? -10.094 30.516 16.203 1 98.31 191 GLU B C 1
ATOM 5597 O O . GLU B 1 191 ? -10.836 29.547 16.359 1 98.31 191 GLU B O 1
ATOM 5602 N N . THR B 1 192 ? -9.383 30.781 15.094 1 98.56 192 THR B N 1
ATOM 5603 C CA . THR B 1 192 ? -9.312 29.797 14.023 1 98.56 192 THR B CA 1
ATOM 5604 C C . THR B 1 192 ? -8.031 28.984 14.117 1 98.56 192 THR B C 1
ATOM 5606 O O . THR B 1 192 ? -6.957 29.531 14.383 1 98.56 192 THR B O 1
ATOM 5609 N N . PHE B 1 193 ? -8.164 27.656 13.984 1 98.88 193 PHE B N 1
ATOM 5610 C CA . PHE B 1 193 ? -7.055 26.703 14.008 1 98.88 193 PHE B CA 1
ATOM 5611 C C . PHE B 1 193 ? -6.812 26.125 12.617 1 98.88 193 PHE B C 1
ATOM 5613 O O . PHE B 1 193 ? -7.707 25.531 12.023 1 98.88 193 PHE B O 1
ATOM 5620 N N . GLY B 1 194 ? -5.598 26.297 12.133 1 98.81 194 GLY B N 1
ATOM 5621 C CA . GLY B 1 194 ? -5.305 25.875 10.766 1 98.81 194 GLY B CA 1
ATOM 5622 C C . GLY B 1 194 ? -4.332 24.719 10.695 1 98.81 194 GLY B C 1
ATOM 5623 O O . GLY B 1 194 ? -3.385 24.641 11.477 1 98.81 194 GLY B O 1
ATOM 5624 N N . ASP B 1 195 ? -4.562 23.781 9.758 1 98.62 195 ASP B N 1
ATOM 5625 C CA . ASP B 1 195 ? -3.641 22.75 9.273 1 98.62 195 ASP B CA 1
ATOM 5626 C C . ASP B 1 195 ? -3.674 22.672 7.75 1 98.62 195 ASP B C 1
ATOM 5628 O O . ASP B 1 195 ? -4.617 22.125 7.176 1 98.62 195 ASP B O 1
ATOM 5632 N N . PHE B 1 196 ? -2.623 23.125 7.098 1 98.38 196 PHE B N 1
ATOM 5633 C CA . PHE B 1 196 ? -2.621 23.266 5.645 1 98.38 196 PHE B CA 1
ATOM 5634 C C . PHE B 1 196 ? -1.976 22.047 4.992 1 98.38 196 PHE B C 1
ATOM 5636 O O . PHE B 1 196 ? -1.613 22.094 3.814 1 98.38 196 PHE B O 1
ATOM 5643 N N . THR B 1 197 ? -1.693 21.016 5.715 1 95.88 197 THR B N 1
ATOM 5644 C CA . THR B 1 197 ? -1.38 19.641 5.352 1 95.88 197 THR B CA 1
ATOM 5645 C C . THR B 1 197 ? -2.135 18.656 6.246 1 95.88 197 THR B C 1
ATOM 5647 O O . THR B 1 197 ? -1.524 17.812 6.906 1 95.88 197 THR B O 1
ATOM 5650 N N . SER B 1 198 ? -3.381 18.688 6.199 1 95.69 198 SER B N 1
ATOM 5651 C CA . SER B 1 198 ? -4.223 18.188 7.277 1 95.69 198 SER B CA 1
ATOM 5652 C C . SER B 1 198 ? -4.246 16.656 7.285 1 95.69 198 SER B C 1
ATOM 5654 O O . SER B 1 198 ? -4.594 16.047 8.297 1 95.69 198 SER B O 1
ATOM 5656 N N . GLY B 1 199 ? -3.867 16.062 6.094 1 91.69 199 GLY B N 1
ATOM 5657 C CA . GLY B 1 199 ? -3.941 14.617 6.055 1 91.69 199 GLY B CA 1
ATOM 5658 C C . GLY B 1 199 ? -5.305 14.078 6.441 1 91.69 199 GLY B C 1
ATOM 5659 O O . GLY B 1 199 ? -6.324 14.5 5.887 1 91.69 199 GLY B O 1
ATOM 5660 N N . THR B 1 200 ? -5.352 13.266 7.457 1 90.62 200 THR B N 1
ATOM 5661 C CA . THR B 1 200 ? -6.594 12.648 7.898 1 90.62 200 THR B CA 1
ATOM 5662 C C . THR B 1 200 ? -7.297 13.523 8.938 1 90.62 200 THR B C 1
ATOM 5664 O O . THR B 1 200 ? -8.266 13.094 9.562 1 90.62 200 THR B O 1
ATOM 5667 N N . GLY B 1 201 ? -6.812 14.664 9.203 1 93.81 201 GLY B N 1
ATOM 5668 C CA . GLY B 1 201 ? -7.473 15.625 10.062 1 93.81 201 GLY B CA 1
ATOM 5669 C C . GLY B 1 201 ? -7.059 15.516 11.516 1 93.81 201 GLY B C 1
ATOM 5670 O O . GLY B 1 201 ? -7.773 15.961 12.414 1 93.81 201 GLY B O 1
ATOM 5671 N N . GLY B 1 202 ? -5.914 14.945 11.781 1 92.69 202 GLY B N 1
ATOM 5672 C CA . GLY B 1 202 ? -5.477 14.703 13.141 1 92.69 202 GLY B CA 1
ATOM 5673 C C . GLY B 1 202 ? -5.398 15.961 13.977 1 92.69 202 GLY B C 1
ATOM 5674 O O . GLY B 1 202 ? -6.016 16.047 15.047 1 92.69 202 GLY B O 1
ATOM 5675 N N . PHE B 1 203 ? -4.723 16.969 13.555 1 97.38 203 PHE B N 1
ATOM 5676 C CA . PHE B 1 203 ? -4.586 18.234 14.273 1 97.38 203 PHE B CA 1
ATOM 5677 C C . PHE B 1 203 ? -5.938 18.922 14.43 1 97.38 203 PHE B C 1
ATOM 5679 O O . PHE B 1 203 ? -6.25 19.453 15.492 1 97.38 203 PHE B O 1
ATOM 5686 N N . LEU B 1 204 ? -6.727 18.906 13.367 1 97.81 204 LEU B N 1
ATOM 5687 C CA . LEU B 1 204 ? -8.023 19.578 13.375 1 97.81 204 LEU B CA 1
ATOM 5688 C C . LEU B 1 204 ? -8.953 18.953 14.406 1 97.81 204 LEU B C 1
ATOM 5690 O O . LEU B 1 204 ? -9.602 19.656 15.18 1 97.81 204 LEU B O 1
ATOM 5694 N N . THR B 1 205 ? -8.961 17.656 14.469 1 94.44 205 THR B N 1
ATOM 5695 C CA . THR B 1 205 ? -9.812 16.953 15.422 1 94.44 205 THR B CA 1
ATOM 5696 C C . THR B 1 205 ? -9.312 17.172 16.844 1 94.44 205 THR B C 1
ATOM 5698 O O . THR B 1 205 ? -10.117 17.344 17.766 1 94.44 205 THR B O 1
ATOM 5701 N N . SER B 1 206 ? -7.973 17.125 17.016 1 96.19 206 SER B N 1
ATOM 5702 C CA . SER B 1 206 ? -7.414 17.422 18.328 1 96.19 206 SER B CA 1
ATOM 5703 C C . SER B 1 206 ? -7.805 18.812 18.797 1 96.19 206 SER B C 1
ATOM 5705 O O . SER B 1 206 ? -8.141 19.016 19.969 1 96.19 206 SER B O 1
ATOM 5707 N N . ALA B 1 207 ? -7.797 19.766 17.938 1 98.38 207 ALA B N 1
ATOM 5708 C CA . ALA B 1 207 ? -8.18 21.141 18.25 1 98.38 207 ALA B CA 1
ATOM 5709 C C . ALA B 1 207 ? -9.656 21.219 18.625 1 98.38 207 ALA B C 1
ATOM 5711 O O . ALA B 1 207 ? -10.023 21.875 19.594 1 98.38 207 ALA B O 1
ATOM 5712 N N . LEU B 1 208 ? -10.508 20.562 17.859 1 96.94 208 LEU B N 1
ATOM 5713 C CA . LEU B 1 208 ? -11.938 20.547 18.141 1 96.94 208 LEU B CA 1
ATOM 5714 C C . LEU B 1 208 ? -12.219 19.953 19.5 1 96.94 208 LEU B C 1
ATOM 5716 O O . LEU B 1 208 ? -13 20.5 20.281 1 96.94 208 LEU B O 1
ATOM 5720 N N . ASN B 1 209 ? -11.562 18.828 19.766 1 94.81 209 ASN B N 1
ATOM 5721 C CA . ASN B 1 209 ? -11.734 18.172 21.062 1 94.81 209 ASN B CA 1
ATOM 5722 C C . ASN B 1 209 ? -11.289 19.094 22.203 1 94.81 209 ASN B C 1
ATOM 5724 O O . ASN B 1 209 ? -11.953 19.156 23.25 1 94.81 209 ASN B O 1
ATOM 5728 N N . TYR B 1 210 ? -10.203 19.75 22 1 97.44 210 TYR B N 1
ATOM 5729 C CA . TYR B 1 210 ? -9.664 20.641 23.016 1 97.44 210 TYR B CA 1
ATOM 5730 C C . TYR B 1 210 ? -10.602 21.828 23.25 1 97.44 210 TYR B C 1
ATOM 5732 O O . TYR B 1 210 ? -10.977 22.109 24.391 1 97.44 210 TYR B O 1
ATOM 5740 N N . MET B 1 211 ? -11.031 22.5 22.219 1 97.94 211 MET B N 1
ATOM 5741 C CA . MET B 1 211 ? -11.898 23.672 22.328 1 97.94 211 MET B CA 1
ATOM 5742 C C . MET B 1 211 ? -13.297 23.266 22.781 1 97.94 211 MET B C 1
ATOM 5744 O O . MET B 1 211 ? -13.984 24.047 23.453 1 97.94 211 MET B O 1
ATOM 5748 N N . GLY B 1 212 ? -13.711 22.094 22.422 1 96.62 212 GLY B N 1
ATOM 5749 C CA . GLY B 1 212 ? -15.031 21.609 22.75 1 96.62 212 GLY B CA 1
ATOM 5750 C C . GLY B 1 212 ? -15.297 21.562 24.25 1 96.62 212 GLY B C 1
ATOM 5751 O O . GLY B 1 212 ? -16.438 21.734 24.688 1 96.62 212 GLY B O 1
ATOM 5752 N N . LYS B 1 213 ? -14.234 21.406 24.984 1 95.44 213 LYS B N 1
ATOM 5753 C CA . LYS B 1 213 ? -14.352 21.344 26.438 1 95.44 213 LYS B CA 1
ATOM 5754 C C . LYS B 1 213 ? -14.828 22.672 27.016 1 95.44 213 LYS B C 1
ATOM 5756 O O . LYS B 1 213 ? -15.336 22.719 28.141 1 95.44 213 LYS B O 1
ATOM 5761 N N . SER B 1 214 ? -14.734 23.703 26.25 1 96.44 214 SER B N 1
ATOM 5762 C CA . SER B 1 214 ? -15.047 25.031 26.75 1 96.44 214 SER B CA 1
ATOM 5763 C C . SER B 1 214 ? -16.422 25.5 26.266 1 96.44 214 SER B C 1
ATOM 5765 O O . SER B 1 214 ? -16.828 26.625 26.531 1 96.44 214 SER B O 1
ATOM 5767 N N . VAL B 1 215 ? -17.109 24.688 25.547 1 95.88 215 VAL B N 1
ATOM 5768 C CA . VAL B 1 215 ? -18.422 25.062 25.031 1 95.88 215 VAL B CA 1
ATOM 5769 C C . VAL B 1 215 ? -19.438 25.078 26.172 1 95.88 215 VAL B C 1
ATOM 5771 O O . VAL B 1 215 ? -19.578 24.094 26.906 1 95.88 215 VAL B O 1
ATOM 5774 N N . ARG B 1 216 ? -20.078 26.234 26.359 1 96.12 216 ARG B N 1
ATOM 5775 C CA . ARG B 1 216 ? -21.031 26.391 27.453 1 96.12 216 ARG B CA 1
ATOM 5776 C C . ARG B 1 216 ? -22.359 26.938 26.953 1 96.12 216 ARG B C 1
ATOM 5778 O O . ARG B 1 216 ? -23.344 26.984 27.703 1 96.12 216 ARG B O 1
ATOM 5785 N N . SER B 1 217 ? -22.422 27.375 25.734 1 96.06 217 SER B N 1
ATOM 5786 C CA . SER B 1 217 ? -23.625 27.969 25.172 1 96.06 217 SER B CA 1
ATOM 5787 C C . SER B 1 217 ? -23.766 27.625 23.688 1 96.06 217 SER B C 1
ATOM 5789 O O . SER B 1 217 ? -22.859 27.047 23.094 1 96.06 217 SER B O 1
ATOM 5791 N N . ALA B 1 218 ? -24.922 27.938 23.188 1 93.06 218 ALA B N 1
ATOM 5792 C CA . ALA B 1 218 ? -25.172 27.734 21.766 1 93.06 218 ALA B CA 1
ATOM 5793 C C . ALA B 1 218 ? -24.219 28.578 20.922 1 93.06 218 ALA B C 1
ATOM 5795 O O . ALA B 1 218 ? -23.781 28.156 19.844 1 93.06 218 ALA B O 1
ATOM 5796 N N . GLU B 1 219 ? -23.984 29.703 21.5 1 96 219 GLU B N 1
ATOM 5797 C CA . GLU B 1 219 ? -23.047 30.594 20.797 1 96 219 GLU B CA 1
ATOM 5798 C C . GLU B 1 219 ? -21.656 29.969 20.734 1 96 219 GLU B C 1
ATOM 5800 O O . GLU B 1 219 ? -20.984 30.062 19.703 1 96 219 GLU B O 1
ATOM 5805 N N . ASP B 1 220 ? -21.25 29.359 21.828 1 96.69 220 ASP B N 1
ATOM 5806 C CA . ASP B 1 220 ? -19.969 28.656 21.859 1 96.69 220 ASP B CA 1
ATOM 5807 C C . ASP B 1 220 ? -19.953 27.516 20.844 1 96.69 220 ASP B C 1
ATOM 5809 O O . ASP B 1 220 ? -18.938 27.281 20.172 1 96.69 220 ASP B O 1
ATOM 5813 N N . GLY B 1 221 ? -21.047 26.922 20.688 1 96 221 GLY B N 1
ATOM 5814 C CA . GLY B 1 221 ? -21.172 25.859 19.719 1 96 221 GLY B CA 1
ATOM 5815 C C . GLY B 1 221 ? -20.984 26.328 18.281 1 96 221 GLY B C 1
ATOM 5816 O O . GLY B 1 221 ? -20.359 25.641 17.469 1 96 221 GLY B O 1
ATOM 5817 N N . GLU B 1 222 ? -21.531 27.406 18.078 1 95.88 222 GLU B N 1
ATOM 5818 C CA . GLU B 1 222 ? -21.406 27.984 16.75 1 95.88 222 GLU B CA 1
ATOM 5819 C C . GLU B 1 222 ? -19.953 28.359 16.453 1 95.88 222 GLU B C 1
ATOM 5821 O O . GLU B 1 222 ? -19.469 28.172 15.336 1 95.88 222 GLU B O 1
ATOM 5826 N N . LYS B 1 223 ? -19.297 28.906 17.453 1 97.38 223 LYS B N 1
ATOM 5827 C CA . LYS B 1 223 ? -17.875 29.219 17.312 1 97.38 223 LYS B CA 1
ATOM 5828 C C . LYS B 1 223 ? -17.078 27.953 16.984 1 97.38 223 LYS B C 1
ATOM 5830 O O . LYS B 1 223 ? -16.156 28 16.172 1 97.38 223 LYS B O 1
ATOM 5835 N N . LEU B 1 224 ? -17.438 26.891 17.594 1 97.75 224 LEU B N 1
ATOM 5836 C CA . LEU B 1 224 ? -16.75 25.625 17.375 1 97.75 224 LEU B CA 1
ATOM 5837 C C . LEU B 1 224 ? -16.938 25.125 15.953 1 97.75 224 LEU B C 1
ATOM 5839 O O . LEU B 1 224 ? -16 24.594 15.344 1 97.75 224 LEU B O 1
ATOM 5843 N N . GLN B 1 225 ? -18.109 25.391 15.328 1 96.75 225 GLN B N 1
ATOM 5844 C CA . GLN B 1 225 ? -18.438 24.953 13.977 1 96.75 225 GLN B CA 1
ATOM 5845 C C . GLN B 1 225 ? -17.5 25.594 12.953 1 96.75 225 GLN B C 1
ATOM 5847 O O . GLN B 1 225 ? -17.234 25.016 11.898 1 96.75 225 GLN B O 1
ATOM 5852 N N . ASN B 1 226 ? -16.906 26.703 13.352 1 96.44 226 ASN B N 1
ATOM 5853 C CA . ASN B 1 226 ? -16.078 27.469 12.414 1 96.44 226 ASN B CA 1
ATOM 5854 C C . ASN B 1 226 ? -14.625 27.547 12.867 1 96.44 226 ASN B C 1
ATOM 5856 O O . ASN B 1 226 ? -13.852 28.359 12.359 1 96.44 226 ASN B O 1
ATOM 5860 N N . ALA B 1 227 ? -14.258 26.703 13.75 1 97.88 227 ALA B N 1
ATOM 5861 C CA . ALA B 1 227 ? -13.008 26.859 14.492 1 97.88 227 ALA B CA 1
ATOM 5862 C C . ALA B 1 227 ? -11.828 26.312 13.703 1 97.88 227 ALA B C 1
ATOM 5864 O O . ALA B 1 227 ? -10.68 26.672 13.961 1 97.88 227 ALA B O 1
ATOM 5865 N N . VAL B 1 228 ? -12.078 25.391 12.734 1 98.44 228 VAL B N 1
ATOM 5866 C CA . VAL B 1 228 ? -10.938 24.719 12.117 1 98.44 228 VAL B CA 1
ATOM 5867 C C . VAL B 1 228 ? -10.945 24.969 10.609 1 98.44 228 VAL B C 1
ATOM 5869 O O . VAL B 1 228 ? -12.008 25.031 9.992 1 98.44 228 VAL B O 1
ATOM 5872 N N . VAL B 1 229 ? -9.758 25.172 10.039 1 98.38 229 VAL B N 1
ATOM 5873 C CA . VAL B 1 229 ? -9.5 25.359 8.609 1 98.38 229 VAL B CA 1
ATOM 5874 C C . VAL B 1 229 ? -8.398 24.406 8.164 1 98.38 229 VAL B C 1
ATOM 5876 O O . VAL B 1 229 ? -7.312 24.375 8.742 1 98.38 229 VAL B O 1
ATOM 5879 N N . GLY B 1 230 ? -8.742 23.578 7.176 1 98.19 230 GLY B N 1
ATOM 5880 C CA . GLY B 1 230 ? -7.75 22.625 6.715 1 98.19 230 GLY B CA 1
ATOM 5881 C C . GLY B 1 230 ? -7.574 22.625 5.207 1 98.19 230 GLY B C 1
ATOM 5882 O O . GLY B 1 230 ? -8.406 23.188 4.48 1 98.19 230 GLY B O 1
ATOM 5883 N N . GLN B 1 231 ? -6.477 22.156 4.703 1 97.69 231 GLN B N 1
ATOM 5884 C CA . GLN B 1 231 ? -6.207 21.844 3.303 1 97.69 231 GLN B CA 1
ATOM 5885 C C . GLN B 1 231 ? -5.531 20.484 3.164 1 97.69 231 GLN B C 1
ATOM 5887 O O . GLN B 1 231 ? -4.676 20.125 3.977 1 97.69 231 GLN B O 1
ATOM 5892 N N . GLU B 1 232 ? -6 19.672 2.264 1 95 232 GLU B N 1
ATOM 5893 C CA . GLU B 1 232 ? -5.41 18.359 1.984 1 95 232 GLU B CA 1
ATOM 5894 C C . GLU B 1 232 ? -5.371 18.094 0.484 1 95 232 GLU B C 1
ATOM 5896 O O . GLU B 1 232 ? -6.359 18.297 -0.219 1 95 232 GLU B O 1
ATOM 5901 N N . TRP B 1 233 ? -4.207 17.703 0.101 1 91.12 233 TRP B N 1
ATOM 5902 C CA . TRP B 1 233 ? -3.928 17.562 -1.324 1 91.12 233 TRP B CA 1
ATOM 5903 C C . TRP B 1 233 ? -4.453 16.234 -1.851 1 91.12 233 TRP B C 1
ATOM 5905 O O . TRP B 1 233 ? -5.07 16.172 -2.916 1 91.12 233 TRP B O 1
ATOM 5915 N N . LYS B 1 234 ? -4.254 15.18 -1.184 1 88.19 234 LYS B N 1
ATOM 5916 C CA . LYS B 1 234 ? -4.59 13.836 -1.654 1 88.19 234 LYS B CA 1
ATOM 5917 C C . LYS B 1 234 ? -6.039 13.492 -1.342 1 88.19 234 LYS B C 1
ATOM 5919 O O . LYS B 1 234 ? -6.516 13.727 -0.229 1 88.19 234 LYS B O 1
ATOM 5924 N N . PRO B 1 235 ? -6.691 12.828 -2.23 1 88.25 235 PRO B N 1
ATOM 5925 C CA . PRO B 1 235 ? -8.125 12.562 -2.094 1 88.25 235 PRO B CA 1
ATOM 5926 C C . PRO B 1 235 ? -8.445 11.641 -0.921 1 88.25 235 PRO B C 1
ATOM 5928 O O . PRO B 1 235 ? -9.398 11.891 -0.175 1 88.25 235 PRO B O 1
ATOM 5931 N N . LEU B 1 236 ? -7.691 10.586 -0.773 1 87 236 LEU B N 1
ATOM 5932 C CA . LEU B 1 236 ? -8.039 9.609 0.258 1 87 236 LEU B CA 1
ATOM 5933 C C . LEU B 1 236 ? -7.883 10.211 1.649 1 87 236 LEU B C 1
ATOM 5935 O O . LEU B 1 236 ? -8.812 10.188 2.455 1 87 236 LEU B O 1
ATOM 5939 N N . PRO B 1 237 ? -6.723 10.773 1.971 1 90.44 237 PRO B N 1
ATOM 5940 C CA . PRO B 1 237 ? -6.641 11.453 3.264 1 90.44 237 PRO B CA 1
ATOM 5941 C C . PRO B 1 237 ? -7.684 12.562 3.41 1 90.44 237 PRO B C 1
ATOM 5943 O O . PRO B 1 237 ? -8.227 12.766 4.5 1 90.44 237 PRO B O 1
ATOM 5946 N N . TYR B 1 238 ? -7.992 13.266 2.34 1 93.31 238 TYR B N 1
ATOM 5947 C CA . TYR B 1 238 ? -9.039 14.289 2.352 1 93.31 238 TYR B CA 1
ATOM 5948 C C . TYR B 1 238 ? -10.375 13.695 2.764 1 93.31 238 TYR B C 1
ATOM 5950 O O . TYR B 1 238 ? -11.047 14.219 3.654 1 93.31 238 TYR B O 1
ATOM 5958 N N . LEU B 1 239 ? -10.727 12.602 2.129 1 92 239 LEU B N 1
ATOM 5959 C CA . LEU B 1 239 ? -11.969 11.906 2.451 1 92 239 LEU B CA 1
ATOM 5960 C C . LEU B 1 239 ? -12.008 11.523 3.926 1 92 239 LEU B C 1
ATOM 5962 O O . LEU B 1 239 ? -13.023 11.719 4.594 1 92 239 LEU B O 1
ATOM 5966 N N . LEU B 1 240 ? -10.953 11.039 4.406 1 90.94 240 LEU B N 1
ATOM 5967 C CA . LEU B 1 240 ? -10.867 10.617 5.801 1 90.94 240 LEU B CA 1
ATOM 5968 C C . LEU B 1 240 ? -11.008 11.805 6.742 1 90.94 240 LEU B C 1
ATOM 5970 O O . LEU B 1 240 ? -11.664 11.711 7.781 1 90.94 240 LEU B O 1
ATOM 5974 N N . SER B 1 241 ? -10.406 12.891 6.375 1 94.25 241 SER B N 1
ATOM 5975 C CA . SER B 1 241 ? -10.484 14.086 7.211 1 94.25 241 SER B CA 1
ATOM 5976 C C . SER B 1 241 ? -11.906 14.641 7.258 1 94.25 241 SER B C 1
ATOM 5978 O O . SER B 1 241 ? -12.398 15.016 8.32 1 94.25 241 SER B O 1
ATOM 5980 N N . ILE B 1 242 ? -12.578 14.719 6.113 1 94.81 242 ILE B N 1
ATOM 5981 C CA . ILE B 1 242 ? -13.953 15.188 6.047 1 94.81 242 ILE B CA 1
ATOM 5982 C C . ILE B 1 242 ? -14.852 14.297 6.91 1 94.81 242 ILE B C 1
ATOM 5984 O O . ILE B 1 242 ? -15.633 14.797 7.723 1 94.81 242 ILE B O 1
ATOM 5988 N N . THR B 1 243 ? -14.688 13 6.723 1 91.38 243 THR B N 1
ATOM 5989 C CA . THR B 1 243 ? -15.469 12.031 7.48 1 91.38 243 THR B CA 1
ATOM 5990 C C . THR B 1 243 ? -15.234 12.195 8.977 1 91.38 243 THR B C 1
ATOM 5992 O O . THR B 1 243 ? -16.188 12.18 9.766 1 91.38 243 THR B O 1
ATOM 5995 N N . ASN B 1 244 ? -14.023 12.391 9.352 1 90 244 ASN B N 1
ATOM 5996 C CA . ASN B 1 244 ? -13.648 12.578 10.75 1 90 244 ASN B CA 1
ATOM 5997 C C . ASN B 1 244 ? -14.312 13.812 11.352 1 90 244 ASN B C 1
ATOM 5999 O O . ASN B 1 244 ? -14.836 13.758 12.461 1 90 244 ASN B O 1
ATOM 6003 N N . LEU B 1 245 ? -14.32 14.883 10.648 1 94.06 245 LEU B N 1
ATOM 6004 C CA . LEU B 1 245 ? -14.93 16.109 11.148 1 94.06 245 LEU B CA 1
ATOM 6005 C C . LEU B 1 245 ? -16.453 15.961 11.258 1 94.06 245 LEU B C 1
ATOM 6007 O O . LEU B 1 245 ? -17.047 16.438 12.219 1 94.06 245 LEU B O 1
ATOM 6011 N N . LEU B 1 246 ? -17.062 15.305 10.258 1 90.94 246 LEU B N 1
ATOM 6012 C CA . LEU B 1 246 ? -18.5 15.047 10.336 1 90.94 246 LEU B CA 1
ATOM 6013 C C . LEU B 1 246 ? -18.828 14.242 11.586 1 90.94 246 LEU B C 1
ATOM 6015 O O . LEU B 1 246 ? -19.828 14.531 12.266 1 90.94 246 LEU B O 1
ATOM 6019 N N . LEU B 1 247 ? -18.031 13.352 11.891 1 86.06 247 LEU B N 1
ATOM 6020 C CA . LEU B 1 247 ? -18.234 12.508 13.055 1 86.06 247 LEU B CA 1
ATOM 6021 C C . LEU B 1 247 ? -18.094 13.312 14.344 1 86.06 247 LEU B C 1
ATOM 6023 O O . LEU B 1 247 ? -18.609 12.914 15.391 1 86.06 247 LEU B O 1
ATOM 6027 N N . HIS B 1 248 ? -17.359 14.359 14.289 1 86.94 248 HIS B N 1
ATOM 6028 C CA . HIS B 1 248 ? -17.203 15.25 15.43 1 86.94 248 HIS B CA 1
ATOM 6029 C C . HIS B 1 248 ? -18.266 16.359 15.414 1 86.94 248 HIS B C 1
ATOM 6031 O O . HIS B 1 248 ? -18.094 17.391 16.047 1 86.94 248 HIS B O 1
ATOM 6037 N N . ASP B 1 249 ? -19.234 16.172 14.586 1 88.56 249 ASP B N 1
ATOM 6038 C CA . ASP B 1 249 ? -20.438 16.984 14.523 1 88.56 249 ASP B CA 1
ATOM 6039 C C . ASP B 1 249 ? -20.141 18.359 13.898 1 88.56 249 ASP B C 1
ATOM 6041 O O . ASP B 1 249 ? -20.75 19.359 14.281 1 88.56 249 ASP B O 1
ATOM 6045 N N . ILE B 1 250 ? -19.125 18.406 13.164 1 94.44 250 ILE B N 1
ATOM 6046 C CA . ILE B 1 250 ? -18.922 19.578 12.328 1 94.44 250 ILE B CA 1
ATOM 6047 C C . ILE B 1 250 ? -19.766 19.469 11.062 1 94.44 250 ILE B C 1
ATOM 6049 O O . ILE B 1 250 ? -19.5 18.625 10.203 1 94.44 250 ILE B O 1
ATOM 6053 N N . GLU B 1 251 ? -20.703 20.312 10.914 1 93.06 251 GLU B N 1
ATOM 6054 C CA . GLU B 1 251 ? -21.703 20.203 9.867 1 93.06 251 GLU B CA 1
ATOM 6055 C C . GLU B 1 251 ? -21.125 20.547 8.5 1 93.06 251 GLU B C 1
ATOM 6057 O O . GLU B 1 251 ? -21.5 19.953 7.488 1 93.06 251 GLU B O 1
ATOM 6062 N N . ALA B 1 252 ? -20.234 21.531 8.453 1 95.06 252 ALA B N 1
ATOM 6063 C CA . ALA B 1 252 ? -19.625 22.031 7.227 1 95.06 252 ALA B CA 1
ATOM 6064 C C . ALA B 1 252 ? -18.109 22.047 7.344 1 95.06 252 ALA B C 1
ATOM 6066 O O . ALA B 1 252 ? -17.5 23.125 7.453 1 95.06 252 ALA B O 1
ATOM 6067 N N . PRO B 1 253 ? -17.5 20.844 7.293 1 96.38 253 PRO B N 1
ATOM 6068 C CA . PRO B 1 253 ? -16.047 20.797 7.41 1 96.38 253 PRO B CA 1
ATOM 6069 C C . PRO B 1 253 ? -15.344 21.734 6.438 1 96.38 253 PRO B C 1
ATOM 6071 O O . PRO B 1 253 ? -15.531 21.625 5.223 1 96.38 253 PRO B O 1
ATOM 6074 N N . ASN B 1 254 ? -14.57 22.641 6.98 1 96.81 254 ASN B N 1
ATOM 6075 C CA . ASN B 1 254 ? -13.852 23.625 6.176 1 96.81 254 ASN B CA 1
ATOM 6076 C C . ASN B 1 254 ? -12.445 23.141 5.816 1 96.81 254 ASN B C 1
ATOM 6078 O O . ASN B 1 254 ? -11.453 23.703 6.262 1 96.81 254 ASN B O 1
ATOM 6082 N N . ILE B 1 255 ? -12.391 22.062 5.07 1 97.5 255 ILE B N 1
ATOM 6083 C CA . ILE B 1 255 ? -11.148 21.516 4.539 1 97.5 255 ILE B CA 1
ATOM 6084 C C . ILE B 1 255 ? -11.188 21.531 3.014 1 97.5 255 ILE B C 1
ATOM 6086 O O . ILE B 1 255 ? -12.094 20.953 2.404 1 97.5 255 ILE B O 1
ATOM 6090 N N . ALA B 1 256 ? -10.273 22.219 2.396 1 95.56 256 ALA B N 1
ATOM 6091 C CA . ALA B 1 256 ? -10.203 22.281 0.938 1 95.56 256 ALA B CA 1
ATOM 6092 C C . ALA B 1 256 ? -9.32 21.156 0.392 1 95.56 256 ALA B C 1
ATOM 6094 O O . ALA B 1 256 ? -8.266 20.844 0.956 1 95.56 256 ALA B O 1
ATOM 6095 N N . ASN B 1 257 ? -9.797 20.469 -0.656 1 93.81 257 ASN B N 1
ATOM 6096 C CA . ASN B 1 257 ? -8.969 19.5 -1.385 1 93.81 257 ASN B CA 1
ATOM 6097 C C . ASN B 1 257 ? -8.086 20.203 -2.418 1 93.81 257 ASN B C 1
ATOM 6099 O O . ASN B 1 257 ? -8.469 20.328 -3.582 1 93.81 257 ASN B O 1
ATOM 6103 N N . CYS B 1 258 ? -6.863 20.562 -1.984 1 92.94 258 CYS B N 1
ATOM 6104 C CA . CYS B 1 258 ? -6 21.328 -2.873 1 92.94 258 CYS B CA 1
ATOM 6105 C C . CYS B 1 258 ? -4.543 21.234 -2.439 1 92.94 258 CYS B C 1
ATOM 6107 O O . CYS B 1 258 ? -4.246 20.703 -1.362 1 92.94 258 CYS B O 1
ATOM 6109 N N . ASP B 1 259 ? -3.695 21.656 -3.316 1 92.06 259 ASP B N 1
ATOM 6110 C CA . ASP B 1 259 ? -2.281 21.812 -2.992 1 92.06 259 ASP B CA 1
ATOM 6111 C C . ASP B 1 259 ? -2.025 23.125 -2.256 1 92.06 259 ASP B C 1
ATOM 6113 O O . ASP B 1 259 ? -2.141 24.203 -2.842 1 92.06 259 ASP B O 1
ATOM 6117 N N . SER B 1 260 ? -1.648 23.031 -1.024 1 95.88 260 SER B N 1
ATOM 6118 C CA . SER B 1 260 ? -1.42 24.219 -0.211 1 95.88 260 SER B CA 1
ATOM 6119 C C . SER B 1 260 ? -0.277 25.062 -0.771 1 95.88 260 SER B C 1
ATOM 6121 O O . SER B 1 260 ? -0.22 26.266 -0.542 1 95.88 260 SER B O 1
ATOM 6123 N N . LEU B 1 261 ? 0.593 24.469 -1.489 1 95.25 261 LEU B N 1
ATOM 6124 C CA . LEU B 1 261 ? 1.749 25.172 -2.021 1 95.25 261 LEU B CA 1
ATOM 6125 C C . LEU B 1 261 ? 1.43 25.797 -3.379 1 95.25 261 LEU B C 1
ATOM 6127 O O . LEU B 1 261 ? 2.271 26.469 -3.971 1 95.25 261 LEU B O 1
ATOM 6131 N N . GLY B 1 262 ? 0.261 25.578 -3.838 1 93.56 262 GLY B N 1
ATOM 6132 C CA . GLY B 1 262 ? -0.121 26 -5.176 1 93.56 262 GLY B CA 1
ATOM 6133 C C . GLY B 1 262 ? -0.508 27.469 -5.246 1 93.56 262 GLY B C 1
ATOM 6134 O O . GLY B 1 262 ? -0.659 28.031 -6.34 1 93.56 262 GLY B O 1
ATOM 6135 N N . THR B 1 263 ? -0.629 28.125 -4.188 1 94.69 263 THR B N 1
ATOM 6136 C CA . THR B 1 263 ? -0.997 29.531 -4.129 1 94.69 263 THR B CA 1
ATOM 6137 C C . THR B 1 263 ? 0.232 30.406 -3.881 1 94.69 263 THR B C 1
ATOM 6139 O O . THR B 1 263 ? 1.068 30.078 -3.035 1 94.69 263 THR B O 1
ATOM 6142 N N . ASN B 1 264 ? 0.321 31.438 -4.68 1 96.75 264 ASN B N 1
ATOM 6143 C CA . ASN B 1 264 ? 1.377 32.406 -4.383 1 96.75 264 ASN B CA 1
ATOM 6144 C C . ASN B 1 264 ? 1.229 32.969 -2.979 1 96.75 264 ASN B C 1
ATOM 6146 O O . ASN B 1 264 ? 0.204 33.562 -2.654 1 96.75 264 ASN B O 1
ATOM 6150 N N . VAL B 1 265 ? 2.252 32.875 -2.168 1 97 265 VAL B N 1
ATOM 6151 C CA . VAL B 1 265 ? 2.135 33.188 -0.746 1 97 265 VAL B CA 1
ATOM 6152 C C . VAL B 1 265 ? 1.897 34.688 -0.557 1 97 265 VAL B C 1
ATOM 6154 O O . VAL B 1 265 ? 1.303 35.094 0.439 1 97 265 VAL B O 1
ATOM 6157 N N . THR B 1 266 ? 2.297 35.531 -1.487 1 95.25 266 THR B N 1
ATOM 6158 C CA . THR B 1 266 ? 2.129 36.969 -1.37 1 95.25 266 THR B CA 1
ATOM 6159 C C . THR B 1 266 ? 0.688 37.375 -1.666 1 95.25 266 THR B C 1
ATOM 6161 O O . THR B 1 266 ? 0.288 38.5 -1.395 1 95.25 266 THR B O 1
ATOM 6164 N N . ASP B 1 267 ? -0.065 36.406 -2.156 1 96.31 267 ASP B N 1
ATOM 6165 C CA . ASP B 1 267 ? -1.449 36.688 -2.518 1 96.31 267 ASP B CA 1
ATOM 6166 C C . ASP B 1 267 ? -2.381 36.5 -1.324 1 96.31 267 ASP B C 1
ATOM 6168 O O . ASP B 1 267 ? -3.555 36.875 -1.375 1 96.31 267 ASP B O 1
ATOM 6172 N N . PHE B 1 268 ? -1.879 35.938 -0.207 1 96.56 268 PHE B N 1
ATOM 6173 C CA . PHE B 1 268 ? -2.736 35.688 0.948 1 96.56 268 PHE B CA 1
ATOM 6174 C C . PHE B 1 268 ? -3.168 37 1.585 1 96.56 268 PHE B C 1
ATOM 6176 O O . PHE B 1 268 ? -2.34 37.906 1.817 1 96.56 268 PHE B O 1
ATOM 6183 N N . LYS B 1 269 ? -4.477 37.094 1.786 1 96.56 269 LYS B N 1
ATOM 6184 C CA . LYS B 1 269 ? -5.055 38.219 2.5 1 96.56 269 LYS B CA 1
ATOM 6185 C C . LYS B 1 269 ? -5.219 37.906 3.984 1 96.56 269 LYS B C 1
ATOM 6187 O O . LYS B 1 269 ? -4.996 36.781 4.414 1 96.56 269 LYS B O 1
ATOM 6192 N N . GLU B 1 270 ? -5.559 38.969 4.754 1 96 270 GLU B N 1
ATOM 6193 C CA . GLU B 1 270 ? -5.75 38.781 6.188 1 96 270 GLU B CA 1
ATOM 6194 C C . GLU B 1 270 ? -6.828 37.75 6.48 1 96 270 GLU B C 1
ATOM 6196 O O . GLU B 1 270 ? -6.727 37 7.457 1 96 270 GLU B O 1
ATOM 6201 N N . THR B 1 271 ? -7.766 37.625 5.602 1 95.38 271 THR B N 1
ATOM 6202 C CA . THR B 1 271 ? -8.883 36.719 5.785 1 95.38 271 THR B CA 1
ATOM 6203 C C . THR B 1 271 ? -8.43 35.25 5.551 1 95.38 271 THR B C 1
ATOM 6205 O O . THR B 1 271 ? -9.133 34.312 5.922 1 95.38 271 THR B O 1
ATOM 6208 N N . ASP B 1 272 ? -7.273 35.125 4.941 1 96.62 272 ASP B N 1
ATOM 6209 C CA . ASP B 1 272 ? -6.746 33.781 4.648 1 96.62 272 ASP B CA 1
ATOM 6210 C C . ASP B 1 272 ? -5.867 33.281 5.785 1 96.62 272 ASP B C 1
ATOM 6212 O O . ASP B 1 272 ? -5.438 32.125 5.781 1 96.62 272 ASP B O 1
ATOM 6216 N N . LYS B 1 273 ? -5.609 34.156 6.75 1 98.31 273 LYS B N 1
ATOM 6217 C CA . LYS B 1 273 ? -4.738 33.812 7.867 1 98.31 273 LYS B CA 1
ATOM 6218 C C . LYS B 1 273 ? -5.543 33.219 9.023 1 98.31 273 LYS B C 1
ATOM 6220 O O . LYS B 1 273 ? -6.762 33.375 9.086 1 98.31 273 LYS B O 1
ATOM 6225 N N . VAL B 1 274 ? -4.863 32.5 9.891 1 98.75 274 VAL B N 1
ATOM 6226 C CA . VAL B 1 274 ? -5.516 31.891 11.031 1 98.75 274 VAL B CA 1
ATOM 6227 C C . VAL B 1 274 ? -4.781 32.25 12.32 1 98.75 274 VAL B C 1
ATOM 6229 O O . VAL B 1 274 ? -3.639 32.719 12.273 1 98.75 274 VAL B O 1
ATOM 6232 N N . ASP B 1 275 ? -5.445 32.031 13.461 1 98.88 275 ASP B N 1
ATOM 6233 C CA . ASP B 1 275 ? -4.91 32.406 14.766 1 98.88 275 ASP B CA 1
ATOM 6234 C C . ASP B 1 275 ? -3.883 31.391 15.266 1 98.88 275 ASP B C 1
ATOM 6236 O O . ASP B 1 275 ? -2.9 31.766 15.914 1 98.88 275 ASP B O 1
ATOM 6240 N N . VAL B 1 276 ? -4.133 30.172 15.031 1 98.94 276 VAL B N 1
ATOM 6241 C CA . VAL B 1 276 ? -3.303 29.078 15.531 1 98.94 276 VAL B CA 1
ATOM 6242 C C . VAL B 1 276 ? -3.031 28.078 14.414 1 98.94 276 VAL B C 1
ATOM 6244 O O . VAL B 1 276 ? -3.922 27.766 13.625 1 98.94 276 VAL B O 1
ATOM 6247 N N . ILE B 1 277 ? -1.781 27.625 14.305 1 98.94 277 ILE B N 1
ATOM 6248 C CA . ILE B 1 277 ? -1.454 26.609 13.312 1 98.94 277 ILE B CA 1
ATOM 6249 C C . ILE B 1 277 ? -0.786 25.422 13.992 1 98.94 277 ILE B C 1
ATOM 6251 O O . ILE B 1 277 ? 0.145 25.594 14.781 1 98.94 277 ILE B O 1
ATOM 6255 N N . GLY B 1 278 ? -1.298 24.25 13.875 1 98.75 278 GLY B N 1
ATOM 6256 C CA . GLY B 1 278 ? -0.662 22.969 14.125 1 98.75 278 GLY B CA 1
ATOM 6257 C C . GLY B 1 278 ? -0.506 22.125 12.867 1 98.75 278 GLY B C 1
ATOM 6258 O O . GLY B 1 278 ? -1.484 21.859 12.164 1 98.75 278 GLY B O 1
ATOM 6259 N N . MET B 1 279 ? 0.726 21.688 12.602 1 97.38 279 MET B N 1
ATOM 6260 C CA . MET B 1 279 ? 0.951 21.078 11.297 1 97.38 279 MET B CA 1
ATOM 6261 C C . MET B 1 279 ? 2.082 20.047 11.359 1 97.38 279 MET B C 1
ATOM 6263 O O . MET B 1 279 ? 3.027 20.219 12.133 1 97.38 279 MET B O 1
ATOM 6267 N N . ASN B 1 280 ? 1.966 18.953 10.617 1 95.19 280 ASN B N 1
ATOM 6268 C CA . ASN B 1 280 ? 3.021 18 10.289 1 95.19 280 ASN B CA 1
ATOM 6269 C C . ASN B 1 280 ? 3.201 17.859 8.781 1 95.19 280 ASN B C 1
ATOM 6271 O O . ASN B 1 280 ? 2.717 16.891 8.188 1 95.19 280 ASN B O 1
ATOM 6275 N N . PRO B 1 281 ? 3.939 18.812 8.18 1 93.81 281 PRO B N 1
ATOM 6276 C CA . PRO B 1 281 ? 4.113 18.766 6.73 1 93.81 281 PRO B CA 1
ATOM 6277 C C . PRO B 1 281 ? 4.863 17.516 6.262 1 93.81 281 PRO B C 1
ATOM 6279 O O . PRO B 1 281 ? 5.574 16.891 7.055 1 93.81 281 PRO B O 1
ATOM 6282 N N . PRO B 1 282 ? 4.602 17.078 5.008 1 87.44 282 PRO B N 1
ATOM 6283 C CA . PRO B 1 282 ? 5.363 15.938 4.488 1 87.44 282 PRO B CA 1
ATOM 6284 C C . PRO B 1 282 ? 6.863 16.219 4.418 1 87.44 282 PRO B C 1
ATOM 6286 O O . PRO B 1 282 ? 7.277 17.359 4.18 1 87.44 282 PRO B O 1
ATOM 6289 N N . TYR B 1 283 ? 7.645 15.062 4.633 1 79.44 283 TYR B N 1
ATOM 6290 C CA . TYR B 1 283 ? 9.102 15.156 4.625 1 79.44 283 TYR B CA 1
ATOM 6291 C C . TYR B 1 283 ? 9.672 14.625 3.318 1 79.44 283 TYR B C 1
ATOM 6293 O O . TYR B 1 283 ? 9.203 13.617 2.787 1 79.44 283 TYR B O 1
ATOM 6301 N N . GLY B 1 284 ? 10.664 15.188 2.869 1 68.38 284 GLY B N 1
ATOM 6302 C CA . GLY B 1 284 ? 11.461 14.594 1.804 1 68.38 284 GLY B CA 1
ATOM 6303 C C . GLY B 1 284 ? 10.789 14.68 0.444 1 68.38 284 GLY B C 1
ATOM 6304 O O . GLY B 1 284 ? 11.242 14.055 -0.517 1 68.38 284 GLY B O 1
ATOM 6305 N N . GLY B 1 285 ? 9.711 15.344 0.461 1 68.44 285 GLY B N 1
ATOM 6306 C CA . GLY B 1 285 ? 9.062 15.461 -0.835 1 68.44 285 GLY B CA 1
ATOM 6307 C C . GLY B 1 285 ? 9.672 16.547 -1.706 1 68.44 285 GLY B C 1
ATOM 6308 O O . GLY B 1 285 ? 10.422 17.391 -1.22 1 68.44 285 GLY B O 1
ATOM 6309 N N . SER B 1 286 ? 9.602 16.188 -3.033 1 74.62 286 SER B N 1
ATOM 6310 C CA . SER B 1 286 ? 9.977 17.203 -4.004 1 74.62 286 SER B CA 1
ATOM 6311 C C . SER B 1 286 ? 8.766 17.719 -4.77 1 74.62 286 SER B C 1
ATOM 6313 O O . SER B 1 286 ? 7.754 17.016 -4.879 1 74.62 286 SER B O 1
ATOM 6315 N N . THR B 1 287 ? 8.812 19 -4.957 1 77 287 THR B N 1
ATOM 6316 C CA . THR B 1 287 ? 7.719 19.609 -5.703 1 77 287 THR B CA 1
ATOM 6317 C C . THR B 1 287 ? 8.195 20.062 -7.078 1 77 287 THR B C 1
ATOM 6319 O O . THR B 1 287 ? 9.398 20.203 -7.312 1 77 287 THR B O 1
ATOM 6322 N N . GLU B 1 288 ? 7.273 20.234 -7.945 1 76.38 288 GLU B N 1
ATOM 6323 C CA . GLU B 1 288 ? 7.551 20.766 -9.273 1 76.38 288 GLU B CA 1
ATOM 6324 C C . GLU B 1 288 ? 8.148 22.172 -9.195 1 76.38 288 GLU B C 1
ATOM 6326 O O . GLU B 1 288 ? 7.832 22.938 -8.281 1 76.38 288 GLU B O 1
ATOM 6331 N N . ASP B 1 289 ? 8.953 22.469 -10.148 1 81 289 ASP B N 1
ATOM 6332 C CA . ASP B 1 289 ? 9.617 23.781 -10.203 1 81 289 ASP B CA 1
ATOM 6333 C C . ASP B 1 289 ? 8.602 24.906 -10.266 1 81 289 ASP B C 1
ATOM 6335 O O . ASP B 1 289 ? 8.82 25.984 -9.703 1 81 289 ASP B O 1
ATOM 6339 N N . SER B 1 290 ? 7.547 24.594 -10.852 1 84.19 290 SER B N 1
ATOM 6340 C CA . SER B 1 290 ? 6.523 25.625 -10.992 1 84.19 290 SER B CA 1
ATOM 6341 C C . SER B 1 290 ? 5.977 26.047 -9.633 1 84.19 290 SER B C 1
ATOM 6343 O O . SER B 1 290 ? 5.602 27.219 -9.445 1 84.19 290 SER B O 1
ATOM 6345 N N . VAL B 1 291 ? 5.98 25.25 -8.68 1 89.44 291 VAL B N 1
ATOM 6346 C CA . VAL B 1 291 ? 5.461 25.531 -7.34 1 89.44 291 VAL B CA 1
ATOM 6347 C C . VAL B 1 291 ? 6.398 26.484 -6.605 1 89.44 291 VAL B C 1
ATOM 6349 O O . VAL B 1 291 ? 5.949 27.328 -5.832 1 89.44 291 VAL B O 1
ATOM 6352 N N . LYS B 1 292 ? 7.664 26.406 -6.902 1 91.38 292 LYS B N 1
ATOM 6353 C CA . LYS B 1 292 ? 8.664 27.25 -6.25 1 91.38 292 LYS B CA 1
ATOM 6354 C C . LYS B 1 292 ? 8.414 28.734 -6.551 1 91.38 292 LYS B C 1
ATOM 6356 O O . LYS B 1 292 ? 8.703 29.594 -5.723 1 91.38 292 LYS B O 1
ATOM 6361 N N . ASN B 1 293 ? 7.84 28.922 -7.727 1 94.06 293 ASN B N 1
ATOM 6362 C CA . ASN B 1 293 ? 7.59 30.297 -8.164 1 94.06 293 ASN B CA 1
ATOM 6363 C C . ASN B 1 293 ? 6.523 30.969 -7.305 1 94.06 293 ASN B C 1
ATOM 6365 O O . ASN B 1 293 ? 6.367 32.188 -7.348 1 94.06 293 ASN B O 1
ATOM 6369 N N . ASN B 1 294 ? 5.844 30.234 -6.523 1 96.38 294 ASN B N 1
ATOM 6370 C CA . ASN B 1 294 ? 4.812 30.781 -5.645 1 96.38 294 ASN B CA 1
ATOM 6371 C C . ASN B 1 294 ? 5.414 31.375 -4.375 1 96.38 294 ASN B C 1
ATOM 6373 O O . ASN B 1 294 ? 4.691 31.906 -3.533 1 96.38 294 ASN B O 1
ATOM 6377 N N . PHE B 1 295 ? 6.73 31.359 -4.273 1 97.31 295 PHE B N 1
ATOM 6378 C CA . PHE B 1 295 ? 7.434 31.828 -3.082 1 97.31 295 PHE B CA 1
ATOM 6379 C C . PHE B 1 295 ? 8.484 32.875 -3.449 1 97.31 295 PHE B C 1
ATOM 6381 O O . PHE B 1 295 ? 9.008 32.875 -4.566 1 97.31 295 PHE B O 1
ATOM 6388 N N . PRO B 1 296 ? 8.82 33.75 -2.471 1 96.62 296 PRO B N 1
ATOM 6389 C CA . PRO B 1 296 ? 9.977 34.625 -2.697 1 96.62 296 PRO B CA 1
ATOM 6390 C C . PRO B 1 296 ? 11.25 33.844 -3 1 96.62 296 PRO B C 1
ATOM 6392 O O . PRO B 1 296 ? 11.438 32.719 -2.49 1 96.62 296 PRO B O 1
ATOM 6395 N N . LEU B 1 297 ? 12.133 34.375 -3.779 1 95.69 297 LEU B N 1
ATOM 6396 C CA . LEU B 1 297 ? 13.359 33.719 -4.258 1 95.69 297 LEU B CA 1
ATOM 6397 C C . LEU B 1 297 ? 14.156 33.156 -3.1 1 95.69 297 LEU B C 1
ATOM 6399 O O . LEU B 1 297 ? 14.648 32.031 -3.184 1 95.69 297 LEU B O 1
ATOM 6403 N N . ARG B 1 298 ? 14.242 33.844 -2.012 1 95.44 298 ARG B N 1
ATOM 6404 C CA . ARG B 1 298 ? 15.102 33.469 -0.894 1 95.44 298 ARG B CA 1
ATOM 6405 C C . ARG B 1 298 ? 14.547 32.25 -0.177 1 95.44 298 ARG B C 1
ATOM 6407 O O . ARG B 1 298 ? 15.242 31.609 0.616 1 95.44 298 ARG B O 1
ATOM 6414 N N . TYR B 1 299 ? 13.258 31.938 -0.415 1 95.88 299 TYR B N 1
ATOM 6415 C CA . TYR B 1 299 ? 12.633 30.812 0.274 1 95.88 299 TYR B CA 1
ATOM 6416 C C . TYR B 1 299 ? 12.484 29.625 -0.656 1 95.88 299 TYR B C 1
ATOM 6418 O O . TYR B 1 299 ? 12.086 28.531 -0.225 1 95.88 299 TYR B O 1
ATOM 6426 N N . ARG B 1 300 ? 12.789 29.75 -1.919 1 94.12 300 ARG B N 1
ATOM 6427 C CA . ARG B 1 300 ? 12.586 28.672 -2.889 1 94.12 300 ARG B CA 1
ATOM 6428 C C . ARG B 1 300 ? 13.5 27.484 -2.596 1 94.12 300 ARG B C 1
ATOM 6430 O O . ARG B 1 300 ? 14.695 27.656 -2.371 1 94.12 300 ARG B O 1
ATOM 6437 N N . SER B 1 301 ? 12.898 26.391 -2.42 1 91.38 301 SER B N 1
ATOM 6438 C CA . SER B 1 301 ? 13.57 25.156 -2.051 1 91.38 301 SER B CA 1
ATOM 6439 C C . SER B 1 301 ? 12.93 23.953 -2.74 1 91.38 301 SER B C 1
ATOM 6441 O O . SER B 1 301 ? 11.734 23.969 -3.045 1 91.38 301 SER B O 1
ATOM 6443 N N . SER B 1 302 ? 13.695 22.953 -3.02 1 84.62 302 SER B N 1
ATOM 6444 C CA . SER B 1 302 ? 13.148 21.703 -3.531 1 84.62 302 SER B CA 1
ATOM 6445 C C . SER B 1 302 ? 12.57 20.844 -2.404 1 84.62 302 SER B C 1
ATOM 6447 O O . SER B 1 302 ? 11.836 19.891 -2.658 1 84.62 302 SER B O 1
ATOM 6449 N N . GLU B 1 303 ? 12.938 21.188 -1.179 1 87.31 303 GLU B N 1
ATOM 6450 C CA . GLU B 1 303 ? 12.391 20.469 -0.025 1 87.31 303 GLU B CA 1
ATOM 6451 C C . GLU B 1 303 ? 11.039 21.062 0.387 1 87.31 303 GLU B C 1
ATOM 6453 O O . GLU B 1 303 ? 10.969 22.203 0.859 1 87.31 303 GLU B O 1
ATOM 6458 N N . THR B 1 304 ? 10.008 20.25 0.323 1 88.81 304 THR B N 1
ATOM 6459 C CA . THR B 1 304 ? 8.656 20.75 0.576 1 88.81 304 THR B CA 1
ATOM 6460 C C . THR B 1 304 ? 8.516 21.234 2.014 1 88.81 304 THR B C 1
ATOM 6462 O O . THR B 1 304 ? 7.797 22.203 2.277 1 88.81 304 THR B O 1
ATOM 6465 N N . ALA B 1 305 ? 9.242 20.578 2.932 1 91.31 305 ALA B N 1
ATOM 6466 C CA . ALA B 1 305 ? 9.164 20.969 4.336 1 91.31 305 ALA B CA 1
ATOM 6467 C C . ALA B 1 305 ? 9.539 22.438 4.512 1 91.31 305 ALA B C 1
ATOM 6469 O O . ALA B 1 305 ? 8.93 23.156 5.305 1 91.31 305 ALA B O 1
ATOM 6470 N N . ASP B 1 306 ? 10.523 22.906 3.76 1 95.56 306 ASP B N 1
ATOM 6471 C CA . ASP B 1 306 ? 10.953 24.297 3.814 1 95.56 306 ASP B CA 1
ATOM 6472 C C . ASP B 1 306 ? 9.852 25.234 3.334 1 95.56 306 ASP B C 1
ATOM 6474 O O . ASP B 1 306 ? 9.57 26.25 3.971 1 95.56 306 ASP B O 1
ATOM 6478 N N . LEU B 1 307 ? 9.234 24.844 2.27 1 96.31 307 LEU B N 1
ATOM 6479 C CA . LEU B 1 307 ? 8.18 25.672 1.69 1 96.31 307 LEU B CA 1
ATOM 6480 C C . LEU B 1 307 ? 6.992 25.781 2.639 1 96.31 307 LEU B C 1
ATOM 6482 O O . LEU B 1 307 ? 6.34 26.812 2.711 1 96.31 307 LEU B O 1
ATOM 6486 N N . PHE B 1 308 ? 6.77 24.766 3.393 1 96.94 308 PHE B N 1
ATOM 6487 C CA . PHE B 1 308 ? 5.645 24.797 4.32 1 96.94 308 PHE B CA 1
ATOM 6488 C C . PHE B 1 308 ? 5.941 25.703 5.504 1 96.94 308 PHE B C 1
ATOM 6490 O O . PHE B 1 308 ? 5.035 26.344 6.047 1 96.94 308 PHE B O 1
ATOM 6497 N N . ILE B 1 309 ? 7.191 25.781 5.93 1 97.75 309 ILE B N 1
ATOM 6498 C CA . ILE B 1 309 ? 7.547 26.766 6.949 1 97.75 309 ILE B CA 1
ATOM 6499 C C . ILE B 1 309 ? 7.254 28.172 6.441 1 97.75 309 ILE B C 1
ATOM 6501 O O . ILE B 1 309 ? 6.648 28.984 7.148 1 97.75 309 ILE B O 1
ATOM 6505 N N . ALA B 1 310 ? 7.672 28.406 5.211 1 97.88 310 ALA B N 1
ATOM 6506 C CA . ALA B 1 310 ? 7.367 29.703 4.598 1 97.88 310 ALA B CA 1
ATOM 6507 C C . ALA B 1 310 ? 5.863 29.938 4.547 1 97.88 310 ALA B C 1
ATOM 6509 O O . ALA B 1 310 ? 5.391 31.031 4.887 1 97.88 310 ALA B O 1
ATOM 6510 N N . LEU B 1 311 ? 5.117 28.922 4.148 1 98.31 311 LEU B N 1
ATOM 6511 C CA . LEU B 1 311 ? 3.664 29.031 4.062 1 98.31 311 LEU B CA 1
ATOM 6512 C C . LEU B 1 311 ? 3.064 29.406 5.414 1 98.31 311 LEU B C 1
ATOM 6514 O O . LEU B 1 311 ? 2.189 30.266 5.492 1 98.31 311 LEU B O 1
ATOM 6518 N N . ILE B 1 312 ? 3.531 28.781 6.445 1 98.56 312 ILE B N 1
ATOM 6519 C CA . ILE B 1 312 ? 3.039 29.047 7.793 1 98.56 312 ILE B CA 1
ATOM 6520 C C . ILE B 1 312 ? 3.252 30.531 8.133 1 98.56 312 ILE B C 1
ATOM 6522 O O . ILE B 1 312 ? 2.359 31.172 8.672 1 98.56 312 ILE B O 1
ATOM 6526 N N . MET B 1 313 ? 4.414 31.062 7.812 1 98.06 313 MET B N 1
ATOM 6527 C CA . MET B 1 313 ? 4.754 32.438 8.125 1 98.06 313 MET B CA 1
ATOM 6528 C C . MET B 1 313 ? 3.779 33.406 7.449 1 98.06 313 MET B C 1
ATOM 6530 O O . MET B 1 313 ? 3.473 34.469 7.992 1 98.06 313 MET B O 1
ATOM 6534 N N . TYR B 1 314 ? 3.285 33.031 6.312 1 98.25 314 TYR B N 1
ATOM 6535 C CA . TYR B 1 314 ? 2.387 33.875 5.562 1 98.25 314 TYR B CA 1
ATOM 6536 C C . TYR B 1 314 ? 0.938 33.656 5.973 1 98.25 314 TYR B C 1
ATOM 6538 O O . TYR B 1 314 ? 0.066 34.469 5.688 1 98.25 314 TYR B O 1
ATOM 6546 N N . ARG B 1 315 ? 0.642 32.562 6.652 1 98.5 315 ARG B N 1
ATOM 6547 C CA . ARG B 1 315 ? -0.732 32.188 6.969 1 98.5 315 ARG B CA 1
ATOM 6548 C C . ARG B 1 315 ? -1.059 32.469 8.43 1 98.5 315 ARG B C 1
ATOM 6550 O O . ARG B 1 315 ? -2.215 32.375 8.844 1 98.5 315 ARG B O 1
ATOM 6557 N N . LEU B 1 316 ? -0.049 32.812 9.211 1 98.75 316 LEU B N 1
ATOM 6558 C CA . LEU B 1 316 ? -0.234 33.062 10.641 1 98.75 316 LEU B CA 1
ATOM 6559 C C . LEU B 1 316 ? -0.569 34.531 10.898 1 98.75 316 LEU B C 1
ATOM 6561 O O . LEU B 1 316 ? 0.177 35.406 10.5 1 98.75 316 LEU B O 1
ATOM 6565 N N . LYS B 1 317 ? -1.657 34.812 11.586 1 98.62 317 LYS B N 1
ATOM 6566 C CA . LYS B 1 317 ? -2.072 36.156 11.93 1 98.62 317 LYS B CA 1
ATOM 6567 C C . LYS B 1 317 ? -1.091 36.812 12.898 1 98.62 317 LYS B C 1
ATOM 6569 O O . LYS B 1 317 ? -0.38 36.094 13.625 1 98.62 317 LYS B O 1
ATOM 6574 N N . ALA B 1 318 ? -1.109 38.188 12.867 1 98 318 ALA B N 1
ATOM 6575 C CA . ALA B 1 318 ? -0.411 38.875 13.938 1 98 318 ALA B CA 1
ATOM 6576 C C . ALA B 1 318 ? -0.946 38.469 15.305 1 98 318 ALA B C 1
ATOM 6578 O O . ALA B 1 318 ? -2.16 38.375 15.508 1 98 318 ALA B O 1
ATOM 6579 N N . GLY B 1 319 ? -0.025 38.094 16.156 1 97.94 319 GLY B N 1
ATOM 6580 C CA . GLY B 1 319 ? -0.426 37.625 17.484 1 97.94 319 GLY B CA 1
ATOM 6581 C C . GLY B 1 319 ? -0.736 36.125 17.516 1 97.94 319 GLY B C 1
ATOM 6582 O O . GLY B 1 319 ? -0.979 35.562 18.578 1 97.94 319 GLY B O 1
ATOM 6583 N N . GLY B 1 320 ? -0.678 35.5 16.344 1 98.69 320 GLY B N 1
ATOM 6584 C CA . GLY B 1 320 ? -0.945 34.062 16.266 1 98.69 320 GLY B CA 1
ATOM 6585 C C . GLY B 1 320 ? 0.217 33.219 16.734 1 98.69 320 GLY B C 1
ATOM 6586 O O . GLY B 1 320 ? 1.308 33.719 17 1 98.69 320 GLY B O 1
ATOM 6587 N N . ARG B 1 321 ? -0.018 31.922 16.906 1 98.75 321 ARG B N 1
ATOM 6588 C CA . ARG B 1 321 ? 1.011 30.984 17.359 1 98.75 321 ARG B CA 1
ATOM 6589 C C . ARG B 1 321 ? 0.964 29.688 16.578 1 98.75 321 ARG B C 1
ATOM 6591 O O . ARG B 1 321 ? -0.067 29.344 15.992 1 98.75 321 ARG B O 1
ATOM 6598 N N . CYS B 1 322 ? 2.105 29.016 16.562 1 98.75 322 CYS B N 1
ATOM 6599 C CA . CYS B 1 322 ? 2.264 27.828 15.727 1 98.75 322 CYS B CA 1
ATOM 6600 C C . CYS B 1 322 ? 3.072 26.75 16.438 1 98.75 322 CYS B C 1
ATOM 6602 O O . CYS B 1 322 ? 3.984 27.062 17.203 1 98.75 322 CYS B O 1
ATOM 6604 N N . GLY B 1 323 ? 2.654 25.5 16.266 1 98.81 323 GLY B N 1
ATOM 6605 C CA . GLY B 1 323 ? 3.428 24.297 16.531 1 98.81 323 GLY B CA 1
ATOM 6606 C C . GLY B 1 323 ? 3.555 23.391 15.312 1 98.81 323 GLY B C 1
ATOM 6607 O O . GLY B 1 323 ? 2.566 22.812 14.859 1 98.81 323 GLY B O 1
ATOM 6608 N N . VAL B 1 324 ? 4.789 23.266 14.789 1 98.62 324 VAL B N 1
ATOM 6609 C CA . VAL B 1 324 ? 4.98 22.516 13.555 1 98.62 324 VAL B CA 1
ATOM 6610 C C . VAL B 1 324 ? 6.035 21.422 13.758 1 98.62 324 VAL B C 1
ATOM 6612 O O . VAL B 1 324 ? 7.047 21.656 14.43 1 98.62 324 VAL B O 1
ATOM 6615 N N . ILE B 1 325 ? 5.734 20.203 13.297 1 97.06 325 ILE B N 1
ATOM 6616 C CA . ILE B 1 325 ? 6.672 19.094 13.328 1 97.06 325 ILE B CA 1
ATOM 6617 C C . ILE B 1 325 ? 7.57 19.141 12.094 1 97.06 325 ILE B C 1
ATOM 6619 O O . ILE B 1 325 ? 7.078 19.234 10.969 1 97.06 325 ILE B O 1
ATOM 6623 N N . ILE B 1 326 ? 8.875 19.125 12.328 1 95.81 326 ILE B N 1
ATOM 6624 C CA . ILE B 1 326 ? 9.828 19.234 11.227 1 95.81 326 ILE B CA 1
ATOM 6625 C C . ILE B 1 326 ? 10.977 18.25 11.445 1 95.81 326 ILE B C 1
ATOM 6627 O O . ILE B 1 326 ? 11.328 17.938 12.586 1 95.81 326 ILE B O 1
ATOM 6631 N N . PRO B 1 327 ? 11.555 17.734 10.336 1 92.19 327 PRO B N 1
ATOM 6632 C CA . PRO B 1 327 ? 12.688 16.812 10.484 1 92.19 327 PRO B CA 1
ATOM 6633 C C . PRO B 1 327 ? 13.984 17.547 10.859 1 92.19 327 PRO B C 1
ATOM 6635 O O . PRO B 1 327 ? 14.07 18.766 10.727 1 92.19 327 PRO B O 1
ATOM 6638 N N . ASP B 1 328 ? 14.992 16.766 11.234 1 92.75 328 ASP B N 1
ATOM 6639 C CA . ASP B 1 328 ? 16.297 17.266 11.641 1 92.75 328 ASP B CA 1
ATOM 6640 C C . ASP B 1 328 ? 16.969 18.062 10.508 1 92.75 328 ASP B C 1
ATOM 6642 O O . ASP B 1 328 ? 17.719 19 10.758 1 92.75 328 ASP B O 1
ATOM 6646 N N . GLY B 1 329 ? 16.641 17.656 9.375 1 91 329 GLY B N 1
ATOM 6647 C CA . GLY B 1 329 ? 17.266 18.297 8.234 1 91 329 GLY B CA 1
ATOM 6648 C C . GLY B 1 329 ? 17.047 19.797 8.195 1 91 329 GLY B C 1
ATOM 6649 O O . GLY B 1 329 ? 17.922 20.547 7.75 1 91 329 GLY B O 1
ATOM 6650 N N . PHE B 1 330 ? 15.953 20.234 8.641 1 94.69 330 PHE B N 1
ATOM 6651 C CA . PHE B 1 330 ? 15.68 21.656 8.688 1 94.69 330 PHE B CA 1
ATOM 6652 C C . PHE B 1 330 ? 16.531 22.344 9.766 1 94.69 330 PHE B C 1
ATOM 6654 O O . PHE B 1 330 ? 16.969 23.469 9.594 1 94.69 330 PHE B O 1
ATOM 6661 N N . LEU B 1 331 ? 16.766 21.641 10.852 1 96.12 331 LEU B N 1
ATOM 6662 C CA . LEU B 1 331 ? 17.453 22.234 12 1 96.12 331 LEU B CA 1
ATOM 6663 C C . LEU B 1 331 ? 18.938 22.453 11.68 1 96.12 331 LEU B C 1
ATOM 6665 O O . LEU B 1 331 ? 19.5 23.484 12.039 1 96.12 331 LEU B O 1
ATOM 6669 N N . PHE B 1 332 ? 19.531 21.547 11.008 1 93.25 332 PHE B N 1
ATOM 6670 C CA . PHE B 1 332 ? 20.984 21.672 10.836 1 93.25 332 PHE B CA 1
ATOM 6671 C C . PHE B 1 332 ? 21.328 22.125 9.422 1 93.25 332 PHE B C 1
ATOM 6673 O O . PHE B 1 332 ? 22.469 22.5 9.141 1 93.25 332 PHE B O 1
ATOM 6680 N N . GLY B 1 333 ? 20.328 22.109 8.555 1 91.94 333 GLY B N 1
ATOM 6681 C CA . GLY B 1 333 ? 20.609 22.469 7.172 1 91.94 333 GLY B CA 1
ATOM 6682 C C . GLY B 1 333 ? 21.094 23.891 7.016 1 91.94 333 GLY B C 1
ATOM 6683 O O . GLY B 1 333 ? 20.625 24.797 7.715 1 91.94 333 GLY B O 1
ATOM 6684 N N . THR B 1 334 ? 22.031 24.062 5.906 1 91.31 334 THR B N 1
ATOM 6685 C CA . THR B 1 334 ? 22.625 25.391 5.754 1 91.31 334 THR B CA 1
ATOM 6686 C C . THR B 1 334 ? 22.422 25.906 4.332 1 91.31 334 THR B C 1
ATOM 6688 O O . THR B 1 334 ? 23.078 26.875 3.922 1 91.31 334 THR B O 1
ATOM 6691 N N . ASP B 1 335 ? 21.562 25.203 3.67 1 90.88 335 ASP B N 1
ATOM 6692 C CA . ASP B 1 335 ? 21.281 25.734 2.338 1 90.88 335 ASP B CA 1
ATOM 6693 C C . ASP B 1 335 ? 20.594 27.094 2.422 1 90.88 335 ASP B C 1
ATOM 6695 O O . ASP B 1 335 ? 20.047 27.453 3.469 1 90.88 335 ASP B O 1
ATOM 6699 N N . GLY B 1 336 ? 20.641 27.844 1.367 1 92.5 336 GLY B N 1
ATOM 6700 C CA . GLY B 1 336 ? 20.188 29.234 1.348 1 92.5 336 GLY B CA 1
ATOM 6701 C C . GLY B 1 336 ? 18.766 29.406 1.842 1 92.5 336 GLY B C 1
ATOM 6702 O O . GLY B 1 336 ? 18.5 30.281 2.678 1 92.5 336 GLY B O 1
ATOM 6703 N N . ALA B 1 337 ? 17.906 28.656 1.339 1 94.62 337 ALA B N 1
ATOM 6704 C CA . ALA B 1 337 ? 16.5 28.781 1.708 1 94.62 337 ALA B CA 1
ATOM 6705 C C . ALA B 1 337 ? 16.281 28.484 3.191 1 94.62 337 ALA B C 1
ATOM 6707 O O . ALA B 1 337 ? 15.578 29.219 3.883 1 94.62 337 ALA B O 1
ATOM 6708 N N . LYS B 1 338 ? 16.906 27.422 3.707 1 95.88 338 LYS B N 1
ATOM 6709 C CA . LYS B 1 338 ? 16.797 27.062 5.113 1 95.88 338 LYS B CA 1
ATOM 6710 C C . LYS B 1 338 ? 17.359 28.156 6.016 1 95.88 338 LYS B C 1
ATOM 6712 O O . LYS B 1 338 ? 16.734 28.516 7.023 1 95.88 338 LYS B O 1
ATOM 6717 N N . LEU B 1 339 ? 18.438 28.641 5.633 1 97 339 LEU B N 1
ATOM 6718 C CA . LEU B 1 339 ? 19.047 29.719 6.422 1 97 339 LEU B CA 1
ATOM 6719 C C . LEU B 1 339 ? 18.156 30.938 6.453 1 97 339 LEU B C 1
ATOM 6721 O O . LEU B 1 339 ? 17.953 31.547 7.512 1 97 339 LEU B O 1
ATOM 6725 N N . ALA B 1 340 ? 17.656 31.297 5.324 1 97.75 340 ALA B N 1
ATOM 6726 C CA . ALA B 1 340 ? 16.766 32.469 5.234 1 97.75 340 ALA B CA 1
ATOM 6727 C C . ALA B 1 340 ? 15.523 32.281 6.102 1 97.75 340 ALA B C 1
ATOM 6729 O O . ALA B 1 340 ? 15.094 33.188 6.793 1 97.75 340 ALA B O 1
ATOM 6730 N N . LEU B 1 341 ? 14.977 31.125 6.047 1 98.25 341 LEU B N 1
ATOM 6731 C CA . LEU B 1 341 ? 13.781 30.828 6.82 1 98.25 341 LEU B CA 1
ATOM 6732 C C . LEU B 1 341 ? 14.07 30.844 8.312 1 98.25 341 LEU B C 1
ATOM 6734 O O . LEU B 1 341 ? 13.312 31.438 9.086 1 98.25 341 LEU B O 1
ATOM 6738 N N . LYS B 1 342 ? 15.141 30.203 8.727 1 98.56 342 LYS B N 1
ATOM 6739 C CA . LYS B 1 342 ? 15.508 30.156 10.141 1 98.56 342 LYS B CA 1
ATOM 6740 C C . LYS B 1 342 ? 15.812 31.562 10.672 1 98.56 342 LYS B C 1
ATOM 6742 O O . LYS B 1 342 ? 15.406 31.906 11.781 1 98.56 342 LYS B O 1
ATOM 6747 N N . GLU B 1 343 ? 16.5 32.312 9.875 1 98.19 343 GLU B N 1
ATOM 6748 C CA . GLU B 1 343 ? 16.766 33.688 10.258 1 98.19 343 GLU B CA 1
ATOM 6749 C C . GLU B 1 343 ? 15.461 34.469 10.398 1 98.19 343 GLU B C 1
ATOM 6751 O O . GLU B 1 343 ? 15.305 35.281 11.336 1 98.19 343 GLU B O 1
ATOM 6756 N N . ASN B 1 344 ? 14.586 34.281 9.477 1 98.12 344 ASN B N 1
ATOM 6757 C CA . ASN B 1 344 ? 13.305 34.969 9.531 1 98.12 344 ASN B CA 1
ATOM 6758 C C . ASN B 1 344 ? 12.508 34.594 10.766 1 98.12 344 ASN B C 1
ATOM 6760 O O . ASN B 1 344 ? 11.812 35.438 11.352 1 98.12 344 ASN B O 1
ATOM 6764 N N . LEU B 1 345 ? 12.578 33.344 11.164 1 98.62 345 LEU B N 1
ATOM 6765 C CA . LEU B 1 345 ? 11.906 32.875 12.375 1 98.62 345 LEU B CA 1
ATOM 6766 C C . LEU B 1 345 ? 12.398 33.656 13.602 1 98.62 345 LEU B C 1
ATOM 6768 O O . LEU B 1 345 ? 11.625 33.938 14.516 1 98.62 345 LEU B O 1
ATOM 6772 N N . LEU B 1 346 ? 13.672 34.031 13.57 1 98.69 346 LEU B N 1
ATOM 6773 C CA . LEU B 1 346 ? 14.273 34.75 14.695 1 98.69 346 LEU B CA 1
ATOM 6774 C C . LEU B 1 346 ? 13.977 36.25 14.602 1 98.69 346 LEU B C 1
ATOM 6776 O O . LEU B 1 346 ? 13.719 36.906 15.609 1 98.69 346 LEU B O 1
ATOM 6780 N N . ARG B 1 347 ? 13.953 36.781 13.391 1 98.5 347 ARG B N 1
ATOM 6781 C CA . ARG B 1 347 ? 13.898 38.219 13.195 1 98.5 347 ARG B CA 1
ATOM 6782 C C . ARG B 1 347 ? 12.461 38.719 13.094 1 98.5 347 ARG B C 1
ATOM 6784 O O . ARG B 1 347 ? 12.141 39.812 13.547 1 98.5 347 ARG B O 1
ATOM 6791 N N . LYS B 1 348 ? 11.602 37.906 12.555 1 98.25 348 LYS B N 1
ATOM 6792 C CA . LYS B 1 348 ? 10.258 38.375 12.242 1 98.25 348 LYS B CA 1
ATOM 6793 C C . LYS B 1 348 ? 9.211 37.656 13.07 1 98.25 348 LYS B C 1
ATOM 6795 O O . LYS B 1 348 ? 8.055 38.062 13.148 1 98.25 348 LYS B O 1
ATOM 6800 N N . PHE B 1 349 ? 9.578 36.594 13.68 1 98.69 349 PHE B N 1
ATOM 6801 C CA . PHE B 1 349 ? 8.727 35.812 14.578 1 98.69 349 PHE B CA 1
ATOM 6802 C C . PHE B 1 349 ? 9.422 35.594 15.906 1 98.69 349 PHE B C 1
ATOM 6804 O O . PHE B 1 349 ? 10.594 35.938 16.078 1 98.69 349 PHE B O 1
ATOM 6811 N N . ASN B 1 350 ? 8.672 35.094 16.859 1 98.75 350 ASN B N 1
ATOM 6812 C CA . ASN B 1 350 ? 9.211 34.688 18.156 1 98.75 350 ASN B CA 1
ATOM 6813 C C . ASN B 1 350 ? 9.32 33.188 18.281 1 98.75 350 ASN B C 1
ATOM 6815 O O . ASN B 1 350 ? 8.414 32.531 18.812 1 98.75 350 ASN B O 1
ATOM 6819 N N . LEU B 1 351 ? 10.477 32.625 17.719 1 98.88 351 LEU B N 1
ATOM 6820 C CA . LEU B 1 351 ? 10.781 31.219 17.875 1 98.88 351 LEU B CA 1
ATOM 6821 C C . LEU B 1 351 ? 11.211 30.922 19.312 1 98.88 351 LEU B C 1
ATOM 6823 O O . LEU B 1 351 ? 12.406 30.906 19.609 1 98.88 351 LEU B O 1
ATOM 6827 N N . HIS B 1 352 ? 10.242 30.562 20.156 1 98.44 352 HIS B N 1
ATOM 6828 C CA . HIS B 1 352 ? 10.555 30.578 21.578 1 98.44 352 HIS B CA 1
ATOM 6829 C C . HIS B 1 352 ? 10.898 29.188 22.094 1 98.44 352 HIS B C 1
ATOM 6831 O O . HIS B 1 352 ? 11.477 29.031 23.172 1 98.44 352 HIS B O 1
ATOM 6837 N N . THR B 1 353 ? 10.531 28.109 21.297 1 98.81 353 THR B N 1
ATOM 6838 C CA . THR B 1 353 ? 10.758 26.766 21.844 1 98.81 353 THR B CA 1
ATOM 6839 C C . THR B 1 353 ? 10.977 25.75 20.734 1 98.81 353 THR B C 1
ATOM 6841 O O . THR B 1 353 ? 10.242 25.75 19.734 1 98.81 353 THR B O 1
ATOM 6844 N N . ILE B 1 354 ? 11.984 24.906 20.781 1 98.75 354 ILE B N 1
ATOM 6845 C CA . ILE B 1 354 ? 12.203 23.75 19.938 1 98.75 354 ILE B CA 1
ATOM 6846 C C . ILE B 1 354 ? 12.297 22.484 20.797 1 98.75 354 ILE B C 1
ATOM 6848 O O . ILE B 1 354 ? 13.125 22.422 21.703 1 98.75 354 ILE B O 1
ATOM 6852 N N . ILE B 1 355 ? 11.422 21.562 20.547 1 98.62 355 ILE B N 1
ATOM 6853 C CA . ILE B 1 355 ? 11.414 20.281 21.25 1 98.62 355 ILE B CA 1
ATOM 6854 C C . ILE B 1 355 ? 12.016 19.188 20.359 1 98.62 355 ILE B C 1
ATOM 6856 O O . ILE B 1 355 ? 11.555 18.984 19.234 1 98.62 355 ILE B O 1
ATOM 6860 N N . ARG B 1 356 ? 13.047 18.516 20.859 1 97.44 356 ARG B N 1
ATOM 6861 C CA . ARG B 1 356 ? 13.625 17.375 20.156 1 97.44 356 ARG B CA 1
ATOM 6862 C C . ARG B 1 356 ? 12.867 16.094 20.484 1 97.44 356 ARG B C 1
ATOM 6864 O O . ARG B 1 356 ? 12.695 15.758 21.656 1 97.44 356 ARG B O 1
ATOM 6871 N N . LEU B 1 357 ? 12.406 15.414 19.453 1 96.19 357 LEU B N 1
ATOM 6872 C CA . LEU B 1 357 ? 11.625 14.203 19.672 1 96.19 357 LEU B CA 1
ATOM 6873 C C . LEU B 1 357 ? 12.477 12.961 19.438 1 96.19 357 LEU B C 1
ATOM 6875 O O . LEU B 1 357 ? 13.352 12.961 18.562 1 96.19 357 LEU B O 1
ATOM 6879 N N . PRO B 1 358 ? 12.148 11.883 20.188 1 92.44 358 PRO B N 1
ATOM 6880 C CA . PRO B 1 358 ? 12.852 10.625 19.906 1 92.44 358 PRO B CA 1
ATOM 6881 C C . PRO B 1 358 ? 12.594 10.109 18.5 1 92.44 358 PRO B C 1
ATOM 6883 O O . PRO B 1 358 ? 11.555 10.406 17.906 1 92.44 358 PRO B O 1
ATOM 6886 N N . GLY B 1 359 ? 13.531 9.312 18.031 1 88.19 359 GLY B N 1
ATOM 6887 C CA . GLY B 1 359 ? 13.484 8.836 16.672 1 88.19 359 GLY B CA 1
ATOM 6888 C C . GLY B 1 359 ? 12.328 7.883 16.406 1 88.19 359 GLY B C 1
ATOM 6889 O O . GLY B 1 359 ? 11.883 7.73 15.266 1 88.19 359 GLY B O 1
ATOM 6890 N N . SER B 1 360 ? 11.789 7.277 17.406 1 86.69 360 SER B N 1
ATOM 6891 C CA . SER B 1 360 ? 10.82 6.211 17.188 1 86.69 360 SER B CA 1
ATOM 6892 C C . SER B 1 360 ? 9.391 6.719 17.328 1 86.69 360 SER B C 1
ATOM 6894 O O . SER B 1 360 ? 8.445 5.93 17.391 1 86.69 360 SER B O 1
ATOM 6896 N N . ILE B 1 361 ? 9.266 8.062 17.281 1 88.25 361 ILE B N 1
ATOM 6897 C CA . ILE B 1 361 ? 7.938 8.641 17.453 1 88.25 361 ILE B CA 1
ATOM 6898 C C . ILE B 1 361 ? 7 8.141 16.359 1 88.25 361 ILE B C 1
ATOM 6900 O O . ILE B 1 361 ? 5.84 7.82 16.625 1 88.25 361 ILE B O 1
ATOM 6904 N N . PHE B 1 362 ? 7.48 8.078 15.125 1 80.75 362 PHE B N 1
ATOM 6905 C CA . PHE B 1 362 ? 6.66 7.695 13.977 1 80.75 362 PHE B CA 1
ATOM 6906 C C . PHE B 1 362 ? 6.93 6.246 13.578 1 80.75 362 PHE B C 1
ATOM 6908 O O . PHE B 1 362 ? 6.574 5.828 12.477 1 80.75 362 PHE B O 1
ATOM 6915 N N . SER B 1 363 ? 7.637 5.504 14.508 1 78.5 363 SER B N 1
ATOM 6916 C CA . SER B 1 363 ? 7.859 4.082 14.266 1 78.5 363 SER B CA 1
ATOM 6917 C C . SER B 1 363 ? 6.539 3.314 14.227 1 78.5 363 SER B C 1
ATOM 6919 O O . SER B 1 363 ? 5.598 3.66 14.945 1 78.5 363 SER B O 1
ATOM 6921 N N . PRO B 1 364 ? 6.535 2.25 13.43 1 71.19 364 PRO B N 1
ATOM 6922 C CA . PRO B 1 364 ? 7.566 1.67 12.562 1 71.19 364 PRO B CA 1
ATOM 6923 C C . PRO B 1 364 ? 7.555 2.264 11.156 1 71.19 364 PRO B C 1
ATOM 6925 O O . PRO B 1 364 ? 8.156 1.699 10.234 1 71.19 364 PRO B O 1
ATOM 6928 N N . TYR B 1 365 ? 6.922 3.34 10.992 1 70.31 365 TYR B N 1
ATOM 6929 C CA . TYR B 1 365 ? 6.656 3.824 9.648 1 70.31 365 TYR B CA 1
ATOM 6930 C C . TYR B 1 365 ? 7.852 4.598 9.102 1 70.31 365 TYR B C 1
ATOM 6932 O O . TYR B 1 365 ? 8.117 4.578 7.895 1 70.31 365 TYR B O 1
ATOM 6940 N N . THR B 1 366 ? 8.555 5.301 9.992 1 71.12 366 THR B N 1
ATOM 6941 C CA . THR B 1 366 ? 9.797 5.973 9.625 1 71.12 366 THR B CA 1
ATOM 6942 C C . THR B 1 366 ? 10.711 6.105 10.836 1 71.12 366 THR B C 1
ATOM 6944 O O . THR B 1 366 ? 10.242 6.137 11.977 1 71.12 366 THR B O 1
ATOM 6947 N N . SER B 1 367 ? 11.984 6.199 10.539 1 77.5 367 SER B N 1
ATOM 6948 C CA . SER B 1 367 ? 12.969 6.383 11.602 1 77.5 367 SER B CA 1
ATOM 6949 C C . SER B 1 367 ? 13.539 7.797 11.586 1 77.5 367 SER B C 1
ATOM 6951 O O . SER B 1 367 ? 14.484 8.094 12.312 1 77.5 367 SER B O 1
ATOM 6953 N N . ILE B 1 368 ? 12.891 8.602 10.805 1 77.56 368 ILE B N 1
ATOM 6954 C CA . ILE B 1 368 ? 13.391 9.969 10.68 1 77.56 368 ILE B CA 1
ATOM 6955 C C . ILE B 1 368 ? 13.172 10.719 11.992 1 77.56 368 ILE B C 1
ATOM 6957 O O . ILE B 1 368 ? 12.094 10.648 12.578 1 77.56 368 ILE B O 1
ATOM 6961 N N . ALA B 1 369 ? 14.219 11.383 12.414 1 87.19 369 ALA B N 1
ATOM 6962 C CA . ALA B 1 369 ? 14.125 12.188 13.633 1 87.19 369 ALA B CA 1
ATOM 6963 C C . ALA B 1 369 ? 13.352 13.484 13.367 1 87.19 369 ALA B C 1
ATOM 6965 O O . ALA B 1 369 ? 13.602 14.164 12.367 1 87.19 369 ALA B O 1
ATOM 6966 N N . THR B 1 370 ? 12.43 13.758 14.234 1 93.38 370 THR B N 1
ATOM 6967 C CA . THR B 1 370 ? 11.594 14.945 14.047 1 93.38 370 THR B CA 1
ATOM 6968 C C . THR B 1 370 ? 11.656 15.844 15.273 1 93.38 370 THR B C 1
ATOM 6970 O O . THR B 1 370 ? 12.188 15.453 16.312 1 93.38 370 THR B O 1
ATOM 6973 N N . ASN B 1 371 ? 11.195 17.047 15.117 1 97.31 371 ASN B N 1
ATOM 6974 C CA . ASN B 1 371 ? 11.172 18.109 16.125 1 97.31 371 ASN B CA 1
ATOM 6975 C C . ASN B 1 371 ? 9.898 18.938 16.031 1 97.31 371 ASN B C 1
ATOM 6977 O O . ASN B 1 371 ? 9.203 18.922 15.016 1 97.31 371 ASN B O 1
ATOM 6981 N N . ILE B 1 372 ? 9.633 19.578 17.156 1 98.5 372 ILE B N 1
ATOM 6982 C CA . ILE B 1 372 ? 8.531 20.531 17.156 1 98.5 372 ILE B CA 1
ATOM 6983 C C . ILE B 1 372 ? 9.078 21.953 17.297 1 98.5 372 ILE B C 1
ATOM 6985 O O . ILE B 1 372 ? 9.82 22.25 18.234 1 98.5 372 ILE B O 1
ATOM 6989 N N . LEU B 1 373 ? 8.805 22.828 16.359 1 98.88 373 LEU B N 1
ATOM 6990 C CA . LEU B 1 373 ? 9.055 24.266 16.5 1 98.88 373 LEU B CA 1
ATOM 6991 C C . LEU B 1 373 ? 7.805 25 16.984 1 98.88 373 LEU B C 1
ATOM 6993 O O . LEU B 1 373 ? 6.742 24.875 16.359 1 98.88 373 LEU B O 1
ATOM 6997 N N . PHE B 1 374 ? 7.91 25.672 18.109 1 98.88 374 PHE B N 1
ATOM 6998 C CA . PHE B 1 374 ? 6.863 26.578 18.578 1 98.88 374 PHE B CA 1
ATOM 6999 C C . PHE B 1 374 ? 7.27 28.031 18.375 1 98.88 374 PHE B C 1
ATOM 7001 O O . PHE B 1 374 ? 8.32 28.469 18.859 1 98.88 374 PHE B O 1
ATOM 7008 N N . PHE B 1 375 ? 6.453 28.828 17.641 1 98.75 375 PHE B N 1
ATOM 7009 C CA . PHE B 1 375 ? 6.762 30.234 17.484 1 98.75 375 PHE B CA 1
ATOM 7010 C C . PHE B 1 375 ? 5.48 31.062 17.375 1 98.75 375 PHE B C 1
ATOM 7012 O O . PHE B 1 375 ? 4.43 30.531 17.016 1 98.75 375 PHE B O 1
ATOM 7019 N N . ASN B 1 376 ? 5.566 32.312 17.734 1 98.44 376 ASN B N 1
ATOM 7020 C CA . ASN B 1 376 ? 4.488 33.281 17.656 1 98.44 376 ASN B CA 1
ATOM 7021 C C . ASN B 1 376 ? 4.789 34.375 16.641 1 98.44 376 ASN B C 1
ATOM 7023 O O . ASN B 1 376 ? 5.949 34.688 16.391 1 98.44 376 ASN B O 1
ATOM 7027 N N . ASN B 1 377 ? 3.727 34.812 16.031 1 98.62 377 ASN B N 1
ATOM 7028 C CA . ASN B 1 377 ? 3.848 36.031 15.219 1 98.62 377 ASN B CA 1
ATOM 7029 C C . ASN B 1 377 ? 3.703 37.281 16.062 1 98.62 377 ASN B C 1
ATOM 7031 O O . ASN B 1 377 ? 2.744 38.062 15.906 1 98.62 377 ASN B O 1
ATOM 7035 N N . GLU B 1 378 ? 4.59 37.5 16.922 1 97.94 378 GLU B N 1
ATOM 7036 C CA . GLU B 1 378 ? 4.66 38.656 17.828 1 97.94 378 GLU B CA 1
ATOM 7037 C C . GLU B 1 378 ? 6.098 38.906 18.266 1 97.94 378 GLU B C 1
ATOM 7039 O O . GLU B 1 378 ? 6.973 38.062 18.078 1 97.94 378 GLU B O 1
ATOM 7044 N N . GLU B 1 379 ? 6.277 40.062 18.75 1 97.62 379 GLU B N 1
ATOM 7045 C CA . GLU B 1 379 ? 7.578 40.438 19.297 1 97.62 379 GLU B CA 1
ATOM 7046 C C . GLU B 1 379 ? 7.672 40.062 20.781 1 97.62 379 GLU B C 1
ATOM 7048 O O . GLU B 1 379 ? 6.797 40.406 21.578 1 97.62 379 GLU B O 1
ATOM 7053 N N . ALA B 1 380 ? 8.742 39.312 21.078 1 97.44 380 ALA B N 1
ATOM 7054 C CA . ALA B 1 380 ? 8.969 38.969 22.484 1 97.44 380 ALA B CA 1
ATOM 7055 C C . ALA B 1 380 ? 9.406 40.188 23.281 1 97.44 380 ALA B C 1
ATOM 7057 O O . ALA B 1 380 ? 10.133 41.062 22.766 1 97.44 380 ALA B O 1
ATOM 7058 N N . GLU B 1 381 ? 8.984 40.219 24.5 1 95.75 381 GLU B N 1
ATOM 7059 C CA . GLU B 1 381 ? 9.445 41.281 25.375 1 95.75 381 GLU B CA 1
ATOM 7060 C C . GLU B 1 381 ? 10.945 41.188 25.641 1 95.75 381 GLU B C 1
ATOM 7062 O O . GLU B 1 381 ? 11.445 40.094 25.969 1 95.75 381 GLU B O 1
ATOM 7067 N N . GLY B 1 382 ? 11.656 42.25 25.422 1 94.56 382 GLY B N 1
ATOM 7068 C CA . GLY B 1 382 ? 13.07 42.312 25.766 1 94.56 382 GLY B CA 1
ATOM 7069 C C . GLY B 1 382 ? 13.961 41.75 24.672 1 94.56 382 GLY B C 1
ATOM 7070 O O . GLY B 1 382 ? 15.141 41.469 24.906 1 94.56 382 GLY B O 1
ATOM 7071 N N . CYS B 1 383 ? 13.398 41.531 23.547 1 93.31 383 CYS B N 1
ATOM 7072 C CA . CYS B 1 383 ? 14.234 41 22.469 1 93.31 383 CYS B CA 1
ATOM 7073 C C . CYS B 1 383 ? 15.234 42.031 22 1 93.31 383 CYS B C 1
ATOM 7075 O O . CYS B 1 383 ? 15.008 43.25 22.156 1 93.31 383 CYS B O 1
ATOM 7077 N N . GLU B 1 384 ? 16.312 41.594 21.484 1 95.06 384 GLU B N 1
ATOM 7078 C CA . GLU B 1 384 ? 17.344 42.469 20.922 1 95.06 384 GLU B CA 1
ATOM 7079 C C . GLU B 1 384 ? 16.859 43.156 19.641 1 95.06 384 GLU B C 1
ATOM 7081 O O . GLU B 1 384 ? 15.961 42.656 18.969 1 95.06 384 GLU B O 1
ATOM 7086 N N . GLU B 1 385 ? 17.562 44.312 19.328 1 95.25 385 GLU B N 1
ATOM 7087 C CA . GLU B 1 385 ? 17.203 45.031 18.125 1 95.25 385 GLU B CA 1
ATOM 7088 C C . GLU B 1 385 ? 17.375 44.156 16.875 1 95.25 385 GLU B C 1
ATOM 7090 O O . GLU B 1 385 ? 18.375 43.438 16.75 1 95.25 385 GLU B O 1
ATOM 7095 N N . GLY B 1 386 ? 16.359 44.125 16.141 1 96.69 386 GLY B N 1
ATOM 7096 C CA . GLY B 1 386 ? 16.422 43.375 14.891 1 96.69 386 GLY B CA 1
ATOM 7097 C C . GLY B 1 386 ? 15.82 42 14.992 1 96.69 386 GLY B C 1
ATOM 7098 O O . GLY B 1 386 ? 15.703 41.281 13.992 1 96.69 386 GLY B O 1
ATOM 7099 N N . PHE B 1 387 ? 15.492 41.656 16.219 1 98.12 387 PHE B N 1
ATOM 7100 C CA . PHE B 1 387 ? 14.898 40.344 16.438 1 98.12 387 PHE B CA 1
ATOM 7101 C C . PHE B 1 387 ? 13.516 40.469 17.078 1 98.12 387 PHE B C 1
ATOM 7103 O O . PHE B 1 387 ? 13.219 41.469 17.719 1 98.12 387 PHE B O 1
ATOM 7110 N N . LYS B 1 388 ? 12.711 39.531 16.781 1 98.44 388 LYS B N 1
ATOM 7111 C CA . LYS B 1 388 ? 11.469 39.375 17.547 1 98.44 388 LYS B CA 1
ATOM 7112 C C . LYS B 1 388 ? 11.555 38.219 18.531 1 98.44 388 LYS B C 1
ATOM 7114 O O . LYS B 1 388 ? 10.734 38.125 19.453 1 98.44 388 LYS B O 1
ATOM 7119 N N . THR B 1 389 ? 12.516 37.375 18.344 1 98.69 389 THR B N 1
ATOM 7120 C CA . THR B 1 389 ? 12.812 36.312 19.297 1 98.69 389 THR B CA 1
ATOM 7121 C C . THR B 1 389 ? 13.805 36.812 20.344 1 98.69 389 THR B C 1
ATOM 7123 O O . THR B 1 389 ? 14.867 37.344 20.016 1 98.69 389 THR B O 1
ATOM 7126 N N . LYS B 1 390 ? 13.461 36.719 21.578 1 98.25 390 LYS B N 1
ATOM 7127 C CA . LYS B 1 390 ? 14.406 37.031 22.641 1 98.25 390 LYS B CA 1
ATOM 7128 C C . LYS B 1 390 ? 15.375 35.875 22.891 1 98.25 390 LYS B C 1
ATOM 7130 O O . LYS B 1 390 ? 16.594 36.062 22.828 1 98.25 390 LYS B O 1
ATOM 7135 N N . GLU B 1 391 ? 14.812 34.781 23.172 1 98.06 391 GLU B N 1
ATOM 7136 C CA . GLU B 1 391 ? 15.57 33.531 23.391 1 98.06 391 GLU B CA 1
ATOM 7137 C C . GLU B 1 391 ? 14.789 32.312 22.922 1 98.06 391 GLU B C 1
ATOM 7139 O O . GLU B 1 391 ? 13.555 32.344 22.891 1 98.06 391 GLU B O 1
ATOM 7144 N N . THR B 1 392 ? 15.484 31.344 22.422 1 98.69 392 THR B N 1
ATOM 7145 C CA . THR B 1 392 ? 14.898 30.062 22.062 1 98.69 392 THR B CA 1
ATOM 7146 C C . THR B 1 392 ? 15.328 28.969 23.031 1 98.69 392 THR B C 1
ATOM 7148 O O . THR B 1 392 ? 16.531 28.766 23.25 1 98.69 392 THR B O 1
ATOM 7151 N N . TRP B 1 393 ? 14.32 28.344 23.609 1 98.69 393 TRP B N 1
ATOM 7152 C CA . TRP B 1 393 ? 14.57 27.219 24.516 1 98.69 393 TRP B CA 1
ATOM 7153 C C . TRP B 1 393 ? 14.539 25.891 23.734 1 98.69 393 TRP B C 1
ATOM 7155 O O . TRP B 1 393 ? 13.656 25.672 22.906 1 98.69 393 TRP B O 1
ATOM 7165 N N . PHE B 1 394 ? 15.555 25.094 23.984 1 98.56 394 PHE B N 1
ATOM 7166 C CA . PHE B 1 394 ? 15.633 23.734 23.453 1 98.56 394 PHE B CA 1
ATOM 7167 C C . PHE B 1 394 ? 15.391 22.703 24.547 1 98.56 394 PHE B C 1
ATOM 7169 O O . PHE B 1 394 ? 15.891 22.859 25.672 1 98.56 394 PHE B O 1
ATOM 7176 N N . TYR B 1 395 ? 14.594 21.719 24.266 1 98.38 395 TYR B N 1
ATOM 7177 C CA . TYR B 1 395 ? 14.328 20.625 25.219 1 98.38 395 TYR B CA 1
ATOM 7178 C C . TYR B 1 395 ? 14.273 19.281 24.5 1 98.38 395 TYR B C 1
ATOM 7180 O O . TYR B 1 395 ? 13.531 19.125 23.516 1 98.38 395 TYR B O 1
ATOM 7188 N N . ARG B 1 396 ? 15.039 18.344 24.938 1 97.31 396 ARG B N 1
ATOM 7189 C CA . ARG B 1 396 ? 15.039 16.984 24.406 1 97.31 396 ARG B CA 1
ATOM 7190 C C . ARG B 1 396 ? 14.102 16.078 25.203 1 97.31 396 ARG B C 1
ATOM 7192 O O . ARG B 1 396 ? 14.289 15.891 26.406 1 97.31 396 ARG B O 1
ATOM 7199 N N . LEU B 1 397 ? 13.094 15.586 24.516 1 96.62 397 LEU B N 1
ATOM 7200 C CA . LEU B 1 397 ? 12.227 14.594 25.141 1 96.62 397 LEU B CA 1
ATOM 7201 C C . LEU B 1 397 ? 12.859 13.203 25.062 1 96.62 397 LEU B C 1
ATOM 7203 O O . LEU B 1 397 ? 12.914 12.594 24 1 96.62 397 LEU B O 1
ATOM 7207 N N . ASP B 1 398 ? 13.258 12.695 26.172 1 93.88 398 ASP B N 1
ATOM 7208 C CA . ASP B 1 398 ? 13.859 11.367 26.219 1 93.88 398 ASP B CA 1
ATOM 7209 C C . ASP B 1 398 ? 12.797 10.273 26.203 1 93.88 398 ASP B C 1
ATOM 7211 O O . ASP B 1 398 ? 11.625 10.539 26.5 1 93.88 398 ASP B O 1
ATOM 7215 N N . MET B 1 399 ? 13.227 9.086 25.812 1 92.69 399 MET B N 1
ATOM 7216 C CA . MET B 1 399 ? 12.312 7.941 25.859 1 92.69 399 MET B CA 1
ATOM 7217 C C . MET B 1 399 ? 11.812 7.715 27.281 1 92.69 399 MET B C 1
ATOM 7219 O O . MET B 1 399 ? 12.578 7.836 28.25 1 92.69 399 MET B O 1
ATOM 7223 N N . PRO B 1 400 ? 10.555 7.398 27.406 1 92.69 400 PRO B N 1
ATOM 7224 C CA . PRO B 1 400 ? 10.062 7.129 28.766 1 92.69 400 PRO B CA 1
ATOM 7225 C C . PRO B 1 400 ? 10.695 5.887 29.391 1 92.69 400 PRO B C 1
ATOM 7227 O O . PRO B 1 400 ? 11.164 5.004 28.672 1 92.69 400 PRO B O 1
ATOM 7230 N N . GLU B 1 401 ? 10.664 5.879 30.688 1 88.12 401 GLU B N 1
ATOM 7231 C CA . GLU B 1 401 ? 11.211 4.723 31.406 1 88.12 401 GLU B CA 1
ATOM 7232 C C . GLU B 1 401 ? 10.523 3.434 30.969 1 88.12 401 GLU B C 1
ATOM 7234 O O . GLU B 1 401 ? 9.297 3.385 30.844 1 88.12 401 GLU B O 1
ATOM 7239 N N . GLY B 1 402 ? 11.297 2.521 30.625 1 86.62 402 GLY B N 1
ATOM 7240 C CA . GLY B 1 402 ? 10.75 1.229 30.25 1 86.62 402 GLY B CA 1
ATOM 7241 C C . GLY B 1 402 ? 10.562 1.084 28.75 1 86.62 402 GLY B C 1
ATOM 7242 O O . GLY B 1 402 ? 10.188 0.013 28.266 1 86.62 402 GLY B O 1
ATOM 7243 N N . TYR B 1 403 ? 10.758 2.197 27.984 1 89.38 403 TYR B N 1
ATOM 7244 C CA . TYR B 1 403 ? 10.625 2.152 26.531 1 89.38 403 TYR B CA 1
ATOM 7245 C C . TYR B 1 403 ? 11.992 2.201 25.859 1 89.38 403 TYR B C 1
ATOM 7247 O O . TYR B 1 403 ? 12.766 3.133 26.078 1 89.38 403 TYR B O 1
ATOM 7255 N N . LYS B 1 404 ? 12.258 1.197 25.125 1 84.88 404 LYS B N 1
ATOM 7256 C CA . LYS B 1 404 ? 13.43 1.292 24.25 1 84.88 404 LYS B CA 1
ATOM 7257 C C . LYS B 1 404 ? 13.078 2.002 22.938 1 84.88 404 LYS B C 1
ATOM 7259 O O . LYS B 1 404 ? 13.875 2.791 22.422 1 84.88 404 LYS B O 1
ATOM 7264 N N . HIS B 1 405 ? 11.961 1.768 22.422 1 89.06 405 HIS B N 1
ATOM 7265 C CA . HIS B 1 405 ? 11.383 2.389 21.234 1 89.06 405 HIS B CA 1
ATOM 7266 C C . HIS B 1 405 ? 9.859 2.342 21.266 1 89.06 405 HIS B C 1
ATOM 7268 O O . HIS B 1 405 ? 9.281 1.499 21.953 1 89.06 405 HIS B O 1
ATOM 7274 N N . PHE B 1 406 ? 9.266 3.338 20.672 1 87.19 406 PHE B N 1
ATOM 7275 C CA . PHE B 1 406 ? 7.828 3.24 20.438 1 87.19 406 PHE B CA 1
ATOM 7276 C C . PHE B 1 406 ? 7.523 2.252 19.312 1 87.19 406 PHE B C 1
ATOM 7278 O O . PHE B 1 406 ? 8.352 2.043 18.422 1 87.19 406 PHE B O 1
ATOM 7285 N N . SER B 1 407 ? 6.473 1.557 19.406 1 79.62 407 SER B N 1
ATOM 7286 C CA . SER B 1 407 ? 6.059 0.565 18.422 1 79.62 407 SER B CA 1
ATOM 7287 C C . SER B 1 407 ? 4.543 0.558 18.25 1 79.62 407 SER B C 1
ATOM 7289 O O . SER B 1 407 ? 3.836 1.335 18.891 1 79.62 407 SER B O 1
ATOM 7291 N N . LYS B 1 408 ? 4.148 -0.279 17.281 1 72.94 408 LYS B N 1
ATOM 7292 C CA . LYS B 1 408 ? 2.713 -0.443 17.062 1 72.94 408 LYS B CA 1
ATOM 7293 C C . LYS B 1 408 ? 2.014 -0.901 18.344 1 72.94 408 LYS B C 1
ATOM 7295 O O . LYS B 1 408 ? 0.91 -0.445 18.641 1 72.94 408 LYS B O 1
ATOM 7300 N N . ASN B 1 409 ? 2.664 -1.715 19.094 1 74.19 409 ASN B N 1
ATOM 7301 C CA . ASN B 1 409 ? 2.07 -2.307 20.281 1 74.19 409 ASN B CA 1
ATOM 7302 C C . ASN B 1 409 ? 2.301 -1.435 21.516 1 74.19 409 ASN B C 1
ATOM 7304 O O . ASN B 1 409 ? 1.578 -1.55 22.5 1 74.19 409 ASN B O 1
ATOM 7308 N N . LYS B 1 410 ? 3.32 -0.601 21.484 1 84.81 410 LYS B N 1
ATOM 7309 C CA . LYS B 1 410 ? 3.613 0.36 22.547 1 84.81 410 LYS B CA 1
ATOM 7310 C C . LYS B 1 410 ? 3.77 1.77 21.984 1 84.81 410 LYS B C 1
ATOM 7312 O O . LYS B 1 410 ? 4.875 2.318 21.969 1 84.81 410 LYS B O 1
ATOM 7317 N N . PRO B 1 411 ? 2.596 2.326 21.625 1 83.69 411 PRO B N 1
ATOM 7318 C CA . PRO B 1 411 ? 2.666 3.646 21 1 83.69 411 PRO B CA 1
ATOM 7319 C C . PRO B 1 411 ? 2.891 4.77 22 1 83.69 411 PRO B C 1
ATOM 7321 O O . PRO B 1 411 ? 2.771 4.551 23.219 1 83.69 411 PRO B O 1
ATOM 7324 N N . MET B 1 412 ? 3.193 5.914 21.578 1 89.75 412 MET B N 1
ATOM 7325 C CA . MET B 1 412 ? 3.33 7.109 22.406 1 89.75 412 MET B CA 1
ATOM 7326 C C . MET B 1 412 ? 1.991 7.5 23.016 1 89.75 412 MET B C 1
ATOM 7328 O O . MET B 1 412 ? 0.95 7.395 22.375 1 89.75 412 MET B O 1
ATOM 7332 N N . LYS B 1 413 ? 2.047 7.895 24.188 1 90.94 413 LYS B N 1
ATOM 7333 C CA . LYS B 1 413 ? 0.897 8.422 24.922 1 90.94 413 LYS B CA 1
ATOM 7334 C C . LYS B 1 413 ? 1.133 9.867 25.344 1 90.94 413 LYS B C 1
ATOM 7336 O O . LYS B 1 413 ? 2.277 10.32 25.422 1 90.94 413 LYS B O 1
ATOM 7341 N N . VAL B 1 414 ? 0.036 10.492 25.578 1 92.38 414 VAL B N 1
ATOM 7342 C CA . VAL B 1 414 ? 0.135 11.883 26 1 92.38 414 VAL B CA 1
ATOM 7343 C C . VAL B 1 414 ? 0.946 11.992 27.281 1 92.38 414 VAL B C 1
ATOM 7345 O O . VAL B 1 414 ? 1.69 12.953 27.484 1 92.38 414 VAL B O 1
ATOM 7348 N N . GLU B 1 415 ? 0.854 10.992 28.125 1 94.44 415 GLU B N 1
ATOM 7349 C CA . GLU B 1 415 ? 1.562 10.969 29.406 1 94.44 415 GLU B CA 1
ATOM 7350 C C . GLU B 1 415 ? 3.072 11.031 29.188 1 94.44 415 GLU B C 1
ATOM 7352 O O . GLU B 1 415 ? 3.805 11.508 30.062 1 94.44 415 GLU B O 1
ATOM 7357 N N . HIS B 1 416 ? 3.496 10.617 28.094 1 95 416 HIS B N 1
ATOM 7358 C CA . HIS B 1 416 ? 4.926 10.617 27.812 1 95 416 HIS B CA 1
ATOM 7359 C C . HIS B 1 416 ? 5.43 12.031 27.547 1 95 416 HIS B C 1
ATOM 7361 O O . HIS B 1 416 ? 6.641 12.266 27.516 1 95 416 HIS B O 1
ATOM 7367 N N . THR B 1 417 ? 4.523 13 27.438 1 95.81 417 THR B N 1
ATOM 7368 C CA . THR B 1 417 ? 4.906 14.391 27.188 1 95.81 417 THR B CA 1
ATOM 7369 C C . THR B 1 417 ? 4.91 15.18 28.5 1 95.81 417 THR B C 1
ATOM 7371 O O . THR B 1 417 ? 5.215 16.375 28.5 1 95.81 417 THR B O 1
ATOM 7374 N N . LEU B 1 418 ? 4.641 14.609 29.609 1 95.31 418 LEU B N 1
ATOM 7375 C CA . LEU B 1 418 ? 4.527 15.266 30.906 1 95.31 418 LEU B CA 1
ATOM 7376 C C . LEU B 1 418 ? 5.812 16 31.25 1 95.31 418 LEU B C 1
ATOM 7378 O O . LEU B 1 418 ? 5.77 17.109 31.781 1 95.31 418 LEU B O 1
ATOM 7382 N N . PRO B 1 419 ? 6.988 15.406 31.016 1 95.44 419 PRO B N 1
ATOM 7383 C CA . PRO B 1 419 ? 8.219 16.141 31.328 1 95.44 419 PRO B CA 1
ATOM 7384 C C . PRO B 1 419 ? 8.289 17.5 30.641 1 95.44 419 PRO B C 1
ATOM 7386 O O . PRO B 1 419 ? 8.789 18.469 31.219 1 95.44 419 PRO B O 1
ATOM 7389 N N . ILE B 1 420 ? 7.801 17.625 29.438 1 97.44 420 ILE B N 1
ATOM 7390 C CA . ILE B 1 420 ? 7.797 18.891 28.719 1 97.44 420 ILE B CA 1
ATOM 7391 C C . ILE B 1 420 ? 6.781 19.844 29.359 1 97.44 420 ILE B C 1
ATOM 7393 O O . ILE B 1 420 ? 7.062 21.031 29.547 1 97.44 420 ILE B O 1
ATOM 7397 N N . GLN B 1 421 ? 5.629 19.281 29.688 1 96.19 421 GLN B N 1
ATOM 7398 C CA . GLN B 1 421 ? 4.562 20.094 30.281 1 96.19 421 GLN B CA 1
ATOM 7399 C C . GLN B 1 421 ? 5.016 20.719 31.594 1 96.19 421 GLN B C 1
ATOM 7401 O O . GLN B 1 421 ? 4.742 21.891 31.859 1 96.19 421 GLN B O 1
ATOM 7406 N N . GLU B 1 422 ? 5.727 19.953 32.344 1 95.56 422 GLU B N 1
ATOM 7407 C CA . GLU B 1 422 ? 6.223 20.422 33.625 1 95.56 422 GLU B CA 1
ATOM 7408 C C . GLU B 1 422 ? 7.324 21.469 33.438 1 95.56 422 GLU B C 1
ATOM 7410 O O . GLU B 1 422 ? 7.395 22.438 34.188 1 95.56 422 GLU B O 1
ATOM 7415 N N . TRP B 1 423 ? 8.125 21.25 32.469 1 97.06 423 TRP B N 1
ATOM 7416 C CA . TRP B 1 423 ? 9.242 22.125 32.156 1 97.06 423 TRP B CA 1
ATOM 7417 C C . TRP B 1 423 ? 8.766 23.422 31.5 1 97.06 423 TRP B C 1
ATOM 7419 O O . TRP B 1 423 ? 9.391 24.469 31.656 1 97.06 423 TRP B O 1
ATOM 7429 N N . TRP B 1 424 ? 7.645 23.516 30.922 1 97.31 424 TRP B N 1
ATOM 7430 C CA . TRP B 1 424 ? 7.164 24.531 30 1 97.31 424 TRP B CA 1
ATOM 7431 C C . TRP B 1 424 ? 7.004 25.875 30.703 1 97.31 424 TRP B C 1
ATOM 7433 O O . TRP B 1 424 ? 7.391 26.922 30.172 1 97.31 424 TRP B O 1
ATOM 7443 N N . ASN B 1 425 ? 6.465 25.844 31.891 1 92 425 ASN B N 1
ATOM 7444 C CA . ASN B 1 425 ? 6.184 27.094 32.594 1 92 425 ASN B CA 1
ATOM 7445 C C . ASN B 1 425 ? 7.273 27.422 33.625 1 92 425 ASN B C 1
ATOM 7447 O O . ASN B 1 425 ? 7.207 28.438 34.312 1 92 425 ASN B O 1
ATOM 7451 N N . ASP B 1 426 ? 8.164 26.547 33.812 1 93.44 426 ASP B N 1
ATOM 7452 C CA . ASP B 1 426 ? 9.32 26.734 34.688 1 93.44 426 ASP B CA 1
ATOM 7453 C C . ASP B 1 426 ? 10.609 26.266 34.031 1 93.44 426 ASP B C 1
ATOM 7455 O O . ASP B 1 426 ? 11.258 25.344 34.5 1 93.44 426 ASP B O 1
ATOM 7459 N N . ARG B 1 427 ? 10.914 26.984 33 1 96.75 427 ARG B N 1
ATOM 7460 C CA . ARG B 1 427 ? 11.992 26.531 32.125 1 96.75 427 ARG B CA 1
ATOM 7461 C C . ARG B 1 427 ? 13.344 26.688 32.812 1 96.75 427 ARG B C 1
ATOM 7463 O O . ARG B 1 427 ? 13.633 27.719 33.406 1 96.75 427 ARG B O 1
ATOM 7470 N N . LYS B 1 428 ? 14.094 25.625 32.812 1 96.31 428 LYS B N 1
ATOM 7471 C CA . LYS B 1 428 ? 15.469 25.594 33.312 1 96.31 428 LYS B CA 1
ATOM 7472 C C . LYS B 1 428 ? 16.391 24.812 32.375 1 96.31 428 LYS B C 1
ATOM 7474 O O . LYS B 1 428 ? 15.945 23.875 31.719 1 96.31 428 LYS B O 1
ATOM 7479 N N . GLU B 1 429 ? 17.562 25.297 32.312 1 97.31 429 GLU B N 1
ATOM 7480 C CA . GLU B 1 429 ? 18.547 24.5 31.609 1 97.31 429 GLU B CA 1
ATOM 7481 C C . GLU B 1 429 ? 18.828 23.188 32.344 1 97.31 429 GLU B C 1
ATOM 7483 O O . GLU B 1 429 ? 18.844 23.172 33.594 1 97.31 429 GLU B O 1
ATOM 7488 N N . ILE B 1 430 ? 18.891 22.188 31.641 1 96.12 430 ILE B N 1
ATOM 7489 C CA . ILE B 1 430 ? 19.172 20.875 32.188 1 96.12 430 ILE B CA 1
ATOM 7490 C C . ILE B 1 430 ? 20.375 20.25 31.484 1 96.12 430 ILE B C 1
ATOM 7492 O O . ILE B 1 430 ? 20.266 19.766 30.359 1 96.12 430 ILE B O 1
ATOM 7496 N N . VAL B 1 431 ? 21.531 20.297 32.125 1 93.5 431 VAL B N 1
ATOM 7497 C CA . VAL B 1 431 ? 22.797 19.781 31.625 1 93.5 431 VAL B CA 1
ATOM 7498 C C . VAL B 1 431 ? 23.469 18.906 32.688 1 93.5 431 VAL B C 1
ATOM 7500 O O . VAL B 1 431 ? 23.578 19.297 33.844 1 93.5 431 VAL B O 1
ATOM 7503 N N . SER B 1 432 ? 23.766 17.719 32.281 1 88.81 432 SER B N 1
ATOM 7504 C CA . SER B 1 432 ? 24.484 16.812 33.156 1 88.81 432 SER B CA 1
ATOM 7505 C C . SER B 1 432 ? 25.422 15.891 32.375 1 88.81 432 SER B C 1
ATOM 7507 O O . SER B 1 432 ? 25.297 15.781 31.156 1 88.81 432 SER B O 1
ATOM 7509 N N . SER B 1 433 ? 26.406 15.289 33.125 1 81.44 433 SER B N 1
ATOM 7510 C CA . SER B 1 433 ? 27.328 14.336 32.469 1 81.44 433 SER B CA 1
ATOM 7511 C C . SER B 1 433 ? 26.594 13.078 32.031 1 81.44 433 SER B C 1
ATOM 7513 O O . SER B 1 433 ? 27 12.43 31.062 1 81.44 433 SER B O 1
ATOM 7515 N N . GLU B 1 434 ? 25.562 12.812 32.688 1 77 434 GLU B N 1
ATOM 7516 C CA . GLU B 1 434 ? 24.812 11.586 32.406 1 77 434 GLU B CA 1
ATOM 7517 C C . GLU B 1 434 ? 23.859 11.766 31.234 1 77 434 GLU B C 1
ATOM 7519 O O . GLU B 1 434 ? 23.781 10.906 30.344 1 77 434 GLU B O 1
ATOM 7524 N N . THR B 1 435 ? 23.234 12.891 31.156 1 81.5 435 THR B N 1
ATOM 7525 C CA . THR B 1 435 ? 22.141 13.055 30.203 1 81.5 435 THR B CA 1
ATOM 7526 C C . THR B 1 435 ? 22.562 13.977 29.062 1 81.5 435 THR B C 1
ATOM 7528 O O . THR B 1 435 ? 21.844 14.102 28.062 1 81.5 435 THR B O 1
ATOM 7531 N N . GLY B 1 436 ? 23.781 14.555 29.188 1 89.5 436 GLY B N 1
ATOM 7532 C CA . GLY B 1 436 ? 24.156 15.555 28.219 1 89.5 436 GLY B CA 1
ATOM 7533 C C . GLY B 1 436 ? 23.344 16.844 28.328 1 89.5 436 GLY B C 1
ATOM 7534 O O . GLY B 1 436 ? 22.922 17.203 29.422 1 89.5 436 GLY B O 1
ATOM 7535 N N . GLU B 1 437 ? 23.234 17.547 27.266 1 94.38 437 GLU B N 1
ATOM 7536 C CA . GLU B 1 437 ? 22.438 18.766 27.234 1 94.38 437 GLU B CA 1
ATOM 7537 C C . GLU B 1 437 ? 20.984 18.469 26.906 1 94.38 437 GLU B C 1
ATOM 7539 O O . GLU B 1 437 ? 20.609 18.406 25.734 1 94.38 437 GLU B O 1
ATOM 7544 N N . LYS B 1 438 ? 20.25 18.312 27.906 1 95.75 438 LYS B N 1
ATOM 7545 C CA . LYS B 1 438 ? 18.844 18 27.734 1 95.75 438 LYS B CA 1
ATOM 7546 C C . LYS B 1 438 ? 18.016 19.25 27.453 1 95.75 438 LYS B C 1
ATOM 7548 O O . LYS B 1 438 ? 17.031 19.188 26.719 1 95.75 438 LYS B O 1
ATOM 7553 N N . SER B 1 439 ? 18.328 20.297 28.078 1 97.88 439 SER B N 1
ATOM 7554 C CA . SER B 1 439 ? 17.672 21.594 27.844 1 97.88 439 SER B CA 1
ATOM 7555 C C . SER B 1 439 ? 18.688 22.734 27.891 1 97.88 439 SER B C 1
ATOM 7557 O O . SER B 1 439 ? 19.547 22.781 28.766 1 97.88 439 SER B O 1
ATOM 7559 N N . ARG B 1 440 ? 18.594 23.531 26.891 1 98.12 440 ARG B N 1
ATOM 7560 C CA . ARG B 1 440 ? 19.453 24.719 26.766 1 98.12 440 ARG B CA 1
ATOM 7561 C C . ARG B 1 440 ? 18.672 25.922 26.266 1 98.12 440 ARG B C 1
ATOM 7563 O O . ARG B 1 440 ? 17.609 25.766 25.656 1 98.12 440 ARG B O 1
ATOM 7570 N N . VAL B 1 441 ? 19.141 27.094 26.578 1 98.25 441 VAL B N 1
ATOM 7571 C CA . VAL B 1 441 ? 18.547 28.328 26.078 1 98.25 441 VAL B CA 1
ATOM 7572 C C . VAL B 1 441 ? 19.594 29.141 25.328 1 98.25 441 VAL B C 1
ATOM 7574 O O . VAL B 1 441 ? 20.766 29.188 25.734 1 98.25 441 VAL B O 1
ATOM 7577 N N . PHE B 1 442 ? 19.297 29.734 24.188 1 98.38 442 PHE B N 1
ATOM 7578 C CA . PHE B 1 442 ? 20.141 30.594 23.391 1 98.38 442 PHE B CA 1
ATOM 7579 C C . PHE B 1 442 ? 19.438 31.891 23.047 1 98.38 442 PHE B C 1
ATOM 7581 O O . PHE B 1 442 ? 18.234 31.891 22.719 1 98.38 442 PHE B O 1
ATOM 7588 N N . THR B 1 443 ? 20.125 33 23.094 1 97.94 443 THR B N 1
ATOM 7589 C CA . THR B 1 443 ? 19.562 34.25 22.562 1 97.94 443 THR B CA 1
ATOM 7590 C C . THR B 1 443 ? 19.484 34.188 21.031 1 97.94 443 THR B C 1
ATOM 7592 O O . THR B 1 443 ? 20.141 33.344 20.406 1 97.94 443 THR B O 1
ATOM 7595 N N . ALA B 1 444 ? 18.641 35.031 20.469 1 98.25 444 ALA B N 1
ATOM 7596 C CA . ALA B 1 444 ? 18.547 35.094 19.016 1 98.25 444 ALA B CA 1
ATOM 7597 C C . ALA B 1 444 ? 19.906 35.375 18.391 1 98.25 444 ALA B C 1
ATOM 7599 O O . ALA B 1 444 ? 20.266 34.719 17.391 1 98.25 444 ALA B O 1
ATOM 7600 N N . GLN B 1 445 ? 20.672 36.25 18.969 1 97.5 445 GLN B N 1
ATOM 7601 C CA . GLN B 1 445 ? 21.984 36.594 18.453 1 97.5 445 GLN B CA 1
ATOM 7602 C C . GLN B 1 445 ? 22.938 35.406 18.531 1 97.5 445 GLN B C 1
ATOM 7604 O O . GLN B 1 445 ? 23.719 35.156 17.594 1 97.5 445 GLN B O 1
ATOM 7609 N N . GLN B 1 446 ? 22.922 34.688 19.625 1 97.75 446 GLN B N 1
ATOM 7610 C CA . GLN B 1 446 ? 23.766 33.5 19.766 1 97.75 446 GLN B CA 1
ATOM 7611 C C . GLN B 1 446 ? 23.469 32.5 18.656 1 97.75 446 GLN B C 1
ATOM 7613 O O . GLN B 1 446 ? 24.391 31.891 18.094 1 97.75 446 GLN B O 1
ATOM 7618 N N . LEU B 1 447 ? 22.188 32.312 18.344 1 98.06 447 LEU B N 1
ATOM 7619 C CA . LEU B 1 447 ? 21.812 31.359 17.297 1 98.06 447 LEU B CA 1
ATOM 7620 C C . LEU B 1 447 ? 22.266 31.859 15.93 1 98.06 447 LEU B C 1
ATOM 7622 O O . LEU B 1 447 ? 22.688 31.062 15.094 1 98.06 447 LEU B O 1
ATOM 7626 N N . LEU B 1 448 ? 22.125 33.125 15.719 1 96.94 448 LEU B N 1
ATOM 7627 C CA . LEU B 1 448 ? 22.625 33.719 14.477 1 96.94 448 LEU B CA 1
ATOM 7628 C C . LEU B 1 448 ? 24.125 33.5 14.328 1 96.94 448 LEU B C 1
ATOM 7630 O O . LEU B 1 448 ? 24.609 33.219 13.242 1 96.94 448 LEU B O 1
ATOM 7634 N N . ASP B 1 449 ? 24.844 33.656 15.438 1 96.75 449 ASP B N 1
ATOM 7635 C CA . ASP B 1 449 ? 26.297 33.469 15.445 1 96.75 449 ASP B CA 1
ATOM 7636 C C . ASP B 1 449 ? 26.672 32.031 15.164 1 96.75 449 ASP B C 1
ATOM 7638 O O . ASP B 1 449 ? 27.781 31.734 14.688 1 96.75 449 ASP B O 1
ATOM 7642 N N . LEU B 1 450 ? 25.781 31.156 15.461 1 96.12 450 LEU B N 1
ATOM 7643 C CA . LEU B 1 450 ? 26 29.734 15.188 1 96.12 450 LEU B CA 1
ATOM 7644 C C . LEU B 1 450 ? 25.531 29.375 13.781 1 96.12 450 LEU B C 1
ATOM 7646 O O . LEU B 1 450 ? 25.281 28.219 13.477 1 96.12 450 LEU B O 1
ATOM 7650 N N . ASN B 1 451 ? 25.266 30.359 12.93 1 95.38 451 ASN B N 1
ATOM 7651 C CA . ASN B 1 451 ? 24.75 30.172 11.586 1 95.38 451 ASN B CA 1
ATOM 7652 C C . ASN B 1 451 ? 23.391 29.484 11.602 1 95.38 451 ASN B C 1
ATOM 7654 O O . ASN B 1 451 ? 23.125 28.594 10.797 1 95.38 451 ASN B O 1
ATOM 7658 N N . CYS B 1 452 ? 22.609 29.797 12.609 1 97.25 452 CYS B N 1
ATOM 7659 C CA . CYS B 1 452 ? 21.25 29.297 12.797 1 97.25 452 CYS B CA 1
ATOM 7660 C C . CYS B 1 452 ? 21.234 27.781 12.906 1 97.25 452 CYS B C 1
AT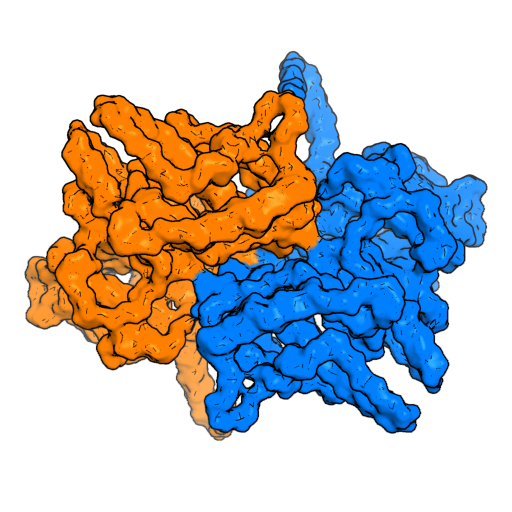OM 7662 O O . CYS B 1 452 ? 20.344 27.125 12.359 1 97.25 452 CYS B O 1
ATOM 7664 N N . ASN B 1 453 ? 22.25 27.219 13.469 1 97.19 453 ASN B N 1
ATOM 7665 C CA . ASN B 1 453 ? 22.219 25.797 13.773 1 97.19 453 ASN B CA 1
ATOM 7666 C C . ASN B 1 453 ? 21.281 25.484 14.93 1 97.19 453 ASN B C 1
ATOM 7668 O O . ASN B 1 453 ? 21.656 25.641 16.094 1 97.19 453 ASN B O 1
ATOM 7672 N N . PHE B 1 454 ? 20.109 25.031 14.586 1 98 454 PHE B N 1
ATOM 7673 C CA . PHE B 1 454 ? 19.094 24.75 15.586 1 98 454 PHE B CA 1
ATOM 7674 C C . PHE B 1 454 ? 19.203 23.312 16.078 1 98 454 PHE B C 1
ATOM 7676 O O . PHE B 1 454 ? 18.344 22.828 16.828 1 98 454 PHE B O 1
ATOM 7683 N N . ASP B 1 455 ? 20.203 22.578 15.594 1 96.38 455 ASP B N 1
ATOM 7684 C CA . ASP B 1 455 ? 20.422 21.188 16.016 1 96.38 455 ASP B CA 1
ATOM 7685 C C . ASP B 1 455 ? 21.109 21.141 17.375 1 96.38 455 ASP B C 1
ATOM 7687 O O . ASP B 1 455 ? 22.234 20.641 17.484 1 96.38 455 ASP B O 1
ATOM 7691 N N . GLN B 1 456 ? 20.406 21.688 18.328 1 95.81 456 GLN B N 1
ATOM 7692 C CA . GLN B 1 456 ? 20.875 21.719 19.703 1 95.81 456 GLN B CA 1
ATOM 7693 C C . GLN B 1 456 ? 20.156 20.672 20.547 1 95.81 456 GLN B C 1
ATOM 7695 O O . GLN B 1 456 ? 19.109 20.141 20.156 1 95.81 456 GLN B O 1
ATOM 7700 N N . CYS B 1 457 ? 20.781 20.312 21.766 1 95.81 457 CYS B N 1
ATOM 7701 C CA . CYS B 1 457 ? 20.219 19.328 22.688 1 95.81 457 CYS B CA 1
ATOM 7702 C C . CYS B 1 457 ? 19.969 18 21.984 1 95.81 457 CYS B C 1
ATOM 7704 O O . CYS B 1 457 ? 18.859 17.453 22.062 1 95.81 457 CYS B O 1
ATOM 7706 N N . LYS B 1 458 ? 20.953 17.5 21.328 1 91.19 458 LYS B N 1
ATOM 7707 C CA . LYS B 1 458 ? 20.875 16.281 20.547 1 91.19 458 LYS B CA 1
ATOM 7708 C C . LYS B 1 458 ? 20.75 15.055 21.438 1 91.19 458 LYS B C 1
ATOM 7710 O O . LYS B 1 458 ? 21.094 15.102 22.625 1 91.19 458 LYS B O 1
ATOM 7715 N N . PHE B 1 459 ? 20.188 14.047 20.906 1 89.75 459 PHE B N 1
ATOM 7716 C CA . PHE B 1 459 ? 20.156 12.773 21.609 1 89.75 459 PHE B CA 1
ATOM 7717 C C . PHE B 1 459 ? 21.562 12.188 21.719 1 89.75 459 PHE B C 1
ATOM 7719 O O . PHE B 1 459 ? 22.359 12.273 20.781 1 89.75 459 PHE B O 1
ATOM 7726 N N . PRO B 1 460 ? 21.891 11.672 22.938 1 77.5 460 PRO B N 1
ATOM 7727 C CA . PRO B 1 460 ? 23.219 11.062 23.094 1 77.5 460 PRO B CA 1
ATOM 7728 C C . PRO B 1 460 ? 23.438 9.867 22.172 1 77.5 460 PRO B C 1
ATOM 7730 O O . PRO B 1 460 ? 22.484 9.133 21.875 1 77.5 460 PRO B O 1
ATOM 7733 N N . LYS B 1 461 ? 24.312 9.883 21.406 1 58.59 461 LYS B N 1
ATOM 7734 C CA . LYS B 1 461 ? 24.656 8.789 20.5 1 58.59 461 LYS B CA 1
ATOM 7735 C C . LYS B 1 461 ? 24.828 7.477 21.266 1 58.59 461 LYS B C 1
ATOM 7737 O O . LYS B 1 461 ? 25.641 7.398 22.188 1 58.59 461 LYS B O 1
ATOM 7742 N N . GLU B 1 462 ? 23.922 6.773 21.734 1 47.09 462 GLU B N 1
ATOM 7743 C CA . GLU B 1 462 ? 24.312 5.441 22.188 1 47.09 462 GLU B CA 1
ATOM 7744 C C . GLU B 1 462 ? 25.375 4.828 21.266 1 47.09 462 GLU B C 1
ATOM 7746 O O . GLU B 1 462 ? 25.406 5.137 20.078 1 47.09 462 GLU B O 1
ATOM 7751 N N . GLU B 1 463 ? 26.562 4.32 21.844 1 36.28 463 GLU B N 1
ATOM 7752 C CA . GLU B 1 463 ? 27.422 3.426 21.062 1 36.28 463 GLU B CA 1
ATOM 7753 C C . GLU B 1 463 ? 26.594 2.551 20.125 1 36.28 463 GLU B C 1
ATOM 7755 O O . GLU B 1 463 ? 25.781 1.748 20.578 1 36.28 463 GLU B O 1
ATOM 7760 N N . GLU B 1 464 ? 26.062 3.131 19.219 1 36.66 464 GLU B N 1
ATOM 7761 C CA . GLU B 1 464 ? 25.281 2.408 18.234 1 36.66 464 GLU B CA 1
ATOM 7762 C C . GLU B 1 464 ? 25.812 0.995 18.016 1 36.66 464 GLU B C 1
ATOM 7764 O O . GLU B 1 464 ? 27 0.81 17.75 1 36.66 464 GLU B O 1
ATOM 7769 N N . GLU B 1 465 ? 25.406 0.075 18.797 1 34.69 465 GLU B N 1
ATOM 7770 C CA . GLU B 1 465 ? 25.672 -1.252 18.25 1 34.69 465 GLU B CA 1
ATOM 7771 C C . GLU B 1 465 ? 25.719 -1.221 16.719 1 34.69 465 GLU B C 1
ATOM 7773 O O . GLU B 1 465 ? 24.938 -0.502 16.094 1 34.69 465 GLU B O 1
ATOM 7778 N N . ILE B 1 466 ? 26.906 -1.481 16.203 1 33.34 466 ILE B N 1
ATOM 7779 C CA . ILE B 1 466 ? 27.156 -1.726 14.781 1 33.34 466 ILE B CA 1
ATOM 7780 C C . ILE B 1 466 ? 25.938 -2.379 14.148 1 33.34 466 ILE B C 1
ATOM 7782 O O . ILE B 1 466 ? 25.641 -3.547 14.406 1 33.34 466 ILE B O 1
ATOM 7786 N N . LEU B 1 467 ? 24.891 -1.652 14.133 1 36.09 467 LEU B N 1
ATOM 7787 C CA . LEU B 1 467 ? 23.828 -2.262 13.336 1 36.09 467 LEU B CA 1
ATOM 7788 C C . LEU B 1 467 ? 24.375 -2.82 12.031 1 36.09 467 LEU B C 1
ATOM 7790 O O . LEU B 1 467 ? 25.391 -2.328 11.516 1 36.09 467 LEU B O 1
ATOM 7794 N N . PRO B 1 468 ? 24.031 -4.012 11.656 1 36.03 468 PRO B N 1
ATOM 7795 C CA . PRO B 1 468 ? 24.578 -4.555 10.406 1 36.03 468 PRO B CA 1
ATOM 7796 C C . PRO B 1 468 ? 24.547 -3.545 9.258 1 36.03 468 PRO B C 1
ATOM 7798 O O . PRO B 1 468 ? 23.703 -2.641 9.25 1 36.03 468 PRO B O 1
ATOM 7801 N N . PRO B 1 469 ? 25.562 -3.451 8.438 1 32.59 469 PRO B N 1
ATOM 7802 C CA . PRO B 1 469 ? 25.812 -2.529 7.328 1 32.59 469 PRO B CA 1
ATOM 7803 C C . PRO B 1 469 ? 24.531 -2.186 6.559 1 32.59 469 PRO B C 1
ATOM 7805 O O . PRO B 1 469 ? 24.344 -1.037 6.152 1 32.59 469 PRO B O 1
ATOM 7808 N N . ALA B 1 470 ? 23.688 -3.145 6.496 1 33.25 470 ALA B N 1
ATOM 7809 C CA . ALA B 1 470 ? 22.547 -2.986 5.605 1 33.25 470 ALA B CA 1
ATOM 7810 C C . ALA B 1 470 ? 21.531 -2.002 6.188 1 33.25 470 ALA B C 1
ATOM 7812 O O . ALA B 1 470 ? 20.969 -1.181 5.461 1 33.25 470 ALA B O 1
ATOM 7813 N N . GLU B 1 471 ? 21.281 -2.043 7.473 1 38.38 471 GLU B N 1
ATOM 7814 C CA . GLU B 1 471 ? 20.375 -1.09 8.117 1 38.38 471 GLU B CA 1
ATOM 7815 C C . GLU B 1 471 ? 21 0.299 8.188 1 38.38 471 GLU B C 1
ATOM 7817 O O . GLU B 1 471 ? 20.312 1.309 8.047 1 38.38 471 GLU B O 1
ATOM 7822 N N . LEU B 1 472 ? 22.312 0.285 8.297 1 37.62 472 LEU B N 1
ATOM 7823 C CA . LEU B 1 472 ? 23.078 1.522 8.25 1 37.62 472 LEU B CA 1
ATOM 7824 C C . LEU B 1 472 ? 22.953 2.197 6.891 1 37.62 472 LEU B C 1
ATOM 7826 O O . LEU B 1 472 ? 22.797 3.418 6.809 1 37.62 472 LEU B O 1
ATOM 7830 N N . LEU B 1 473 ? 23.047 1.397 5.859 1 36.16 473 LEU B N 1
ATOM 7831 C CA . LEU B 1 473 ? 22.938 1.933 4.508 1 36.16 473 LEU B CA 1
ATOM 7832 C C . LEU B 1 473 ? 21.531 2.453 4.246 1 36.16 473 LEU B C 1
ATOM 7834 O O . LEU B 1 473 ? 21.359 3.518 3.645 1 36.16 473 LEU B O 1
ATOM 7838 N N . LYS B 1 474 ? 20.562 1.701 4.773 1 38.03 474 LYS B N 1
ATOM 7839 C CA . LYS B 1 474 ? 19.188 2.203 4.641 1 38.03 474 LYS B CA 1
ATOM 7840 C C . LYS B 1 474 ? 19.016 3.512 5.402 1 38.03 474 LYS B C 1
ATOM 7842 O O . LYS B 1 474 ? 18.438 4.465 4.883 1 38.03 474 LYS B O 1
ATOM 7847 N N . GLN B 1 475 ? 19.516 3.607 6.602 1 40.38 475 GLN B N 1
ATOM 7848 C CA . GLN B 1 475 ? 19.578 4.859 7.352 1 40.38 475 GLN B CA 1
ATOM 7849 C C . GLN B 1 475 ? 20.453 5.887 6.641 1 40.38 475 GLN B C 1
ATOM 7851 O O . GLN B 1 475 ? 20.156 7.082 6.652 1 40.38 475 GLN B O 1
ATOM 7856 N N . TYR B 1 476 ? 21.609 5.371 6.078 1 37.5 476 TYR B N 1
ATOM 7857 C CA . TYR B 1 476 ? 22.516 6.211 5.301 1 37.5 476 TYR B CA 1
ATOM 7858 C C . TYR B 1 476 ? 21.797 6.816 4.098 1 37.5 476 TYR B C 1
ATOM 7860 O O . TYR B 1 476 ? 21.906 8.023 3.848 1 37.5 476 TYR B O 1
ATOM 7868 N N . PHE B 1 477 ? 21.125 6.02 3.346 1 36.53 477 PHE B N 1
ATOM 7869 C CA . PHE B 1 477 ? 20.438 6.57 2.182 1 36.53 477 PHE B CA 1
ATOM 7870 C C . PHE B 1 477 ? 19.312 7.5 2.604 1 36.53 477 PHE B C 1
ATOM 7872 O O . PHE B 1 477 ? 19.094 8.539 1.979 1 36.53 477 PHE B O 1
ATOM 7879 N N . GLU B 1 478 ? 18.703 7.184 3.654 1 38.78 478 GLU B N 1
ATOM 7880 C CA . GLU B 1 478 ? 17.703 8.117 4.188 1 38.78 478 GLU B CA 1
ATOM 7881 C C . GLU B 1 478 ? 18.375 9.344 4.801 1 38.78 478 GLU B C 1
ATOM 7883 O O . GLU B 1 478 ? 17.938 10.469 4.59 1 38.78 478 GLU B O 1
ATOM 7888 N N . LYS B 1 479 ? 19.562 9.078 5.492 1 35.88 479 LYS B N 1
ATOM 7889 C CA . LYS B 1 479 ? 20.438 10.141 6 1 35.88 479 LYS B CA 1
ATOM 7890 C C . LYS B 1 479 ? 21.234 10.789 4.867 1 35.88 479 LYS B C 1
ATOM 7892 O O . LYS B 1 479 ? 21.484 11.992 4.898 1 35.88 479 LYS B O 1
ATOM 7897 N N . ARG B 1 480 ? 21.781 9.992 3.918 1 35.22 480 ARG B N 1
ATOM 7898 C CA . ARG B 1 480 ? 22.516 10.57 2.797 1 35.22 480 ARG B CA 1
ATOM 7899 C C . ARG B 1 480 ? 21.656 11.555 2.018 1 35.22 480 ARG B C 1
ATOM 7901 O O . ARG B 1 480 ? 22.172 12.477 1.382 1 35.22 480 ARG B O 1
ATOM 7908 N N . ALA B 1 481 ? 20.453 11.383 1.876 1 34.81 481 ALA B N 1
ATOM 7909 C CA . ALA B 1 481 ? 19.672 12.5 1.352 1 34.81 481 ALA B CA 1
ATOM 7910 C C . ALA B 1 481 ? 19.828 13.742 2.229 1 34.81 481 ALA B C 1
ATOM 7912 O O . ALA B 1 481 ? 19.922 14.859 1.72 1 34.81 481 ALA B O 1
ATOM 7913 N N . ALA B 1 482 ? 20 13.516 3.568 1 34.31 482 ALA B N 1
ATOM 7914 C CA . ALA B 1 482 ? 20.469 14.594 4.438 1 34.31 482 ALA B CA 1
ATOM 7915 C C . ALA B 1 482 ? 21.969 14.805 4.289 1 34.31 482 ALA B C 1
ATOM 7917 O O . ALA B 1 482 ? 22.453 15.945 4.234 1 34.31 482 ALA B O 1
ATOM 7918 N N . LEU B 1 483 ? 22.875 13.664 4.359 1 35.19 483 LEU B N 1
ATOM 7919 C CA . LEU B 1 483 ? 24.328 13.719 4.426 1 35.19 483 LEU B CA 1
ATOM 7920 C C . LEU B 1 483 ? 24.938 13.891 3.035 1 35.19 483 LEU B C 1
ATOM 7922 O O . LEU B 1 483 ? 26.125 14.141 2.898 1 35.19 483 LEU B O 1
ATOM 7926 N N . ASP B 1 484 ? 24.312 13.68 1.91 1 36.5 484 ASP B N 1
ATOM 7927 C CA . ASP B 1 484 ? 25 13.883 0.642 1 36.5 484 ASP B CA 1
ATOM 7928 C C . ASP B 1 484 ? 25.797 15.188 0.654 1 36.5 484 ASP B C 1
ATOM 7930 O O . ASP B 1 484 ? 26.828 15.297 -0.006 1 36.5 484 ASP B O 1
ATOM 7934 N N . TYR B 1 485 ? 25.406 16.109 1.459 1 33.84 485 TYR B N 1
ATOM 7935 C CA . TYR B 1 485 ? 26.266 17.297 1.402 1 33.84 485 TYR B CA 1
ATOM 7936 C C . TYR B 1 485 ? 27.656 16.984 1.968 1 33.84 485 TYR B C 1
ATOM 7938 O O . TYR B 1 485 ? 28.672 17.312 1.353 1 33.84 485 TYR B O 1
ATOM 7946 N N . GLU B 1 486 ? 27.719 16.344 3.137 1 34.47 486 GLU B N 1
ATOM 7947 C CA . GLU B 1 486 ? 29.047 16.203 3.746 1 34.47 486 GLU B CA 1
ATOM 7948 C C . GLU B 1 486 ? 29.891 15.172 3.012 1 34.47 486 GLU B C 1
ATOM 7950 O O . GLU B 1 486 ? 31.094 15.352 2.846 1 34.47 486 GLU B O 1
ATOM 7955 N N . ILE B 1 487 ? 29.297 14.148 2.447 1 37.34 487 ILE B N 1
ATOM 7956 C CA . ILE B 1 487 ? 30.047 13.141 1.722 1 37.34 487 ILE B CA 1
ATOM 7957 C C . ILE B 1 487 ? 30.609 13.742 0.438 1 37.34 487 ILE B C 1
ATOM 7959 O O . ILE B 1 487 ? 31.781 13.531 0.11 1 37.34 487 ILE B O 1
ATOM 7963 N N . ASP B 1 488 ? 29.781 14.562 -0.218 1 39.97 488 ASP B N 1
ATOM 7964 C CA . ASP B 1 488 ? 30.359 15.258 -1.362 1 39.97 488 ASP B CA 1
ATOM 7965 C C . ASP B 1 488 ? 31.547 16.125 -0.937 1 39.97 488 ASP B C 1
ATOM 7967 O O . ASP B 1 488 ? 32.562 16.172 -1.637 1 39.97 488 ASP B O 1
ATOM 7971 N N . LYS B 1 489 ? 31.406 16.688 0.274 1 41.16 489 LYS B N 1
ATOM 7972 C CA . LYS B 1 489 ? 32.531 17.453 0.791 1 41.16 489 LYS B CA 1
ATOM 7973 C C . LYS B 1 489 ? 33.719 16.562 1.125 1 41.16 489 LYS B C 1
ATOM 7975 O O . LYS B 1 489 ? 34.844 16.859 0.755 1 41.16 489 LYS B O 1
ATOM 7980 N N . THR B 1 490 ? 33.469 15.438 1.722 1 38.69 490 THR B N 1
ATOM 7981 C CA . THR B 1 490 ? 34.562 14.531 2.084 1 38.69 490 THR B CA 1
ATOM 7982 C C . THR B 1 490 ? 35.125 13.82 0.849 1 38.69 490 THR B C 1
ATOM 7984 O O . THR B 1 490 ? 36.312 13.688 0.688 1 38.69 490 THR B O 1
ATOM 7987 N N . LEU B 1 491 ? 34.25 13.438 -0.035 1 42.22 491 LEU B N 1
ATOM 7988 C CA . LEU B 1 491 ? 34.719 12.844 -1.28 1 42.22 491 LEU B CA 1
ATOM 7989 C C . LEU B 1 491 ? 35.5 13.859 -2.105 1 42.22 491 LEU B C 1
ATOM 7991 O O . LEU B 1 491 ? 36.531 13.539 -2.689 1 42.22 491 LEU B O 1
ATOM 7995 N N . SER B 1 492 ? 34.938 15.039 -2.047 1 43.66 492 SER B N 1
ATOM 7996 C CA . SER B 1 492 ? 35.719 16.109 -2.652 1 43.66 492 SER B CA 1
ATOM 7997 C C . SER B 1 492 ? 37.094 16.25 -1.965 1 43.66 492 SER B C 1
ATOM 7999 O O . SER B 1 492 ? 38.094 16.438 -2.629 1 43.66 492 SER B O 1
ATOM 8001 N N . GLU B 1 493 ? 37.062 16.109 -0.647 1 43.94 493 GLU B N 1
ATOM 8002 C CA . GLU B 1 493 ? 38.312 16.203 0.099 1 43.94 493 GLU B CA 1
ATOM 8003 C C . GLU B 1 493 ? 39.188 14.992 -0.136 1 43.94 493 GLU B C 1
ATOM 8005 O O . GLU B 1 493 ? 40.406 15.117 -0.298 1 43.94 493 GLU B O 1
ATOM 8010 N N . ILE B 1 494 ? 38.531 13.852 -0.136 1 41.22 494 ILE B N 1
ATOM 8011 C CA . ILE B 1 494 ? 39.281 12.641 -0.432 1 41.22 494 ILE B CA 1
ATOM 8012 C C . ILE B 1 494 ? 39.812 12.695 -1.865 1 41.22 494 ILE B C 1
ATOM 8014 O O . ILE B 1 494 ? 40.969 12.359 -2.123 1 41.22 494 ILE B O 1
ATOM 8018 N N . GLN B 1 495 ? 38.906 13.086 -2.736 1 39.44 495 GLN B N 1
ATOM 8019 C CA . GLN B 1 495 ? 39.375 13.305 -4.105 1 39.44 495 GLN B CA 1
ATOM 8020 C C . GLN B 1 495 ? 40.531 14.289 -4.148 1 39.44 495 GLN B C 1
ATOM 8022 O O . GLN B 1 495 ? 41.5 14.094 -4.895 1 39.44 495 GLN B O 1
ATOM 8027 N N . LYS B 1 496 ? 40.375 15.266 -3.338 1 48.25 496 LYS B N 1
ATOM 8028 C CA . LYS B 1 496 ? 41.469 16.219 -3.229 1 48.25 496 LYS B CA 1
ATOM 8029 C C . LYS B 1 496 ? 42.75 15.562 -2.67 1 48.25 496 LYS B C 1
ATOM 8031 O O . LYS B 1 496 ? 43.844 15.805 -3.152 1 48.25 496 LYS B O 1
ATOM 8036 N N . ILE B 1 497 ? 42.469 14.766 -1.648 1 43.97 497 ILE B N 1
ATOM 8037 C CA . ILE B 1 497 ? 43.625 14.102 -1.05 1 43.97 497 ILE B CA 1
ATOM 8038 C C . ILE B 1 497 ? 44.156 13.016 -1.992 1 43.97 497 ILE B C 1
ATOM 8040 O O . ILE B 1 497 ? 45.344 12.852 -2.148 1 43.97 497 ILE B O 1
ATOM 8044 N N . LEU B 1 498 ? 43.094 12.242 -2.486 1 41.81 498 LEU B N 1
ATOM 8045 C CA . LEU B 1 498 ? 43.594 11.172 -3.357 1 41.81 498 LEU B CA 1
ATOM 8046 C C . LEU B 1 498 ? 43.938 11.711 -4.738 1 41.81 498 LEU B C 1
ATOM 8048 O O . LEU B 1 498 ? 44.469 10.984 -5.574 1 41.81 498 LEU B O 1
ATOM 8052 N N . GLY B 1 499 ? 44.188 12.922 -4.945 1 43.62 499 GLY B N 1
ATOM 8053 C CA . GLY B 1 499 ? 44.625 13.562 -6.168 1 43.62 499 GLY B CA 1
ATOM 8054 C C . GLY B 1 499 ? 43.812 13.172 -7.383 1 43.62 499 GLY B C 1
ATOM 8055 O O . GLY B 1 499 ? 44.281 13.258 -8.516 1 43.62 499 GLY B O 1
ATOM 8056 N N . ILE B 1 500 ? 42.875 12.195 -7.227 1 38.94 500 ILE B N 1
ATOM 8057 C CA . ILE B 1 500 ? 42.219 11.672 -8.414 1 38.94 500 ILE B CA 1
ATOM 8058 C C . ILE B 1 500 ? 41 12.523 -8.75 1 38.94 500 ILE B C 1
ATOM 8060 O O . ILE B 1 500 ? 40.219 12.852 -7.859 1 38.94 500 ILE B O 1
ATOM 8064 N N . ASP B 1 501 ? 41.062 13.562 -9.602 1 38.66 501 ASP B N 1
ATOM 8065 C CA . ASP B 1 501 ? 40.062 14.391 -10.227 1 38.66 501 ASP B CA 1
ATOM 8066 C C . ASP B 1 501 ? 38.938 13.531 -10.82 1 38.66 501 ASP B C 1
ATOM 8068 O O . ASP B 1 501 ? 39.125 12.844 -11.828 1 38.66 501 ASP B O 1
ATOM 8072 N N . ILE B 1 502 ? 38.281 12.648 -10.07 1 34.81 502 ILE B N 1
ATOM 8073 C CA . ILE B 1 502 ? 37.281 11.961 -10.883 1 34.81 502 ILE B CA 1
ATOM 8074 C C . ILE B 1 502 ? 36.219 12.945 -11.328 1 34.81 502 ILE B C 1
ATOM 8076 O O . ILE B 1 502 ? 35.594 13.617 -10.5 1 34.81 502 ILE B O 1
ATOM 8080 N N . LYS B 1 503 ? 36.281 13.422 -12.594 1 33.97 503 LYS B N 1
ATOM 8081 C CA . LYS B 1 503 ? 35.25 14.164 -13.32 1 33.97 503 LYS B CA 1
ATOM 8082 C C . LYS B 1 503 ? 33.875 13.602 -13.047 1 33.97 503 LYS B C 1
ATOM 8084 O O . LYS B 1 503 ? 33.688 12.383 -13.062 1 33.97 503 LYS B O 1
ATOM 8089 N N . SER B 1 504 ? 33.094 14.359 -12.047 1 30.31 504 SER B N 1
ATOM 8090 C CA . SER B 1 504 ? 31.656 14.18 -11.812 1 30.31 504 SER B CA 1
ATOM 8091 C C . SER B 1 504 ? 30.938 13.805 -13.102 1 30.31 504 SER B C 1
ATOM 8093 O O . SER B 1 504 ? 30.891 14.602 -14.047 1 30.31 504 SER B O 1
ATOM 8095 N N . CYS B 1 505 ? 31.188 12.656 -13.656 1 26.08 505 CYS B N 1
ATOM 8096 C CA . CYS B 1 505 ? 30.266 12.359 -14.742 1 26.08 505 CYS B CA 1
ATOM 8097 C C . CYS B 1 505 ? 28.828 12.688 -14.344 1 26.08 505 CYS B C 1
ATOM 8099 O O . CYS B 1 505 ? 28.25 12.008 -13.492 1 26.08 505 CYS B O 1
ATOM 8101 N N . ASN B 1 506 ? 28.484 14 -14.07 1 22.8 506 ASN B N 1
ATOM 8102 C CA . ASN B 1 506 ? 27.109 14.484 -14.219 1 22.8 506 ASN B CA 1
ATOM 8103 C C . ASN B 1 506 ? 26.453 13.914 -15.469 1 22.8 506 ASN B C 1
ATOM 8105 O O . ASN B 1 506 ? 27.062 13.852 -16.531 1 22.8 506 ASN B O 1
#

Organism: Bacteroides fragilis (strain ATCC 25285 / DSM 2151 / CCUG 4856 / JCM 11019 / LMG 10263 / NCTC 9343 / Onslow / VPI 2553 / EN-2) (NCBI:txid272559)

Foldseek 3Di:
DVLVVLLVVLVVLCVPFPLDDALVLSLLQLLLLLLLVLLLVLVVVVQVVQVVVVHGDDALDPPCLRCVNQLDDPVPPPHDFFPRQVCCVVPPNLVCQCPRDDDPPDALLRVVSNVLSVPGDNGGDGRHSVSVSSHSSVPQDLPDPVSLVSVVVNLVVSLVSVLVRDDPQDFDADLLVLLLFLVVQQDEQVFAEEEAACQLNSNVLSNLVRHVVVDDDVVSVVSSLRRYAYEHADSSSVSNNVSSVSSVVNSRDRYHHHDLLQAQLVPDDLVQAGQEYEYEDGFPAADDPVSQVSYPPQQRDRTVLSSVLVSNVSRHDQFHKYKYKAFLLLQAPQDRNSLVSLLCCFQQKAQAEKEWEQQQQRPPSGSTTMIITIIHRAADPPADPRTSYFKYKYAYQDDDPPDPHAYPVRHDHNVSCVVVVVCVVPPDFDADPVFHGRMDMDGSVRCVVVSNNRCPNDGDPPVPDPPDVVVVVVVCVVCCVSVVVVVVVVVVVVCVVVVPPPPPPD/DVLVVLLVVLVVLCVPFPQDDALVLSLLQLLLLLLLVLLLVLVVVVQVVQVVVVHGDDALAPPCLRCVNQLDDPVPPPHDFFPRQVCCVVPPNLVCQCPRDDDPPDALLRVVSNVLSVPGDHGGDGRHSVSVSSHSSVPQDLPDPVSLVSVVVNLVVSLVSVLVRDDPQDFDADLLVLLLFLVVQQDEQVFAEEEAACQLNSNVLSNLVRHVVVDDDPVSVVSSLRRYAYEHADSSSVSNNVSSVSSVVNSRDRYHHHDLLQAQLVPDDLVQAGQEYEYEDGFPAADDPVSQVSYDPQQRDRTVLSSVLVSNVSRHHQFHKYKYKAFLLLQAPQDRNSLVSLLCCFQQKAQAEKEWEQQQQRPPSGSTTMIITIIHRAADPPADPRTSYFKYKYAYQDDDPPDPHAYPVRHDHNVSCVVVVVCVVPPDFDADPVFHGRMDMDGSVRCVVVSNNRCPNDGPPPVPPPPDPVVVVVVCVVCCVSVVVVVCVVVVVVCVVVVPPPPPPD

Radius of gyration: 31.12 Å; Cα contacts (8 Å, |Δi|>4): 1725; chains: 2; bounding box: 86×98×84 Å

Secondary structure (DSSP, 8-state):
--SHHHHHHHHHHHTT-TT--SHHHHHHHHHHHHHHHHHHHHHHHHHHHHHHTT-----SS-GGGSHHHHT---SSS-S--HHHHHHIIIIIIHHHHHT----TTS-HHHHHHHHHHTT-------HHHHHHHHHHHHT---SSHHHHHHHHHHHHHHHHHHHHT--SS--PPPHHHHHHHHHHH---TTS-EEETT-TTTHHHHHHHHHHHTT--SHHHHHHHHTSEEEEE-SHHHHHHHHHHHHHTT-SS--EEES-GGGS-GGG--GGG-EEEEEE-PPSS-B--HHHHTTS-GGG--SBHHHHHHHHHHHHEEEEEEEEEEEEHHHHH--SHHHHHHHHHHHHTSEEEEEEEPPGGGGTTT----EEEEEEESSPPTTPPTT-S-SEEEEEE-PPPTT-SS--SSS---GGGGHHHHHHHTS---EEETTTEEEEEEEEHHHHHHTTT----SPPP--------HHHHHHHHHHHHHHHHHHHHHHHHHHHHHHT-------/--SHHHHHHHHHHHTT-TT--SHHHHHHHHHHHHHHHHHHHHHHHHHHHHHHTT-----SS-GGGSHHHHT---SSS-S--HHHHHHIIIIIIHHHHHT----TTS-HHHHHHHHHHTT-------HHHHHHHHHHHHT---SSHHHHHHHHHHHHHHHHHHHHT--SS--PPPHHHHHHHHHHH---TTS-EEETT-TTTHHHHHHHHHHHTT--SHHHHHHHHTSEEEEE-SHHHHHHHHHHHHHTT-SS--EEES-GGGS-GGG--GGG-EEEEEE-PPSS-B--HHHHTTS-GGG--SBHHHHHHHHHHHHEEEEEEEEEEEEHHHHH--SHHHHHHHHHHHHTSEEEEEEEPPGGGGTTT----EEEEEEESSPPTTPPTT-S-SEEEEEE-PPPTT-SS--SSS---GGGGHHHHHHHTS---EEETTTEEEEEEEEHHHHHHTTT----SPPP--------HHHHHHHHHHHHHHHHHHHHHHHHHHHHHHT-------

pLDDT: mean 86.31, std 17.99, range [20.83, 98.94]